Protein AF-0000000078950795 (afdb_homodimer)

Foldseek 3Di:
DPVVVVVVVVVVVVVVVLVQQVDADDPDDADDFDDLVVQPQCPLAPFDADDAFAVVSVVQQVFVLLSVLLVLLCVFFVLLVVLVVLLVVLVVQLVVLLCLQDKDKDKDKDKDWDFDDDDCVVCPPVVPVPPSRDTWIKIKIKMKIKHWHCPLCLSVLSSLLSVLLSVLSVLVSLLSSLVLSLVLLLLLLVLLLLVLLLVLLVVQLVVLVVQLVLQVVCVVVVLHDPVSNVVSVVSNVVSVVVNVVSVVVNLVSLQVSQVSSVHHSVNSVPDDRTDRTDFDDATHRHPLSPQLCFQASVLVSLVSNLVSLVSVLSNLVCLSAKIKMKMKMWIWMTRHPVCRPPDIDTDIDIDMDIGHDSDDPCPSNVSSVVSSVSSVVSSVVSNVVSSVLSVLLSVLNVCLVVLVVVLVVLVVQLVVLVVLLVVQVVCVSVSNDDSVSNVVSSVSNSVSSSVNSVSVSVNSSSSSSNCNSSNRNGGHD/DVVPPVVVVVVVVVVVVLVLQVDADDPDDADDFDDLVVDPQCPLAPFDADDAFAVVSVCQQVFVLLSVLLVLLCVFFVLLVVLVVLLVVLVVQLVVLLCLQDKDKDKDKDKDWDFDPDPCVVCVPVVPPPPPSDRWIKIKIKMKIKHWHCPLCLSVLSSLLSVLLSVLSVLVSLLSSLVLSLVLLLLLLVLLLLVLLLVLLVVLLVVLVVQLVLQVVCVVVVLHDDVLNVVSVVSNVVSVVVNVVSVVVNLVSLQVSQVSSVHHSVNSVPDDRTDRTDFDDATHRHPLSPQLCFQASVLVSLVSNLVSLVSVLSNLVCLSAKIKMKMKMWIWMTRHPVCRPPDIDTDIDIDMDIDHDSDDPCPSNVSSVVSSVSSVVSSVVSNVVSVVLSVLLSVLNVCLVVLVVVLVVLVVQLVVLVVLLVVQVVCVSVSNDDSVSNVVSSVSNSVSSSVNSVSVSVNSSSSSSNCNSSNRNGGHD

InterPro domains:
  IPR003423 Outer membrane efflux protein [PF02321] (70-263)
  IPR003423 Outer membrane efflux protein [PF02321] (292-472)
  IPR010131 Multidrug resistance outer membrane protein MdtP/Nodulation protein T-like [PTHR30203] (9-475)
  IPR010131 Multidrug resistance outer membrane protein MdtP/Nodulation protein T-like [TIGR01845] (13-473)

Organism: Zymomonas mobilis subsp. mobilis (strain ATCC 31821 / ZM4 / CP4) (NCBI:txid264203)

Solvent-accessible surface area (backbone atoms only — not comparable to full-atom values): 47281 Å² total; per-residue (Å²): 126,73,74,57,54,57,55,50,50,48,49,48,50,52,50,56,64,52,62,51,46,53,68,80,74,86,80,72,80,78,83,71,67,74,59,73,85,73,63,77,51,71,75,70,47,51,44,72,69,34,78,74,55,42,75,67,52,67,58,67,29,70,39,68,68,59,47,51,53,48,54,50,24,71,73,54,11,28,67,51,46,32,32,51,18,47,30,44,25,29,46,11,49,24,37,30,33,47,10,54,71,40,49,32,32,38,36,40,41,35,38,35,38,34,38,56,46,69,48,71,65,68,38,62,75,69,64,57,77,71,76,64,68,58,69,40,38,28,32,38,37,38,41,37,38,42,32,56,58,63,83,82,40,31,42,60,21,44,24,48,19,30,47,28,44,26,51,22,32,52,32,45,34,53,38,48,52,47,52,52,51,44,50,45,49,42,46,48,29,50,45,36,33,46,53,46,46,46,52,53,42,52,51,48,42,53,52,33,50,51,50,29,52,51,38,50,53,32,35,75,69,69,74,46,56,69,32,56,33,25,38,31,48,10,52,37,29,39,40,52,20,50,48,42,53,48,52,41,53,46,52,44,43,26,22,50,46,15,32,66,29,48,33,18,36,40,58,16,71,71,62,68,85,63,65,89,62,49,74,76,80,88,70,33,27,61,61,39,76,64,51,37,58,44,17,22,35,67,44,41,24,30,49,26,46,24,51,17,29,49,24,43,32,49,29,39,57,38,66,55,44,64,48,39,34,41,38,36,40,40,34,40,37,19,70,37,66,90,40,46,87,80,64,44,46,77,46,70,51,74,48,76,47,78,51,62,63,40,79,65,91,54,55,64,50,51,48,33,50,51,30,46,50,49,23,45,50,29,34,53,49,30,43,51,48,45,55,49,41,54,48,43,36,31,50,31,50,52,49,53,59,50,44,57,54,50,47,54,53,41,49,52,50,30,53,53,30,47,54,51,26,53,52,37,50,53,32,34,76,70,67,72,45,55,72,67,58,35,50,52,27,48,52,51,29,51,54,32,51,51,49,46,42,51,48,56,27,44,50,51,39,38,50,47,47,32,38,56,42,54,24,33,41,48,65,64,128,128,74,74,58,55,59,56,50,52,48,48,50,51,52,53,59,63,50,70,51,46,52,65,78,76,88,82,72,80,79,82,71,66,73,58,68,82,75,32,44,37,72,74,57,46,50,45,72,70,33,77,75,54,40,73,68,52,68,56,66,28,70,40,69,68,59,46,50,52,47,54,50,23,71,74,55,11,56,67,52,53,51,32,53,52,47,32,52,52,30,46,53,49,24,51,57,32,49,50,56,71,46,65,47,75,48,82,47,78,46,74,50,70,50,71,70,84,72,59,70,65,64,38,62,74,67,64,56,77,71,79,66,71,59,66,40,36,27,30,38,37,38,41,37,37,41,33,56,59,64,82,80,40,31,42,59,23,44,25,48,17,29,44,29,45,27,52,22,32,51,33,46,33,53,37,47,51,48,51,51,51,43,50,44,50,41,45,49,27,51,42,36,31,46,52,47,47,47,52,54,41,52,52,48,38,52,51,34,49,49,50,30,52,50,39,49,54,33,35,75,69,69,73,47,58,69,67,57,36,51,50,32,49,51,52,34,54,50,36,52,52,50,49,52,53,47,51,50,53,45,52,52,44,26,32,48,47,16,49,67,30,58,44,56,54,70,64,16,71,71,62,69,83,62,66,89,63,48,73,77,80,88,68,33,28,63,61,40,75,64,50,38,58,44,18,23,36,66,45,40,25,32,50,26,47,24,50,18,30,49,24,42,31,50,30,40,56,38,66,56,45,66,47,37,35,39,39,36,39,39,34,38,37,22,66,38,66,90,37,44,89,81,57,34,30,43,36,37,38,41,34,41,36,38,40,30,57,30,36,48,47,43,30,63,50,12,47,33,39,26,30,46,17,50,24,41,26,29,34,23,50,32,45,43,48,46,22,48,41,49,26,42,37,33,40,30,51,49,46,54,59,39,45,56,56,26,46,53,27,32,48,52,12,31,53,26,20,46,55,12,28,54,48,37,51,56,32,36,76,70,67,73,47,56,70,69,58,36,50,54,29,48,51,51,31,51,55,34,52,49,49,46,40,51,49,57,27,45,52,53,37,39,51,44,48,33,38,57,42,54,25,33,41,48,65,64,129

Sequence (954 aa):
MHLKRPLITSISVAALLLTGCASIPKLGKAPKVKDVHDYATAQSLAGNGSAWPGEGWWKSYGDPQLDQLMTEALAKAPDMAIAKARILSAAGSKQRAGAGLLPSVNGFVGTGAGHLMRDQEIRQVTGRNDEFKDWGDGGSSFLTIRYNIDIWGGYRAKLAAATSEAKAAIVDSHEAALTLTTSIAAAYANLSRLFEERQVLNRTLAVRSHVLELTQQRLGHGLDNDSTMQDASARLANAQADLTANQESIDLVRHQIAALMGAGPDRGMAITRPQSVKLRAVGLPDNAALDLLGRRPDIVAARLTAEAAGYRVKVAKTQFYPNVSLNGIVGYQTRALEHMATHGLALGAASAALNLPIFRGGSLSGQYREAWATYQEAVASYDKTLSQALQQVADAATSQKQLNLQLDQTVQALNHAELSYNVLANRYKSGLVTYIEVLQGEENVLTLRKAVADLRARAFQLDVSLIQALGGGFTAAMHLKRPLITSISVAALLLTGCASIPKLGKAPKVKDVHDYATAQSLAGNGSAWPGEGWWKSYGDPQLDQLMTEALAKAPDMAIAKARILSAAGSKQRAGAGLLPSVNGFVGTGAGHLMRDQEIRQVTGRNDEFKDWGDGGSSFLTIRYNIDIWGGYRAKLAAATSEAKAAIVDSHEAALTLTTSIAAAYANLSRLFEERQVLNRTLAVRSHVLELTQQRLGHGLDNDSTMQDASARLANAQADLTANQESIDLVRHQIAALMGAGPDRGMAITRPQSVKLRAVGLPDNAALDLLGRRPDIVAARLTAEAAGYRVKVAKTQFYPNVSLNGIVGYQTRALEHMATHGLALGAASAALNLPIFRGGSLSGQYREAWATYQEAVASYDKTLSQALQQVADAATSQKQLNLQLDQTVQALNHAELSYNVLANRYKSGLVTYIEVLQGEENVLTLRKAVADLRARAFQLDVSLIQALGGGFTAA

pLDDT: mean 89.79, std 14.03, range [30.41, 98.88]

Secondary structure (DSSP, 8-state):
-TTHHHHHHHHHHHHHHTT---PPP---SPP-PPPGGGS--TTTT---SPPPP-TTGGGGG--HHHHHHHHHHHHH-HHHHHHHHHHHHHHHHHHHHHHTTS-EEEEEEEEEEEEEE--SHHHHHS---------EEEEEEEEEEEEEE-SSSHHHHHHHHHHHHHHHHHHHHHHHHHHHHHHHHHHHHHHHHHHHHHHHHHHHHHHHHHHHHHHHHHHHTTSS-HHHHHHHHHHHHHHHHHHHHHHHHHHHHHHHHHHHTT--HHHHHT--PPP---PPPS---TTHHHHHHHH-HHHHHHHHHHHHHHHHHHHHHHTTSPEEEEEEEEEEEESSGGGTTTS-EEEEEEEEEEE-----TTHHHHHHHHHHHHHHHHHHHHHHHHHHHHHHHHHHHHHHHHHHHHHHHHHHHHHHHHHHHHHHHHHHHTTSS-HHHHHHHHHHHHHHHHHHHHHHHHHHHHHHHHHHHTTTT----/--SHHHHHHHHHHHHHHT----PPP---SPP-PPPGGGS--TTTT---SPPPP-TTGGGGG--HHHHHHHHHHHHH-HHHHHHHHHHHHHHHHHHHHHHTTS-EEEEEEEEEEE-----THHHHHH---------EEEEEEEEEEEEEE-SSSHHHHHHHHHHHHHHHHHHHHHHHHHHHHHHHHHHHHHHHHHHHHHHHHHHHHHHHHHHHHHHHHHHHTTSS-HHHHHHHHHHHHHHHHHHHHHHHHHHHHHHHHHHHTT--HHHHHT--PPPPP-PPPS---TTHHHHHHHH-HHHHHHHHHHHHHHHHHHHHHHTTSPEEEEEEEEEEEES-GGGTTTS-EEEEEEEEEEEEEEE-TTHHHHHHHHHHHHHHHHHHHHHHHHHHHHHHHHHHHHHHHHHHHHHHHHHHHHHHHHHHHHHHHHHHHTTSS-HHHHHHHHHHHHHHHHHHHHHHHHHHHHHHHHHHHTTTT----

Nearest PDB structures (foldseek):
  5iuy-assembly1_A  TM=8.860E-01  e=1.931E-24  Pseudomonas aeruginosa PAO1
  5azs-assembly1_C  TM=8.942E-01  e=1.624E-21  Pseudomonas aeruginosa PAO1
  5azs-assembly1_A  TM=8.949E-01  e=2.523E-21  Pseudomonas aeruginosa PAO1
  5azs-assembly1_B  TM=8.783E-01  e=1.178E-20  Pseudomonas aeruginosa PAO1
  4mt0-assembly1_A  TM=8.591E-01  e=2.152E-19  Neisseria gonorrhoeae

Radius of gyration: 41.15 Å; Cα contacts (8 Å, |Δi|>4): 1524; chains: 2; bounding box: 62×142×96 Å

Structure (mmCIF, N/CA/C/O backbone):
data_AF-0000000078950795-model_v1
#
loop_
_entity.id
_entity.type
_entity.pdbx_description
1 polymer 'RND efflux system, outer membrane lipoprotein, NodT family'
#
loop_
_atom_site.group_PDB
_atom_site.id
_atom_site.type_symbol
_atom_site.label_atom_id
_atom_site.label_alt_id
_atom_site.label_comp_id
_atom_site.label_asym_id
_atom_site.label_entity_id
_atom_site.label_seq_id
_atom_site.pdbx_PDB_ins_code
_atom_site.Cartn_x
_atom_site.Cartn_y
_atom_site.Cartn_z
_atom_site.occupancy
_atom_site.B_iso_or_equiv
_atom_site.auth_seq_id
_atom_site.auth_comp_id
_atom_site.auth_asym_id
_atom_site.auth_atom_id
_atom_site.pdbx_PDB_model_num
ATOM 1 N N . MET A 1 1 ? 12.398 50.062 60.312 1 31.5 1 MET A N 1
ATOM 2 C CA . MET A 1 1 ? 13.555 50 59.406 1 31.5 1 MET A CA 1
ATOM 3 C C . MET A 1 1 ? 13.891 48.562 59.062 1 31.5 1 MET A C 1
ATOM 5 O O . MET A 1 1 ? 14.57 48.281 58.062 1 31.5 1 MET A O 1
ATOM 9 N N . HIS A 1 2 ? 13.766 47.688 60.094 1 43.22 2 HIS A N 1
ATOM 10 C CA . HIS A 1 2 ? 14.43 46.406 60.125 1 43.22 2 HIS A CA 1
ATOM 11 C C . HIS A 1 2 ? 13.641 45.375 59.312 1 43.22 2 HIS A C 1
ATOM 13 O O . HIS A 1 2 ? 14.008 44.188 59.281 1 43.22 2 HIS A O 1
ATOM 19 N N . LEU A 1 3 ? 12.336 45.625 59.219 1 49.16 3 LEU A N 1
ATOM 20 C CA . LEU A 1 3 ? 11.539 44.594 58.531 1 49.16 3 LEU A CA 1
ATOM 21 C C . LEU A 1 3 ? 11.906 44.5 57.062 1 49.16 3 LEU A C 1
ATOM 23 O O . LEU A 1 3 ? 11.367 43.656 56.344 1 49.16 3 LEU A O 1
ATOM 27 N N . LYS A 1 4 ? 12.688 45.531 56.562 1 55.56 4 LYS A N 1
ATOM 28 C CA . LYS A 1 4 ? 12.977 45.625 55.125 1 55.56 4 LYS A CA 1
ATOM 29 C C . LYS A 1 4 ? 14.008 44.562 54.719 1 55.56 4 LYS A C 1
ATOM 31 O O . LYS A 1 4 ? 14.125 44.25 53.531 1 55.56 4 LYS A O 1
ATOM 36 N N . ARG A 1 5 ? 14.758 44.125 55.75 1 59.69 5 ARG A N 1
ATOM 37 C CA . ARG A 1 5 ? 15.914 43.312 55.438 1 59.69 5 ARG A CA 1
ATOM 38 C C . ARG A 1 5 ? 15.5 41.875 55.094 1 59.69 5 ARG A C 1
ATOM 40 O O . ARG A 1 5 ? 16 41.281 54.125 1 59.69 5 ARG A O 1
ATOM 47 N N . PRO A 1 6 ? 14.484 41.438 55.875 1 59.12 6 PRO A N 1
ATOM 48 C CA . PRO A 1 6 ? 14.242 40 55.594 1 59.12 6 PRO A CA 1
ATOM 49 C C . PRO A 1 6 ? 13.484 39.781 54.281 1 59.12 6 PRO A C 1
ATOM 51 O O . PRO A 1 6 ? 13.688 38.781 53.594 1 59.12 6 PRO A O 1
ATOM 54 N N . LEU A 1 7 ? 12.625 40.781 54 1 57.25 7 LEU A N 1
ATOM 55 C CA . LEU A 1 7 ? 11.867 40.594 52.781 1 57.25 7 LEU A CA 1
ATOM 56 C C . LEU A 1 7 ? 12.766 40.719 51.531 1 57.25 7 LEU A C 1
ATOM 58 O O . LEU A 1 7 ? 12.625 39.969 50.594 1 57.25 7 LEU A O 1
ATOM 62 N N . ILE A 1 8 ? 13.789 41.625 51.719 1 59.72 8 ILE A N 1
ATOM 63 C CA . ILE A 1 8 ? 14.734 41.75 50.625 1 59.72 8 ILE A CA 1
ATOM 64 C C . ILE A 1 8 ? 15.609 40.5 50.531 1 59.72 8 ILE A C 1
ATOM 66 O O . ILE A 1 8 ? 15.898 40.031 49.438 1 59.72 8 ILE A O 1
ATOM 70 N N . THR A 1 9 ? 15.93 39.969 51.719 1 62.78 9 THR A N 1
ATOM 71 C CA . THR A 1 9 ? 16.734 38.75 51.688 1 62.78 9 THR A CA 1
ATOM 72 C C . THR A 1 9 ? 15.906 37.562 51.188 1 62.78 9 THR A C 1
ATOM 74 O O . THR A 1 9 ? 16.438 36.688 50.469 1 62.78 9 THR A O 1
ATOM 77 N N . SER A 1 10 ? 14.594 37.594 51.438 1 60.41 10 SER A N 1
ATOM 78 C CA . SER A 1 10 ? 13.758 36.5 50.969 1 60.41 10 SER A CA 1
ATOM 79 C C . SER A 1 10 ? 13.516 36.625 49.469 1 60.41 10 SER A C 1
ATOM 81 O O . SER A 1 10 ? 13.5 35.594 48.75 1 60.41 10 SER A O 1
ATOM 83 N N . ILE A 1 11 ? 13.367 37.875 49.031 1 58.84 11 ILE A N 1
ATOM 84 C CA . ILE A 1 11 ? 13.219 38.062 47.594 1 58.84 11 ILE A CA 1
ATOM 85 C C . ILE A 1 11 ? 14.539 37.719 46.906 1 58.84 11 ILE A C 1
ATOM 87 O O . ILE A 1 11 ? 14.547 37.125 45.812 1 58.84 11 ILE A O 1
ATOM 91 N N . SER A 1 12 ? 15.633 38.062 47.562 1 57.62 12 SER A N 1
ATOM 92 C CA . SER A 1 12 ? 16.922 37.719 46.969 1 57.62 12 SER A CA 1
ATOM 93 C C . SER A 1 12 ? 17.125 36.219 46.938 1 57.62 12 SER A C 1
ATOM 95 O O . SER A 1 12 ? 17.672 35.688 45.969 1 57.62 12 SER A O 1
ATOM 97 N N . VAL A 1 13 ? 16.734 35.531 47.969 1 57.97 13 VAL A N 1
ATOM 98 C CA . VAL A 1 13 ? 16.859 34.062 48 1 57.97 13 VAL A CA 1
ATOM 99 C C . VAL A 1 13 ? 15.867 33.438 47 1 57.97 13 VAL A C 1
ATOM 101 O O . VAL A 1 13 ? 16.203 32.5 46.281 1 57.97 13 VAL A O 1
ATOM 104 N N . ALA A 1 14 ? 14.648 33.906 46.875 1 56.22 14 ALA A N 1
ATOM 105 C CA . ALA A 1 14 ? 13.695 33.406 45.906 1 56.22 14 ALA A CA 1
ATOM 106 C C . ALA A 1 14 ? 14.172 33.719 44.469 1 56.22 14 ALA A C 1
ATOM 108 O O . ALA A 1 14 ? 14.023 32.875 43.594 1 56.22 14 ALA A O 1
ATOM 109 N N . ALA A 1 15 ? 14.727 34.906 44.312 1 54.59 15 ALA A N 1
ATOM 110 C CA . ALA A 1 15 ? 15.328 35.188 43.031 1 54.59 15 ALA A CA 1
ATOM 111 C C . ALA A 1 15 ? 16.5 34.25 42.719 1 54.59 15 ALA A C 1
ATOM 113 O O . ALA A 1 15 ? 16.703 33.844 41.594 1 54.59 15 ALA A O 1
ATOM 114 N N . LEU A 1 16 ? 17.297 33.969 43.75 1 52.59 16 LEU A N 1
ATOM 115 C CA . LEU A 1 16 ? 18.391 33.031 43.562 1 52.59 16 LEU A CA 1
ATOM 116 C C . LEU A 1 16 ? 17.859 31.641 43.281 1 52.59 16 LEU A C 1
ATOM 118 O O . LEU A 1 16 ? 18.531 30.828 42.625 1 52.59 16 LEU A O 1
ATOM 122 N N . LEU A 1 17 ? 16.75 31.312 43.906 1 50.19 17 LEU A N 1
ATOM 123 C CA . LEU A 1 17 ? 16.188 30.016 43.594 1 50.19 17 LEU A CA 1
ATOM 124 C C . LEU A 1 17 ? 15.664 30.016 42.156 1 50.19 17 LEU A C 1
ATOM 126 O O . LEU A 1 17 ? 15.398 28.953 41.594 1 50.19 17 LEU A O 1
ATOM 130 N N . LEU A 1 18 ? 15.297 31.188 41.688 1 48.56 18 LEU A N 1
ATOM 131 C CA . LEU A 1 18 ? 14.953 31.297 40.25 1 48.56 18 LEU A CA 1
ATOM 132 C C . LEU A 1 18 ? 16.188 31.125 39.375 1 48.56 18 LEU A C 1
ATOM 134 O O . LEU A 1 18 ? 16.125 31.344 38.156 1 48.56 18 LEU A O 1
ATOM 138 N N . THR A 1 19 ? 17.344 31.297 39.938 1 45.72 19 THR A N 1
ATOM 139 C CA . THR A 1 19 ? 18.5 31.078 39.062 1 45.72 19 THR A CA 1
ATOM 140 C C . THR A 1 19 ? 18.328 29.797 38.25 1 45.72 19 THR A C 1
ATOM 142 O O . THR A 1 19 ? 19.25 29.391 37.531 1 45.72 19 THR A O 1
ATOM 145 N N . GLY A 1 20 ? 17.391 28.984 38.562 1 49.12 20 GLY A N 1
ATOM 146 C CA . GLY A 1 20 ? 17.391 27.812 37.688 1 49.12 20 GLY A CA 1
ATOM 147 C C . GLY A 1 20 ? 16.828 28.094 36.312 1 49.12 20 GLY A C 1
ATOM 148 O O . GLY A 1 20 ? 15.633 27.906 36.094 1 49.12 20 GLY A O 1
ATOM 149 N N . CYS A 1 21 ? 17.344 29.062 35.594 1 55.88 21 CYS A N 1
ATOM 150 C CA . CYS A 1 21 ? 17.047 29.078 34.156 1 55.88 21 CYS A CA 1
ATOM 151 C C . CYS A 1 21 ? 16.859 27.656 33.625 1 55.88 21 CYS A C 1
ATOM 153 O O . CYS A 1 21 ? 17.453 26.719 34.156 1 55.88 21 CYS A O 1
ATOM 155 N N . ALA A 1 22 ? 15.648 27.359 32.969 1 71.25 22 ALA A N 1
ATOM 156 C CA . ALA A 1 22 ? 15.492 26.047 32.344 1 71.25 22 ALA A CA 1
ATOM 157 C C . ALA A 1 22 ? 16.812 25.562 31.75 1 71.25 22 ALA A C 1
ATOM 159 O O . ALA A 1 22 ? 17.406 26.234 30.891 1 71.25 22 ALA A O 1
ATOM 160 N N . SER A 1 23 ? 17.531 24.734 32.438 1 82.69 23 SER A N 1
ATOM 161 C CA . SER A 1 23 ? 18.812 24.203 32 1 82.69 23 SER A CA 1
ATOM 162 C C . SER A 1 23 ? 18.641 23.203 30.859 1 82.69 23 SER A C 1
ATOM 164 O O . SER A 1 23 ? 17.688 22.406 30.875 1 82.69 23 SER A O 1
ATOM 166 N N . ILE A 1 24 ? 19.344 23.375 29.844 1 89.69 24 ILE A N 1
ATOM 167 C CA . ILE A 1 24 ? 19.391 22.438 28.719 1 89.69 24 ILE A CA 1
ATOM 168 C C . ILE A 1 24 ? 19.984 21.109 29.188 1 89.69 24 ILE A C 1
ATOM 170 O O . ILE A 1 24 ? 21.125 21.062 29.656 1 89.69 24 ILE A O 1
ATOM 174 N N . PRO A 1 25 ? 19.219 20.062 29.031 1 91.31 25 PRO A N 1
ATOM 175 C CA . PRO A 1 25 ? 19.766 18.766 29.438 1 91.31 25 PRO A CA 1
ATOM 176 C C . PRO A 1 25 ? 21 18.375 28.625 1 91.31 25 PRO A C 1
ATOM 178 O O . PRO A 1 25 ? 21.094 18.703 27.438 1 91.31 25 PRO A O 1
ATOM 181 N N . LYS A 1 26 ? 21.875 17.625 29.297 1 92 26 LYS A N 1
ATOM 182 C CA . LYS A 1 26 ? 23.031 17.047 28.609 1 92 26 LYS A CA 1
ATOM 183 C C . LYS A 1 26 ? 22.688 15.672 28.047 1 92 26 LYS A C 1
ATOM 185 O O . LYS A 1 26 ? 22.547 14.703 28.797 1 92 26 LYS A O 1
ATOM 190 N N . LEU A 1 27 ? 22.438 15.523 26.797 1 92 27 LEU A N 1
ATOM 191 C CA . LEU A 1 27 ? 21.953 14.289 26.188 1 92 27 LEU A CA 1
ATOM 192 C C . LEU A 1 27 ? 23.094 13.508 25.562 1 92 27 LEU A C 1
ATOM 194 O O . LEU A 1 27 ? 22.875 12.461 24.938 1 92 27 LEU A O 1
ATOM 198 N N . GLY A 1 28 ? 24.297 13.711 25.781 1 87.5 28 GLY A N 1
ATOM 199 C CA . GLY A 1 28 ? 25.438 12.977 25.25 1 87.5 28 GLY A CA 1
ATOM 200 C C . GLY A 1 28 ? 25.812 13.391 23.844 1 87.5 28 GLY A C 1
ATOM 201 O O . GLY A 1 28 ? 25.375 14.438 23.359 1 87.5 28 GLY A O 1
ATOM 202 N N . LYS A 1 29 ? 26.594 12.43 23.25 1 89.81 29 LYS A N 1
ATOM 203 C CA . LYS A 1 29 ? 27.078 12.734 21.906 1 89.81 29 LYS A CA 1
ATOM 204 C C . LYS A 1 29 ? 26.016 12.469 20.859 1 89.81 29 LYS A C 1
ATOM 206 O O . LYS A 1 29 ? 25.266 11.484 20.953 1 89.81 29 LYS A O 1
ATOM 211 N N . ALA A 1 30 ? 25.891 13.406 19.906 1 88.94 30 ALA A N 1
ATOM 212 C CA . ALA A 1 30 ? 24.938 13.227 18.797 1 88.94 30 ALA A CA 1
ATOM 213 C C . ALA A 1 30 ? 25.234 11.953 18.016 1 88.94 30 ALA A C 1
ATOM 215 O O . ALA A 1 30 ? 26.406 11.633 17.766 1 88.94 30 ALA A O 1
ATOM 216 N N . PRO A 1 31 ? 24.156 11.172 17.703 1 90.75 31 PRO A N 1
ATOM 217 C CA . PRO A 1 31 ? 24.391 9.984 16.875 1 90.75 31 PRO A CA 1
ATOM 218 C C . PRO A 1 31 ? 24.891 10.336 15.484 1 90.75 31 PRO A C 1
ATOM 220 O O . PRO A 1 31 ? 24.531 11.383 14.93 1 90.75 31 PRO A O 1
ATOM 223 N N . LYS A 1 32 ? 25.844 9.516 15.008 1 92.25 32 LYS A N 1
ATOM 224 C CA . LYS A 1 32 ? 26.344 9.648 13.641 1 92.25 32 LYS A CA 1
ATOM 225 C C . LYS A 1 32 ? 25.922 8.445 12.789 1 92.25 32 LYS A C 1
ATOM 227 O O . LYS A 1 32 ? 25.812 7.328 13.297 1 92.25 32 LYS A O 1
ATOM 232 N N . VAL A 1 33 ? 25.672 8.742 11.555 1 93.94 33 VAL A N 1
ATOM 233 C CA . VAL A 1 33 ? 25.359 7.648 10.641 1 93.94 33 VAL A CA 1
ATOM 234 C C . VAL A 1 33 ? 26.562 6.715 10.531 1 93.94 33 VAL A C 1
ATOM 236 O O . VAL A 1 33 ? 27.719 7.16 10.602 1 93.94 33 VAL A O 1
ATOM 239 N N . LYS A 1 34 ? 26.234 5.43 10.461 1 93.38 34 LYS A N 1
ATOM 240 C CA . LYS A 1 34 ? 27.297 4.441 10.305 1 93.38 34 LYS A CA 1
ATOM 241 C C . LYS A 1 34 ? 28.062 4.648 9 1 93.38 34 LYS A C 1
ATOM 243 O O . LYS A 1 34 ? 27.453 4.844 7.945 1 93.38 34 LYS A O 1
ATOM 248 N N . ASP A 1 35 ? 29.422 4.621 9.102 1 93.31 35 ASP A N 1
ATOM 249 C CA . ASP A 1 35 ? 30.25 4.758 7.91 1 93.31 35 ASP A CA 1
ATOM 250 C C . ASP A 1 35 ? 30.078 3.562 6.977 1 93.31 35 ASP A C 1
ATOM 252 O O . ASP A 1 35 ? 30 2.418 7.43 1 93.31 35 ASP A O 1
ATOM 256 N N . VAL A 1 36 ? 30.062 3.824 5.703 1 93.19 36 VAL A N 1
ATOM 257 C CA . VAL A 1 36 ? 29.812 2.777 4.719 1 93.19 36 VAL A CA 1
ATOM 258 C C . VAL A 1 36 ? 30.922 1.736 4.77 1 93.19 36 VAL A C 1
ATOM 260 O O . VAL A 1 36 ? 30.688 0.553 4.512 1 93.19 36 VAL A O 1
ATOM 263 N N . HIS A 1 37 ? 32.094 2.137 5.176 1 92.69 37 HIS A N 1
ATOM 264 C CA . HIS A 1 37 ? 33.25 1.24 5.246 1 92.69 37 HIS A CA 1
ATOM 265 C C . HIS A 1 37 ? 33.125 0.267 6.41 1 92.69 37 HIS A C 1
ATOM 267 O O . HIS A 1 37 ? 33.844 -0.737 6.469 1 92.69 37 HIS A O 1
ATOM 273 N N . ASP A 1 38 ? 32.156 0.514 7.223 1 94.69 38 ASP A N 1
ATOM 274 C CA . ASP A 1 38 ? 31.969 -0.354 8.375 1 94.69 38 ASP A CA 1
ATOM 275 C C . ASP A 1 38 ? 31.078 -1.55 8.023 1 94.69 38 ASP A C 1
ATOM 277 O O . ASP A 1 38 ? 30.922 -2.473 8.82 1 94.69 38 ASP A O 1
ATOM 281 N N . TYR A 1 39 ? 30.391 -1.818 6.82 1 94.62 39 TYR A N 1
ATOM 282 C CA . TYR A 1 39 ? 29.5 -2.889 6.414 1 94.62 39 TYR A CA 1
ATOM 283 C C . TYR A 1 39 ? 30.25 -4.008 5.715 1 94.62 39 TYR A C 1
ATOM 285 O O . TYR A 1 39 ? 29.672 -5.023 5.328 1 94.62 39 TYR A O 1
ATOM 293 N N . ALA A 1 40 ? 31.391 -4.27 5.848 1 95 40 ALA A N 1
ATOM 294 C CA . ALA A 1 40 ? 32.156 -5.297 5.148 1 95 40 ALA A CA 1
ATOM 295 C C . ALA A 1 40 ? 31.484 -5.699 3.844 1 95 40 ALA A C 1
ATOM 297 O O . ALA A 1 40 ? 30.609 -6.555 3.836 1 95 40 ALA A O 1
ATOM 298 N N . THR A 1 41 ? 31.828 -5.102 2.779 1 95.56 41 THR A N 1
ATOM 299 C CA . THR A 1 41 ? 31.156 -5.332 1.5 1 95.56 41 THR A CA 1
ATOM 300 C C . THR A 1 41 ? 32.188 -5.645 0.41 1 95.56 41 THR A C 1
ATOM 302 O O . THR A 1 41 ? 31.828 -5.789 -0.76 1 95.56 41 THR A O 1
ATOM 305 N N . ALA A 1 42 ? 33.375 -5.875 0.716 1 93.25 42 ALA A N 1
ATOM 306 C CA . ALA A 1 42 ? 34.438 -5.957 -0.261 1 93.25 42 ALA A CA 1
ATOM 307 C C . ALA A 1 42 ? 34.281 -7.18 -1.158 1 93.25 42 ALA A C 1
ATOM 309 O O . ALA A 1 42 ? 34.531 -7.109 -2.367 1 93.25 42 ALA A O 1
ATOM 310 N N . GLN A 1 43 ? 33.844 -8.297 -0.678 1 93.88 43 GLN A N 1
ATOM 311 C CA . GLN A 1 43 ? 33.719 -9.523 -1.451 1 93.88 43 GLN A CA 1
ATOM 312 C C . GLN A 1 43 ? 32.375 -9.578 -2.184 1 93.88 43 GLN A C 1
ATOM 314 O O . GLN A 1 43 ? 32.312 -9.797 -3.396 1 93.88 43 GLN A O 1
ATOM 319 N N . SER A 1 44 ? 31.297 -9.32 -1.491 1 94.56 44 SER A N 1
ATOM 320 C CA . SER A 1 44 ? 29.953 -9.477 -2.043 1 94.56 44 SER A CA 1
ATOM 321 C C . SER A 1 44 ? 29.656 -8.414 -3.094 1 94.56 44 SER A C 1
ATOM 323 O O . SER A 1 44 ? 28.875 -8.648 -4.02 1 94.56 44 SER A O 1
ATOM 325 N N . LEU A 1 45 ? 30.297 -7.242 -2.986 1 95.69 45 LEU A N 1
ATOM 326 C CA . LEU A 1 45 ? 30.016 -6.156 -3.92 1 95.69 45 LEU A CA 1
ATOM 327 C C . LEU A 1 45 ? 31.25 -5.805 -4.734 1 95.69 45 LEU A C 1
ATOM 329 O O . LEU A 1 45 ? 31.406 -4.664 -5.184 1 95.69 45 LEU A O 1
ATOM 333 N N . ALA A 1 46 ? 32.094 -6.727 -4.898 1 93.06 46 ALA A N 1
ATOM 334 C CA . ALA A 1 46 ? 33.281 -6.512 -5.727 1 93.06 46 ALA A CA 1
ATOM 335 C C . ALA A 1 46 ? 32.906 -6.113 -7.148 1 93.06 46 ALA A C 1
ATOM 337 O O . ALA A 1 46 ? 32.125 -6.812 -7.801 1 93.06 46 ALA A O 1
ATOM 338 N N . GLY A 1 47 ? 33.469 -4.973 -7.598 1 92.31 47 GLY A N 1
ATOM 339 C CA . GLY A 1 47 ? 33.156 -4.477 -8.93 1 92.31 47 GLY A CA 1
ATOM 340 C C . GLY A 1 47 ? 33.969 -5.129 -10.023 1 92.31 47 GLY A C 1
ATOM 341 O O . GLY A 1 47 ? 35.031 -5.695 -9.758 1 92.31 47 GLY A O 1
ATOM 342 N N . ASN A 1 48 ? 33.375 -5.094 -11.234 1 90.75 48 ASN A N 1
ATOM 343 C CA . ASN A 1 48 ? 34.094 -5.574 -12.414 1 90.75 48 ASN A CA 1
ATOM 344 C C . ASN A 1 48 ? 34.125 -4.523 -13.523 1 90.75 48 ASN A C 1
ATOM 346 O O . ASN A 1 48 ? 34.188 -4.863 -14.703 1 90.75 48 ASN A O 1
ATOM 350 N N . GLY A 1 49 ? 33.875 -3.316 -13.125 1 90.25 49 GLY A N 1
ATOM 351 C CA . GLY A 1 49 ? 33.969 -2.215 -14.07 1 90.25 49 GLY A CA 1
ATOM 352 C C . GLY A 1 49 ? 32.688 -1.965 -14.828 1 90.25 49 GLY A C 1
ATOM 353 O O . GLY A 1 49 ? 32.656 -1.153 -15.758 1 90.25 49 GLY A O 1
ATOM 354 N N . SER A 1 50 ? 31.641 -2.588 -14.43 1 92.06 50 SER A N 1
ATOM 355 C CA . SER A 1 50 ? 30.359 -2.365 -15.102 1 92.06 50 SER A CA 1
ATOM 356 C C . SER A 1 50 ? 29.859 -0.946 -14.867 1 92.06 50 SER A C 1
ATOM 358 O O . SER A 1 50 ? 30.156 -0.337 -13.836 1 92.06 50 SER A O 1
ATOM 360 N N . ALA A 1 51 ? 29.141 -0.426 -15.844 1 90.44 51 ALA A N 1
ATOM 361 C CA . ALA A 1 51 ? 28.641 0.943 -15.758 1 90.44 51 ALA A CA 1
ATOM 362 C C . ALA A 1 51 ? 27.422 1.023 -14.844 1 90.44 51 ALA A C 1
ATOM 364 O O . ALA A 1 51 ? 26.672 0.058 -14.719 1 90.44 51 ALA A O 1
ATOM 365 N N . TRP A 1 52 ? 27.25 2.184 -14.227 1 93.81 52 TRP A N 1
ATOM 366 C CA . TRP A 1 52 ? 26.016 2.471 -13.5 1 93.81 52 TRP A CA 1
ATOM 367 C C . TRP A 1 52 ? 24.844 2.615 -14.453 1 93.81 52 TRP A C 1
ATOM 369 O O . TRP A 1 52 ? 25 3.119 -15.57 1 93.81 52 TRP A O 1
ATOM 379 N N . PRO A 1 53 ? 23.656 2.127 -13.969 1 93.75 53 PRO A N 1
ATOM 380 C CA . PRO A 1 53 ? 22.484 2.428 -14.805 1 93.75 53 PRO A CA 1
ATOM 381 C C . PRO A 1 53 ? 22.25 3.928 -14.969 1 93.75 53 PRO A C 1
ATOM 383 O O . PRO A 1 53 ? 22.469 4.695 -14.031 1 93.75 53 PRO A O 1
ATOM 386 N N . GLY A 1 54 ? 21.828 4.371 -16.141 1 93.5 54 GLY A N 1
ATOM 387 C CA . GLY A 1 54 ? 21.531 5.766 -16.422 1 93.5 54 GLY A CA 1
ATOM 388 C C . GLY A 1 54 ? 20.047 6.059 -16.453 1 93.5 54 GLY A C 1
ATOM 389 O O . GLY A 1 54 ? 19.219 5.16 -16.25 1 93.5 54 GLY A O 1
ATOM 390 N N . GLU A 1 55 ? 19.734 7.359 -16.672 1 92.75 55 GLU A N 1
ATOM 391 C CA . GLU A 1 55 ? 18.344 7.711 -16.922 1 92.75 55 GLU A CA 1
ATOM 392 C C . GLU A 1 55 ? 17.797 6.988 -18.141 1 92.75 55 GLU A C 1
ATOM 394 O O . GLU A 1 55 ? 18.5 6.867 -19.156 1 92.75 55 GLU A O 1
ATOM 399 N N . GLY A 1 56 ? 16.656 6.531 -18.031 1 95.31 56 GLY A N 1
ATOM 400 C CA . GLY A 1 56 ? 16.125 5.754 -19.125 1 95.31 56 GLY A CA 1
ATOM 401 C C . GLY A 1 56 ? 16.781 4.402 -19.297 1 95.31 56 GLY A C 1
ATOM 402 O O . GLY A 1 56 ? 16.953 3.914 -20.406 1 95.31 56 GLY A O 1
ATOM 403 N N . TRP A 1 57 ? 17.25 3.777 -18.25 1 94.94 57 TRP A N 1
ATOM 404 C CA . TRP A 1 57 ? 17.984 2.518 -18.203 1 94.94 57 TRP A CA 1
ATOM 405 C C . TRP A 1 57 ? 17.281 1.448 -19.031 1 94.94 57 TRP A C 1
ATOM 407 O O . TRP A 1 57 ? 17.922 0.553 -19.578 1 94.94 57 TRP A O 1
ATOM 417 N N . TRP A 1 58 ? 15.969 1.485 -19.188 1 95.5 58 TRP A N 1
ATOM 418 C CA . TRP A 1 58 ? 15.203 0.441 -19.859 1 95.5 58 TRP A CA 1
ATOM 419 C C . TRP A 1 58 ? 15.461 0.469 -21.359 1 95.5 58 TRP A C 1
ATOM 421 O O . TRP A 1 58 ? 15.188 -0.509 -22.062 1 95.5 58 TRP A O 1
ATOM 431 N N . LYS A 1 59 ? 15.891 1.593 -21.875 1 94.44 59 LYS A N 1
ATOM 432 C CA . LYS A 1 59 ? 16.172 1.717 -23.297 1 94.44 59 LYS A CA 1
ATOM 433 C C . LYS A 1 59 ? 17.297 0.771 -23.719 1 94.44 59 LYS A C 1
ATOM 435 O O . LYS A 1 59 ? 17.391 0.383 -24.891 1 94.44 59 LYS A O 1
ATOM 440 N N . SER A 1 60 ? 18.156 0.347 -22.781 1 91.38 60 SER A N 1
ATOM 441 C CA . SER A 1 60 ? 19.266 -0.55 -23.078 1 91.38 60 SER A CA 1
ATOM 442 C C . SER A 1 60 ? 18.766 -1.936 -23.484 1 91.38 60 SER A C 1
ATOM 444 O O . SER A 1 60 ? 19.5 -2.713 -24.094 1 91.38 60 SER A O 1
ATOM 446 N N . TYR A 1 61 ? 17.516 -2.254 -23.125 1 93.69 61 TYR A N 1
ATOM 447 C CA . TYR A 1 61 ? 16.953 -3.547 -23.484 1 93.69 61 TYR A CA 1
ATOM 448 C C . TYR A 1 61 ? 16.609 -3.59 -24.969 1 93.69 61 TYR A C 1
ATOM 450 O O . TYR A 1 61 ? 16.406 -4.668 -25.547 1 93.69 61 TYR A O 1
ATOM 458 N N . GLY A 1 62 ? 16.469 -2.486 -25.641 1 93.81 62 GLY A N 1
ATOM 459 C CA . GLY A 1 62 ? 16.234 -2.418 -27.078 1 93.81 62 GLY A CA 1
ATOM 460 C C . GLY A 1 62 ? 14.82 -2.812 -27.469 1 93.81 62 GLY A C 1
ATOM 461 O O . GLY A 1 62 ? 14.594 -3.299 -28.578 1 93.81 62 GLY A O 1
ATOM 462 N N . ASP A 1 63 ? 13.875 -2.707 -26.625 1 96.06 63 ASP A N 1
ATOM 463 C CA . ASP A 1 63 ? 12.477 -3.043 -26.891 1 96.06 63 ASP A CA 1
ATOM 464 C C . ASP A 1 63 ? 11.617 -1.784 -26.969 1 96.06 63 ASP A C 1
ATOM 466 O O . ASP A 1 63 ? 11.297 -1.184 -25.938 1 96.06 63 ASP A O 1
ATOM 470 N N . PRO A 1 64 ? 11.172 -1.418 -28.219 1 96.56 64 PRO A N 1
ATOM 471 C CA . PRO A 1 64 ? 10.406 -0.182 -28.375 1 96.56 64 PRO A CA 1
ATOM 472 C C . PRO A 1 64 ? 9.086 -0.203 -27.609 1 96.56 64 PRO A C 1
ATOM 474 O O . PRO A 1 64 ? 8.609 0.842 -27.156 1 96.56 64 PRO A O 1
ATOM 477 N N . GLN A 1 65 ? 8.477 -1.366 -27.5 1 97.62 65 GLN A N 1
ATOM 478 C CA . GLN A 1 65 ? 7.23 -1.47 -26.75 1 97.62 65 GLN A CA 1
ATOM 479 C C . GLN A 1 65 ? 7.449 -1.118 -25.281 1 97.62 65 GLN A C 1
ATOM 481 O O . GLN A 1 65 ? 6.68 -0.355 -24.688 1 97.62 65 GLN A O 1
ATOM 486 N N . LEU A 1 66 ? 8.523 -1.631 -24.688 1 97.5 66 LEU A N 1
ATOM 487 C CA . LEU A 1 66 ? 8.836 -1.316 -23.297 1 97.5 66 LEU A CA 1
ATOM 488 C C . LEU A 1 66 ? 9.125 0.172 -23.125 1 97.5 66 LEU A C 1
ATOM 490 O O . LEU A 1 66 ? 8.68 0.79 -22.156 1 97.5 66 LEU A O 1
ATOM 494 N N . ASP A 1 67 ? 9.844 0.719 -24.078 1 97.5 67 ASP A N 1
ATOM 495 C CA . ASP A 1 67 ? 10.148 2.145 -24.047 1 97.5 67 ASP A CA 1
ATOM 496 C C . ASP A 1 67 ? 8.875 2.982 -24.047 1 97.5 67 ASP A C 1
ATOM 498 O O . ASP A 1 67 ? 8.75 3.938 -23.281 1 97.5 67 ASP A O 1
ATOM 502 N N . GLN A 1 68 ? 7.945 2.637 -24.859 1 97.88 68 GLN A N 1
ATOM 503 C CA . GLN A 1 68 ? 6.676 3.355 -24.953 1 97.88 68 GLN A CA 1
ATOM 504 C C . GLN A 1 68 ? 5.879 3.219 -23.656 1 97.88 68 GLN A C 1
ATOM 506 O O . GLN A 1 68 ? 5.297 4.191 -23.172 1 97.88 68 GLN A O 1
ATOM 511 N N . LEU A 1 69 ? 5.844 2.006 -23.078 1 98.44 69 LEU A N 1
ATOM 512 C CA . LEU A 1 69 ? 5.145 1.773 -21.828 1 98.44 69 LEU A CA 1
ATOM 513 C C . LEU A 1 69 ? 5.723 2.639 -20.719 1 98.44 69 LEU A C 1
ATOM 515 O O . LEU A 1 69 ? 4.98 3.248 -19.938 1 98.44 69 LEU A O 1
ATOM 519 N N . MET A 1 70 ? 7.074 2.727 -20.734 1 98.44 70 MET A N 1
ATOM 520 C CA . MET A 1 70 ? 7.762 3.502 -19.703 1 98.44 70 MET A CA 1
ATOM 521 C C . MET A 1 70 ? 7.465 4.988 -19.859 1 98.44 70 MET A C 1
ATOM 523 O O . MET A 1 70 ? 7.152 5.668 -18.875 1 98.44 70 MET A O 1
ATOM 527 N N . THR A 1 71 ? 7.496 5.477 -21.016 1 98.19 71 THR A N 1
ATOM 528 C CA . THR A 1 71 ? 7.242 6.883 -21.297 1 98.19 71 THR A CA 1
ATOM 529 C C . THR A 1 71 ? 5.812 7.262 -20.922 1 98.19 71 THR A C 1
ATOM 531 O O . THR A 1 71 ? 5.59 8.273 -20.25 1 98.19 71 THR A O 1
ATOM 534 N N . GLU A 1 72 ? 4.887 6.434 -21.297 1 98.06 72 GLU A N 1
ATOM 535 C CA . GLU A 1 72 ? 3.48 6.668 -20.984 1 98.06 72 GLU A CA 1
ATOM 536 C C . GLU A 1 72 ? 3.238 6.629 -19.469 1 98.06 72 GLU A C 1
ATOM 538 O O . GLU A 1 72 ? 2.547 7.492 -18.922 1 98.06 72 GLU A O 1
ATOM 543 N N . ALA A 1 73 ? 3.828 5.66 -18.781 1 98.5 73 ALA A N 1
ATOM 544 C CA . ALA A 1 73 ? 3.625 5.5 -17.344 1 98.5 73 ALA A CA 1
ATOM 545 C C . ALA A 1 73 ? 4.195 6.684 -16.562 1 98.5 73 ALA A C 1
ATOM 547 O O . ALA A 1 73 ? 3.547 7.215 -15.664 1 98.5 73 ALA A O 1
ATOM 548 N N . LEU A 1 74 ? 5.395 7.117 -16.938 1 98.44 74 LEU A N 1
ATOM 549 C CA . LEU A 1 74 ? 6.039 8.219 -16.234 1 98.44 74 LEU A CA 1
ATOM 550 C C . LEU A 1 74 ? 5.254 9.516 -16.422 1 98.44 74 LEU A C 1
ATOM 552 O O . LEU A 1 74 ? 5.277 10.391 -15.555 1 98.44 74 LEU A O 1
ATOM 556 N N . ALA A 1 75 ? 4.48 9.594 -17.469 1 97.56 75 ALA A N 1
ATOM 557 C CA . ALA A 1 75 ? 3.711 10.797 -17.766 1 97.56 75 ALA A CA 1
ATOM 558 C C . ALA A 1 75 ? 2.34 10.75 -17.094 1 97.56 75 ALA A C 1
ATOM 560 O O . ALA A 1 75 ? 1.795 11.789 -16.703 1 97.56 75 ALA A O 1
ATOM 561 N N . LYS A 1 76 ? 1.793 9.523 -16.922 1 96.81 76 LYS A N 1
ATOM 562 C CA . LYS A 1 76 ? 0.357 9.492 -16.656 1 96.81 76 LYS A CA 1
ATOM 563 C C . LYS A 1 76 ? 0.045 8.719 -15.383 1 96.81 76 LYS A C 1
ATOM 565 O O . LYS A 1 76 ? -1.073 8.789 -14.867 1 96.81 76 LYS A O 1
ATOM 570 N N . ALA A 1 77 ? 0.975 7.973 -14.812 1 98.31 77 ALA A N 1
ATOM 571 C CA . ALA A 1 77 ? 0.698 7.117 -13.656 1 98.31 77 ALA A CA 1
ATOM 572 C C . ALA A 1 77 ? 0.312 7.945 -12.438 1 98.31 77 ALA A C 1
ATOM 574 O O . ALA A 1 77 ? 0.954 8.953 -12.141 1 98.31 77 ALA A O 1
ATOM 575 N N . PRO A 1 78 ? -0.76 7.488 -11.742 1 98.12 78 PRO A N 1
ATOM 576 C CA . PRO A 1 78 ? -1.179 8.211 -10.539 1 98.12 78 PRO A CA 1
ATOM 577 C C . PRO A 1 78 ? -0.065 8.328 -9.5 1 98.12 78 PRO A C 1
ATOM 579 O O . PRO A 1 78 ? 0.008 9.32 -8.781 1 98.12 78 PRO A O 1
ATOM 582 N N . ASP A 1 79 ? 0.808 7.367 -9.438 1 98.25 79 ASP A N 1
ATOM 583 C CA . ASP A 1 79 ? 1.896 7.398 -8.461 1 98.25 79 ASP A CA 1
ATOM 584 C C . ASP A 1 79 ? 2.82 8.586 -8.711 1 98.25 79 ASP A C 1
ATOM 586 O O . ASP A 1 79 ? 3.365 9.164 -7.77 1 98.25 79 ASP A O 1
ATOM 590 N N . MET A 1 80 ? 3.035 8.969 -9.945 1 98.44 80 MET A N 1
ATOM 591 C CA . MET A 1 80 ? 3.852 10.133 -10.266 1 98.44 80 MET A CA 1
ATOM 592 C C . MET A 1 80 ? 3.135 11.422 -9.875 1 98.44 80 MET A C 1
ATOM 594 O O . MET A 1 80 ? 3.764 12.367 -9.391 1 98.44 80 MET A O 1
ATOM 598 N N . ALA A 1 81 ? 1.807 11.469 -10.07 1 98 81 ALA A N 1
ATOM 599 C CA . ALA A 1 81 ? 1.016 12.633 -9.672 1 98 81 ALA A CA 1
ATOM 600 C C . ALA A 1 81 ? 1.04 12.82 -8.156 1 98 81 ALA A C 1
ATOM 602 O O . ALA A 1 81 ? 1.149 13.945 -7.668 1 98 81 ALA A O 1
ATOM 603 N N . ILE A 1 82 ? 0.977 11.719 -7.453 1 98.62 82 ILE A N 1
ATOM 604 C CA . ILE A 1 82 ? 1.038 11.758 -5.996 1 98.62 82 ILE A CA 1
ATOM 605 C C . ILE A 1 82 ? 2.393 12.305 -5.551 1 98.62 82 ILE A C 1
ATOM 607 O O . ILE A 1 82 ? 2.461 13.18 -4.688 1 98.62 82 ILE A O 1
ATOM 611 N N . ALA A 1 83 ? 3.482 11.812 -6.211 1 98.44 83 ALA A N 1
ATOM 612 C CA . ALA A 1 83 ? 4.828 12.266 -5.871 1 98.44 83 ALA A CA 1
ATOM 613 C C . ALA A 1 83 ? 4.984 13.758 -6.152 1 98.44 83 ALA A C 1
ATOM 615 O O . ALA A 1 83 ? 5.574 14.492 -5.352 1 98.44 83 ALA A O 1
ATOM 616 N N . LYS A 1 84 ? 4.449 14.242 -7.234 1 98 84 LYS A N 1
ATOM 617 C CA . LYS A 1 84 ? 4.516 15.656 -7.586 1 98 84 LYS A CA 1
ATOM 618 C C . LYS A 1 84 ? 3.76 16.516 -6.574 1 98 84 LYS A C 1
ATOM 620 O O . LYS A 1 84 ? 4.234 17.578 -6.176 1 98 84 LYS A O 1
ATOM 625 N N . ALA A 1 85 ? 2.604 16.047 -6.152 1 98.31 85 ALA A N 1
ATOM 626 C CA . ALA A 1 85 ? 1.817 16.766 -5.152 1 98.31 85 ALA A CA 1
ATOM 627 C C . ALA A 1 85 ? 2.572 16.875 -3.832 1 98.31 85 ALA A C 1
ATOM 629 O O . ALA A 1 85 ? 2.543 17.922 -3.174 1 98.31 85 ALA A O 1
ATOM 630 N N . ARG A 1 86 ? 3.273 15.859 -3.477 1 98.56 86 ARG A N 1
ATOM 631 C CA . ARG A 1 86 ? 4.016 15.852 -2.221 1 98.56 86 ARG A CA 1
ATOM 632 C C . ARG A 1 86 ? 5.184 16.828 -2.27 1 98.56 86 ARG A C 1
ATOM 634 O O . ARG A 1 86 ? 5.52 17.453 -1.262 1 98.56 86 ARG A O 1
ATOM 641 N N . ILE A 1 87 ? 5.84 17.016 -3.455 1 98.56 87 ILE A N 1
ATOM 642 C CA . ILE A 1 87 ? 6.875 18.031 -3.639 1 98.56 87 ILE A CA 1
ATOM 643 C C . ILE A 1 87 ? 6.293 19.422 -3.4 1 98.56 87 ILE A C 1
ATOM 645 O O . ILE A 1 87 ? 6.887 20.234 -2.691 1 98.56 87 ILE A O 1
ATOM 649 N N . LEU A 1 88 ? 5.09 19.656 -3.938 1 97.88 88 LEU A N 1
ATOM 650 C CA . LEU A 1 88 ? 4.441 20.953 -3.793 1 97.88 88 LEU A CA 1
ATOM 651 C C . LEU A 1 88 ? 4.059 21.219 -2.34 1 97.88 88 LEU A C 1
ATOM 653 O O . LEU A 1 88 ? 4.207 22.344 -1.847 1 97.88 88 LEU A O 1
ATOM 657 N N . SER A 1 89 ? 3.609 20.203 -1.645 1 98.5 89 SER A N 1
ATOM 658 C CA . SER A 1 89 ? 3.273 20.328 -0.23 1 98.5 89 SER A CA 1
ATOM 659 C C . SER A 1 89 ? 4.5 20.703 0.596 1 98.5 89 SER A C 1
ATOM 661 O O . SER A 1 89 ? 4.445 21.625 1.422 1 98.5 89 SER A O 1
ATOM 663 N N . ALA A 1 90 ? 5.617 20.016 0.311 1 98.62 90 ALA A N 1
ATOM 664 C CA . ALA A 1 90 ? 6.852 20.281 1.037 1 98.62 90 ALA A CA 1
ATOM 665 C C . ALA A 1 90 ? 7.367 21.688 0.726 1 98.62 90 ALA A C 1
ATOM 667 O O . ALA A 1 90 ? 7.91 22.359 1.602 1 98.62 90 ALA A O 1
ATOM 668 N N . ALA A 1 91 ? 7.188 22.156 -0.461 1 98.31 91 ALA A N 1
ATOM 669 C CA . ALA A 1 91 ? 7.562 23.516 -0.84 1 98.31 91 ALA A CA 1
ATOM 670 C C . ALA A 1 91 ? 6.734 24.547 -0.075 1 98.31 91 ALA A C 1
ATOM 672 O O . ALA A 1 91 ? 7.258 25.578 0.361 1 98.31 91 ALA A O 1
ATOM 673 N N . GLY A 1 92 ? 5.441 24.25 0.024 1 98.31 92 GLY A N 1
ATOM 674 C CA . GLY A 1 92 ? 4.598 25.109 0.833 1 98.31 92 GLY A CA 1
ATOM 675 C C . GLY A 1 92 ? 5.02 25.172 2.287 1 98.31 92 GLY A C 1
ATOM 676 O O . GLY A 1 92 ? 5.047 26.25 2.889 1 98.31 92 GLY A O 1
ATOM 677 N N . SER A 1 93 ? 5.387 24.078 2.861 1 98.44 93 SER A N 1
ATOM 678 C CA . SER A 1 93 ? 5.863 24.016 4.238 1 98.44 93 SER A CA 1
ATOM 679 C C . SER A 1 93 ? 7.156 24.797 4.41 1 98.44 93 SER A C 1
ATOM 681 O O . SER A 1 93 ? 7.344 25.484 5.418 1 98.44 93 SER A O 1
ATOM 683 N N . LYS A 1 94 ? 8.07 24.672 3.438 1 98.69 94 LYS A N 1
ATOM 684 C CA . LYS A 1 94 ? 9.312 25.438 3.459 1 98.69 94 LYS A CA 1
ATOM 685 C C . LYS A 1 94 ? 9.039 26.938 3.422 1 98.69 94 LYS A C 1
ATOM 687 O O . LYS A 1 94 ? 9.648 27.703 4.164 1 98.69 94 LYS A O 1
ATOM 692 N N . GLN A 1 95 ? 8.062 27.359 2.59 1 97.88 95 GLN A N 1
ATOM 693 C CA . GLN A 1 95 ? 7.672 28.766 2.521 1 97.88 95 GLN A CA 1
ATOM 694 C C . GLN A 1 95 ? 7.113 29.25 3.859 1 97.88 95 GLN A C 1
ATOM 696 O O . GLN A 1 95 ? 7.457 30.344 4.324 1 97.88 95 GLN A O 1
ATOM 701 N N . ARG A 1 96 ? 6.316 28.422 4.523 1 97.75 96 ARG A N 1
ATOM 702 C CA . ARG A 1 96 ? 5.754 28.766 5.828 1 97.75 96 ARG A CA 1
ATOM 703 C C . ARG A 1 96 ? 6.852 28.891 6.879 1 97.75 96 ARG A C 1
ATOM 705 O O . ARG A 1 96 ? 6.828 29.812 7.695 1 97.75 96 ARG A O 1
ATOM 712 N N . ALA A 1 97 ? 7.785 27.984 6.801 1 97.69 97 ALA A N 1
ATOM 713 C CA . ALA A 1 97 ? 8.898 28.047 7.742 1 97.69 97 ALA A CA 1
ATOM 714 C C . ALA A 1 97 ? 9.727 29.312 7.539 1 97.69 97 ALA A C 1
ATOM 716 O O . ALA A 1 97 ? 10.164 29.938 8.508 1 97.69 97 ALA A O 1
ATOM 717 N N . GLY A 1 98 ? 9.914 29.734 6.324 1 97.62 98 GLY A N 1
ATOM 718 C CA . GLY A 1 98 ? 10.664 30.953 6.016 1 97.62 98 GLY A CA 1
ATOM 719 C C . GLY A 1 98 ? 9.961 32.219 6.465 1 97.62 98 GLY A C 1
ATOM 720 O O . GLY A 1 98 ? 10.609 33.219 6.738 1 97.62 98 GLY A O 1
ATOM 721 N N . ALA A 1 99 ? 8.695 32.125 6.613 1 96.69 99 ALA A N 1
ATOM 722 C CA . ALA A 1 99 ? 7.906 33.281 7.031 1 96.69 99 ALA A CA 1
ATOM 723 C C . ALA A 1 99 ? 8.266 33.719 8.453 1 96.69 99 ALA A C 1
ATOM 725 O O . ALA A 1 99 ? 8.148 34.875 8.812 1 96.69 99 ALA A O 1
ATOM 726 N N . GLY A 1 100 ? 8.758 32.781 9.234 1 95.06 100 GLY A N 1
ATOM 727 C CA . GLY A 1 100 ? 9.148 33.094 10.602 1 95.06 100 GLY A CA 1
ATOM 728 C C . GLY A 1 100 ? 10.336 34.031 10.703 1 95.06 100 GLY A C 1
ATOM 729 O O . GLY A 1 100 ? 10.586 34.594 11.758 1 95.06 100 GLY A O 1
ATOM 730 N N . LEU A 1 101 ? 11.07 34.25 9.617 1 96.94 101 LEU A N 1
ATOM 731 C CA . LEU A 1 101 ? 12.25 35.094 9.586 1 96.94 101 LEU A CA 1
ATOM 732 C C . LEU A 1 101 ? 11.875 36.531 9.164 1 96.94 101 LEU A C 1
ATOM 734 O O . LEU A 1 101 ? 12.727 37.406 9.148 1 96.94 101 LEU A O 1
ATOM 738 N N . LEU A 1 102 ? 10.586 36.781 8.891 1 96.38 102 LEU A N 1
ATOM 739 C CA . LEU A 1 102 ? 10.109 38.094 8.422 1 96.38 102 LEU A CA 1
ATOM 740 C C . LEU A 1 102 ? 9.094 38.656 9.398 1 96.38 102 LEU A C 1
ATOM 742 O O . LEU A 1 102 ? 8.484 37.938 10.188 1 96.38 102 LEU A O 1
ATOM 746 N N . PRO A 1 103 ? 8.914 40 9.438 1 95.94 103 PRO A N 1
ATOM 747 C CA . PRO A 1 103 ? 7.875 40.562 10.297 1 95.94 103 PRO A CA 1
ATOM 748 C C . PRO A 1 103 ? 6.461 40.219 9.844 1 95.94 103 PRO A C 1
ATOM 750 O O . PRO A 1 103 ? 6.273 39.75 8.719 1 95.94 103 PRO A O 1
ATOM 753 N N . SER A 1 104 ? 5.543 40.375 10.711 1 94.75 104 SER A N 1
ATOM 754 C CA . SER A 1 104 ? 4.129 40.281 10.375 1 94.75 104 SER A CA 1
ATOM 755 C C . SER A 1 104 ? 3.41 41.594 10.633 1 94.75 104 SER A C 1
ATOM 757 O O . SER A 1 104 ? 3.742 42.312 11.586 1 94.75 104 SER A O 1
ATOM 759 N N . VAL A 1 105 ? 2.559 41.969 9.742 1 93.94 105 VAL A N 1
ATOM 760 C CA . VAL A 1 105 ? 1.759 43.188 9.867 1 93.94 105 VAL A CA 1
ATOM 761 C C . VAL A 1 105 ? 0.274 42.844 9.883 1 93.94 105 VAL A C 1
ATOM 763 O O . VAL A 1 105 ? -0.195 42.062 9.039 1 93.94 105 VAL A O 1
ATOM 766 N N . ASN A 1 106 ? -0.394 43.312 10.852 1 92.81 106 ASN A N 1
ATOM 767 C CA . ASN A 1 106 ? -1.826 43.094 10.992 1 92.81 106 ASN A CA 1
ATOM 768 C C . ASN A 1 106 ? -2.6 44.406 11.094 1 92.81 106 ASN A C 1
ATOM 770 O O . ASN A 1 106 ? -2.143 45.344 11.734 1 92.81 106 ASN A O 1
ATOM 774 N N . GLY A 1 107 ? -3.748 44.438 10.445 1 89.62 107 GLY A N 1
ATOM 775 C CA . GLY A 1 107 ? -4.684 45.531 10.609 1 89.62 107 GLY A CA 1
ATOM 776 C C . GLY A 1 107 ? -5.863 45.188 11.5 1 89.62 107 GLY A C 1
ATOM 777 O O . GLY A 1 107 ? -6.391 44.094 11.438 1 89.62 107 GLY A O 1
ATOM 778 N N . PHE A 1 108 ? -6.234 46.125 12.359 1 87.81 108 PHE A N 1
ATOM 779 C CA . PHE A 1 108 ? -7.348 45.969 13.289 1 87.81 108 PHE A CA 1
ATOM 780 C C . PHE A 1 108 ? -8.305 47.125 13.203 1 87.81 108 PHE A C 1
ATOM 782 O O . PHE A 1 108 ? -7.875 48.281 13.141 1 87.81 108 PHE A O 1
ATOM 789 N N . VAL A 1 109 ? -9.547 46.938 13.062 1 84.5 109 VAL A N 1
ATOM 790 C CA . VAL A 1 109 ? -10.602 47.938 13.227 1 84.5 109 VAL A CA 1
ATOM 791 C C . VAL A 1 109 ? -11.641 47.406 14.227 1 84.5 109 VAL A C 1
ATOM 793 O O . VAL A 1 109 ? -12.094 46.281 14.133 1 84.5 109 VAL A O 1
ATOM 796 N N . GLY A 1 110 ? -11.859 48.219 15.234 1 88.38 110 GLY A N 1
ATOM 797 C CA . GLY A 1 110 ? -12.828 47.844 16.25 1 88.38 110 GLY A CA 1
ATOM 798 C C . GLY A 1 110 ? -13.742 49 16.656 1 88.38 110 GLY A C 1
ATOM 799 O O . GLY A 1 110 ? -13.352 50.156 16.594 1 88.38 110 GLY A O 1
ATOM 800 N N . THR A 1 111 ? -15.039 48.625 16.953 1 83.75 111 THR A N 1
ATOM 801 C CA . THR A 1 111 ? -16 49.531 17.547 1 83.75 111 THR A CA 1
ATOM 802 C C . THR A 1 111 ? -16.75 48.875 18.688 1 83.75 111 THR A C 1
ATOM 804 O O . THR A 1 111 ? -16.891 47.656 18.719 1 83.75 111 THR A O 1
ATOM 807 N N . GLY A 1 112 ? -16.953 49.656 19.672 1 84.31 112 GLY A N 1
ATOM 808 C CA . GLY A 1 112 ? -17.688 49.125 20.812 1 84.31 112 GLY A CA 1
ATOM 809 C C . GLY A 1 112 ? -18.344 50.188 21.656 1 84.31 112 GLY A C 1
ATOM 810 O O . GLY A 1 112 ? -18.156 51.375 21.422 1 84.31 112 GLY A O 1
ATOM 811 N N . ALA A 1 113 ? -19.297 49.688 22.516 1 77.19 113 ALA A N 1
ATOM 812 C CA . ALA A 1 113 ? -19.984 50.531 23.5 1 77.19 113 ALA A CA 1
ATOM 813 C C . ALA A 1 113 ? -20.047 49.844 24.859 1 77.19 113 ALA A C 1
ATOM 815 O O . ALA A 1 113 ? -20 48.594 24.922 1 77.19 113 ALA A O 1
ATOM 816 N N . GLY A 1 114 ? -19.781 50.625 25.828 1 76.81 114 GLY A N 1
ATOM 817 C CA . GLY A 1 114 ? -19.859 50.031 27.156 1 76.81 114 GLY A CA 1
ATOM 818 C C . GLY A 1 114 ? -20.297 51.031 28.219 1 76.81 114 GLY A C 1
ATOM 819 O O . GLY A 1 114 ? -20.438 52.219 27.938 1 76.81 114 GLY A O 1
ATOM 820 N N . HIS A 1 115 ? -20.828 50.406 29.359 1 73.38 115 HIS A N 1
ATOM 821 C CA . HIS A 1 115 ? -21.297 51.188 30.516 1 73.38 115 HIS A CA 1
ATOM 822 C C . HIS A 1 115 ? -20.578 50.719 31.781 1 73.38 115 HIS A C 1
ATOM 824 O O . HIS A 1 115 ? -20.359 49.531 32 1 73.38 115 HIS A O 1
ATOM 830 N N . LEU A 1 116 ? -19.844 51.688 32.438 1 62.47 116 LEU A N 1
ATOM 831 C CA . LEU A 1 116 ? -19.344 51.469 33.781 1 62.47 116 LEU A CA 1
ATOM 832 C C . LEU A 1 116 ? -20.266 52.062 34.812 1 62.47 116 LEU A C 1
ATOM 834 O O . LEU A 1 116 ? -20.578 53.25 34.75 1 62.47 116 LEU A O 1
ATOM 838 N N . MET A 1 117 ? -21.094 51.219 35.469 1 57.84 117 MET A N 1
ATOM 839 C CA . MET A 1 117 ? -21.953 51.75 36.531 1 57.84 117 MET A CA 1
ATOM 840 C C . MET A 1 117 ? -21.156 51.969 37.812 1 57.84 117 MET A C 1
ATOM 842 O O . MET A 1 117 ? -20.453 51.062 38.281 1 57.84 117 MET A O 1
ATOM 846 N N . ARG A 1 118 ? -20.625 53.25 38 1 56.22 118 ARG A N 1
ATOM 847 C CA . ARG A 1 118 ? -19.906 53.594 39.219 1 56.22 118 ARG A CA 1
ATOM 848 C C . ARG A 1 118 ? -20.844 53.625 40.438 1 56.22 118 ARG A C 1
ATOM 850 O O . ARG A 1 118 ? -22.031 53.938 40.281 1 56.22 118 ARG A O 1
ATOM 857 N N . ASP A 1 119 ? -20.484 52.938 41.469 1 48.22 119 ASP A N 1
ATOM 858 C CA . ASP A 1 119 ? -21.188 53.125 42.75 1 48.22 119 ASP A CA 1
ATOM 859 C C . ASP A 1 119 ? -21.312 54.594 43.094 1 48.22 119 ASP A C 1
ATOM 861 O O . ASP A 1 119 ? -20.531 55.438 42.625 1 48.22 119 ASP A O 1
ATOM 865 N N . GLN A 1 120 ? -22.391 54.938 43.844 1 44.12 120 GLN A N 1
ATOM 866 C CA . GLN A 1 120 ? -22.766 56.219 44.438 1 44.12 120 GLN A CA 1
ATOM 867 C C . GLN A 1 120 ? -21.578 56.875 45.156 1 44.12 120 GLN A C 1
ATOM 869 O O . GLN A 1 120 ? -21.453 58.094 45.188 1 44.12 120 GLN A O 1
ATOM 874 N N . GLU A 1 121 ? -20.828 56.094 45.875 1 43.97 121 GLU A N 1
ATOM 875 C CA . GLU A 1 121 ? -19.891 56.688 46.812 1 43.97 121 GLU A CA 1
ATOM 876 C C . GLU A 1 121 ? -18.719 57.312 46.094 1 43.97 121 GLU A C 1
ATOM 878 O O . GLU A 1 121 ? -18.156 58.312 46.562 1 43.97 121 GLU A O 1
ATOM 883 N N . ILE A 1 122 ? -18.219 56.812 45.125 1 45.09 122 ILE A N 1
ATOM 884 C CA . ILE A 1 122 ? -17.172 57.531 44.406 1 45.09 122 ILE A CA 1
ATOM 885 C C . ILE A 1 122 ? -17.75 58.844 43.844 1 45.09 122 ILE A C 1
ATOM 887 O O . ILE A 1 122 ? -17.016 59.656 43.281 1 45.09 122 ILE A O 1
ATOM 891 N N . ARG A 1 123 ? -19.031 58.969 43.844 1 47.91 123 ARG A N 1
ATOM 892 C CA . ARG A 1 123 ? -19.75 60.219 43.594 1 47.91 123 ARG A CA 1
ATOM 893 C C . ARG A 1 123 ? -19.297 61.344 44.531 1 47.91 123 ARG A C 1
ATOM 895 O O . ARG A 1 123 ? -19.188 62.5 44.094 1 47.91 123 ARG A O 1
ATOM 902 N N . GLN A 1 124 ? -19.344 60.906 45.719 1 44.72 124 GLN A N 1
ATOM 903 C CA . GLN A 1 124 ? -19.109 61.906 46.75 1 44.72 124 GLN A CA 1
ATOM 904 C C . GLN A 1 124 ? -17.688 62.469 46.688 1 44.72 124 GLN A C 1
ATOM 906 O O . GLN A 1 124 ? -17.453 63.625 46.938 1 44.72 124 GLN A O 1
ATOM 911 N N . VAL A 1 125 ? -16.703 61.562 46.562 1 42 125 VAL A N 1
ATOM 912 C CA . VAL A 1 125 ? -15.359 62.094 46.719 1 42 125 VAL A CA 1
ATOM 913 C C . VAL A 1 125 ? -14.977 62.938 45.5 1 42 125 VAL A C 1
ATOM 915 O O . VAL A 1 125 ? -14.211 63.906 45.625 1 42 125 VAL A O 1
ATOM 918 N N . THR A 1 126 ? -15.297 62.5 44.25 1 43.59 126 THR A N 1
ATOM 919 C CA . THR A 1 126 ? -14.758 63.344 43.188 1 43.59 126 THR A CA 1
ATOM 920 C C . THR A 1 126 ? -15.68 64.5 42.938 1 43.59 126 THR A C 1
ATOM 922 O O . THR A 1 126 ? -15.383 65.375 42.094 1 43.59 126 THR A O 1
ATOM 925 N N . GLY A 1 127 ? -16.656 64.938 43.875 1 45.84 127 GLY A N 1
ATOM 926 C CA . GLY A 1 127 ? -17.516 66.125 43.875 1 45.84 127 GLY A CA 1
ATOM 927 C C . GLY A 1 127 ? -18.328 66.25 42.625 1 45.84 127 GLY A C 1
ATOM 928 O O . GLY A 1 127 ? -19.047 67.25 42.438 1 45.84 127 GLY A O 1
ATOM 929 N N . ARG A 1 128 ? -17.781 65.75 41.5 1 47.56 128 ARG A N 1
ATOM 930 C CA . ARG A 1 128 ? -18.516 66.125 40.281 1 47.56 128 ARG A CA 1
ATOM 931 C C . ARG A 1 128 ? -19.797 65.312 40.188 1 47.56 128 ARG A C 1
ATOM 933 O O . ARG A 1 128 ? -19.781 64.062 40.375 1 47.56 128 ARG A O 1
ATOM 940 N N . ASN A 1 129 ? -21.047 65.75 40.562 1 41.47 129 ASN A N 1
ATOM 941 C CA . ASN A 1 129 ? -22.438 65.375 40.438 1 41.47 129 ASN A CA 1
ATOM 942 C C . ASN A 1 129 ? -22.688 64.75 39.062 1 41.47 129 ASN A C 1
ATOM 944 O O . ASN A 1 129 ? -23.844 64.562 38.625 1 41.47 129 ASN A O 1
ATOM 948 N N . ASP A 1 130 ? -21.938 65.062 38 1 40.41 130 ASP A N 1
ATOM 949 C CA . ASP A 1 130 ? -22.438 64.688 36.688 1 40.41 130 ASP A CA 1
ATOM 950 C C . ASP A 1 130 ? -22.656 63.188 36.562 1 40.41 130 ASP A C 1
ATOM 952 O O . ASP A 1 130 ? -21.875 62.406 37.094 1 40.41 130 ASP A O 1
ATOM 956 N N . GLU A 1 131 ? -23.953 62.688 36.594 1 43.56 131 GLU A N 1
ATOM 957 C CA . GLU A 1 131 ? -24.5 61.406 36.156 1 43.56 131 GLU A CA 1
ATOM 958 C C . GLU A 1 131 ? -23.562 60.688 35.188 1 43.56 131 GLU A C 1
ATOM 960 O O . GLU A 1 131 ? -23.625 60.938 33.969 1 43.56 131 GLU A O 1
ATOM 965 N N . PHE A 1 132 ? -22.5 60.562 35.344 1 43.44 132 PHE A N 1
ATOM 966 C CA . PHE A 1 132 ? -21.625 59.844 34.438 1 43.44 132 PHE A CA 1
ATOM 967 C C . PHE A 1 132 ? -22.125 58.406 34.188 1 43.44 132 PHE A C 1
ATOM 969 O O . PHE A 1 132 ? -21.703 57.469 34.844 1 43.44 132 PHE A O 1
ATOM 976 N N . LYS A 1 133 ? -23.359 58.156 34.281 1 51.06 133 LYS A N 1
ATOM 977 C CA . LYS A 1 133 ? -24 57.031 33.594 1 51.06 133 LYS A CA 1
ATOM 978 C C . LYS A 1 133 ? -23.438 56.875 32.188 1 51.06 133 LYS A C 1
ATOM 980 O O . LYS A 1 133 ? -24.109 56.344 31.297 1 51.06 133 LYS A O 1
ATOM 985 N N . ASP A 1 134 ? -22.578 57.562 31.562 1 51.81 134 ASP A N 1
ATOM 986 C CA . ASP A 1 134 ? -22.547 57.75 30.109 1 51.81 134 ASP A CA 1
ATOM 987 C C . ASP A 1 134 ? -22.031 56.469 29.422 1 51.81 134 ASP A C 1
ATOM 989 O O . ASP A 1 134 ? -21.016 55.906 29.812 1 51.81 134 ASP A O 1
ATOM 993 N N . TRP A 1 135 ? -23.078 55.781 28.828 1 59.28 135 TRP A N 1
ATOM 994 C CA . TRP A 1 135 ? -22.75 54.906 27.688 1 59.28 135 TRP A CA 1
ATOM 995 C C . TRP A 1 135 ? -21.719 55.562 26.797 1 59.28 135 TRP A C 1
ATOM 997 O O . TRP A 1 135 ? -21.844 56.75 26.453 1 59.28 135 TRP A O 1
ATOM 1007 N N . GLY A 1 136 ? -20.547 55.094 26.922 1 69.12 136 GLY A N 1
ATOM 1008 C CA . GLY A 1 136 ? -19.578 55.594 25.969 1 69.12 136 GLY A CA 1
ATOM 1009 C C . GLY A 1 136 ? -19.312 54.625 24.812 1 69.12 136 GLY A C 1
ATOM 1010 O O . GLY A 1 136 ? -19.484 53.438 24.953 1 69.12 136 GLY A O 1
ATOM 1011 N N . ASP A 1 137 ? -19.469 55.094 23.453 1 75.62 137 ASP A N 1
ATOM 1012 C CA . ASP A 1 137 ? -19.047 54.344 22.281 1 75.62 137 ASP A CA 1
ATOM 1013 C C . ASP A 1 137 ? -17.672 54.781 21.797 1 75.62 137 ASP A C 1
ATOM 1015 O O . ASP A 1 137 ? -17.156 55.812 22.25 1 75.62 137 ASP A O 1
ATOM 1019 N N . GLY A 1 138 ? -17 54 21.281 1 78.5 138 GLY A N 1
ATOM 1020 C CA . GLY A 1 138 ? -15.695 54.344 20.75 1 78.5 138 GLY A CA 1
ATOM 1021 C C . GLY A 1 138 ? -15.273 53.406 19.609 1 78.5 138 GLY A C 1
ATOM 1022 O O . GLY A 1 138 ? -16.031 52.531 19.203 1 78.5 138 GLY A O 1
ATOM 1023 N N . GLY A 1 139 ? -14.336 53.875 18.891 1 79.81 139 GLY A N 1
ATOM 1024 C CA . GLY A 1 139 ? -13.734 53.094 17.797 1 79.81 139 GLY A CA 1
ATOM 1025 C C . GLY A 1 139 ? -12.227 53.219 17.766 1 79.81 139 GLY A C 1
ATOM 1026 O O . GLY A 1 139 ? -11.641 54.094 18.391 1 79.81 139 GLY A O 1
ATOM 1027 N N . SER A 1 140 ? -11.68 52.219 17.25 1 85.12 140 SER A N 1
ATOM 1028 C CA . SER A 1 140 ? -10.227 52.25 17.125 1 85.12 140 SER A CA 1
ATOM 1029 C C . SER A 1 140 ? -9.781 51.562 15.836 1 85.12 140 SER A C 1
ATOM 1031 O O . SER A 1 140 ? -10.484 50.688 15.312 1 85.12 140 SER A O 1
ATOM 1033 N N . SER A 1 141 ? -8.758 52 15.172 1 87.12 141 SER A N 1
ATOM 1034 C CA . SER A 1 141 ? -8.047 51.406 14.047 1 87.12 141 SER A CA 1
ATOM 1035 C C . SER A 1 141 ? -6.539 51.406 14.289 1 87.12 141 SER A C 1
ATOM 1037 O O . SER A 1 141 ? -5.965 52.438 14.648 1 87.12 141 SER A O 1
ATOM 1039 N N . PHE A 1 142 ? -6.008 50.25 14.188 1 91.62 142 PHE A N 1
ATOM 1040 C CA . PHE A 1 142 ? -4.574 50.156 14.445 1 91.62 142 PHE A CA 1
ATOM 1041 C C . PHE A 1 142 ? -3.898 49.281 13.391 1 91.62 142 PHE A C 1
ATOM 1043 O O . PHE A 1 142 ? -4.52 48.375 12.836 1 91.62 142 PHE A O 1
ATOM 1050 N N . LEU A 1 143 ? -2.67 49.562 13.039 1 91.75 143 LEU A N 1
ATOM 1051 C CA . LEU A 1 143 ? -1.715 48.688 12.391 1 91.75 143 LEU A CA 1
ATOM 1052 C C . LEU A 1 143 ? -0.657 48.219 13.375 1 91.75 143 LEU A C 1
ATOM 1054 O O . LEU A 1 143 ? -0.114 49 14.148 1 91.75 143 LEU A O 1
ATOM 1058 N N . THR A 1 144 ? -0.527 46.906 13.414 1 93.69 144 THR A N 1
ATOM 1059 C CA . THR A 1 144 ? 0.506 46.375 14.281 1 93.69 144 THR A CA 1
ATOM 1060 C C . THR A 1 144 ? 1.557 45.625 13.469 1 93.69 144 THR A C 1
ATOM 1062 O O . THR A 1 144 ? 1.229 44.938 12.484 1 93.69 144 THR A O 1
ATOM 1065 N N . ILE A 1 145 ? 2.797 45.812 13.773 1 94.56 145 ILE A N 1
ATOM 1066 C CA . ILE A 1 145 ? 3.92 45.094 13.188 1 94.56 145 ILE A CA 1
ATOM 1067 C C . ILE A 1 145 ? 4.652 44.312 14.281 1 94.56 145 ILE A C 1
ATOM 1069 O O . ILE A 1 145 ? 4.824 44.812 15.398 1 94.56 145 ILE A O 1
ATOM 1073 N N . ARG A 1 146 ? 4.883 43.062 14.062 1 95.06 146 ARG A N 1
ATOM 1074 C CA . ARG A 1 146 ? 5.668 42.219 14.953 1 95.06 146 ARG A CA 1
ATOM 1075 C C . ARG A 1 146 ? 6.824 41.562 14.219 1 95.06 146 ARG A C 1
ATOM 1077 O O . ARG A 1 146 ? 6.641 41.031 13.117 1 95.06 146 ARG A O 1
ATOM 1084 N N . TYR A 1 147 ? 8.023 41.656 14.789 1 95.56 147 TYR A N 1
ATOM 1085 C CA . TYR A 1 147 ? 9.219 41.031 14.227 1 95.56 147 TYR A CA 1
ATOM 1086 C C . TYR A 1 147 ? 10 40.312 15.305 1 95.56 147 TYR A C 1
ATOM 1088 O O . TYR A 1 147 ? 10.414 40.906 16.297 1 95.56 147 TYR A O 1
ATOM 1096 N N . ASN A 1 148 ? 10.109 39 15.109 1 95.31 148 ASN A N 1
ATOM 1097 C CA . ASN A 1 148 ? 10.953 38.219 16 1 95.31 148 ASN A CA 1
ATOM 1098 C C . ASN A 1 148 ? 12.398 38.156 15.523 1 95.31 148 ASN A C 1
ATOM 1100 O O . ASN A 1 148 ? 12.68 37.688 14.422 1 95.31 148 ASN A O 1
ATOM 1104 N N . ILE A 1 149 ? 13.328 38.656 16.297 1 96.38 149 ILE A N 1
ATOM 1105 C CA . ILE A 1 149 ? 14.742 38.688 15.938 1 96.38 149 ILE A CA 1
ATOM 1106 C C . ILE A 1 149 ? 15.344 37.281 16.156 1 96.38 149 ILE A C 1
ATOM 1108 O O . ILE A 1 149 ? 15.234 36.719 17.25 1 96.38 149 ILE A O 1
ATOM 1112 N N . ASP A 1 150 ? 15.961 36.75 15.18 1 96.75 150 ASP A N 1
ATOM 1113 C CA . ASP A 1 150 ? 16.5 35.406 15.242 1 96.75 150 ASP A CA 1
ATOM 1114 C C . ASP A 1 150 ? 17.922 35.406 15.797 1 96.75 150 ASP A C 1
ATOM 1116 O O . ASP A 1 150 ? 18.859 34.969 15.125 1 96.75 150 ASP A O 1
ATOM 1120 N N . ILE A 1 151 ? 18.047 35.688 17 1 96.12 151 ILE A N 1
ATOM 1121 C CA . ILE A 1 151 ? 19.344 35.875 17.641 1 96.12 151 ILE A CA 1
ATOM 1122 C C . ILE A 1 151 ? 20.062 34.531 17.75 1 96.12 151 ILE A C 1
ATOM 1124 O O . ILE A 1 151 ? 21.281 34.438 17.5 1 96.12 151 ILE A O 1
ATOM 1128 N N . TRP A 1 152 ? 19.312 33.469 18.047 1 96.5 152 TRP A N 1
ATOM 1129 C CA . TRP A 1 152 ? 19.938 32.219 18.391 1 96.5 152 TRP A CA 1
ATOM 1130 C C . TRP A 1 152 ? 19.891 31.25 17.203 1 96.5 152 TRP A C 1
ATOM 1132 O O . TRP A 1 152 ? 20.406 30.125 17.281 1 96.5 152 TRP A O 1
ATOM 1142 N N . GLY A 1 153 ? 19.156 31.609 16.172 1 97.69 153 GLY A N 1
ATOM 1143 C CA . GLY A 1 153 ? 19.125 30.812 14.953 1 97.69 153 GLY A CA 1
ATOM 1144 C C . GLY A 1 153 ? 18 29.812 14.922 1 97.69 153 GLY A C 1
ATOM 1145 O O . GLY A 1 153 ? 18.031 28.844 14.148 1 97.69 153 GLY A O 1
ATOM 1146 N N . GLY A 1 154 ? 16.969 29.953 15.812 1 97.88 154 GLY A N 1
ATOM 1147 C CA . GLY A 1 154 ? 15.852 29.031 15.852 1 97.88 154 GLY A CA 1
ATOM 1148 C C . GLY A 1 154 ? 15.016 29.062 14.586 1 97.88 154 GLY A C 1
ATOM 1149 O O . GLY A 1 154 ? 14.648 28.016 14.055 1 97.88 154 GLY A O 1
ATOM 1150 N N . TYR A 1 155 ? 14.688 30.266 14.102 1 97.88 155 TYR A N 1
ATOM 1151 C CA . TYR A 1 155 ? 13.898 30.391 12.883 1 97.88 155 TYR A CA 1
ATOM 1152 C C . TYR A 1 155 ? 14.695 29.922 11.664 1 97.88 155 TYR A C 1
ATOM 1154 O O . TYR A 1 155 ? 14.148 29.281 10.766 1 97.88 155 TYR A O 1
ATOM 1162 N N . ARG A 1 156 ? 15.984 30.234 11.617 1 98.44 156 ARG A N 1
ATOM 1163 C CA . ARG A 1 156 ? 16.844 29.75 10.547 1 98.44 156 ARG A CA 1
ATOM 1164 C C . ARG A 1 156 ? 16.906 28.219 10.562 1 98.44 156 ARG A C 1
ATOM 1166 O O . ARG A 1 156 ? 16.906 27.578 9.508 1 98.44 156 ARG A O 1
ATOM 1173 N N . ALA A 1 157 ? 16.953 27.609 11.781 1 98.69 157 ALA A N 1
ATOM 1174 C CA . ALA A 1 157 ? 16.969 26.156 11.906 1 98.69 157 ALA A CA 1
ATOM 1175 C C . ALA A 1 157 ? 15.664 25.547 11.422 1 98.69 157 ALA A C 1
ATOM 1177 O O . ALA A 1 157 ? 15.664 24.484 10.789 1 98.69 157 ALA A O 1
ATOM 1178 N N . LYS A 1 158 ? 14.57 26.172 11.789 1 98.5 158 LYS A N 1
ATOM 1179 C CA . LYS A 1 158 ? 13.273 25.703 11.305 1 98.5 158 LYS A CA 1
ATOM 1180 C C . LYS A 1 158 ? 13.219 25.703 9.781 1 98.5 158 LYS A C 1
ATOM 1182 O O . LYS A 1 158 ? 12.734 24.75 9.172 1 98.5 158 LYS A O 1
ATOM 1187 N N . LEU A 1 159 ? 13.719 26.797 9.102 1 98.69 159 LEU A N 1
ATOM 1188 C CA . LEU A 1 159 ? 13.766 26.891 7.648 1 98.69 159 LEU A CA 1
ATOM 1189 C C . LEU A 1 159 ? 14.703 25.828 7.074 1 98.69 159 LEU A C 1
ATOM 1191 O O . LEU A 1 159 ? 14.383 25.203 6.062 1 98.69 159 LEU A O 1
ATOM 1195 N N . ALA A 1 160 ? 15.797 25.672 7.758 1 98.81 160 ALA A N 1
ATOM 1196 C CA . ALA A 1 160 ? 16.75 24.672 7.301 1 98.81 160 ALA A CA 1
ATOM 1197 C C . ALA A 1 160 ? 16.141 23.266 7.336 1 98.81 160 ALA A C 1
ATOM 1199 O O . ALA A 1 160 ? 16.312 22.484 6.402 1 98.81 160 ALA A O 1
ATOM 1200 N N . ALA A 1 161 ? 15.406 22.891 8.438 1 98.81 161 ALA A N 1
ATOM 1201 C CA . ALA A 1 161 ? 14.719 21.609 8.531 1 98.81 161 ALA A CA 1
ATOM 1202 C C . ALA A 1 161 ? 13.719 21.438 7.398 1 98.81 161 ALA A C 1
ATOM 1204 O O . ALA A 1 161 ? 13.719 20.406 6.719 1 98.81 161 ALA A O 1
ATOM 1205 N N . ALA A 1 162 ? 12.945 22.484 7.164 1 98.81 162 ALA A N 1
ATOM 1206 C CA . ALA A 1 162 ? 11.938 22.422 6.113 1 98.81 162 ALA A CA 1
ATOM 1207 C C . ALA A 1 162 ? 12.586 22.328 4.734 1 98.81 162 ALA A C 1
ATOM 1209 O O . ALA A 1 162 ? 12.047 21.672 3.832 1 98.81 162 ALA A O 1
ATOM 1210 N N . THR A 1 163 ? 13.727 23.031 4.543 1 98.81 163 THR A N 1
ATOM 1211 C CA . THR A 1 163 ? 14.469 22.969 3.289 1 98.81 163 THR A CA 1
ATOM 1212 C C . THR A 1 163 ? 14.953 21.547 3.02 1 98.81 163 THR A C 1
ATOM 1214 O O . THR A 1 163 ? 14.797 21.031 1.91 1 98.81 163 THR A O 1
ATOM 1217 N N . SER A 1 164 ? 15.469 20.891 4.066 1 98.81 164 SER A N 1
ATOM 1218 C CA . SER A 1 164 ? 15.898 19.5 3.932 1 98.81 164 SER A CA 1
ATOM 1219 C C . SER A 1 164 ? 14.727 18.578 3.621 1 98.81 164 SER A C 1
ATOM 1221 O O . SER A 1 164 ? 14.852 17.672 2.805 1 98.81 164 SER A O 1
ATOM 1223 N N . GLU A 1 165 ? 13.617 18.828 4.234 1 98.69 165 GLU A N 1
ATOM 1224 C CA . GLU A 1 165 ? 12.422 18.031 3.979 1 98.69 165 GLU A CA 1
ATOM 1225 C C . GLU A 1 165 ? 11.922 18.234 2.549 1 98.69 165 GLU A C 1
ATOM 1227 O O . GLU A 1 165 ? 11.445 17.297 1.915 1 98.69 165 GLU A O 1
ATOM 1232 N N . ALA A 1 166 ? 12.008 19.453 1.999 1 98.75 166 ALA A N 1
ATOM 1233 C CA . ALA A 1 166 ? 11.625 19.719 0.615 1 98.75 166 ALA A CA 1
ATOM 1234 C C . ALA A 1 166 ? 12.547 19 -0.359 1 98.75 166 ALA A C 1
ATOM 1236 O O . ALA A 1 166 ? 12.094 18.438 -1.359 1 98.75 166 ALA A O 1
ATOM 1237 N N . LYS A 1 167 ? 13.828 19.016 -0.037 1 98.75 167 LYS A N 1
ATOM 1238 C CA . LYS A 1 167 ? 14.781 18.281 -0.854 1 98.75 167 LYS A CA 1
ATOM 1239 C C . LYS A 1 167 ? 14.484 16.781 -0.813 1 98.75 167 LYS A C 1
ATOM 1241 O O . LYS A 1 167 ? 14.562 16.094 -1.838 1 98.75 167 LYS A O 1
ATOM 1246 N N . ALA A 1 168 ? 14.133 16.234 0.366 1 98.62 168 ALA A N 1
ATOM 1247 C CA . ALA A 1 168 ? 13.789 14.82 0.504 1 98.62 168 ALA A CA 1
ATOM 1248 C C . ALA A 1 168 ? 12.57 14.469 -0.355 1 98.62 168 ALA A C 1
ATOM 1250 O O . ALA A 1 168 ? 12.531 13.406 -0.976 1 98.62 168 ALA A O 1
ATOM 1251 N N . ALA A 1 169 ? 11.602 15.359 -0.413 1 98.56 169 ALA A N 1
ATOM 1252 C CA . ALA A 1 169 ? 10.406 15.125 -1.219 1 98.56 169 ALA A CA 1
ATOM 1253 C C . ALA A 1 169 ? 10.758 15.031 -2.701 1 98.56 169 ALA A C 1
ATOM 1255 O O . ALA A 1 169 ? 10.195 14.211 -3.426 1 98.56 169 ALA A O 1
ATOM 1256 N N . ILE A 1 170 ? 11.664 15.898 -3.164 1 98.5 170 ILE A N 1
ATOM 1257 C CA . ILE A 1 170 ? 12.125 15.844 -4.547 1 98.5 170 ILE A CA 1
ATOM 1258 C C . ILE A 1 170 ? 12.805 14.5 -4.809 1 98.5 170 ILE A C 1
ATOM 1260 O O . ILE A 1 170 ? 12.523 13.844 -5.812 1 98.5 170 ILE A O 1
ATOM 1264 N N . VAL A 1 171 ? 13.641 14.062 -3.881 1 98.56 171 VAL A N 1
ATOM 1265 C CA . VAL A 1 171 ? 14.352 12.789 -4.023 1 98.56 171 VAL A CA 1
ATOM 1266 C C . VAL A 1 171 ? 13.352 11.633 -3.994 1 98.56 171 VAL A C 1
ATOM 1268 O O . VAL A 1 171 ? 13.484 10.68 -4.762 1 98.56 171 VAL A O 1
ATOM 1271 N N . ASP A 1 172 ? 12.367 11.727 -3.146 1 98.25 172 ASP A N 1
ATOM 1272 C CA . ASP A 1 172 ? 11.328 10.703 -3.057 1 98.25 172 ASP A CA 1
ATOM 1273 C C . ASP A 1 172 ? 10.578 10.562 -4.383 1 98.25 172 ASP A C 1
ATOM 1275 O O . ASP A 1 172 ? 10.094 9.477 -4.711 1 98.25 172 ASP A O 1
ATOM 1279 N N . SER A 1 173 ? 10.453 11.625 -5.176 1 98.25 173 SER A N 1
ATOM 1280 C CA . SER A 1 173 ? 9.828 11.531 -6.488 1 98.25 173 SER A CA 1
ATOM 1281 C C . SER A 1 173 ? 10.664 10.68 -7.441 1 98.25 173 SER A C 1
ATOM 1283 O O . SER A 1 173 ? 10.117 9.961 -8.281 1 98.25 173 SER A O 1
ATOM 1285 N N . HIS A 1 174 ? 11.969 10.766 -7.277 1 98.19 174 HIS A N 1
ATOM 1286 C CA . HIS A 1 174 ? 12.844 9.891 -8.055 1 98.19 174 HIS A CA 1
ATOM 1287 C C . HIS A 1 174 ? 12.688 8.438 -7.629 1 98.19 174 HIS A C 1
ATOM 1289 O O . HIS A 1 174 ? 12.719 7.531 -8.469 1 98.19 174 HIS A O 1
ATOM 1295 N N . GLU A 1 175 ? 12.508 8.18 -6.316 1 98.19 175 GLU A N 1
ATOM 1296 C CA . GLU A 1 175 ? 12.242 6.836 -5.824 1 98.19 175 GLU A CA 1
ATOM 1297 C C . GLU A 1 175 ? 10.922 6.301 -6.379 1 98.19 175 GLU A C 1
ATOM 1299 O O . GLU A 1 175 ? 10.828 5.125 -6.746 1 98.19 175 GLU A O 1
ATOM 1304 N N . ALA A 1 176 ? 9.938 7.156 -6.465 1 98.44 176 ALA A N 1
ATOM 1305 C CA . ALA A 1 176 ? 8.648 6.762 -7.027 1 98.44 176 ALA A CA 1
ATOM 1306 C C . ALA A 1 176 ? 8.789 6.375 -8.5 1 98.44 176 ALA A C 1
ATOM 1308 O O . ALA A 1 176 ? 8.219 5.371 -8.938 1 98.44 176 ALA A O 1
ATOM 1309 N N . ALA A 1 177 ? 9.531 7.156 -9.219 1 98.44 177 ALA A N 1
ATOM 1310 C CA . ALA A 1 177 ? 9.773 6.852 -10.625 1 98.44 177 ALA A CA 1
ATOM 1311 C C . ALA A 1 177 ? 10.516 5.523 -10.781 1 98.44 177 ALA A C 1
ATOM 1313 O O . ALA A 1 177 ? 10.164 4.711 -11.641 1 98.44 177 ALA A O 1
ATOM 1314 N N . LEU A 1 178 ? 11.5 5.305 -9.945 1 98.31 178 LEU A N 1
ATOM 1315 C CA . LEU A 1 178 ? 12.266 4.062 -9.984 1 98.31 178 LEU A CA 1
ATOM 1316 C C . LEU A 1 178 ? 11.375 2.867 -9.664 1 98.31 178 LEU A C 1
ATOM 1318 O O . LEU A 1 178 ? 11.398 1.861 -10.375 1 98.31 178 LEU A O 1
ATOM 1322 N N . THR A 1 179 ? 10.609 3.004 -8.641 1 98.38 179 THR A N 1
ATOM 1323 C CA . THR A 1 179 ? 9.711 1.929 -8.242 1 98.38 179 THR A CA 1
ATOM 1324 C C . THR A 1 179 ? 8.703 1.628 -9.352 1 98.38 179 THR A C 1
ATOM 1326 O O . THR A 1 179 ? 8.461 0.465 -9.68 1 98.38 179 THR A O 1
ATOM 1329 N N . LEU A 1 180 ? 8.133 2.67 -9.961 1 98.56 180 LEU A N 1
ATOM 1330 C CA . LEU A 1 180 ? 7.152 2.502 -11.031 1 98.56 180 LEU A CA 1
ATOM 1331 C C . LEU A 1 180 ? 7.777 1.8 -12.234 1 98.56 180 LEU A C 1
ATOM 1333 O O . LEU A 1 180 ? 7.246 0.797 -12.719 1 98.56 180 LEU A O 1
ATOM 1337 N N . THR A 1 181 ? 8.938 2.279 -12.664 1 98.44 181 THR A N 1
ATOM 1338 C CA . THR A 1 181 ? 9.555 1.754 -13.883 1 98.44 181 THR A CA 1
ATOM 1339 C C . THR A 1 181 ? 10.062 0.333 -13.656 1 98.44 181 THR A C 1
ATOM 1341 O O . THR A 1 181 ? 9.93 -0.525 -14.531 1 98.44 181 THR A O 1
ATOM 1344 N N . THR A 1 182 ? 10.602 0.027 -12.484 1 98.12 182 THR A N 1
ATOM 1345 C CA . THR A 1 182 ? 11.07 -1.328 -12.219 1 98.12 182 THR A CA 1
ATOM 1346 C C . THR A 1 182 ? 9.898 -2.283 -12.031 1 98.12 182 THR A C 1
ATOM 1348 O O . THR A 1 182 ? 9.984 -3.459 -12.391 1 98.12 182 THR A O 1
ATOM 1351 N N . SER A 1 183 ? 8.789 -1.811 -11.477 1 98.56 183 SER A N 1
ATOM 1352 C CA . SER A 1 183 ? 7.598 -2.65 -11.359 1 98.56 183 SER A CA 1
ATOM 1353 C C . SER A 1 183 ? 7.043 -3.018 -12.734 1 98.56 183 SER A C 1
ATOM 1355 O O . SER A 1 183 ? 6.68 -4.168 -12.977 1 98.56 183 SER A O 1
ATOM 1357 N N . ILE A 1 184 ? 7.012 -2.039 -13.633 1 98.56 184 ILE A N 1
ATOM 1358 C CA . ILE A 1 184 ? 6.535 -2.303 -14.984 1 98.56 184 ILE A CA 1
ATOM 1359 C C . ILE A 1 184 ? 7.5 -3.252 -15.695 1 98.56 184 ILE A C 1
ATOM 1361 O O . ILE A 1 184 ? 7.07 -4.207 -16.344 1 98.56 184 ILE A O 1
ATOM 1365 N N . ALA A 1 185 ? 8.773 -3.043 -15.539 1 97.06 185 ALA A N 1
ATOM 1366 C CA . ALA A 1 185 ? 9.766 -3.91 -16.172 1 97.06 185 ALA A CA 1
ATOM 1367 C C . ALA A 1 185 ? 9.672 -5.336 -15.641 1 97.06 185 ALA A C 1
ATOM 1369 O O . ALA A 1 185 ? 9.805 -6.301 -16.391 1 97.06 185 ALA A O 1
ATOM 1370 N N . ALA A 1 186 ? 9.469 -5.453 -14.32 1 96.81 186 ALA A N 1
ATOM 1371 C CA . ALA A 1 186 ? 9.312 -6.777 -13.727 1 96.81 186 ALA A CA 1
ATOM 1372 C C . ALA A 1 186 ? 8.07 -7.484 -14.266 1 96.81 186 ALA A C 1
ATOM 1374 O O . ALA A 1 186 ? 8.117 -8.672 -14.578 1 96.81 186 ALA A O 1
ATOM 1375 N N . ALA A 1 187 ? 7.008 -6.781 -14.367 1 97.88 187 ALA A N 1
ATOM 1376 C CA . ALA A 1 187 ? 5.797 -7.352 -14.953 1 97.88 187 ALA A CA 1
ATOM 1377 C C . ALA A 1 187 ? 6.012 -7.707 -16.422 1 97.88 187 ALA A C 1
ATOM 1379 O O . ALA A 1 187 ? 5.543 -8.75 -16.891 1 97.88 187 ALA A O 1
ATOM 1380 N N . TYR A 1 188 ? 6.707 -6.887 -17.094 1 97 188 TYR A N 1
ATOM 1381 C CA . TYR A 1 188 ? 7.035 -7.121 -18.5 1 97 188 TYR A CA 1
ATOM 1382 C C . TYR A 1 188 ? 7.914 -8.352 -18.656 1 97 188 TYR A C 1
ATOM 1384 O O . TYR A 1 188 ? 7.715 -9.156 -19.578 1 97 188 TYR A O 1
ATOM 1392 N N . ALA A 1 189 ? 8.875 -8.531 -17.766 1 95 189 ALA A N 1
ATOM 1393 C CA . ALA A 1 189 ? 9.695 -9.742 -17.734 1 95 189 ALA A CA 1
ATOM 1394 C C . ALA A 1 189 ? 8.844 -10.977 -17.484 1 95 189 ALA A C 1
ATOM 1396 O O . ALA A 1 189 ? 9.055 -12.023 -18.109 1 95 189 ALA A O 1
ATOM 1397 N N . ASN A 1 190 ? 7.938 -10.844 -16.609 1 96.25 190 ASN A N 1
ATOM 1398 C CA . ASN A 1 190 ? 7.02 -11.953 -16.375 1 96.25 190 ASN A CA 1
ATOM 1399 C C . ASN A 1 190 ? 6.184 -12.273 -17.609 1 96.25 190 ASN A C 1
ATOM 1401 O O . ASN A 1 190 ? 5.93 -13.445 -17.906 1 96.25 190 ASN A O 1
ATOM 1405 N N . LEU A 1 191 ? 5.746 -11.234 -18.328 1 97.12 191 LEU A N 1
ATOM 1406 C CA . LEU A 1 191 ? 5.016 -11.43 -19.562 1 97.12 191 LEU A CA 1
ATOM 1407 C C . LEU A 1 191 ? 5.859 -12.203 -20.578 1 97.12 191 LEU A C 1
ATOM 1409 O O . LEU A 1 191 ? 5.371 -13.133 -21.219 1 97.12 191 LEU A O 1
ATOM 1413 N N . SER A 1 192 ? 7.113 -11.859 -20.672 1 94.88 192 SER A N 1
ATOM 1414 C CA . SER A 1 192 ? 8.039 -12.578 -21.547 1 94.88 192 SER A CA 1
ATOM 1415 C C . SER A 1 192 ? 8.133 -14.047 -21.156 1 94.88 192 SER A C 1
ATOM 1417 O O . SER A 1 192 ? 8.086 -14.938 -22 1 94.88 192 SER A O 1
ATOM 1419 N N . ARG A 1 193 ? 8.25 -14.273 -19.844 1 94.12 193 ARG A N 1
ATOM 1420 C CA . ARG A 1 193 ? 8.305 -15.641 -19.328 1 94.12 193 ARG A CA 1
ATOM 1421 C C . ARG A 1 193 ? 7.059 -16.422 -19.734 1 94.12 193 ARG A C 1
ATOM 1423 O O . ARG A 1 193 ? 7.156 -17.578 -20.156 1 94.12 193 ARG A O 1
ATOM 1430 N N . LEU A 1 194 ? 5.941 -15.836 -19.656 1 97.06 194 LEU A N 1
ATOM 1431 C CA . LEU A 1 194 ? 4.68 -16.516 -19.938 1 97.06 194 LEU A CA 1
ATOM 1432 C C . LEU A 1 194 ? 4.566 -16.828 -21.438 1 97.06 194 LEU A C 1
ATOM 1434 O O . LEU A 1 194 ? 4.047 -17.875 -21.812 1 97.06 194 LEU A O 1
ATOM 1438 N N . PHE A 1 195 ? 5.047 -15.984 -22.25 1 95.75 195 PHE A N 1
ATOM 1439 C CA . PHE A 1 195 ? 5.031 -16.266 -23.688 1 95.75 195 PHE A CA 1
ATOM 1440 C C . PHE A 1 195 ? 6.02 -17.375 -24.031 1 95.75 195 PHE A C 1
ATOM 1442 O O . PHE A 1 195 ? 5.754 -18.188 -24.906 1 95.75 195 PHE A O 1
ATOM 1449 N N . GLU A 1 196 ? 7.184 -17.391 -23.375 1 93.06 196 GLU A N 1
ATOM 1450 C CA . GLU A 1 196 ? 8.102 -18.516 -23.547 1 93.06 196 GLU A CA 1
ATOM 1451 C C . GLU A 1 196 ? 7.465 -19.828 -23.094 1 93.06 196 GLU A C 1
ATOM 1453 O O . GLU A 1 196 ? 7.609 -20.859 -23.766 1 93.06 196 GLU A O 1
ATOM 1458 N N . GLU A 1 197 ? 6.832 -19.75 -22 1 94.88 197 GLU A N 1
ATOM 1459 C CA . GLU A 1 197 ? 6.105 -20.922 -21.516 1 94.88 197 GLU A CA 1
ATOM 1460 C C . GLU A 1 197 ? 5.047 -21.359 -22.516 1 94.88 197 GLU A C 1
ATOM 1462 O O . GLU A 1 197 ? 4.855 -22.562 -22.734 1 94.88 197 GLU A O 1
ATOM 1467 N N . ARG A 1 198 ? 4.355 -20.422 -23.109 1 96.38 198 ARG A N 1
ATOM 1468 C CA . ARG A 1 198 ? 3.348 -20.75 -24.109 1 96.38 198 ARG A CA 1
ATOM 1469 C C . ARG A 1 198 ? 3.973 -21.484 -25.297 1 96.38 198 ARG A C 1
ATOM 1471 O O . ARG A 1 198 ? 3.387 -22.438 -25.828 1 96.38 198 ARG A O 1
ATOM 1478 N N . GLN A 1 199 ? 5.133 -21.125 -25.703 1 94.5 199 GLN A N 1
ATOM 1479 C CA . GLN A 1 199 ? 5.836 -21.812 -26.797 1 94.5 199 GLN A CA 1
ATOM 1480 C C . GLN A 1 199 ? 6.148 -23.25 -26.406 1 94.5 199 GLN A C 1
ATOM 1482 O O . GLN A 1 199 ? 5.969 -24.172 -27.219 1 94.5 199 GLN A O 1
ATOM 1487 N N . VAL A 1 200 ? 6.633 -23.391 -25.172 1 94.19 200 VAL A N 1
ATOM 1488 C CA . VAL A 1 200 ? 6.922 -24.734 -24.672 1 94.19 200 VAL A CA 1
ATOM 1489 C C . VAL A 1 200 ? 5.641 -25.562 -24.656 1 94.19 200 VAL A C 1
ATOM 1491 O O . VAL A 1 200 ? 5.637 -26.719 -25.078 1 94.19 200 VAL A O 1
ATOM 1494 N N . LEU A 1 201 ? 4.535 -24.984 -24.234 1 96.38 201 LEU A N 1
ATOM 1495 C CA . LEU A 1 201 ? 3.256 -25.688 -24.141 1 96.38 201 LEU A CA 1
ATOM 1496 C C . LEU A 1 201 ? 2.713 -26.031 -25.531 1 96.38 201 LEU A C 1
ATOM 1498 O O . LEU A 1 201 ? 2.127 -27.094 -25.719 1 96.38 201 LEU A O 1
ATOM 1502 N N . ASN A 1 202 ? 2.922 -25.172 -26.5 1 96.5 202 ASN A N 1
ATOM 1503 C CA . ASN A 1 202 ? 2.521 -25.469 -27.875 1 96.5 202 ASN A CA 1
ATOM 1504 C C . ASN A 1 202 ? 3.307 -26.641 -28.453 1 96.5 202 ASN A C 1
ATOM 1506 O O . ASN A 1 202 ? 2.736 -27.5 -29.125 1 96.5 202 ASN A O 1
ATOM 1510 N N . ARG A 1 203 ? 4.555 -26.656 -28.188 1 93.5 203 ARG A N 1
ATOM 1511 C CA . ARG A 1 203 ? 5.367 -27.797 -28.609 1 93.5 203 ARG A CA 1
ATOM 1512 C C . ARG A 1 203 ? 4.918 -29.078 -27.922 1 93.5 203 ARG A C 1
ATOM 1514 O O . ARG A 1 203 ? 4.879 -30.141 -28.547 1 93.5 203 ARG A O 1
ATOM 1521 N N . THR A 1 204 ? 4.637 -28.938 -26.656 1 93.44 204 THR A N 1
ATOM 1522 C CA . THR A 1 204 ? 4.129 -30.078 -25.906 1 93.44 204 THR A CA 1
ATOM 1523 C C . THR A 1 204 ? 2.836 -30.594 -26.516 1 93.44 204 THR A C 1
ATOM 1525 O O . THR A 1 204 ? 2.662 -31.812 -26.672 1 93.44 204 THR A O 1
ATOM 1528 N N . LEU A 1 205 ? 1.952 -29.734 -26.906 1 95.81 205 LEU A N 1
ATOM 1529 C CA . LEU A 1 205 ? 0.69 -30.109 -27.531 1 95.81 205 LEU A CA 1
ATOM 1530 C C . LEU A 1 205 ? 0.934 -30.859 -28.828 1 95.81 205 LEU A C 1
ATOM 1532 O O . LEU A 1 205 ? 0.284 -31.859 -29.109 1 95.81 205 LEU A O 1
ATOM 1536 N N . ALA A 1 206 ? 1.862 -30.469 -29.594 1 94.44 206 ALA A N 1
ATOM 1537 C CA . ALA A 1 206 ? 2.201 -31.109 -30.859 1 94.44 206 ALA A CA 1
ATOM 1538 C C . ALA A 1 206 ? 2.756 -32.531 -30.625 1 94.44 206 ALA A C 1
ATOM 1540 O O . ALA A 1 206 ? 2.367 -33.469 -31.312 1 94.44 206 ALA A O 1
ATOM 1541 N N . VAL A 1 207 ? 3.633 -32.594 -29.656 1 90.94 207 VAL A N 1
ATOM 1542 C CA . VAL A 1 207 ? 4.242 -33.906 -29.344 1 90.94 207 VAL A CA 1
ATOM 1543 C C . VAL A 1 207 ? 3.172 -34.875 -28.844 1 90.94 207 VAL A C 1
ATOM 1545 O O . VAL A 1 207 ? 3.125 -36.031 -29.281 1 90.94 207 VAL A O 1
ATOM 1548 N N . ARG A 1 208 ? 2.309 -34.406 -28 1 94.25 208 ARG A N 1
ATOM 1549 C CA . ARG A 1 208 ? 1.257 -35.281 -27.453 1 94.25 208 ARG A CA 1
ATOM 1550 C C . ARG A 1 208 ? 0.268 -35.688 -28.531 1 94.25 208 ARG A C 1
ATOM 1552 O O . ARG A 1 208 ? -0.234 -36.812 -28.516 1 94.25 208 ARG A O 1
ATOM 1559 N N . SER A 1 209 ? 0.005 -34.812 -29.453 1 95.31 209 SER A N 1
ATOM 1560 C CA . SER A 1 209 ? -0.851 -35.125 -30.594 1 95.31 209 SER A CA 1
ATOM 1561 C C . SER A 1 209 ? -0.229 -36.25 -31.438 1 95.31 209 SER A C 1
ATOM 1563 O O . SER A 1 209 ? -0.918 -37.156 -31.859 1 95.31 209 SER A O 1
ATOM 1565 N N . HIS A 1 210 ? 1.021 -36.156 -31.672 1 91.25 210 HIS A N 1
ATOM 1566 C CA . HIS A 1 210 ? 1.729 -37.188 -32.438 1 91.25 210 HIS A CA 1
ATOM 1567 C C . HIS A 1 210 ? 1.739 -38.531 -31.734 1 91.25 210 HIS A C 1
ATOM 1569 O O . HIS A 1 210 ? 1.528 -39.562 -32.375 1 91.25 210 HIS A O 1
ATOM 1575 N N . VAL A 1 211 ? 2.006 -38.469 -30.438 1 90.81 211 VAL A N 1
ATOM 1576 C CA . VAL A 1 211 ? 2.031 -39.719 -29.672 1 90.81 211 VAL A CA 1
ATOM 1577 C C . VAL A 1 211 ? 0.657 -40.375 -29.719 1 90.81 211 VAL A C 1
ATOM 1579 O O . VAL A 1 211 ? 0.555 -41.594 -29.844 1 90.81 211 VAL A O 1
ATOM 1582 N N . LEU A 1 212 ? -0.412 -39.594 -29.625 1 93.81 212 LEU A N 1
ATOM 1583 C CA . LEU A 1 212 ? -1.758 -40.156 -29.719 1 93.81 212 LEU A CA 1
ATOM 1584 C C . LEU A 1 212 ? -1.981 -40.812 -31.078 1 93.81 212 LEU A C 1
ATOM 1586 O O . LEU A 1 212 ? -2.516 -41.906 -31.172 1 93.81 212 LEU A O 1
ATOM 1590 N N . GLU A 1 213 ? -1.525 -40.188 -32.156 1 93.69 213 GLU A N 1
ATOM 1591 C CA . GLU A 1 213 ? -1.648 -40.75 -33.5 1 93.69 213 GLU A CA 1
ATOM 1592 C C . GLU A 1 213 ? -0.914 -42.094 -33.594 1 93.69 213 GLU A C 1
ATOM 1594 O O . GLU A 1 213 ? -1.44 -43.062 -34.156 1 93.69 213 GLU A O 1
ATOM 1599 N N . LEU A 1 214 ? 0.271 -42.094 -33.031 1 89.12 214 LEU A N 1
ATOM 1600 C CA . LEU A 1 214 ? 1.072 -43.312 -33.062 1 89.12 214 LEU A CA 1
ATOM 1601 C C . LEU A 1 214 ? 0.392 -44.469 -32.312 1 89.12 214 LEU A C 1
ATOM 1603 O O . LEU A 1 214 ? 0.365 -45.594 -32.75 1 89.12 214 LEU A O 1
ATOM 1607 N N . THR A 1 215 ? -0.091 -44.125 -31.156 1 91.88 215 THR A N 1
ATOM 1608 C CA . THR A 1 215 ? -0.747 -45.156 -30.344 1 91.88 215 THR A CA 1
ATOM 1609 C C . THR A 1 215 ? -2.008 -45.656 -31.031 1 91.88 215 THR A C 1
ATOM 1611 O O . THR A 1 215 ? -2.326 -46.844 -30.953 1 91.88 215 THR A O 1
ATOM 1614 N N . GLN A 1 216 ? -2.73 -44.812 -31.781 1 93 216 GLN A N 1
ATOM 1615 C CA . GLN A 1 216 ? -3.914 -45.219 -32.531 1 93 216 GLN A CA 1
ATOM 1616 C C . GLN A 1 216 ? -3.547 -46.125 -33.688 1 93 216 GLN A C 1
ATOM 1618 O O . GLN A 1 216 ? -4.23 -47.125 -33.938 1 93 216 GLN A O 1
ATOM 1623 N N . GLN A 1 217 ? -2.469 -45.844 -34.344 1 90.88 217 GLN A N 1
ATOM 1624 C CA . GLN A 1 217 ? -1.996 -46.688 -35.438 1 90.88 217 GLN A CA 1
ATOM 1625 C C . GLN A 1 217 ? -1.585 -48.062 -34.938 1 90.88 217 GLN A C 1
ATOM 1627 O O . GLN A 1 217 ? -1.958 -49.094 -35.531 1 90.88 217 GLN A O 1
ATOM 1632 N N . ARG A 1 218 ? -0.864 -48.094 -33.875 1 89.62 218 ARG A N 1
ATOM 1633 C CA . ARG A 1 218 ? -0.385 -49.375 -33.344 1 89.62 218 ARG A CA 1
ATOM 1634 C C . ARG A 1 218 ? -1.54 -50.219 -32.781 1 89.62 218 ARG A C 1
ATOM 1636 O O . ARG A 1 218 ? -1.547 -51.438 -32.938 1 89.62 218 ARG A O 1
ATOM 1643 N N . LEU A 1 219 ? -2.48 -49.5 -32.188 1 90.06 219 LEU A N 1
ATOM 1644 C CA . LEU A 1 219 ? -3.676 -50.219 -31.734 1 90.06 219 LEU A CA 1
ATOM 1645 C C . LEU A 1 219 ? -4.418 -50.844 -32.906 1 90.06 219 LEU A C 1
ATOM 1647 O O . LEU A 1 219 ? -4.848 -52 -32.812 1 90.06 219 LEU A O 1
ATOM 1651 N N . GLY A 1 220 ? -4.516 -50.156 -34 1 91.06 220 GLY A N 1
ATOM 1652 C CA . GLY A 1 220 ? -5.176 -50.656 -35.188 1 91.06 220 GLY A CA 1
ATOM 1653 C C . GLY A 1 220 ? -4.484 -51.844 -35.781 1 91.06 220 GLY A C 1
ATOM 1654 O O . GLY A 1 220 ? -5.133 -52.688 -36.406 1 91.06 220 GLY A O 1
ATOM 1655 N N . HIS A 1 221 ? -3.17 -52 -35.5 1 91 221 HIS A N 1
ATOM 1656 C CA . HIS A 1 221 ? -2.385 -53.125 -36.031 1 91 221 HIS A CA 1
ATOM 1657 C C . HIS A 1 221 ? -2.211 -54.219 -34.969 1 91 221 HIS A C 1
ATOM 1659 O O . HIS A 1 221 ? -1.453 -55.156 -35.188 1 91 221 HIS A O 1
ATOM 1665 N N . GLY A 1 222 ? -2.812 -54.062 -33.812 1 88.19 222 GLY A N 1
ATOM 1666 C CA . GLY A 1 222 ? -2.764 -55.062 -32.75 1 88.19 222 GLY A CA 1
ATOM 1667 C C . GLY A 1 222 ? -1.451 -55.062 -32 1 88.19 222 GLY A C 1
ATOM 1668 O O . GLY A 1 222 ? -1.136 -56.031 -31.281 1 88.19 222 GLY A O 1
ATOM 1669 N N . LEU A 1 223 ? -0.714 -53.969 -32.094 1 85.5 223 LEU A N 1
ATOM 1670 C CA . LEU A 1 223 ? 0.621 -53.906 -31.516 1 85.5 223 LEU A CA 1
ATOM 1671 C C . LEU A 1 223 ? 0.585 -53.188 -30.156 1 85.5 223 LEU A C 1
ATOM 1673 O O . LEU A 1 223 ? 1.598 -53.125 -29.453 1 85.5 223 LEU A O 1
ATOM 1677 N N . ASP A 1 224 ? -0.515 -52.562 -29.828 1 87.94 224 ASP A N 1
ATOM 1678 C CA . ASP A 1 224 ? -0.7 -51.875 -28.562 1 87.94 224 ASP A CA 1
ATOM 1679 C C . ASP A 1 224 ? -2.105 -52.125 -28 1 87.94 224 ASP A C 1
ATOM 1681 O O . ASP A 1 224 ? -2.9 -52.844 -28.609 1 87.94 224 ASP A O 1
ATOM 1685 N N . ASN A 1 225 ? -2.389 -51.656 -26.844 1 87.75 225 ASN A N 1
ATOM 1686 C CA . ASN A 1 225 ? -3.701 -51.875 -26.25 1 87.75 225 ASN A CA 1
ATOM 1687 C C . ASN A 1 225 ? -4.406 -50.531 -25.984 1 87.75 225 ASN A C 1
ATOM 1689 O O . ASN A 1 225 ? -3.818 -49.469 -26.172 1 87.75 225 ASN A O 1
ATOM 1693 N N . ASP A 1 226 ? -5.66 -50.656 -25.531 1 92.38 226 ASP A N 1
ATOM 1694 C CA . ASP A 1 226 ? -6.539 -49.5 -25.375 1 92.38 226 ASP A CA 1
ATOM 1695 C C . ASP A 1 226 ? -6.047 -48.562 -24.25 1 92.38 226 ASP A C 1
ATOM 1697 O O . ASP A 1 226 ? -6.266 -47.375 -24.297 1 92.38 226 ASP A O 1
ATOM 1701 N N . SER A 1 227 ? -5.352 -49.031 -23.297 1 94.06 227 SER A N 1
ATOM 1702 C CA . SER A 1 227 ? -4.875 -48.25 -22.172 1 94.06 227 SER A CA 1
ATOM 1703 C C . SER A 1 227 ? -3.889 -47.188 -22.641 1 94.06 227 SER A C 1
ATOM 1705 O O . SER A 1 227 ? -3.918 -46.031 -22.156 1 94.06 227 SER A O 1
ATOM 1707 N N . THR A 1 228 ? -3.096 -47.531 -23.609 1 93.19 228 THR A N 1
ATOM 1708 C CA . THR A 1 228 ? -2.084 -46.625 -24.109 1 93.19 228 THR A CA 1
ATOM 1709 C C . THR A 1 228 ? -2.736 -45.469 -24.875 1 93.19 228 THR A C 1
ATOM 1711 O O . THR A 1 228 ? -2.359 -44.312 -24.688 1 93.19 228 THR A O 1
ATOM 1714 N N . MET A 1 229 ? -3.721 -45.781 -25.672 1 93.94 229 MET A N 1
ATOM 1715 C CA . MET A 1 229 ? -4.434 -44.75 -26.422 1 93.94 229 MET A CA 1
ATOM 1716 C C . MET A 1 229 ? -5.191 -43.812 -25.484 1 93.94 229 MET A C 1
ATOM 1718 O O . MET A 1 229 ? -5.164 -42.594 -25.672 1 93.94 229 MET A O 1
ATOM 1722 N N . GLN A 1 230 ? -5.801 -44.406 -24.453 1 96.25 230 GLN A N 1
ATOM 1723 C CA . GLN A 1 230 ? -6.539 -43.594 -23.484 1 96.25 230 GLN A CA 1
ATOM 1724 C C . GLN A 1 230 ? -5.602 -42.688 -22.672 1 96.25 230 GLN A C 1
ATOM 1726 O O . GLN A 1 230 ? -5.93 -41.531 -22.391 1 96.25 230 GLN A O 1
ATOM 1731 N N . ASP A 1 231 ? -4.461 -43.156 -22.344 1 95.56 231 ASP A N 1
ATOM 1732 C CA . ASP A 1 231 ? -3.469 -42.344 -21.625 1 95.56 231 ASP A CA 1
ATOM 1733 C C . ASP A 1 231 ? -2.98 -41.188 -22.484 1 95.56 231 ASP A C 1
ATOM 1735 O O . ASP A 1 231 ? -2.875 -40.062 -22.016 1 95.56 231 ASP A O 1
ATOM 1739 N N . ALA A 1 232 ? -2.699 -41.531 -23.719 1 95 232 ALA A N 1
ATOM 1740 C CA . ALA A 1 232 ? -2.268 -40.469 -24.656 1 95 232 ALA A CA 1
ATOM 1741 C C . ALA A 1 232 ? -3.348 -39.406 -24.812 1 95 232 ALA A C 1
ATOM 1743 O O . ALA A 1 232 ? -3.045 -38.219 -24.875 1 95 232 ALA A O 1
ATOM 1744 N N . SER A 1 233 ? -4.621 -39.844 -24.875 1 96.44 233 SER A N 1
ATOM 1745 C CA . SER A 1 233 ? -5.746 -38.906 -24.984 1 96.44 233 SER A CA 1
ATOM 1746 C C . SER A 1 233 ? -5.836 -38 -23.75 1 96.44 233 SER A C 1
ATOM 1748 O O . SER A 1 233 ? -6.086 -36.812 -23.859 1 96.44 233 SER A O 1
ATOM 1750 N N . ALA A 1 234 ? -5.617 -38.562 -22.578 1 97.12 234 ALA A N 1
ATOM 1751 C CA . ALA A 1 234 ? -5.633 -37.812 -21.328 1 97.12 234 ALA A CA 1
ATOM 1752 C C . ALA A 1 234 ? -4.547 -36.719 -21.328 1 97.12 234 ALA A C 1
ATOM 1754 O O . ALA A 1 234 ? -4.789 -35.594 -20.922 1 97.12 234 ALA A O 1
ATOM 1755 N N . ARG A 1 235 ? -3.416 -37.125 -21.734 1 95.94 235 ARG A N 1
ATOM 1756 C CA . ARG A 1 235 ? -2.273 -36.219 -21.719 1 95.94 235 ARG A CA 1
ATOM 1757 C C . ARG A 1 235 ? -2.459 -35.062 -22.719 1 95.94 235 ARG A C 1
ATOM 1759 O O . ARG A 1 235 ? -2.041 -33.938 -22.453 1 95.94 235 ARG A O 1
ATOM 1766 N N . LEU A 1 236 ? -3.09 -35.375 -23.891 1 95.75 236 LEU A N 1
ATOM 1767 C CA . LEU A 1 236 ? -3.402 -34.344 -24.859 1 95.75 236 LEU A CA 1
ATOM 1768 C C . LEU A 1 236 ? -4.395 -33.312 -24.266 1 95.75 236 LEU A C 1
ATOM 1770 O O . LEU A 1 236 ? -4.184 -32.125 -24.359 1 95.75 236 LEU A O 1
ATOM 1774 N N . ALA A 1 237 ? -5.441 -33.812 -23.641 1 96.94 237 ALA A N 1
ATOM 1775 C CA . ALA A 1 237 ? -6.441 -32.938 -23.031 1 96.94 237 ALA A CA 1
ATOM 1776 C C . ALA A 1 237 ? -5.824 -32.094 -21.922 1 96.94 237 ALA A C 1
ATOM 1778 O O . ALA A 1 237 ? -6.148 -30.922 -21.781 1 96.94 237 ALA A O 1
ATOM 1779 N N . ASN A 1 238 ? -4.914 -32.625 -21.156 1 95.88 238 ASN A N 1
ATOM 1780 C CA . ASN A 1 238 ? -4.23 -31.891 -20.094 1 95.88 238 ASN A CA 1
ATOM 1781 C C . ASN A 1 238 ? -3.336 -30.797 -20.656 1 95.88 238 ASN A C 1
ATOM 1783 O O . ASN A 1 238 ? -3.223 -29.719 -20.062 1 95.88 238 ASN A O 1
ATOM 1787 N N . ALA A 1 239 ? -2.695 -31.109 -21.719 1 96.06 239 ALA A N 1
ATOM 1788 C CA . ALA A 1 239 ? -1.87 -30.094 -22.375 1 96.06 239 ALA A CA 1
ATOM 1789 C C . ALA A 1 239 ? -2.713 -28.906 -22.844 1 96.06 239 ALA A C 1
ATOM 1791 O O . ALA A 1 239 ? -2.27 -27.766 -22.781 1 96.06 239 ALA A O 1
ATOM 1792 N N . GLN A 1 240 ? -3.938 -29.203 -23.344 1 97.25 240 GLN A N 1
ATOM 1793 C CA . GLN A 1 240 ? -4.859 -28.141 -23.734 1 97.25 240 GLN A CA 1
ATOM 1794 C C . GLN A 1 240 ? -5.246 -27.281 -22.531 1 97.25 240 GLN A C 1
ATOM 1796 O O . GLN A 1 240 ? -5.301 -26.062 -22.641 1 97.25 240 GLN A O 1
ATOM 1801 N N . ALA A 1 241 ? -5.453 -27.875 -21.375 1 97.44 241 ALA A N 1
ATOM 1802 C CA . ALA A 1 241 ? -5.781 -27.156 -20.141 1 97.44 241 ALA A CA 1
ATOM 1803 C C . ALA A 1 241 ? -4.629 -26.266 -19.703 1 97.44 241 ALA A C 1
ATOM 1805 O O . ALA A 1 241 ? -4.848 -25.141 -19.25 1 97.44 241 ALA A O 1
ATOM 1806 N N . ASP A 1 242 ? -3.42 -26.734 -19.906 1 96.5 242 ASP A N 1
ATOM 1807 C CA . ASP A 1 242 ? -2.236 -25.969 -19.531 1 96.5 242 ASP A CA 1
ATOM 1808 C C . ASP A 1 242 ? -2.121 -24.703 -20.391 1 96.5 242 ASP A C 1
ATOM 1810 O O . ASP A 1 242 ? -1.726 -23.656 -19.906 1 96.5 242 ASP A O 1
ATOM 1814 N N . LEU A 1 243 ? -2.455 -24.875 -21.656 1 97.56 243 LEU A N 1
ATOM 1815 C CA . LEU A 1 243 ? -2.424 -23.719 -22.562 1 97.56 243 LEU A CA 1
ATOM 1816 C C . LEU A 1 243 ? -3.467 -22.688 -22.156 1 97.56 243 LEU A C 1
ATOM 1818 O O . LEU A 1 243 ? -3.201 -21.484 -22.203 1 97.56 243 LEU A O 1
ATOM 1822 N N . THR A 1 244 ? -4.633 -23.156 -21.797 1 97.88 244 THR A N 1
ATOM 1823 C CA . THR A 1 244 ? -5.695 -22.266 -21.344 1 97.88 244 THR A CA 1
ATOM 1824 C C . THR A 1 244 ? -5.273 -21.531 -20.062 1 97.88 244 THR A C 1
ATOM 1826 O O . THR A 1 244 ? -5.477 -20.328 -19.953 1 97.88 244 THR A O 1
ATOM 1829 N N . ALA A 1 245 ? -4.629 -22.188 -19.141 1 97.69 245 ALA A N 1
ATOM 1830 C CA . ALA A 1 245 ? -4.129 -21.578 -17.906 1 97.69 245 ALA A CA 1
ATOM 1831 C C . ALA A 1 245 ? -3.066 -20.531 -18.219 1 97.69 245 ALA A C 1
ATOM 1833 O O . ALA A 1 245 ? -3.037 -19.469 -17.578 1 97.69 245 ALA A O 1
ATOM 1834 N N . ASN A 1 246 ? -2.223 -20.828 -19.141 1 97.69 246 ASN A N 1
ATOM 1835 C CA . ASN A 1 246 ? -1.184 -19.891 -19.562 1 97.69 246 ASN A CA 1
ATOM 1836 C C . ASN A 1 246 ? -1.779 -18.609 -20.125 1 97.69 246 ASN A C 1
ATOM 1838 O O . ASN A 1 246 ? -1.32 -17.516 -19.812 1 97.69 246 ASN A O 1
ATOM 1842 N N . GLN A 1 247 ? -2.814 -18.781 -20.938 1 98 247 GLN A N 1
ATOM 1843 C CA . GLN A 1 247 ? -3.471 -17.625 -21.516 1 98 247 GLN A CA 1
ATOM 1844 C C . GLN A 1 247 ? -4.07 -16.734 -20.438 1 98 247 GLN A C 1
ATOM 1846 O O . GLN A 1 247 ? -3.984 -15.5 -20.5 1 98 247 GLN A O 1
ATOM 1851 N N . GLU A 1 248 ? -4.656 -17.281 -19.438 1 97.75 248 GLU A N 1
ATOM 1852 C CA . GLU A 1 248 ? -5.164 -16.531 -18.281 1 97.75 248 GLU A CA 1
ATOM 1853 C C . GLU A 1 248 ? -4.059 -15.695 -17.641 1 97.75 248 GLU A C 1
ATOM 1855 O O . GLU A 1 248 ? -4.23 -14.5 -17.406 1 97.75 248 GLU A O 1
ATOM 1860 N N . SER A 1 249 ? -2.945 -16.328 -17.422 1 98.31 249 SER A N 1
ATOM 1861 C CA . SER A 1 249 ? -1.827 -15.664 -16.766 1 98.31 249 SER A CA 1
ATOM 1862 C C . SER A 1 249 ? -1.317 -14.492 -17.594 1 98.31 249 SER A C 1
ATOM 1864 O O . SER A 1 249 ? -0.978 -13.438 -17.047 1 98.31 249 SER A O 1
ATOM 1866 N N . ILE A 1 250 ? -1.28 -14.688 -18.875 1 98.38 250 ILE A N 1
ATOM 1867 C CA . ILE A 1 250 ? -0.848 -13.625 -19.766 1 98.38 250 ILE A CA 1
ATOM 1868 C C . ILE A 1 250 ? -1.785 -12.43 -19.656 1 98.38 250 ILE A C 1
ATOM 1870 O O . ILE A 1 250 ? -1.333 -11.297 -19.484 1 98.38 250 ILE A O 1
ATOM 1874 N N . ASP A 1 251 ? -3.066 -12.672 -19.688 1 98.44 251 ASP A N 1
ATOM 1875 C CA . ASP A 1 251 ? -4.051 -11.602 -19.625 1 98.44 251 ASP A CA 1
ATOM 1876 C C . ASP A 1 251 ? -3.99 -10.867 -18.297 1 98.44 251 ASP A C 1
ATOM 1878 O O . ASP A 1 251 ? -4.102 -9.641 -18.25 1 98.44 251 ASP A O 1
ATOM 1882 N N . LEU A 1 252 ? -3.775 -11.578 -17.203 1 98.62 252 LEU A N 1
ATOM 1883 C CA . LEU A 1 252 ? -3.699 -10.969 -15.883 1 98.62 252 LEU A CA 1
ATOM 1884 C C . LEU A 1 252 ? -2.488 -10.047 -15.773 1 98.62 252 LEU A C 1
ATOM 1886 O O . LEU A 1 252 ? -2.578 -8.961 -15.195 1 98.62 252 LEU A O 1
ATOM 1890 N N . VAL A 1 253 ? -1.352 -10.43 -16.375 1 98.56 253 VAL A N 1
ATOM 1891 C CA . VAL A 1 253 ? -0.151 -9.602 -16.328 1 98.56 253 VAL A CA 1
ATOM 1892 C C . VAL A 1 253 ? -0.348 -8.359 -17.188 1 98.56 253 VAL A C 1
ATOM 1894 O O . VAL A 1 253 ? 0.121 -7.273 -16.844 1 98.56 253 VAL A O 1
ATOM 1897 N N . ARG A 1 254 ? -1.061 -8.57 -18.266 1 98.69 254 ARG A N 1
ATOM 1898 C CA . ARG A 1 254 ? -1.396 -7.43 -19.109 1 98.69 254 ARG A CA 1
ATOM 1899 C C . ARG A 1 254 ? -2.234 -6.406 -18.344 1 98.69 254 ARG A C 1
ATOM 1901 O O . ARG A 1 254 ? -1.974 -5.203 -18.422 1 98.69 254 ARG A O 1
ATOM 1908 N N . HIS A 1 255 ? -3.26 -6.871 -17.594 1 98.69 255 HIS A N 1
ATOM 1909 C CA . HIS A 1 255 ? -4.055 -5.996 -16.75 1 98.69 255 HIS A CA 1
ATOM 1910 C C . HIS A 1 255 ? -3.176 -5.27 -15.734 1 98.69 255 HIS A C 1
ATOM 1912 O O . HIS A 1 255 ? -3.354 -4.07 -15.492 1 98.69 255 HIS A O 1
ATOM 1918 N N . GLN A 1 256 ? -2.236 -6.012 -15.188 1 98.56 256 GLN A N 1
ATOM 1919 C CA . GLN A 1 256 ? -1.355 -5.469 -14.156 1 98.56 256 GLN A CA 1
ATOM 1920 C C . GLN A 1 256 ? -0.521 -4.316 -14.703 1 98.56 256 GLN A C 1
ATOM 1922 O O . GLN A 1 256 ? -0.396 -3.273 -14.055 1 98.56 256 GLN A O 1
ATOM 1927 N N . ILE A 1 257 ? 0.051 -4.508 -15.875 1 98.75 257 ILE A N 1
ATOM 1928 C CA . ILE A 1 257 ? 0.87 -3.465 -16.484 1 98.75 257 ILE A CA 1
ATOM 1929 C C . ILE A 1 257 ? 0.014 -2.23 -16.75 1 98.75 257 ILE A C 1
ATOM 1931 O O . ILE A 1 257 ? 0.421 -1.105 -16.453 1 98.75 257 ILE A O 1
ATOM 1935 N N . ALA A 1 258 ? -1.191 -2.432 -17.266 1 98.75 258 ALA A N 1
ATOM 1936 C CA . ALA A 1 258 ? -2.09 -1.316 -17.547 1 98.75 258 ALA A CA 1
ATOM 1937 C C . ALA A 1 258 ? -2.42 -0.541 -16.266 1 98.75 258 ALA A C 1
ATOM 1939 O O . ALA A 1 258 ? -2.412 0.693 -16.266 1 98.75 258 ALA A O 1
ATOM 1940 N N . ALA A 1 259 ? -2.676 -1.232 -15.203 1 98.5 259 ALA A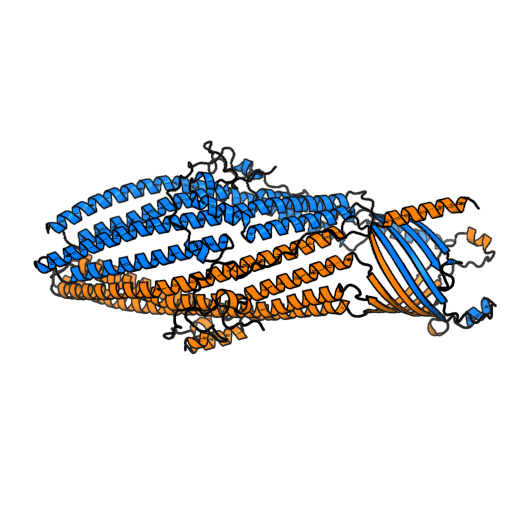 N 1
ATOM 1941 C CA . ALA A 1 259 ? -3.014 -0.59 -13.938 1 98.5 259 ALA A CA 1
ATOM 1942 C C . ALA A 1 259 ? -1.841 0.229 -13.406 1 98.5 259 ALA A C 1
ATOM 1944 O O . ALA A 1 259 ? -2.027 1.337 -12.898 1 98.5 259 ALA A O 1
ATOM 1945 N N . LEU A 1 260 ? -0.601 -0.316 -13.555 1 98.44 260 LEU A N 1
ATOM 1946 C CA . LEU A 1 260 ? 0.59 0.412 -13.133 1 98.44 260 LEU A CA 1
ATOM 1947 C C . LEU A 1 260 ? 0.728 1.723 -13.898 1 98.44 260 LEU A C 1
ATOM 1949 O O . LEU A 1 260 ? 1.227 2.713 -13.359 1 98.44 260 LEU A O 1
ATOM 1953 N N . MET A 1 261 ? 0.252 1.751 -15.086 1 98.06 261 MET A N 1
ATOM 1954 C CA . MET A 1 261 ? 0.329 2.928 -15.945 1 98.06 261 MET A CA 1
ATOM 1955 C C . MET A 1 261 ? -0.813 3.895 -15.648 1 98.06 261 MET A C 1
ATOM 1957 O O . MET A 1 261 ? -0.857 4.996 -16.203 1 98.06 261 MET A O 1
ATOM 1961 N N . GLY A 1 262 ? -1.733 3.467 -14.828 1 97.5 262 GLY A N 1
ATOM 1962 C CA . GLY A 1 262 ? -2.914 4.281 -14.578 1 97.5 262 GLY A CA 1
ATOM 1963 C C . GLY A 1 262 ? -3.941 4.195 -15.688 1 97.5 262 GLY A C 1
ATOM 1964 O O . GLY A 1 262 ? -4.742 5.117 -15.867 1 97.5 262 GLY A O 1
ATOM 1965 N N . ALA A 1 263 ? -3.943 3.158 -16.484 1 97.81 263 ALA A N 1
ATOM 1966 C CA . ALA A 1 263 ? -4.848 2.971 -17.625 1 97.81 263 ALA A CA 1
ATOM 1967 C C . ALA A 1 263 ? -5.867 1.873 -17.328 1 97.81 263 ALA A C 1
ATOM 1969 O O . ALA A 1 263 ? -5.766 1.173 -16.328 1 97.81 263 ALA A O 1
ATOM 1970 N N . GLY A 1 264 ? -6.863 1.79 -18.234 1 97.94 264 GLY A N 1
ATOM 1971 C CA . GLY A 1 264 ? -7.824 0.703 -18.125 1 97.94 264 GLY A CA 1
ATOM 1972 C C . GLY A 1 264 ? -7.281 -0.621 -18.641 1 97.94 264 GLY A C 1
ATOM 1973 O O . GLY A 1 264 ? -6.289 -0.653 -19.359 1 97.94 264 GLY A O 1
ATOM 1974 N N . PRO A 1 265 ? -7.918 -1.662 -18.188 1 98.06 265 PRO A N 1
ATOM 1975 C CA . PRO A 1 265 ? -7.406 -2.992 -18.531 1 98.06 265 PRO A CA 1
ATOM 1976 C C . PRO A 1 265 ? -7.316 -3.223 -20.031 1 98.06 265 PRO A C 1
ATOM 1978 O O . PRO A 1 265 ? -6.473 -3.994 -20.5 1 98.06 265 PRO A O 1
ATOM 1981 N N . ASP A 1 266 ? -8.117 -2.535 -20.828 1 97.88 266 ASP A N 1
ATOM 1982 C CA . ASP A 1 266 ? -8.078 -2.738 -22.266 1 97.88 266 ASP A CA 1
ATOM 1983 C C . ASP A 1 266 ? -6.77 -2.223 -22.859 1 97.88 266 ASP A C 1
ATOM 1985 O O . ASP A 1 266 ? -6.324 -2.701 -23.906 1 97.88 266 ASP A O 1
ATOM 1989 N N . ARG A 1 267 ? -6.195 -1.254 -22.266 1 97.69 267 ARG A N 1
ATOM 1990 C CA . ARG A 1 267 ? -4.879 -0.799 -22.703 1 97.69 267 ARG A CA 1
ATOM 1991 C C . ARG A 1 267 ? -3.865 -1.937 -22.656 1 97.69 267 ARG A C 1
ATOM 1993 O O . ARG A 1 267 ? -2.963 -2.006 -23.5 1 97.69 267 ARG A O 1
ATOM 2000 N N . GLY A 1 268 ? -3.994 -2.832 -21.703 1 97.62 268 GLY A N 1
ATOM 2001 C CA . GLY A 1 268 ? -3.123 -3.99 -21.594 1 97.62 268 GLY A CA 1
ATOM 2002 C C . GLY A 1 268 ? -3.26 -4.961 -22.75 1 97.62 268 GLY A C 1
ATOM 2003 O O . GLY A 1 268 ? -2.301 -5.648 -23.094 1 97.62 268 GLY A O 1
ATOM 2004 N N . MET A 1 269 ? -4.402 -5.016 -23.359 1 95.88 269 MET A N 1
ATOM 2005 C CA . MET A 1 269 ? -4.672 -5.957 -24.438 1 95.88 269 MET A CA 1
ATOM 2006 C C . MET A 1 269 ? -3.82 -5.637 -25.656 1 95.88 269 MET A C 1
ATOM 2008 O O . MET A 1 269 ? -3.584 -6.504 -26.5 1 95.88 269 MET A O 1
ATOM 2012 N N . ALA A 1 270 ? -3.346 -4.402 -25.719 1 96 270 ALA A N 1
ATOM 2013 C CA . ALA A 1 270 ? -2.541 -3.973 -26.859 1 96 270 ALA A CA 1
ATOM 2014 C C . ALA A 1 270 ? -1.085 -4.402 -26.688 1 96 270 ALA A C 1
ATOM 2016 O O . ALA A 1 270 ? -0.297 -4.316 -27.641 1 96 270 ALA A O 1
ATOM 2017 N N . ILE A 1 271 ? -0.726 -4.863 -25.516 1 98 271 ILE A N 1
ATOM 2018 C CA . ILE A 1 271 ? 0.651 -5.277 -25.281 1 98 271 ILE A CA 1
ATOM 2019 C C . ILE A 1 271 ? 0.898 -6.648 -25.906 1 98 271 ILE A C 1
ATOM 2021 O O . ILE A 1 271 ? 0.196 -7.613 -25.594 1 98 271 ILE A O 1
ATOM 2025 N N . THR A 1 272 ? 1.893 -6.652 -26.766 1 97.19 272 THR A N 1
ATOM 2026 C CA . THR A 1 272 ? 2.211 -7.883 -27.484 1 97.19 272 THR A CA 1
ATOM 2027 C C . THR A 1 272 ? 3.398 -8.594 -26.828 1 97.19 272 THR A C 1
ATOM 2029 O O . THR A 1 272 ? 3.918 -8.141 -25.812 1 97.19 272 THR A O 1
ATOM 2032 N N . ARG A 1 273 ? 3.744 -9.742 -27.297 1 95.88 273 ARG A N 1
ATOM 2033 C CA . ARG A 1 273 ? 4.887 -10.5 -26.797 1 95.88 273 ARG A CA 1
ATOM 2034 C C . ARG A 1 273 ? 6.148 -9.648 -26.781 1 95.88 273 ARG A C 1
ATOM 2036 O O . ARG A 1 273 ? 6.508 -9.039 -27.797 1 95.88 273 ARG A O 1
ATOM 2043 N N . PRO A 1 274 ? 6.789 -9.602 -25.641 1 94.38 274 PRO A N 1
ATOM 2044 C CA . PRO A 1 274 ? 8.055 -8.867 -25.562 1 94.38 274 PRO A CA 1
ATOM 2045 C C . PRO A 1 274 ? 9.102 -9.406 -26.531 1 94.38 274 PRO A C 1
ATOM 2047 O O . PRO A 1 274 ? 9.203 -10.625 -26.719 1 94.38 274 PRO A O 1
ATOM 2050 N N . GLN A 1 275 ? 9.836 -8.516 -27.094 1 87.38 275 GLN A N 1
ATOM 2051 C CA . GLN A 1 275 ? 10.953 -8.906 -27.953 1 87.38 275 GLN A CA 1
ATOM 2052 C C . GLN A 1 275 ? 12.133 -9.414 -27.125 1 87.38 275 GLN A C 1
ATOM 2054 O O . GLN A 1 275 ? 12.18 -9.195 -25.906 1 87.38 275 GLN A O 1
ATOM 2059 N N . SER A 1 276 ? 12.93 -10.289 -27.828 1 77.75 276 SER A N 1
ATOM 2060 C CA . SER A 1 276 ? 14.141 -10.727 -27.141 1 77.75 276 SER A CA 1
ATOM 2061 C C . SER A 1 276 ? 14.969 -9.531 -26.672 1 77.75 276 SER A C 1
ATOM 2063 O O . SER A 1 276 ? 15.414 -8.719 -27.469 1 77.75 276 SER A O 1
ATOM 2065 N N . VAL A 1 277 ? 14.992 -9.508 -25.297 1 71.5 277 VAL A N 1
ATOM 2066 C CA . VAL A 1 277 ? 15.648 -8.336 -24.734 1 71.5 277 VAL A CA 1
ATOM 2067 C C . VAL A 1 277 ? 17.156 -8.57 -24.656 1 71.5 277 VAL A C 1
ATOM 2069 O O . VAL A 1 277 ? 17.609 -9.695 -24.438 1 71.5 277 VAL A O 1
ATOM 2072 N N . LYS A 1 278 ? 17.859 -7.531 -25.047 1 76.75 278 LYS A N 1
ATOM 2073 C CA . LYS A 1 278 ? 19.297 -7.508 -24.797 1 76.75 278 LYS A CA 1
ATOM 2074 C C . LYS A 1 278 ? 19.609 -7.203 -23.328 1 76.75 278 LYS A C 1
ATOM 2076 O O . LYS A 1 278 ? 19.375 -6.086 -22.859 1 76.75 278 LYS A O 1
ATOM 2081 N N . LEU A 1 279 ? 19.938 -8.32 -22.656 1 77.12 279 LEU A N 1
ATOM 2082 C CA . LEU A 1 279 ? 20.25 -8.109 -21.25 1 77.12 279 LEU A CA 1
ATOM 2083 C C . LEU A 1 279 ? 21.672 -7.562 -21.094 1 77.12 279 LEU A C 1
ATOM 2085 O O . LEU A 1 279 ? 22.531 -7.816 -21.922 1 77.12 279 LEU A O 1
ATOM 2089 N N . ARG A 1 280 ? 21.828 -6.648 -20.094 1 69.19 280 ARG A N 1
ATOM 2090 C CA . ARG A 1 280 ? 23.141 -6.113 -19.781 1 69.19 280 ARG A CA 1
ATOM 2091 C C . ARG A 1 280 ? 24.078 -7.223 -19.312 1 69.19 280 ARG A C 1
ATOM 2093 O O . ARG A 1 280 ? 23.625 -8.281 -18.859 1 69.19 280 ARG A O 1
ATOM 2100 N N . ALA A 1 281 ? 25.375 -6.773 -19.453 1 65.31 281 ALA A N 1
ATOM 2101 C CA . ALA A 1 281 ? 26.375 -7.676 -18.906 1 65.31 281 ALA A CA 1
ATOM 2102 C C . ALA A 1 281 ? 26.25 -7.781 -17.391 1 65.31 281 ALA A C 1
ATOM 2104 O O . ALA A 1 281 ? 25.938 -6.793 -16.719 1 65.31 281 ALA A O 1
ATOM 2105 N N . VAL A 1 282 ? 26.5 -8.938 -16.922 1 70.31 282 VAL A N 1
ATOM 2106 C CA . VAL A 1 282 ? 26.469 -9.219 -15.484 1 70.31 282 VAL A CA 1
ATOM 2107 C C . VAL A 1 282 ? 27.625 -8.508 -14.789 1 70.31 282 VAL A C 1
ATOM 2109 O O . VAL A 1 282 ? 28.75 -8.539 -15.258 1 70.31 282 VAL A O 1
ATOM 2112 N N . GLY A 1 283 ? 27.328 -7.762 -13.812 1 83 283 GLY A N 1
ATOM 2113 C CA . GLY A 1 283 ? 28.391 -7.199 -12.992 1 83 283 GLY A CA 1
ATOM 2114 C C . GLY A 1 283 ? 27.969 -5.945 -12.25 1 83 283 GLY A C 1
ATOM 2115 O O . GLY A 1 283 ? 26.812 -5.508 -12.359 1 83 283 GLY A O 1
ATOM 2116 N N . LEU A 1 284 ? 28.938 -5.578 -11.375 1 94.5 284 LEU A N 1
ATOM 2117 C CA . LEU A 1 284 ? 28.719 -4.426 -10.508 1 94.5 284 LEU A CA 1
ATOM 2118 C C . LEU A 1 284 ? 29.688 -3.299 -10.844 1 94.5 284 LEU A C 1
ATOM 2120 O O . LEU A 1 284 ? 30.828 -3.553 -11.242 1 94.5 284 LEU A O 1
ATOM 2124 N N . PRO A 1 285 ? 29.234 -2.037 -10.758 1 94.69 285 PRO A N 1
ATOM 2125 C CA . PRO A 1 285 ? 30.188 -0.937 -10.828 1 94.69 285 PRO A CA 1
ATOM 2126 C C . PRO A 1 285 ? 31.234 -0.998 -9.711 1 94.69 285 PRO A C 1
ATOM 2128 O O . PRO A 1 285 ? 30.984 -1.602 -8.664 1 94.69 285 PRO A O 1
ATOM 2131 N N . ASP A 1 286 ? 32.375 -0.27 -10.008 1 94.5 286 ASP A N 1
ATOM 2132 C CA . ASP A 1 286 ? 33.406 -0.162 -8.961 1 94.5 286 ASP A CA 1
ATOM 2133 C C . ASP A 1 286 ? 32.906 0.708 -7.805 1 94.5 286 ASP A C 1
ATOM 2135 O O . ASP A 1 286 ? 32.125 1.632 -8.008 1 94.5 286 ASP A O 1
ATOM 2139 N N . ASN A 1 287 ? 33.312 0.4 -6.625 1 93.88 287 ASN A N 1
ATOM 2140 C CA . ASN A 1 287 ? 32.969 1.137 -5.406 1 93.88 287 ASN A CA 1
ATOM 2141 C C . ASN A 1 287 ? 31.469 1.259 -5.215 1 93.88 287 ASN A C 1
ATOM 2143 O O . ASN A 1 287 ? 30.969 2.314 -4.816 1 93.88 287 ASN A O 1
ATOM 2147 N N . ALA A 1 288 ? 30.766 0.181 -5.52 1 95.12 288 ALA A N 1
ATOM 2148 C CA . ALA A 1 288 ? 29.312 0.21 -5.488 1 95.12 288 ALA A CA 1
ATOM 2149 C C . ALA A 1 288 ? 28.797 0.605 -4.105 1 95.12 288 ALA A C 1
ATOM 2151 O O . ALA A 1 288 ? 27.906 1.445 -3.984 1 95.12 288 ALA A O 1
ATOM 2152 N N . ALA A 1 289 ? 29.391 0.049 -3.051 1 94.56 289 ALA A N 1
ATOM 2153 C CA . ALA A 1 289 ? 28.906 0.325 -1.696 1 94.56 289 ALA A CA 1
ATOM 2154 C C . ALA A 1 289 ? 28.984 1.817 -1.383 1 94.56 289 ALA A C 1
ATOM 2156 O O . ALA A 1 289 ? 28.016 2.4 -0.881 1 94.56 289 ALA A O 1
ATOM 2157 N N . LEU A 1 290 ? 30.062 2.439 -1.684 1 93.88 290 LEU A N 1
ATOM 2158 C CA . LEU A 1 290 ? 30.266 3.859 -1.406 1 93.88 290 LEU A CA 1
ATOM 2159 C C . LEU A 1 290 ? 29.359 4.715 -2.291 1 93.88 290 LEU A C 1
ATOM 2161 O O . LEU A 1 290 ? 28.688 5.625 -1.803 1 93.88 290 LEU A O 1
ATOM 2165 N N . ASP A 1 291 ? 29.344 4.434 -3.514 1 95.25 291 ASP A N 1
ATOM 2166 C CA . ASP A 1 291 ? 28.641 5.289 -4.473 1 95.25 291 ASP A CA 1
ATOM 2167 C C . ASP A 1 291 ? 27.125 5.172 -4.309 1 95.25 291 ASP A C 1
ATOM 2169 O O . ASP A 1 291 ? 26.391 6.074 -4.707 1 95.25 291 ASP A O 1
ATOM 2173 N N . LEU A 1 292 ? 26.594 4.082 -3.709 1 96.12 292 LEU A N 1
ATOM 2174 C CA . LEU A 1 292 ? 25.172 3.924 -3.436 1 96.12 292 LEU A CA 1
ATOM 2175 C C . LEU A 1 292 ? 24.656 5.082 -2.594 1 96.12 292 LEU A C 1
ATOM 2177 O O . LEU A 1 292 ? 23.484 5.445 -2.693 1 96.12 292 LEU A O 1
ATOM 2181 N N . LEU A 1 293 ? 25.516 5.672 -1.797 1 96.38 293 LEU A N 1
ATOM 2182 C CA . LEU A 1 293 ? 25.141 6.762 -0.902 1 96.38 293 LEU A CA 1
ATOM 2183 C C . LEU A 1 293 ? 24.578 7.941 -1.688 1 96.38 293 LEU A C 1
ATOM 2185 O O . LEU A 1 293 ? 23.734 8.688 -1.175 1 96.38 293 LEU A O 1
ATOM 2189 N N . GLY A 1 294 ? 25.047 8.086 -2.926 1 96.69 294 GLY A N 1
ATOM 2190 C CA . GLY A 1 294 ? 24.578 9.18 -3.76 1 96.69 294 GLY A CA 1
ATOM 2191 C C . GLY A 1 294 ? 23.734 8.719 -4.941 1 96.69 294 GLY A C 1
ATOM 2192 O O . GLY A 1 294 ? 23.172 9.539 -5.668 1 96.69 294 GLY A O 1
ATOM 2193 N N . ARG A 1 295 ? 23.609 7.387 -5.105 1 96.38 295 ARG A N 1
ATOM 2194 C CA . ARG A 1 295 ? 22.969 6.852 -6.301 1 96.38 295 ARG A CA 1
ATOM 2195 C C . ARG A 1 295 ? 21.594 6.297 -5.973 1 96.38 295 ARG A C 1
ATOM 2197 O O . ARG A 1 295 ? 20.766 6.121 -6.867 1 96.38 295 ARG A O 1
ATOM 2204 N N . ARG A 1 296 ? 21.312 5.953 -4.68 1 97.31 296 ARG A N 1
ATOM 2205 C CA . ARG A 1 296 ? 20.016 5.41 -4.285 1 97.31 296 ARG A CA 1
ATOM 2206 C C . ARG A 1 296 ? 19.125 6.492 -3.68 1 97.31 296 ARG A C 1
ATOM 2208 O O . ARG A 1 296 ? 19.438 7.043 -2.621 1 97.31 296 ARG A O 1
ATOM 2215 N N . PRO A 1 297 ? 17.969 6.68 -4.316 1 98.31 297 PRO A N 1
ATOM 2216 C CA . PRO A 1 297 ? 17.109 7.754 -3.816 1 98.31 297 PRO A CA 1
ATOM 2217 C C . PRO A 1 297 ? 16.656 7.523 -2.377 1 98.31 297 PRO A C 1
ATOM 2219 O O . PRO A 1 297 ? 16.578 8.469 -1.591 1 98.31 297 PRO A O 1
ATOM 2222 N N . ASP A 1 298 ? 16.375 6.281 -1.995 1 98.38 298 ASP A N 1
ATOM 2223 C CA . ASP A 1 298 ? 15.883 6.027 -0.646 1 98.38 298 ASP A CA 1
ATOM 2224 C C . ASP A 1 298 ? 16.953 6.309 0.398 1 98.38 298 ASP A C 1
ATOM 2226 O O . ASP A 1 298 ? 16.656 6.797 1.49 1 98.38 298 ASP A O 1
ATOM 2230 N N . ILE A 1 299 ? 18.234 6.098 0.096 1 98.5 299 ILE A N 1
ATOM 2231 C CA . ILE A 1 299 ? 19.328 6.406 1.006 1 98.5 299 ILE A CA 1
ATOM 2232 C C . ILE A 1 299 ? 19.484 7.918 1.134 1 98.5 299 ILE A C 1
ATOM 2234 O O . ILE A 1 299 ? 19.625 8.445 2.24 1 98.5 299 ILE A O 1
ATOM 2238 N N . VAL A 1 300 ? 19.453 8.609 0.019 1 98.62 300 VAL A N 1
ATOM 2239 C CA . VAL A 1 300 ? 19.609 10.062 0.009 1 98.62 300 VAL A CA 1
ATOM 2240 C C . VAL A 1 300 ? 18.453 10.711 0.776 1 98.62 300 VAL A C 1
ATOM 2242 O O . VAL A 1 300 ? 18.672 11.625 1.578 1 98.62 300 VAL A O 1
ATOM 2245 N N . ALA A 1 301 ? 17.234 10.18 0.532 1 98.62 301 ALA A N 1
ATOM 2246 C CA . ALA A 1 301 ? 16.062 10.719 1.243 1 98.62 301 ALA A CA 1
ATOM 2247 C C . ALA A 1 301 ? 16.203 10.492 2.746 1 98.62 301 ALA A C 1
ATOM 2249 O O . ALA A 1 301 ? 15.883 11.383 3.541 1 98.62 301 ALA A O 1
ATOM 2250 N N . ALA A 1 302 ? 16.625 9.336 3.148 1 98.44 302 ALA A N 1
ATOM 2251 C CA . ALA A 1 302 ? 16.828 9.039 4.566 1 98.44 302 ALA A CA 1
ATOM 2252 C C . ALA A 1 302 ? 17.859 9.969 5.184 1 98.44 302 ALA A C 1
ATOM 2254 O O . ALA A 1 302 ? 17.688 10.43 6.316 1 98.44 302 ALA A O 1
ATOM 2255 N N . ARG A 1 303 ? 18.953 10.258 4.473 1 98.19 303 ARG A N 1
ATOM 2256 C CA . ARG A 1 303 ? 19.984 11.188 4.941 1 98.19 303 ARG A CA 1
ATOM 2257 C C . ARG A 1 303 ? 19.406 12.586 5.137 1 98.19 303 ARG A C 1
ATOM 2259 O O . ARG A 1 303 ? 19.672 13.234 6.152 1 98.19 303 ARG A O 1
ATOM 2266 N N . LEU A 1 304 ? 18.609 13.016 4.18 1 98.62 304 LEU A N 1
ATOM 2267 C CA . LEU A 1 304 ? 18 14.336 4.246 1 98.62 304 LEU A CA 1
ATOM 2268 C C . LEU A 1 304 ? 17 14.422 5.398 1 98.62 304 LEU A C 1
ATOM 2270 O O . LEU A 1 304 ? 16.891 15.461 6.055 1 98.62 304 LEU A O 1
ATOM 2274 N N . THR A 1 305 ? 16.328 13.344 5.676 1 98.56 305 THR A N 1
ATOM 2275 C CA . THR A 1 305 ? 15.406 13.289 6.801 1 98.56 305 THR A CA 1
ATOM 2276 C C . THR A 1 305 ? 16.156 13.391 8.125 1 98.56 305 THR A C 1
ATOM 2278 O O . THR A 1 305 ? 15.719 14.094 9.039 1 98.56 305 THR A O 1
ATOM 2281 N N . ALA A 1 306 ? 17.281 12.719 8.203 1 98.5 306 ALA A N 1
ATOM 2282 C CA . ALA A 1 306 ? 18.125 12.82 9.398 1 98.5 306 ALA A CA 1
ATOM 2283 C C . ALA A 1 306 ? 18.672 14.234 9.562 1 98.5 306 ALA A C 1
ATOM 2285 O O . ALA A 1 306 ? 18.719 14.766 10.672 1 98.5 306 ALA A O 1
ATOM 2286 N N . GLU A 1 307 ? 19.062 14.836 8.469 1 98.38 307 GLU A N 1
ATOM 2287 C CA . GLU A 1 307 ? 19.516 16.219 8.492 1 98.38 307 GLU A CA 1
ATOM 2288 C C . GLU A 1 307 ? 18.438 17.156 9.023 1 98.38 307 GLU A C 1
ATOM 2290 O O . GLU A 1 307 ? 18.719 18 9.875 1 98.38 307 GLU A O 1
ATOM 2295 N N . ALA A 1 308 ? 17.188 16.969 8.531 1 98.81 308 ALA A N 1
ATOM 2296 C CA . ALA A 1 308 ? 16.062 17.781 8.992 1 98.81 308 ALA A CA 1
ATOM 2297 C C . ALA A 1 308 ? 15.852 17.609 10.492 1 98.81 308 ALA A C 1
ATOM 2299 O O . ALA A 1 308 ? 15.641 18.594 11.219 1 98.81 308 ALA A O 1
ATOM 2300 N N . ALA A 1 309 ? 15.922 16.391 10.945 1 98.62 309 ALA A N 1
ATOM 2301 C CA . ALA A 1 309 ? 15.75 16.109 12.367 1 98.62 309 ALA A CA 1
ATOM 2302 C C . ALA A 1 309 ? 16.844 16.781 13.195 1 98.62 309 ALA A C 1
ATOM 2304 O O . ALA A 1 309 ? 16.578 17.25 14.305 1 98.62 309 ALA A O 1
ATOM 2305 N N . GLY A 1 310 ? 18.078 16.844 12.656 1 98.19 310 GLY A N 1
ATOM 2306 C CA . GLY A 1 310 ? 19.172 17.562 13.312 1 98.19 310 GLY A CA 1
ATOM 2307 C C . GLY A 1 310 ? 18.875 19.047 13.5 1 98.19 310 GLY A C 1
ATOM 2308 O O . GLY A 1 310 ? 19.125 19.609 14.57 1 98.19 310 GLY A O 1
ATOM 2309 N N . TYR A 1 311 ? 18.297 19.641 12.492 1 98.56 311 TYR A N 1
ATOM 2310 C CA . TYR A 1 311 ? 17.938 21.047 12.594 1 98.56 311 TYR A CA 1
ATOM 2311 C C . TYR A 1 311 ? 16.812 21.234 13.602 1 98.56 311 TYR A C 1
ATOM 2313 O O . TYR A 1 311 ? 16.75 22.266 14.289 1 98.56 311 TYR A O 1
ATOM 2321 N N . ARG A 1 312 ? 15.93 20.266 13.789 1 98.44 312 ARG A N 1
ATOM 2322 C CA . ARG A 1 312 ? 14.836 20.391 14.742 1 98.44 312 ARG A CA 1
ATOM 2323 C C . ARG A 1 312 ? 15.352 20.297 16.172 1 98.44 312 ARG A C 1
ATOM 2325 O O . ARG A 1 312 ? 14.781 20.922 17.078 1 98.44 312 ARG A O 1
ATOM 2332 N N . VAL A 1 313 ? 16.453 19.562 16.391 1 98.06 313 VAL A N 1
ATOM 2333 C CA . VAL A 1 313 ? 17.109 19.578 17.688 1 98.06 313 VAL A CA 1
ATOM 2334 C C . VAL A 1 313 ? 17.609 20.984 18 1 98.06 313 VAL A C 1
ATOM 2336 O O . VAL A 1 313 ? 17.438 21.469 19.125 1 98.06 313 VAL A O 1
ATOM 2339 N N . LYS A 1 314 ? 18.156 21.641 17 1 97.75 314 LYS A N 1
ATOM 2340 C CA . LYS A 1 314 ? 18.609 23.016 17.188 1 97.75 314 LYS A CA 1
ATOM 2341 C C . LYS A 1 314 ? 17.438 23.938 17.516 1 97.75 314 LYS A C 1
ATOM 2343 O O . LYS A 1 314 ? 17.531 24.812 18.375 1 97.75 314 LYS A O 1
ATOM 2348 N N . VAL A 1 315 ? 16.281 23.719 16.828 1 98.25 315 VAL A N 1
ATOM 2349 C CA . VAL A 1 315 ? 15.086 24.5 17.109 1 98.25 315 VAL A CA 1
ATOM 2350 C C . VAL A 1 315 ? 14.688 24.328 18.578 1 98.25 315 VAL A C 1
ATOM 2352 O O . VAL A 1 315 ? 14.453 25.312 19.281 1 98.25 315 VAL A O 1
ATOM 2355 N N . ALA A 1 316 ? 14.656 23.125 19.062 1 97.94 316 ALA A N 1
ATOM 2356 C CA . ALA A 1 316 ? 14.258 22.844 20.438 1 97.94 316 ALA A CA 1
ATOM 2357 C C . ALA A 1 316 ? 15.242 23.469 21.422 1 97.94 316 ALA A C 1
ATOM 2359 O O . ALA A 1 316 ? 14.836 23.984 22.469 1 97.94 316 ALA A O 1
ATOM 2360 N N . LYS A 1 317 ? 16.531 23.453 21.125 1 96.75 317 LYS A N 1
ATOM 2361 C CA . LYS A 1 317 ? 17.562 24.031 21.984 1 96.75 317 LYS A CA 1
ATOM 2362 C C . LYS A 1 317 ? 17.375 25.547 22.141 1 96.75 317 LYS A C 1
ATOM 2364 O O . LYS A 1 317 ? 17.516 26.094 23.234 1 96.75 317 LYS A O 1
ATOM 2369 N N . THR A 1 318 ? 16.953 26.188 21.062 1 96.69 318 THR A N 1
ATOM 2370 C CA . THR A 1 318 ? 16.844 27.641 21.094 1 96.69 318 THR A CA 1
ATOM 2371 C C . THR A 1 318 ? 15.648 28.062 21.938 1 96.69 318 THR A C 1
ATOM 2373 O O . THR A 1 318 ? 15.555 29.234 22.328 1 96.69 318 THR A O 1
ATOM 2376 N N . GLN A 1 319 ? 14.727 27.156 22.281 1 96.25 319 GLN A N 1
ATOM 2377 C CA . GLN A 1 319 ? 13.555 27.5 23.078 1 96.25 319 GLN A CA 1
ATOM 2378 C C . GLN A 1 319 ? 13.938 27.734 24.531 1 96.25 319 GLN A C 1
ATOM 2380 O O . GLN A 1 319 ? 13.141 28.266 25.312 1 96.25 319 GLN A O 1
ATOM 2385 N N . PHE A 1 320 ? 15.219 27.406 24.953 1 95.31 320 PHE A N 1
ATOM 2386 C CA . PHE A 1 320 ? 15.703 27.656 26.297 1 95.31 320 PHE A CA 1
ATOM 2387 C C . PHE A 1 320 ? 16.219 29.078 26.453 1 95.31 320 PHE A C 1
ATOM 2389 O O . PHE A 1 320 ? 16.422 29.562 27.562 1 95.31 320 PHE A O 1
ATOM 2396 N N . TYR A 1 321 ? 16.391 29.734 25.297 1 95.12 321 TYR A N 1
ATOM 2397 C CA . TYR A 1 321 ? 16.969 31.078 25.312 1 95.12 321 TYR A CA 1
ATOM 2398 C C . TYR A 1 321 ? 15.883 32.125 25.188 1 95.12 321 TYR A C 1
ATOM 2400 O O . TYR A 1 321 ? 14.75 31.828 24.812 1 95.12 321 TYR A O 1
ATOM 2408 N N . PRO A 1 322 ? 16.141 33.375 25.594 1 94.19 322 PRO A N 1
ATOM 2409 C CA . PRO A 1 322 ? 15.117 34.438 25.484 1 94.19 322 PRO A CA 1
ATOM 2410 C C . PRO A 1 322 ? 14.672 34.688 24.047 1 94.19 322 PRO A C 1
ATOM 2412 O O . PRO A 1 322 ? 15.484 34.656 23.125 1 94.19 322 PRO A O 1
ATOM 2415 N N . ASN A 1 323 ? 13.43 34.844 23.859 1 93.88 323 ASN A N 1
ATOM 2416 C CA . ASN A 1 323 ? 12.883 35.312 22.594 1 93.88 323 ASN A CA 1
ATOM 2417 C C . ASN A 1 323 ? 12.781 36.844 22.578 1 93.88 323 ASN A C 1
ATOM 2419 O O . ASN A 1 323 ? 12.25 37.438 23.5 1 93.88 323 ASN A O 1
ATOM 2423 N N . VAL A 1 324 ? 13.406 37.469 21.562 1 94.88 324 VAL A N 1
ATOM 2424 C CA . VAL A 1 324 ? 13.391 38.906 21.422 1 94.88 324 VAL A CA 1
ATOM 2425 C C . VAL A 1 324 ? 12.453 39.312 20.281 1 94.88 324 VAL A C 1
ATOM 2427 O O . VAL A 1 324 ? 12.586 38.812 19.156 1 94.88 324 VAL A O 1
ATOM 2430 N N . SER A 1 325 ? 11.531 40.156 20.609 1 95.75 325 SER A N 1
ATOM 2431 C CA . SER A 1 325 ? 10.602 40.625 19.594 1 95.75 325 SER A CA 1
ATOM 2432 C C . SER A 1 325 ? 10.539 42.156 19.547 1 95.75 325 SER A C 1
ATOM 2434 O O . SER A 1 325 ? 10.766 42.812 20.562 1 95.75 325 SER A O 1
ATOM 2436 N N . LEU A 1 326 ? 10.406 42.688 18.328 1 96.38 326 LEU A N 1
ATOM 2437 C CA . LEU A 1 326 ? 10.109 44.094 18.094 1 96.38 326 LEU A CA 1
ATOM 2438 C C . LEU A 1 326 ? 8.641 44.281 17.703 1 96.38 326 LEU A C 1
ATOM 2440 O O . LEU A 1 326 ? 8.125 43.562 16.844 1 96.38 326 LEU A O 1
ATOM 2444 N N . ASN A 1 327 ? 8.008 45.188 18.438 1 95.12 327 ASN A N 1
ATOM 2445 C CA . ASN A 1 327 ? 6.598 45.438 18.203 1 95.12 327 ASN A CA 1
ATOM 2446 C C . ASN A 1 327 ? 6.348 46.906 17.875 1 95.12 327 ASN A C 1
ATOM 2448 O O . ASN A 1 327 ? 7.004 47.812 18.422 1 95.12 327 ASN A O 1
ATOM 2452 N N . GLY A 1 328 ? 5.543 47.156 16.906 1 93.31 328 GLY A N 1
ATOM 2453 C CA . GLY A 1 328 ? 5.082 48.5 16.562 1 93.31 328 GLY A CA 1
ATOM 2454 C C . GLY A 1 328 ? 3.578 48.562 16.391 1 93.31 328 GLY A C 1
ATOM 2455 O O . GLY A 1 328 ? 2.949 47.625 15.922 1 93.31 328 GLY A O 1
ATOM 2456 N N . ILE A 1 329 ? 2.975 49.656 16.812 1 92.12 329 ILE A N 1
ATOM 2457 C CA . ILE A 1 329 ? 1.547 49.906 16.625 1 92.12 329 ILE A CA 1
ATOM 2458 C C . ILE A 1 329 ? 1.316 51.375 16.219 1 92.12 329 ILE A C 1
ATOM 2460 O O . ILE A 1 329 ? 1.986 52.281 16.719 1 92.12 329 ILE A O 1
ATOM 2464 N N . VAL A 1 330 ? 0.595 51.656 15.195 1 90.81 330 VAL A N 1
ATOM 2465 C CA . VAL A 1 330 ? 0.132 52.969 14.812 1 90.81 330 VAL A CA 1
ATOM 2466 C C . VAL A 1 330 ? -1.371 52.938 14.547 1 90.81 330 VAL A C 1
ATOM 2468 O O . VAL A 1 330 ? -1.892 51.969 14.016 1 90.81 330 VAL A O 1
ATOM 2471 N N . GLY A 1 331 ? -1.997 53.938 15.086 1 89.12 331 GLY A N 1
ATOM 2472 C CA . GLY A 1 331 ? -3.43 53.938 14.836 1 89.12 331 GLY A CA 1
ATOM 2473 C C . GLY A 1 331 ? -4.152 55.125 15.398 1 89.12 331 GLY A C 1
ATOM 2474 O O . GLY A 1 331 ? -3.535 56.156 15.664 1 89.12 331 GLY A O 1
ATOM 2475 N N . TYR A 1 332 ? -5.41 54.969 15.344 1 85.31 332 TYR A N 1
ATOM 2476 C CA . TYR A 1 332 ? -6.316 56.031 15.781 1 85.31 332 TYR A CA 1
ATOM 2477 C C . TYR A 1 332 ? -7.414 55.469 16.688 1 85.31 332 TYR A C 1
ATOM 2479 O O . TYR A 1 332 ? -7.891 54.344 16.469 1 85.31 332 TYR A O 1
ATOM 2487 N N . GLN A 1 333 ? -7.68 56.219 17.781 1 83.56 333 GLN A N 1
ATOM 2488 C CA . GLN A 1 333 ? -8.773 55.844 18.672 1 83.56 333 GLN A CA 1
ATOM 2489 C C . GLN A 1 333 ? -9.711 57.031 18.906 1 83.56 333 GLN A C 1
ATOM 2491 O O . GLN A 1 333 ? -9.258 58.188 18.969 1 83.56 333 GLN A O 1
ATOM 2496 N N . THR A 1 334 ? -11.008 56.75 18.891 1 80.5 334 THR A N 1
ATOM 2497 C CA . THR A 1 334 ? -11.984 57.812 19.172 1 80.5 334 THR A CA 1
ATOM 2498 C C . THR A 1 334 ? -12.953 57.344 20.266 1 80.5 334 THR A C 1
ATOM 2500 O O . THR A 1 334 ? -13.25 56.156 20.391 1 80.5 334 THR A O 1
ATOM 2503 N N . ARG A 1 335 ? -13.367 58.25 21.203 1 73.38 335 ARG A N 1
ATOM 2504 C CA . ARG A 1 335 ? -14.312 57.969 22.281 1 73.38 335 ARG A CA 1
ATOM 2505 C C . ARG A 1 335 ? -15.75 58.188 21.812 1 73.38 335 ARG A C 1
ATOM 2507 O O . ARG A 1 335 ? -16.688 57.906 22.547 1 73.38 335 ARG A O 1
ATOM 2514 N N . ALA A 1 336 ? -15.938 58.75 20.703 1 69.38 336 ALA A N 1
ATOM 2515 C CA . ALA A 1 336 ? -17.25 58.906 20.094 1 69.38 336 ALA A CA 1
ATOM 2516 C C . ALA A 1 336 ? -17.188 58.688 18.594 1 69.38 336 ALA A C 1
ATOM 2518 O O . ALA A 1 336 ? -16.406 59.312 17.875 1 69.38 336 ALA A O 1
ATOM 2519 N N . LEU A 1 337 ? -17.953 57.688 18.109 1 69.5 337 LEU A N 1
ATOM 2520 C CA . LEU A 1 337 ? -17.906 57.281 16.703 1 69.5 337 LEU A CA 1
ATOM 2521 C C . LEU A 1 337 ? -18.234 58.5 15.805 1 69.5 337 LEU A C 1
ATOM 2523 O O . LEU A 1 337 ? -17.703 58.594 14.688 1 69.5 337 LEU A O 1
ATOM 2527 N N . GLU A 1 338 ? -19.094 59.438 16.391 1 66.94 338 GLU A N 1
ATOM 2528 C CA . GLU A 1 338 ? -19.547 60.594 15.625 1 66.94 338 GLU A CA 1
ATOM 2529 C C . GLU A 1 338 ? -18.375 61.531 15.344 1 66.94 338 GLU A C 1
ATOM 2531 O O . GLU A 1 338 ? -18.422 62.312 14.398 1 66.94 338 GLU A O 1
ATOM 2536 N N . HIS A 1 339 ? -17.359 61.5 16.281 1 63.28 339 HIS A N 1
ATOM 2537 C CA . HIS A 1 339 ? -16.266 62.469 16.125 1 63.28 339 HIS A CA 1
ATOM 2538 C C . HIS A 1 339 ? -15 61.781 15.625 1 63.28 339 HIS A C 1
ATOM 2540 O O . HIS A 1 339 ? -13.891 62.281 15.883 1 63.28 339 HIS A O 1
ATOM 2546 N N . MET A 1 340 ? -15.07 60.625 15.008 1 59.53 340 MET A N 1
ATOM 2547 C CA . MET A 1 340 ? -13.914 59.844 14.578 1 59.53 340 MET A CA 1
ATOM 2548 C C . MET A 1 340 ? -12.961 60.688 13.742 1 59.53 340 MET A C 1
ATOM 2550 O O . MET A 1 340 ? -11.742 60.562 13.883 1 59.53 340 MET A O 1
ATOM 2554 N N . ALA A 1 341 ? -13.43 61.594 12.922 1 60.56 341 ALA A N 1
ATOM 2555 C CA . ALA A 1 341 ? -12.625 62.375 11.969 1 60.56 341 ALA A CA 1
ATOM 2556 C C . ALA A 1 341 ? -12.07 63.625 12.617 1 60.56 341 ALA A C 1
ATOM 2558 O O . ALA A 1 341 ? -11.086 64.188 12.141 1 60.56 341 ALA A O 1
ATOM 2559 N N . THR A 1 342 ? -12.734 64.125 13.578 1 63.22 342 THR A N 1
ATOM 2560 C CA . THR A 1 342 ? -12.375 65.5 13.992 1 63.22 342 THR A CA 1
ATOM 2561 C C . THR A 1 342 ? -11.664 65.5 15.344 1 63.22 342 THR A C 1
ATOM 2563 O O . THR A 1 342 ? -10.875 66.375 15.648 1 63.22 342 THR A O 1
ATOM 2566 N N . HIS A 1 343 ? -11.883 64.375 16.234 1 65.31 343 HIS A N 1
ATOM 2567 C CA . HIS A 1 343 ? -11.336 64.438 17.578 1 65.31 343 HIS A CA 1
ATOM 2568 C C . HIS A 1 343 ? -10.688 63.125 17.969 1 65.31 343 HIS A C 1
ATOM 2570 O O . HIS A 1 343 ? -10.641 62.75 19.141 1 65.31 343 HIS A O 1
ATOM 2576 N N . GLY A 1 344 ? -10.18 62.406 16.953 1 67.06 344 GLY A N 1
ATOM 2577 C CA . GLY A 1 344 ? -9.531 61.156 17.312 1 67.06 344 GLY A CA 1
ATOM 2578 C C . GLY A 1 344 ? -8.109 61.344 17.812 1 67.06 344 GLY A C 1
ATOM 2579 O O . GLY A 1 344 ? -7.523 62.406 17.656 1 67.06 344 GLY A O 1
ATOM 2580 N N . LEU A 1 345 ? -7.664 60.375 18.797 1 78.38 345 LEU A N 1
ATOM 2581 C CA . LEU A 1 345 ? -6.305 60.344 19.312 1 78.38 345 LEU A CA 1
ATOM 2582 C C . LEU A 1 345 ? -5.422 59.438 18.484 1 78.38 345 LEU A C 1
ATOM 2584 O O . LEU A 1 345 ? -5.727 58.25 18.328 1 78.38 345 LEU A O 1
ATOM 2588 N N . ALA A 1 346 ? -4.441 60.125 17.734 1 81.75 346 ALA A N 1
ATOM 2589 C CA . ALA A 1 346 ? -3.424 59.312 17.062 1 81.75 346 ALA A CA 1
ATOM 2590 C C . ALA A 1 346 ? -2.471 58.688 18.062 1 81.75 346 ALA A C 1
ATOM 2592 O O . ALA A 1 346 ? -2.104 59.281 19.062 1 81.75 346 ALA A O 1
ATOM 2593 N N . LEU A 1 347 ? -2.293 57.469 17.891 1 83.44 347 LEU A N 1
ATOM 2594 C CA . LEU A 1 347 ? -1.359 56.781 18.781 1 83.44 347 LEU A CA 1
ATOM 2595 C C . LEU A 1 347 ? -0.268 56.062 17.969 1 83.44 347 LEU A C 1
ATOM 2597 O O . LEU A 1 347 ? -0.502 55.656 16.844 1 83.44 347 LEU A O 1
ATOM 2601 N N . GLY A 1 348 ? 0.983 56.062 18.453 1 88.5 348 GLY A N 1
ATOM 2602 C CA . GLY A 1 348 ? 2.127 55.312 17.938 1 88.5 348 GLY A CA 1
ATOM 2603 C C . GLY A 1 348 ? 3.08 54.844 19.031 1 88.5 348 GLY A C 1
ATOM 2604 O O . GLY A 1 348 ? 3.309 55.594 20 1 88.5 348 GLY A O 1
ATOM 2605 N N . ALA A 1 349 ? 3.342 53.656 18.969 1 90.75 349 ALA A N 1
ATOM 2606 C CA . ALA A 1 349 ? 4.309 53.156 19.938 1 90.75 349 ALA A CA 1
ATOM 2607 C C . ALA A 1 349 ? 5.203 52.094 19.312 1 90.75 349 ALA A C 1
ATOM 2609 O O . ALA A 1 349 ? 4.805 51.438 18.359 1 90.75 349 ALA A O 1
ATOM 2610 N N . ALA A 1 350 ? 6.414 52.031 19.656 1 93.38 350 ALA A N 1
ATOM 2611 C CA . ALA A 1 350 ? 7.367 50.969 19.344 1 93.38 350 ALA A CA 1
ATOM 2612 C C . ALA A 1 350 ? 7.996 50.406 20.609 1 93.38 350 ALA A C 1
ATOM 2614 O O . ALA A 1 350 ? 8.258 51.125 21.562 1 93.38 350 ALA A O 1
ATOM 2615 N N . SER A 1 351 ? 8.078 49.125 20.641 1 93.38 351 SER A N 1
ATOM 2616 C CA . SER A 1 351 ? 8.648 48.5 21.828 1 93.38 351 SER A CA 1
ATOM 2617 C C . SER A 1 351 ? 9.484 47.281 21.453 1 93.38 351 SER A C 1
ATOM 2619 O O . SER A 1 351 ? 9.281 46.688 20.391 1 93.38 351 SER A O 1
ATOM 2621 N N . ALA A 1 352 ? 10.438 46.969 22.25 1 94.38 352 ALA A N 1
ATOM 2622 C CA . ALA A 1 352 ? 11.195 45.75 22.25 1 94.38 352 ALA A CA 1
ATOM 2623 C C . ALA A 1 352 ? 10.891 44.906 23.484 1 94.38 352 ALA A C 1
ATOM 2625 O O . ALA A 1 352 ? 10.719 45.438 24.578 1 94.38 352 ALA A O 1
ATOM 2626 N N . ALA A 1 353 ? 10.664 43.656 23.219 1 93.88 353 ALA A N 1
ATOM 2627 C CA . ALA A 1 353 ? 10.352 42.781 24.344 1 93.88 353 ALA A CA 1
ATOM 2628 C C . ALA A 1 353 ? 11.273 41.562 24.359 1 93.88 353 ALA A C 1
ATOM 2630 O O . ALA A 1 353 ? 11.641 41.031 23.297 1 93.88 353 ALA A O 1
ATOM 2631 N N . LEU A 1 354 ? 11.75 41.188 25.562 1 93.44 354 LEU A N 1
ATOM 2632 C CA . LEU A 1 354 ? 12.508 39.969 25.797 1 93.44 354 LEU A CA 1
ATOM 2633 C C . LEU A 1 354 ? 11.727 39.031 26.703 1 93.44 354 LEU A C 1
ATOM 2635 O O . LEU A 1 354 ? 11.344 39.406 27.812 1 93.44 354 LEU A O 1
ATOM 2639 N N . ASN A 1 355 ? 11.383 37.875 26.219 1 93.25 355 ASN A N 1
ATOM 2640 C CA . ASN A 1 355 ? 10.695 36.844 27 1 93.25 355 ASN A CA 1
ATOM 2641 C C . ASN A 1 355 ? 11.594 35.656 27.266 1 93.25 355 ASN A C 1
ATOM 2643 O O . ASN A 1 355 ? 12.016 34.969 26.312 1 93.25 355 ASN A O 1
ATOM 2647 N N . LEU A 1 356 ? 11.969 35.375 28.484 1 92.56 356 LEU A N 1
ATOM 2648 C CA . LEU A 1 356 ? 12.844 34.281 28.875 1 92.56 356 LEU A CA 1
ATOM 2649 C C . LEU A 1 356 ? 12.102 33.25 29.734 1 92.56 356 LEU A C 1
ATOM 2651 O O . LEU A 1 356 ? 11.688 33.562 30.859 1 92.56 356 LEU A O 1
ATOM 2655 N N . PRO A 1 357 ? 11.883 32.062 29.234 1 91.38 357 PRO A N 1
ATOM 2656 C CA . PRO A 1 357 ? 11.328 31.047 30.141 1 91.38 357 PRO A CA 1
ATOM 2657 C C . PRO A 1 357 ? 12.289 30.688 31.281 1 91.38 357 PRO A C 1
ATOM 2659 O O . PRO A 1 357 ? 13.406 30.234 31.016 1 91.38 357 PRO A O 1
ATOM 2662 N N . ILE A 1 358 ? 11.789 30.906 32.469 1 91.62 358 ILE A N 1
ATOM 2663 C CA . ILE A 1 358 ? 12.625 30.641 33.625 1 91.62 358 ILE A CA 1
ATOM 2664 C C . ILE A 1 358 ? 12.344 29.234 34.156 1 91.62 358 ILE A C 1
ATOM 2666 O O . ILE A 1 358 ? 13.273 28.484 34.438 1 91.62 358 ILE A O 1
ATOM 2670 N N . PHE A 1 359 ? 11.055 28.891 34.344 1 91.69 359 PHE A N 1
ATOM 2671 C CA . PHE A 1 359 ? 10.602 27.594 34.844 1 91.69 359 PHE A CA 1
ATOM 2672 C C . PHE A 1 359 ? 9.344 27.141 34.125 1 91.69 359 PHE A C 1
ATOM 2674 O O . PHE A 1 359 ? 8.32 27.844 34.125 1 91.69 359 PHE A O 1
ATOM 2681 N N . ARG A 1 360 ? 9.484 26.094 33.438 1 93.19 360 ARG A N 1
ATOM 2682 C CA . ARG A 1 360 ? 8.352 25.562 32.656 1 93.19 360 ARG A CA 1
ATOM 2683 C C . ARG A 1 360 ? 8.016 24.141 33.094 1 93.19 360 ARG A C 1
ATOM 2685 O O . ARG A 1 360 ? 7.504 23.344 32.312 1 93.19 360 ARG A O 1
ATOM 2692 N N . GLY A 1 361 ? 8.398 23.688 34.312 1 94.5 361 GLY A N 1
ATOM 2693 C CA . GLY A 1 361 ? 8.031 22.391 34.875 1 94.5 361 GLY A CA 1
ATOM 2694 C C . GLY A 1 361 ? 8.555 21.219 34.094 1 94.5 361 GLY A C 1
ATOM 2695 O O . GLY A 1 361 ? 7.969 20.141 34.125 1 94.5 361 GLY A O 1
ATOM 2696 N N . GLY A 1 362 ? 9.555 21.375 33.25 1 95.5 362 GLY A N 1
ATOM 2697 C CA . GLY A 1 362 ? 10.133 20.281 32.469 1 95.5 362 GLY A CA 1
ATOM 2698 C C . GLY A 1 362 ? 9.625 20.219 31.047 1 95.5 362 GLY A C 1
ATOM 2699 O O . GLY A 1 362 ? 10.039 19.359 30.281 1 95.5 362 GLY A O 1
ATOM 2700 N N . SER A 1 363 ? 8.68 21.078 30.609 1 96.62 363 SER A N 1
ATOM 2701 C CA . SER A 1 363 ? 8.094 21.047 29.281 1 96.62 363 SER A CA 1
ATOM 2702 C C . SER A 1 363 ? 9.156 21.25 28.203 1 96.62 363 SER A C 1
ATOM 2704 O O . SER A 1 363 ? 9.203 20.484 27.219 1 96.62 363 SER A O 1
ATOM 2706 N N . LEU A 1 364 ? 10.156 22.281 28.391 1 96.56 364 LEU A N 1
ATOM 2707 C CA . LEU A 1 364 ? 11.188 22.531 27.391 1 96.56 364 LEU A CA 1
ATOM 2708 C C . LEU A 1 364 ? 12.203 21.391 27.359 1 96.56 364 LEU A C 1
ATOM 2710 O O . LEU A 1 364 ? 12.648 20.984 26.281 1 96.56 364 LEU A O 1
ATOM 2714 N N . SER A 1 365 ? 12.461 20.891 28.531 1 96.19 365 SER A N 1
ATOM 2715 C CA . SER A 1 365 ? 13.352 19.734 28.594 1 96.19 365 SER A CA 1
ATOM 2716 C C . SER A 1 365 ? 12.758 18.531 27.875 1 96.19 365 SER A C 1
ATOM 2718 O O . SER A 1 365 ? 13.461 17.812 27.172 1 96.19 365 SER A O 1
ATOM 2720 N N . GLY A 1 366 ? 11.461 18.219 28.156 1 97.56 366 GLY A N 1
ATOM 2721 C CA . GLY A 1 366 ? 10.773 17.141 27.469 1 97.56 366 GLY A CA 1
ATOM 2722 C C . GLY A 1 366 ? 10.773 17.297 25.969 1 97.56 366 GLY A C 1
ATOM 2723 O O . GLY A 1 366 ? 11.047 16.344 25.234 1 97.56 366 GLY A O 1
ATOM 2724 N N . GLN A 1 367 ? 10.539 18.484 25.469 1 97.88 367 GLN A N 1
ATOM 2725 C CA . GLN A 1 367 ? 10.539 18.766 24.047 1 97.88 367 GLN A CA 1
ATOM 2726 C C . GLN A 1 367 ? 11.922 18.547 23.438 1 97.88 367 GLN A C 1
ATOM 2728 O O . GLN A 1 367 ? 12.047 18 22.328 1 97.88 367 GLN A O 1
ATOM 2733 N N . TYR A 1 368 ? 12.977 19.016 24.047 1 97.31 368 TYR A N 1
ATOM 2734 C CA . TYR A 1 368 ? 14.344 18.844 23.594 1 97.31 368 TYR A CA 1
ATOM 2735 C C . TYR A 1 368 ? 14.711 17.359 23.516 1 97.31 368 TYR A C 1
ATOM 2737 O O . TYR A 1 368 ? 15.289 16.906 22.516 1 97.31 368 TYR A O 1
ATOM 2745 N N . ARG A 1 369 ? 14.25 16.609 24.547 1 97.5 369 ARG A N 1
ATOM 2746 C CA . ARG A 1 369 ? 14.5 15.18 24.562 1 97.5 369 ARG A CA 1
ATOM 2747 C C . ARG A 1 369 ? 13.758 14.484 23.422 1 97.5 369 ARG A C 1
ATOM 2749 O O . ARG A 1 369 ? 14.281 13.555 22.812 1 97.5 369 ARG A O 1
ATOM 2756 N N . GLU A 1 370 ? 12.531 14.883 23.188 1 98.31 370 GLU A N 1
ATOM 2757 C CA . GLU A 1 370 ? 11.758 14.336 22.078 1 98.31 370 GLU A CA 1
ATOM 2758 C C . GLU A 1 370 ? 12.445 14.594 20.734 1 98.31 370 GLU A C 1
ATOM 2760 O O . GLU A 1 370 ? 12.531 13.695 19.891 1 98.31 370 GLU A O 1
ATOM 2765 N N . ALA A 1 371 ? 12.938 15.836 20.531 1 98.06 371 ALA A N 1
ATOM 2766 C CA . ALA A 1 371 ? 13.625 16.172 19.281 1 98.06 371 ALA A CA 1
ATOM 2767 C C . ALA A 1 371 ? 14.898 15.352 19.125 1 98.06 371 ALA A C 1
ATOM 2769 O O . ALA A 1 371 ? 15.203 14.867 18.031 1 98.06 371 ALA A O 1
ATOM 2770 N N . TRP A 1 372 ? 15.602 15.234 20.203 1 97.69 372 TRP A N 1
ATOM 2771 C CA . TRP A 1 372 ? 16.828 14.438 20.203 1 97.69 372 TRP A CA 1
ATOM 2772 C C . TRP A 1 372 ? 16.547 12.984 19.844 1 97.69 372 TRP A C 1
ATOM 2774 O O . TRP A 1 372 ? 17.234 12.391 19.016 1 97.69 372 TRP A O 1
ATOM 2784 N N . ALA A 1 373 ? 15.477 12.398 20.438 1 98.19 373 ALA A N 1
ATOM 2785 C CA . ALA A 1 373 ? 15.086 11.016 20.172 1 98.19 373 ALA A CA 1
ATOM 2786 C C . ALA A 1 373 ? 14.664 10.836 18.719 1 98.19 373 ALA A C 1
ATOM 2788 O O . ALA A 1 373 ? 14.977 9.82 18.094 1 98.19 373 ALA A O 1
ATOM 2789 N N . THR A 1 374 ? 13.992 11.805 18.188 1 98.44 374 THR A N 1
ATOM 2790 C CA . THR A 1 374 ? 13.586 11.766 16.797 1 98.44 374 THR A CA 1
ATOM 2791 C C . THR A 1 374 ? 14.805 11.781 15.875 1 98.44 374 THR A C 1
ATOM 2793 O O . THR A 1 374 ? 14.828 11.086 14.852 1 98.44 374 THR A O 1
ATOM 2796 N N . TYR A 1 375 ? 15.836 12.594 16.156 1 98.06 375 TYR A N 1
ATOM 2797 C CA . TYR A 1 375 ? 17.078 12.609 15.406 1 98.06 375 TYR A CA 1
ATOM 2798 C C . TYR A 1 375 ? 17.781 11.25 15.469 1 98.06 375 TYR A C 1
ATOM 2800 O O . TYR A 1 375 ? 18.203 10.719 14.445 1 98.06 375 TYR A O 1
ATOM 2808 N N . GLN A 1 376 ? 17.781 10.641 16.688 1 98.19 376 GLN A N 1
ATOM 2809 C CA . GLN A 1 376 ? 18.359 9.312 16.844 1 98.19 376 GLN A CA 1
ATOM 2810 C C . GLN A 1 376 ? 17.625 8.281 16 1 98.19 376 GLN A C 1
ATOM 2812 O O . GLN A 1 376 ? 18.25 7.43 15.367 1 98.19 376 GLN A O 1
ATOM 2817 N N . GLU A 1 377 ? 16.312 8.367 16.016 1 98.5 377 GLU A N 1
ATOM 2818 C CA . GLU A 1 377 ? 15.492 7.473 15.211 1 98.5 377 GLU A CA 1
ATOM 2819 C C . GLU A 1 377 ? 15.797 7.633 13.727 1 98.5 377 GLU A C 1
ATOM 2821 O O . GLU A 1 377 ? 15.914 6.641 13 1 98.5 377 GLU A O 1
ATOM 2826 N N . ALA A 1 378 ? 15.953 8.875 13.258 1 98.5 378 ALA A N 1
ATOM 2827 C CA . ALA A 1 378 ? 16.219 9.148 11.852 1 98.5 378 ALA A CA 1
ATOM 2828 C C . ALA A 1 378 ? 17.578 8.602 11.43 1 98.5 378 ALA A C 1
ATOM 2830 O O . ALA A 1 378 ? 17.719 8.055 10.336 1 98.5 378 ALA A O 1
ATOM 2831 N N . VAL A 1 379 ? 18.562 8.773 12.297 1 98.38 379 VAL A N 1
ATOM 2832 C CA . VAL A 1 379 ? 19.891 8.25 12.023 1 98.38 379 VAL A CA 1
ATOM 2833 C C . VAL A 1 379 ? 19.844 6.723 11.93 1 98.38 379 VAL A C 1
ATOM 2835 O O . VAL A 1 379 ? 20.406 6.133 11 1 98.38 379 VAL A O 1
ATOM 2838 N N . ALA A 1 380 ? 19.141 6.055 12.883 1 98.5 380 ALA A N 1
ATOM 2839 C CA . ALA A 1 380 ? 19.016 4.602 12.875 1 98.5 380 ALA A CA 1
ATOM 2840 C C . ALA A 1 380 ? 18.25 4.133 11.633 1 98.5 380 ALA A C 1
ATOM 2842 O O . ALA A 1 380 ? 18.578 3.096 11.055 1 98.5 380 ALA A O 1
ATOM 2843 N N . SER A 1 381 ? 17.297 4.895 11.242 1 98.56 381 SER A N 1
ATOM 2844 C CA . SER A 1 381 ? 16.531 4.566 10.047 1 98.56 381 SER A CA 1
ATOM 2845 C C . SER A 1 381 ? 17.391 4.664 8.797 1 98.56 381 SER A C 1
ATOM 2847 O O . SER A 1 381 ? 17.25 3.863 7.871 1 98.56 381 SER A O 1
ATOM 2849 N N . TYR A 1 382 ? 18.297 5.688 8.734 1 98.12 382 TYR A N 1
ATOM 2850 C CA . TYR A 1 382 ? 19.25 5.781 7.645 1 98.12 382 TYR A CA 1
ATOM 2851 C C . TYR A 1 382 ? 20.141 4.539 7.586 1 98.12 382 TYR A C 1
ATOM 2853 O O . TYR A 1 382 ? 20.312 3.949 6.516 1 98.12 382 TYR A O 1
ATOM 2861 N N . ASP A 1 383 ? 20.609 4.129 8.695 1 98.5 383 ASP A N 1
ATOM 2862 C CA . ASP A 1 383 ? 21.469 2.953 8.758 1 98.5 383 ASP A CA 1
ATOM 2863 C C . ASP A 1 383 ? 20.734 1.698 8.312 1 98.5 383 ASP A C 1
ATOM 2865 O O . ASP A 1 383 ? 21.281 0.863 7.598 1 98.5 383 ASP A O 1
ATOM 2869 N N . LYS A 1 384 ? 19.5 1.566 8.742 1 98.44 384 LYS A N 1
ATOM 2870 C CA . LYS A 1 384 ? 18.672 0.447 8.312 1 98.44 384 LYS A CA 1
ATOM 2871 C C . LYS A 1 384 ? 18.484 0.446 6.797 1 98.44 384 LYS A C 1
ATOM 2873 O O . LYS A 1 384 ? 18.609 -0.597 6.152 1 98.44 384 LYS A O 1
ATOM 2878 N N . THR A 1 385 ? 18.234 1.606 6.25 1 98.38 385 THR A N 1
ATOM 2879 C CA . THR A 1 385 ? 18.047 1.745 4.809 1 98.38 385 THR A CA 1
ATOM 2880 C C . THR A 1 385 ? 19.312 1.35 4.055 1 98.38 385 THR A C 1
ATOM 2882 O O . THR A 1 385 ? 19.25 0.639 3.049 1 98.38 385 THR A O 1
ATOM 2885 N N . LEU A 1 386 ? 20.422 1.796 4.539 1 98 386 LEU A N 1
ATOM 2886 C CA . LEU A 1 386 ? 21.703 1.479 3.898 1 98 386 LEU A CA 1
ATOM 2887 C C . LEU A 1 386 ? 21.984 -0.019 3.959 1 98 386 LEU A C 1
ATOM 2889 O O . LEU A 1 386 ? 22.359 -0.626 2.953 1 98 386 LEU A O 1
ATOM 2893 N N . SER A 1 387 ? 21.781 -0.69 5.141 1 98.12 387 SER A N 1
ATOM 2894 C CA . SER A 1 387 ? 21.984 -2.127 5.281 1 98.12 387 SER A CA 1
ATOM 2895 C C . SER A 1 387 ? 21.094 -2.908 4.312 1 98.12 387 SER A C 1
ATOM 2897 O O . SER A 1 387 ? 21.562 -3.865 3.684 1 98.12 387 SER A O 1
ATOM 2899 N N . GLN A 1 388 ? 19.922 -2.482 4.191 1 98.19 388 GLN A N 1
ATOM 2900 C CA . GLN A 1 388 ? 18.984 -3.148 3.283 1 98.19 388 GLN A CA 1
ATOM 2901 C C . GLN A 1 388 ? 19.422 -2.965 1.829 1 98.19 388 GLN A C 1
ATOM 2903 O O . GLN A 1 388 ? 19.312 -3.896 1.027 1 98.19 388 GLN A O 1
ATOM 2908 N N . ALA A 1 389 ? 19.828 -1.786 1.507 1 98.19 389 ALA A N 1
ATOM 2909 C CA . ALA A 1 389 ? 20.281 -1.517 0.145 1 98.19 389 ALA A CA 1
ATOM 2910 C C . ALA A 1 389 ? 21.469 -2.398 -0.222 1 98.19 389 ALA A C 1
ATOM 2912 O O . ALA A 1 389 ? 21.516 -2.961 -1.318 1 98.19 389 ALA A O 1
ATOM 2913 N N . LEU A 1 390 ? 22.438 -2.516 0.677 1 98.12 390 LEU A N 1
ATOM 2914 C CA . LEU A 1 390 ? 23.609 -3.352 0.45 1 98.12 390 LEU A CA 1
ATOM 2915 C C . LEU A 1 390 ? 23.203 -4.809 0.251 1 98.12 390 LEU A C 1
ATOM 2917 O O . LEU A 1 390 ? 23.734 -5.488 -0.63 1 98.12 390 LEU A O 1
ATOM 2921 N N . GLN A 1 391 ? 22.25 -5.281 1.048 1 98.19 391 GLN A N 1
ATOM 2922 C CA . GLN A 1 391 ? 21.75 -6.637 0.887 1 98.19 391 GLN A CA 1
ATOM 2923 C C . GLN A 1 391 ? 21.125 -6.836 -0.494 1 98.19 391 GLN A C 1
ATOM 2925 O O . GLN A 1 391 ? 21.375 -7.848 -1.153 1 98.19 391 GLN A O 1
ATOM 2930 N N . GLN A 1 392 ? 20.359 -5.898 -0.905 1 98.06 392 GLN A N 1
ATOM 2931 C CA . GLN A 1 392 ? 19.672 -6.012 -2.184 1 98.06 392 GLN A CA 1
ATOM 2932 C C . GLN A 1 392 ? 20.656 -6.105 -3.34 1 98.06 392 GLN A C 1
ATOM 2934 O O . GLN A 1 392 ? 20.469 -6.895 -4.27 1 98.06 392 GLN A O 1
ATOM 2939 N N . VAL A 1 393 ? 21.688 -5.32 -3.287 1 97.5 393 VAL A N 1
ATOM 2940 C CA . VAL A 1 393 ? 22.719 -5.379 -4.324 1 97.5 393 VAL A CA 1
ATOM 2941 C C . VAL A 1 393 ? 23.422 -6.734 -4.273 1 97.5 393 VAL A C 1
ATOM 2943 O O . VAL A 1 393 ? 23.578 -7.395 -5.305 1 97.5 393 VAL A O 1
ATOM 2946 N N . ALA A 1 394 ? 23.766 -7.164 -3.062 1 97.5 394 ALA A N 1
ATOM 2947 C CA . ALA A 1 394 ? 24.453 -8.445 -2.898 1 97.5 394 ALA A CA 1
ATOM 2948 C C . ALA A 1 394 ? 23.594 -9.594 -3.406 1 97.5 394 ALA A C 1
ATOM 2950 O O . ALA A 1 394 ? 24.078 -10.5 -4.09 1 97.5 394 ALA A O 1
ATOM 2951 N N . ASP A 1 395 ? 22.359 -9.547 -3.066 1 97.44 395 ASP A N 1
ATOM 2952 C CA . ASP A 1 395 ? 21.438 -10.594 -3.492 1 97.44 395 ASP A CA 1
ATOM 2953 C C . ASP A 1 395 ? 21.344 -10.664 -5.016 1 97.44 395 ASP A C 1
ATOM 2955 O O . ASP A 1 395 ? 21.453 -11.742 -5.598 1 97.44 395 ASP A O 1
ATOM 2959 N N . ALA A 1 396 ? 21.141 -9.531 -5.645 1 95.56 396 ALA A N 1
ATOM 2960 C CA . ALA A 1 396 ? 21 -9.492 -7.102 1 95.56 396 ALA A CA 1
ATOM 2961 C C . ALA A 1 396 ? 22.281 -9.977 -7.781 1 95.56 396 ALA A C 1
ATOM 2963 O O . ALA A 1 396 ? 22.219 -10.766 -8.727 1 95.56 396 ALA A O 1
ATOM 2964 N N . ALA A 1 397 ? 23.391 -9.562 -7.289 1 94.19 397 ALA A N 1
ATOM 2965 C CA . ALA A 1 397 ? 24.688 -9.953 -7.863 1 94.19 397 ALA A CA 1
ATOM 2966 C C . ALA A 1 397 ? 24.922 -11.453 -7.695 1 94.19 397 ALA A C 1
ATOM 2968 O O . ALA A 1 397 ? 25.344 -12.133 -8.633 1 94.19 397 ALA A O 1
ATOM 2969 N N . THR A 1 398 ? 24.641 -11.953 -6.48 1 95.56 398 THR A N 1
ATOM 2970 C CA . THR A 1 398 ? 24.812 -13.375 -6.207 1 95.56 398 THR A CA 1
ATOM 2971 C C . THR A 1 398 ? 23.922 -14.211 -7.113 1 95.56 398 THR A C 1
ATOM 2973 O O . THR A 1 398 ? 24.375 -15.188 -7.719 1 95.56 398 THR A O 1
ATOM 2976 N N . SER A 1 399 ? 22.719 -13.805 -7.219 1 96.56 399 SER A N 1
ATOM 2977 C CA . SER A 1 399 ? 21.75 -14.547 -8.023 1 96.56 399 SER A CA 1
ATOM 2978 C C . SER A 1 399 ? 22.141 -14.516 -9.5 1 96.56 399 SER A C 1
ATOM 2980 O O . SER A 1 399 ? 22 -15.523 -10.203 1 96.56 399 SER A O 1
ATOM 2982 N N . GLN A 1 400 ? 22.578 -13.406 -10.023 1 92.69 400 GLN A N 1
ATOM 2983 C CA . GLN A 1 400 ? 22.984 -13.312 -11.422 1 92.69 400 GLN A CA 1
ATOM 2984 C C . GLN A 1 400 ? 24.156 -14.242 -11.711 1 92.69 400 GLN A C 1
ATOM 2986 O O . GLN A 1 400 ? 24.172 -14.93 -12.734 1 92.69 400 GLN A O 1
ATOM 2991 N N . LYS A 1 401 ? 25.078 -14.273 -10.828 1 91.12 401 LYS A N 1
ATOM 2992 C CA . LYS A 1 401 ? 26.25 -15.141 -11 1 91.12 401 LYS A CA 1
ATOM 2993 C C . LYS A 1 401 ? 25.844 -16.609 -11.039 1 91.12 401 LYS A C 1
ATOM 2995 O O . LYS A 1 401 ? 26.297 -17.359 -11.906 1 91.12 401 LYS A O 1
ATOM 3000 N N . GLN A 1 402 ? 24.969 -16.938 -10.125 1 95.12 402 GLN A N 1
ATOM 3001 C CA . GLN A 1 402 ? 24.562 -18.344 -10.023 1 95.12 402 GLN A CA 1
ATOM 3002 C C . GLN A 1 402 ? 23.656 -18.734 -11.172 1 95.12 402 GLN A C 1
ATOM 3004 O O . GLN A 1 402 ? 23.656 -19.891 -11.602 1 95.12 402 GLN A O 1
ATOM 3009 N N . LEU A 1 403 ? 22.922 -17.812 -11.711 1 95.06 403 LEU A N 1
ATOM 3010 C CA . LEU A 1 403 ? 21.969 -18.078 -12.781 1 95.06 403 LEU A CA 1
ATOM 3011 C C . LEU A 1 403 ? 22.688 -18.547 -14.039 1 95.06 403 LEU A C 1
ATOM 3013 O O . LEU A 1 403 ? 22.203 -19.469 -14.719 1 95.06 403 LEU A O 1
ATOM 3017 N N . ASN A 1 404 ? 23.781 -17.922 -14.367 1 88.5 404 ASN A N 1
ATOM 3018 C CA . ASN A 1 404 ? 24.516 -18.297 -15.57 1 88.5 404 ASN A CA 1
ATOM 3019 C C . ASN A 1 404 ? 24.984 -19.75 -15.508 1 88.5 404 ASN A C 1
ATOM 3021 O O . ASN A 1 404 ? 24.844 -20.5 -16.469 1 88.5 404 ASN A O 1
ATOM 3025 N N . LEU A 1 405 ? 25.438 -20.141 -14.398 1 93.94 405 LEU A N 1
ATOM 3026 C CA . LEU A 1 405 ? 25.891 -21.516 -14.211 1 93.94 405 LEU A CA 1
ATOM 3027 C C . LEU A 1 405 ? 24.703 -22.484 -14.273 1 93.94 405 LEU A C 1
ATOM 3029 O O . LEU A 1 405 ? 24.781 -23.516 -14.938 1 93.94 405 LEU A O 1
ATOM 3033 N N . GLN A 1 406 ? 23.688 -22.094 -13.648 1 96.69 406 GLN A N 1
ATOM 3034 C CA . GLN A 1 406 ? 22.484 -22.938 -13.641 1 96.69 406 GLN A CA 1
ATOM 3035 C C . GLN A 1 406 ? 21.922 -23.109 -15.047 1 96.69 406 GLN A C 1
ATOM 3037 O O . GLN A 1 406 ? 21.531 -24.203 -15.43 1 96.69 406 GLN A O 1
ATOM 3042 N N . LEU A 1 407 ? 21.844 -22.016 -15.781 1 94.44 407 LEU A N 1
ATOM 3043 C CA . LEU A 1 407 ? 21.297 -22.062 -17.141 1 94.44 407 LEU A CA 1
ATOM 3044 C C . LEU A 1 407 ? 22.141 -22.969 -18.031 1 94.44 407 LEU A C 1
ATOM 3046 O O . LEU A 1 407 ? 21.594 -23.797 -18.75 1 94.44 407 LEU A O 1
ATOM 3050 N N . ASP A 1 408 ? 23.438 -22.906 -17.906 1 95 408 ASP A N 1
ATOM 3051 C CA . ASP A 1 408 ? 24.328 -23.75 -18.688 1 95 408 ASP A CA 1
ATOM 3052 C C . ASP A 1 408 ? 24.109 -25.219 -18.375 1 95 408 ASP A C 1
ATOM 3054 O O . ASP A 1 408 ? 23.984 -26.047 -19.281 1 95 408 ASP A O 1
ATOM 3058 N N . GLN A 1 409 ? 24 -25.484 -17.109 1 97.94 409 GLN A N 1
ATOM 3059 C CA . GLN A 1 409 ? 23.797 -26.859 -16.672 1 97.94 409 GLN A CA 1
ATOM 3060 C C . GLN A 1 409 ? 22.438 -27.391 -17.109 1 97.94 409 GLN A C 1
ATOM 3062 O O . GLN A 1 409 ? 22.328 -28.547 -17.547 1 97.94 409 GLN A O 1
ATOM 3067 N N . THR A 1 410 ? 21.484 -26.578 -17.094 1 97.81 410 THR A N 1
ATOM 3068 C CA . THR A 1 410 ? 20.141 -27 -17.453 1 97.81 410 THR A CA 1
ATOM 3069 C C . THR A 1 410 ? 20 -27.156 -18.969 1 97.81 410 THR A C 1
ATOM 3071 O O . THR A 1 410 ? 19.297 -28.047 -19.438 1 97.81 410 THR A O 1
ATOM 3074 N N . VAL A 1 411 ? 20.641 -26.312 -19.719 1 96.56 411 VAL A N 1
ATOM 3075 C CA . VAL A 1 411 ? 20.641 -26.438 -21.172 1 96.56 411 VAL A CA 1
ATOM 3076 C C . VAL A 1 411 ? 21.344 -27.734 -21.578 1 96.56 411 VAL A C 1
ATOM 3078 O O . VAL A 1 411 ? 20.875 -28.438 -22.469 1 96.56 411 VAL A O 1
ATOM 3081 N N . GLN A 1 412 ? 22.422 -28.062 -20.859 1 97.81 412 GLN A N 1
ATOM 3082 C CA . GLN A 1 412 ? 23.109 -29.328 -21.125 1 97.81 412 GLN A CA 1
ATOM 3083 C C . GLN A 1 412 ? 22.188 -30.516 -20.812 1 97.81 412 GLN A C 1
ATOM 3085 O O . GLN A 1 412 ? 22.125 -31.484 -21.594 1 97.81 412 GLN A O 1
ATOM 3090 N N . ALA A 1 413 ? 21.531 -30.406 -19.703 1 98.38 413 ALA A N 1
ATOM 3091 C CA . ALA A 1 413 ? 20.578 -31.453 -19.344 1 98.38 413 ALA A CA 1
ATOM 3092 C C . ALA A 1 413 ? 19.5 -31.594 -20.406 1 98.38 413 ALA A C 1
ATOM 3094 O O . ALA A 1 413 ? 19.141 -32.719 -20.797 1 98.38 413 ALA A O 1
ATOM 3095 N N . LEU A 1 414 ? 18.953 -30.484 -20.922 1 97.38 414 LEU A N 1
ATOM 3096 C CA . LEU A 1 414 ? 17.922 -30.484 -21.938 1 97.38 414 LEU A CA 1
ATOM 3097 C C . LEU A 1 414 ? 18.438 -31.125 -23.219 1 97.38 414 LEU A C 1
ATOM 3099 O O . LEU A 1 414 ? 17.734 -31.938 -23.844 1 97.38 414 LEU A O 1
ATOM 3103 N N . ASN A 1 415 ? 19.672 -30.875 -23.594 1 97.5 415 ASN A N 1
ATOM 3104 C CA . ASN A 1 415 ? 20.266 -31.453 -24.797 1 97.5 415 ASN A CA 1
ATOM 3105 C C . ASN A 1 415 ? 20.328 -32.969 -24.703 1 97.5 415 ASN A C 1
ATOM 3107 O O . ASN A 1 415 ? 19.938 -33.688 -25.641 1 97.5 415 ASN A O 1
ATOM 3111 N N . HIS A 1 416 ? 20.797 -33.5 -23.516 1 98.06 416 HIS A N 1
ATOM 3112 C CA . HIS A 1 416 ? 20.875 -34.938 -23.328 1 98.06 416 HIS A CA 1
ATOM 3113 C C . HIS A 1 416 ? 19.484 -35.562 -23.312 1 98.06 416 HIS A C 1
ATOM 3115 O O . HIS A 1 416 ? 19.281 -36.625 -23.859 1 98.06 416 HIS A O 1
ATOM 3121 N N . ALA A 1 417 ? 18.578 -34.812 -22.719 1 97.62 417 ALA A N 1
ATOM 3122 C CA . ALA A 1 417 ? 17.219 -35.344 -22.641 1 97.62 417 ALA A CA 1
ATOM 3123 C C . ALA A 1 417 ? 16.578 -35.406 -24.031 1 97.62 417 ALA A C 1
ATOM 3125 O O . ALA A 1 417 ? 15.844 -36.344 -24.328 1 97.62 417 ALA A O 1
ATOM 3126 N N . GLU A 1 418 ? 16.781 -34.438 -24.875 1 95.75 418 GLU A N 1
ATOM 3127 C CA . GLU A 1 418 ? 16.234 -34.406 -26.219 1 95.75 418 GLU A CA 1
ATOM 3128 C C . GLU A 1 418 ? 16.812 -35.531 -27.078 1 95.75 418 GLU A C 1
ATOM 3130 O O . GLU A 1 418 ? 16.094 -36.188 -27.828 1 95.75 418 GLU A O 1
ATOM 3135 N N . LEU A 1 419 ? 18.141 -35.844 -26.922 1 96.69 419 LEU A N 1
ATOM 3136 C CA . LEU A 1 419 ? 18.781 -36.969 -27.641 1 96.69 419 LEU A CA 1
ATOM 3137 C C . LEU A 1 419 ? 18.172 -38.281 -27.203 1 96.69 419 LEU A C 1
ATOM 3139 O O . LEU A 1 419 ? 17.875 -39.156 -28.031 1 96.69 419 LEU A O 1
ATOM 3143 N N . SER A 1 420 ? 18.047 -38.375 -25.922 1 97.25 420 SER A N 1
ATOM 3144 C CA . SER A 1 420 ? 17.453 -39.562 -25.375 1 97.25 420 SER A CA 1
ATOM 3145 C C . SER A 1 420 ? 16.031 -39.781 -25.906 1 97.25 420 SER A C 1
ATOM 3147 O O . SER A 1 420 ? 15.688 -40.875 -26.359 1 97.25 420 SER A O 1
ATOM 3149 N N . TYR A 1 421 ? 15.234 -38.75 -25.938 1 94.81 421 TYR A N 1
ATOM 3150 C CA . TYR A 1 421 ? 13.852 -38.812 -26.391 1 94.81 421 TYR A CA 1
ATOM 3151 C C . TYR A 1 421 ? 13.773 -39.156 -27.875 1 94.81 421 TYR A C 1
ATOM 3153 O O . TYR A 1 421 ? 12.93 -39.969 -28.281 1 94.81 421 TYR A O 1
ATOM 3161 N N . ASN A 1 422 ? 14.633 -38.625 -28.656 1 94 422 ASN A N 1
ATOM 3162 C CA . ASN A 1 422 ? 14.656 -38.906 -30.094 1 94 422 ASN A CA 1
ATOM 3163 C C . ASN A 1 422 ? 14.93 -40.406 -30.375 1 94 422 ASN A C 1
ATOM 3165 O O . ASN A 1 422 ? 14.281 -41 -31.234 1 94 422 ASN A O 1
ATOM 3169 N N . VAL A 1 423 ? 15.836 -40.969 -29.578 1 95.94 423 VAL A N 1
ATOM 3170 C CA . VAL A 1 423 ? 16.156 -42.406 -29.734 1 95.94 423 VAL A CA 1
ATOM 3171 C C . VAL A 1 423 ? 14.945 -43.25 -29.312 1 95.94 423 VAL A C 1
ATOM 3173 O O . VAL A 1 423 ? 14.555 -44.156 -30.031 1 95.94 423 VAL A O 1
ATOM 3176 N N . LEU A 1 424 ? 14.391 -42.812 -28.219 1 93.38 424 LEU A N 1
ATOM 3177 C CA . LEU A 1 424 ? 13.242 -43.562 -27.703 1 93.38 424 LEU A CA 1
ATOM 3178 C C . LEU A 1 424 ? 12.07 -43.469 -28.688 1 93.38 424 LEU A C 1
ATOM 3180 O O . LEU A 1 424 ? 11.406 -44.5 -28.938 1 93.38 424 LEU A O 1
ATOM 3184 N N . ALA A 1 425 ? 11.781 -42.344 -29.266 1 89.94 425 ALA A N 1
ATOM 3185 C CA . ALA A 1 425 ? 10.672 -42.156 -30.188 1 89.94 425 ALA A CA 1
ATOM 3186 C C . ALA A 1 425 ? 10.867 -43 -31.453 1 89.94 425 ALA A C 1
ATOM 3188 O O . ALA A 1 425 ? 9.922 -43.625 -31.938 1 89.94 425 ALA A O 1
ATOM 3189 N N . ASN A 1 426 ? 12.094 -43.125 -31.922 1 90.88 426 ASN A N 1
ATOM 3190 C CA . ASN A 1 426 ? 12.406 -43.938 -33.094 1 90.88 426 ASN A CA 1
ATOM 3191 C C . ASN A 1 426 ? 12.266 -45.438 -32.812 1 90.88 426 ASN A C 1
ATOM 3193 O O . ASN A 1 426 ? 11.734 -46.188 -33.625 1 90.88 426 ASN A O 1
ATOM 3197 N N . ARG A 1 427 ? 12.742 -45.812 -31.703 1 92.06 427 ARG A N 1
ATOM 3198 C CA . ARG A 1 427 ? 12.656 -47.219 -31.328 1 92.06 427 ARG A CA 1
ATOM 3199 C C . ARG A 1 427 ? 11.211 -47.625 -31.078 1 92.06 427 ARG A C 1
ATOM 3201 O O . ARG A 1 427 ? 10.82 -48.75 -31.359 1 92.06 427 ARG A O 1
ATOM 3208 N N . TYR A 1 428 ? 10.492 -46.75 -30.578 1 89.25 428 TYR A N 1
ATOM 3209 C CA . TYR A 1 428 ? 9.078 -47.031 -30.359 1 89.25 428 TYR A CA 1
ATOM 3210 C C . TYR A 1 428 ? 8.336 -47.219 -31.672 1 89.25 428 TYR A C 1
ATOM 3212 O O . TYR A 1 428 ? 7.512 -48.125 -31.797 1 89.25 428 TYR A O 1
ATOM 3220 N N . LYS A 1 429 ? 8.625 -46.344 -32.625 1 84.88 429 LYS A N 1
ATOM 3221 C CA . LYS A 1 429 ? 8.047 -46.438 -33.969 1 84.88 429 LYS A CA 1
ATOM 3222 C C . LYS A 1 429 ? 8.336 -47.812 -34.562 1 84.88 429 LYS A C 1
ATOM 3224 O O . LYS A 1 429 ? 7.504 -48.375 -35.281 1 84.88 429 LYS A O 1
ATOM 3229 N N . SER A 1 430 ? 9.5 -48.406 -34.188 1 87.31 430 SER A N 1
ATOM 3230 C CA . SER A 1 430 ? 9.938 -49.688 -34.719 1 87.31 430 SER A CA 1
ATOM 3231 C C . SER A 1 430 ? 9.547 -50.844 -33.812 1 87.31 430 SER A C 1
ATOM 3233 O O . SER A 1 430 ? 9.906 -51.969 -34.062 1 87.31 430 SER A O 1
ATOM 3235 N N . GLY A 1 431 ? 8.859 -50.531 -32.75 1 85.88 431 GLY A N 1
ATOM 3236 C CA . GLY A 1 431 ? 8.375 -51.562 -31.844 1 85.88 431 GLY A CA 1
ATOM 3237 C C . GLY A 1 431 ? 9.445 -52.094 -30.922 1 85.88 431 GLY A C 1
ATOM 3238 O O . GLY A 1 431 ? 9.289 -53.188 -30.344 1 85.88 431 GLY A O 1
ATOM 3239 N N . LEU A 1 432 ? 10.508 -51.375 -30.734 1 90.12 432 LEU A N 1
ATOM 3240 C CA . LEU A 1 432 ? 11.664 -51.844 -29.984 1 90.12 432 LEU A CA 1
ATOM 3241 C C . LEU A 1 432 ? 11.625 -51.406 -28.531 1 90.12 432 LEU A C 1
ATOM 3243 O O . LEU A 1 432 ? 12.367 -51.906 -27.688 1 90.12 432 LEU A O 1
ATOM 3247 N N . VAL A 1 433 ? 10.805 -50.344 -28.203 1 89.06 433 VAL A N 1
ATOM 3248 C CA . VAL A 1 433 ? 10.633 -49.875 -26.828 1 89.06 433 VAL A CA 1
ATOM 3249 C C . VAL A 1 433 ? 9.148 -49.688 -26.531 1 89.06 433 VAL A C 1
ATOM 3251 O O . VAL A 1 433 ? 8.32 -49.688 -27.438 1 89.06 433 VAL A O 1
ATOM 3254 N N . THR A 1 434 ? 8.812 -49.594 -25.266 1 87.75 434 THR A N 1
ATOM 3255 C CA . THR A 1 434 ? 7.426 -49.5 -24.828 1 87.75 434 THR A CA 1
ATOM 3256 C C . THR A 1 434 ? 6.996 -48.031 -24.766 1 87.75 434 THR A C 1
ATOM 3258 O O . THR A 1 434 ? 7.836 -47.125 -24.797 1 87.75 434 THR A O 1
ATOM 3261 N N . TYR A 1 435 ? 5.699 -47.844 -24.703 1 88.06 435 TYR A N 1
ATOM 3262 C CA . TYR A 1 435 ? 5.098 -46.5 -24.578 1 88.06 435 TYR A CA 1
ATOM 3263 C C . TYR A 1 435 ? 5.613 -45.812 -23.328 1 88.06 435 TYR A C 1
ATOM 3265 O O . TYR A 1 435 ? 5.867 -44.594 -23.359 1 88.06 435 TYR A O 1
ATOM 3273 N N . ILE A 1 436 ? 5.82 -46.469 -22.266 1 87.62 436 ILE A N 1
ATOM 3274 C CA . ILE A 1 436 ? 6.211 -45.875 -20.984 1 87.62 436 ILE A CA 1
ATOM 3275 C C . ILE A 1 436 ? 7.609 -45.281 -21.109 1 87.62 436 ILE A C 1
ATOM 3277 O O . ILE A 1 436 ? 7.895 -44.25 -20.5 1 87.62 436 ILE A O 1
ATOM 3281 N N . GLU A 1 437 ? 8.406 -45.938 -21.891 1 90.31 437 GLU A N 1
ATOM 3282 C CA . GLU A 1 437 ? 9.75 -45.406 -22.078 1 90.31 437 GLU A CA 1
ATOM 3283 C C . GLU A 1 437 ? 9.734 -44.094 -22.844 1 90.31 437 GLU A C 1
ATOM 3285 O O . GLU A 1 437 ? 10.453 -43.156 -22.5 1 90.31 437 GLU A O 1
ATOM 3290 N N . VAL A 1 438 ? 8.906 -44.062 -23.859 1 89 438 VAL A N 1
ATOM 3291 C CA . VAL A 1 438 ? 8.773 -42.812 -24.641 1 89 438 VAL A CA 1
ATOM 3292 C C . VAL A 1 438 ? 8.195 -41.719 -23.75 1 89 438 VAL A C 1
ATOM 3294 O O . VAL A 1 438 ? 8.664 -40.594 -23.797 1 89 438 VAL A O 1
ATOM 3297 N N . LEU A 1 439 ? 7.203 -42.062 -22.984 1 89.5 439 LEU A N 1
ATOM 3298 C CA . LEU A 1 439 ? 6.559 -41.125 -22.078 1 89.5 439 LEU A CA 1
ATOM 3299 C C . LEU A 1 439 ? 7.566 -40.531 -21.094 1 89.5 439 LEU A C 1
ATOM 3301 O O . LEU A 1 439 ? 7.562 -39.344 -20.828 1 89.5 439 LEU A O 1
ATOM 3305 N N . GLN A 1 440 ? 8.375 -41.25 -20.547 1 91.19 440 GLN A N 1
ATOM 3306 C CA . GLN A 1 440 ? 9.375 -40.781 -19.578 1 91.19 440 GLN A CA 1
ATOM 3307 C C . GLN A 1 440 ? 10.367 -39.844 -20.234 1 91.19 440 GLN A C 1
ATOM 3309 O O . GLN A 1 440 ? 10.766 -38.844 -19.641 1 91.19 440 GLN A O 1
ATOM 3314 N N . GLY A 1 441 ? 10.766 -40.25 -21.453 1 92.81 441 GLY A N 1
ATOM 3315 C CA . GLY A 1 441 ? 11.641 -39.344 -22.188 1 92.81 441 GLY A CA 1
ATOM 3316 C C . GLY A 1 441 ? 10.992 -38 -22.5 1 92.81 441 GLY A C 1
ATOM 3317 O O . GLY A 1 441 ? 11.625 -36.938 -22.344 1 92.81 441 GLY A O 1
ATOM 3318 N N . GLU A 1 442 ? 9.789 -38.062 -22.906 1 90.81 442 GLU A N 1
ATOM 3319 C CA . GLU A 1 442 ? 9.031 -36.875 -23.234 1 90.81 442 GLU A CA 1
ATOM 3320 C C . GLU A 1 442 ? 8.875 -35.969 -22 1 90.81 442 GLU A C 1
ATOM 3322 O O . GLU A 1 442 ? 9.078 -34.75 -22.094 1 90.81 442 GLU A O 1
ATOM 3327 N N . GLU A 1 443 ? 8.5 -36.5 -20.922 1 91.5 443 GLU A N 1
ATOM 3328 C CA . GLU A 1 443 ? 8.297 -35.75 -19.688 1 91.5 443 GLU A CA 1
ATOM 3329 C C . GLU A 1 443 ? 9.586 -35.062 -19.234 1 91.5 443 GLU A C 1
ATOM 3331 O O . GLU A 1 443 ? 9.562 -33.938 -18.734 1 91.5 443 GLU A O 1
ATOM 3336 N N . ASN A 1 444 ? 10.609 -35.812 -19.359 1 93.5 444 ASN A N 1
ATOM 3337 C CA . ASN A 1 444 ? 11.906 -35.25 -19 1 93.5 444 ASN A CA 1
ATOM 3338 C C . ASN A 1 444 ? 12.258 -34.031 -19.859 1 93.5 444 ASN A C 1
ATOM 3340 O O . ASN A 1 444 ? 12.695 -33 -19.344 1 93.5 444 ASN A O 1
ATOM 3344 N N . VAL A 1 445 ? 12.039 -34.125 -21.188 1 94.19 445 VAL A N 1
ATOM 3345 C CA . VAL A 1 445 ? 12.297 -33 -22.109 1 94.19 445 VAL A CA 1
ATOM 3346 C C . VAL A 1 445 ? 11.414 -31.828 -21.75 1 94.19 445 VAL A C 1
ATOM 3348 O O . VAL A 1 445 ? 11.898 -30.688 -21.656 1 94.19 445 VAL A O 1
ATOM 3351 N N . LEU A 1 446 ? 10.172 -32.094 -21.484 1 92.31 446 LEU A N 1
ATOM 3352 C CA . LEU A 1 446 ? 9.234 -31.016 -21.172 1 92.31 446 LEU A CA 1
ATOM 3353 C C . LEU A 1 446 ? 9.617 -30.312 -19.891 1 92.31 446 LEU A C 1
ATOM 3355 O O . LEU A 1 446 ? 9.594 -29.078 -19.812 1 92.31 446 LEU A O 1
ATOM 3359 N N . THR A 1 447 ? 9.945 -31.016 -18.891 1 94.5 447 THR A N 1
ATOM 3360 C CA . THR A 1 447 ? 10.367 -30.469 -17.609 1 94.5 447 THR A CA 1
ATOM 3361 C C . THR A 1 447 ? 11.586 -29.562 -17.781 1 94.5 447 THR A C 1
ATOM 3363 O O . THR A 1 447 ? 11.633 -28.453 -17.25 1 94.5 447 THR A O 1
ATOM 3366 N N . LEU A 1 448 ? 12.469 -30.062 -18.578 1 96 448 LEU A N 1
ATOM 3367 C CA . LEU A 1 448 ? 13.719 -29.328 -18.75 1 96 448 LEU A CA 1
ATOM 3368 C C . LEU A 1 448 ? 13.516 -28.109 -19.656 1 96 448 LEU A C 1
ATOM 3370 O O . LEU A 1 448 ? 14.148 -27.078 -19.469 1 96 448 LEU A O 1
ATOM 3374 N N . ARG A 1 449 ? 12.695 -28.25 -20.656 1 93.81 449 ARG A N 1
ATOM 3375 C CA . ARG A 1 449 ? 12.375 -27.094 -21.5 1 93.81 449 ARG A CA 1
ATOM 3376 C C . ARG A 1 449 ? 11.734 -25.984 -20.672 1 93.81 449 ARG A C 1
ATOM 3378 O O . ARG A 1 449 ? 12.07 -24.812 -20.844 1 93.81 449 ARG A O 1
ATOM 3385 N N . LYS A 1 450 ? 10.844 -26.312 -19.812 1 93.81 450 LYS A N 1
ATOM 3386 C CA . LYS A 1 450 ? 10.219 -25.344 -18.922 1 93.81 450 LYS A CA 1
ATOM 3387 C C . LYS A 1 450 ? 11.25 -24.703 -17.984 1 93.81 450 LYS A C 1
ATOM 3389 O O . LYS A 1 450 ? 11.211 -23.5 -17.75 1 93.81 450 LYS A O 1
ATOM 3394 N N . ALA A 1 451 ? 12.102 -25.5 -17.484 1 95.69 451 ALA A N 1
ATOM 3395 C CA . ALA A 1 451 ? 13.133 -25 -16.594 1 95.69 451 ALA A CA 1
ATOM 3396 C C . ALA A 1 451 ? 14.039 -24 -17.297 1 95.69 451 ALA A C 1
ATOM 3398 O O . ALA A 1 451 ? 14.383 -22.953 -16.719 1 95.69 451 ALA A O 1
ATOM 3399 N N . VAL A 1 452 ? 14.43 -24.328 -18.516 1 93.38 452 VAL A N 1
ATOM 3400 C CA . VAL A 1 452 ? 15.273 -23.422 -19.297 1 93.38 452 VAL A CA 1
ATOM 3401 C C . VAL A 1 452 ? 14.531 -22.109 -19.547 1 93.38 452 VAL A C 1
ATOM 3403 O O . VAL A 1 452 ? 15.094 -21.031 -19.375 1 93.38 452 VAL A O 1
ATOM 3406 N N . ALA A 1 453 ? 13.281 -22.219 -19.891 1 89.5 453 ALA A N 1
ATOM 3407 C CA . ALA A 1 453 ? 12.477 -21.016 -20.125 1 89.5 453 ALA A CA 1
ATOM 3408 C C . ALA A 1 453 ? 12.375 -20.172 -18.859 1 89.5 453 ALA A C 1
ATOM 3410 O O . ALA A 1 453 ? 12.508 -18.953 -18.922 1 89.5 453 ALA A O 1
ATOM 3411 N N . ASP A 1 454 ? 12.203 -20.781 -17.75 1 93.12 454 ASP A N 1
ATOM 3412 C CA . ASP A 1 454 ? 12.094 -20.094 -16.453 1 93.12 454 ASP A CA 1
ATOM 3413 C C . ASP A 1 454 ? 13.406 -19.391 -16.094 1 93.12 454 ASP A C 1
ATOM 3415 O O . ASP A 1 454 ? 13.398 -18.25 -15.617 1 93.12 454 ASP A O 1
ATOM 3419 N N . LEU A 1 455 ? 14.445 -20.094 -16.312 1 93.19 455 LEU A N 1
ATOM 3420 C CA . LEU A 1 455 ? 15.75 -19.547 -15.984 1 93.19 455 LEU A CA 1
ATOM 3421 C C . LEU A 1 455 ? 16.078 -18.359 -16.891 1 93.19 455 LEU A C 1
ATOM 3423 O O . LEU A 1 455 ? 16.641 -17.359 -16.438 1 93.19 455 LEU A O 1
ATOM 3427 N N . ARG A 1 456 ? 15.781 -18.5 -18.125 1 88.56 456 ARG A N 1
ATOM 3428 C CA . ARG A 1 456 ? 16 -17.375 -19.047 1 88.56 456 ARG A CA 1
ATOM 3429 C C . ARG A 1 456 ? 15.172 -16.172 -18.656 1 88.56 456 ARG A C 1
ATOM 3431 O O . ARG A 1 456 ? 15.656 -15.039 -18.688 1 88.56 456 ARG A O 1
ATOM 3438 N N . ALA A 1 457 ? 13.992 -16.344 -18.297 1 89.19 457 ALA A N 1
ATOM 3439 C CA . ALA A 1 457 ? 13.133 -15.258 -17.844 1 89.19 457 ALA A CA 1
ATOM 3440 C C . ALA A 1 457 ? 13.648 -14.648 -16.531 1 89.19 457 ALA A C 1
ATOM 3442 O O . ALA A 1 457 ? 13.523 -13.445 -16.312 1 89.19 457 ALA A O 1
ATOM 3443 N N . ARG A 1 458 ? 14.164 -15.469 -15.695 1 93.62 458 ARG A N 1
ATOM 3444 C CA . ARG A 1 458 ? 14.719 -15.016 -14.422 1 93.62 458 ARG A CA 1
ATOM 3445 C C . ARG A 1 458 ? 15.898 -14.078 -14.648 1 93.62 458 ARG A C 1
ATOM 3447 O O . ARG A 1 458 ? 16.141 -13.18 -13.836 1 93.62 458 ARG A O 1
ATOM 3454 N N . ALA A 1 459 ? 16.625 -14.328 -15.758 1 93.12 459 ALA A N 1
ATOM 3455 C CA . ALA A 1 459 ? 17.719 -13.43 -16.078 1 93.12 459 ALA A CA 1
ATOM 3456 C C . ALA A 1 459 ? 17.234 -11.992 -16.25 1 93.12 459 ALA A C 1
ATOM 3458 O O . ALA A 1 459 ? 17.844 -11.055 -15.711 1 93.12 459 ALA A O 1
ATOM 3459 N N . PHE A 1 460 ? 16.172 -11.797 -16.953 1 92.88 460 PHE A N 1
ATOM 3460 C CA . PHE A 1 460 ? 15.562 -10.484 -17.141 1 92.88 460 PHE A CA 1
ATOM 3461 C C . PHE A 1 460 ? 15.094 -9.906 -15.812 1 92.88 460 PHE A C 1
ATOM 3463 O O . PHE A 1 460 ? 15.383 -8.75 -15.5 1 92.88 460 PHE A O 1
ATOM 3470 N N . GLN A 1 461 ? 14.469 -10.688 -14.992 1 94.62 461 GLN A N 1
ATOM 3471 C CA . GLN A 1 461 ? 13.977 -10.258 -13.688 1 94.62 461 GLN A CA 1
ATOM 3472 C C . GLN A 1 461 ? 15.133 -9.828 -12.781 1 94.62 461 GLN A C 1
ATOM 3474 O O . GLN A 1 461 ? 15.023 -8.836 -12.062 1 94.62 461 GLN A O 1
ATOM 3479 N N . LEU A 1 462 ? 16.156 -10.586 -12.852 1 95.31 462 LEU A N 1
ATOM 3480 C CA . LEU A 1 462 ? 17.312 -10.289 -12 1 95.31 462 LEU A CA 1
ATOM 3481 C C . LEU A 1 462 ? 18.016 -9.016 -12.469 1 95.31 462 LEU A C 1
ATOM 3483 O O . LEU A 1 462 ? 18.547 -8.266 -11.648 1 95.31 462 LEU A O 1
ATOM 3487 N N . ASP A 1 463 ? 18.078 -8.836 -13.734 1 94.5 463 ASP A N 1
ATOM 3488 C CA . ASP A 1 463 ? 18.625 -7.59 -14.25 1 94.5 463 ASP A CA 1
ATOM 3489 C C . ASP A 1 463 ? 17.844 -6.387 -13.75 1 94.5 463 ASP A C 1
ATOM 3491 O O . ASP A 1 463 ? 18.422 -5.395 -13.305 1 94.5 463 ASP A O 1
ATOM 3495 N N . VAL A 1 464 ? 16.531 -6.453 -13.82 1 95.88 464 VAL A N 1
ATOM 3496 C CA . VAL A 1 464 ? 15.656 -5.395 -13.32 1 95.88 464 VAL A CA 1
ATOM 3497 C C . VAL A 1 464 ? 15.898 -5.199 -11.82 1 95.88 464 VAL A C 1
ATOM 3499 O O . VAL A 1 464 ? 15.992 -4.062 -11.352 1 95.88 464 VAL A O 1
ATOM 3502 N N . SER A 1 465 ? 16.031 -6.301 -11.102 1 96.62 465 SER A N 1
ATOM 3503 C CA . SER A 1 465 ? 16.266 -6.238 -9.664 1 96.62 465 SER A CA 1
ATOM 3504 C C . SER A 1 465 ? 17.594 -5.531 -9.359 1 96.62 465 SER A C 1
ATOM 3506 O O . SER A 1 465 ? 17.672 -4.75 -8.406 1 96.62 465 SER A O 1
ATOM 3508 N N . LEU A 1 466 ? 18.562 -5.812 -10.117 1 95.81 466 LEU A N 1
ATOM 3509 C CA . LEU A 1 466 ? 19.859 -5.168 -9.922 1 95.81 466 LEU A CA 1
ATOM 3510 C C . LEU A 1 466 ? 19.781 -3.674 -10.219 1 95.81 466 LEU A C 1
ATOM 3512 O O . LEU A 1 466 ? 20.344 -2.857 -9.492 1 95.81 466 LEU A O 1
ATOM 3516 N N . ILE A 1 467 ? 19.094 -3.33 -11.258 1 96.25 467 ILE A N 1
ATOM 3517 C CA . ILE A 1 467 ? 18.906 -1.927 -11.609 1 96.25 467 ILE A CA 1
ATOM 3518 C C . ILE A 1 467 ? 18.234 -1.188 -10.461 1 96.25 467 ILE A C 1
ATOM 3520 O O . ILE A 1 467 ? 18.656 -0.095 -10.078 1 96.25 467 ILE A O 1
ATOM 3524 N N . GLN A 1 468 ? 17.203 -1.829 -9.906 1 97.19 468 GLN A N 1
ATOM 3525 C CA . GLN A 1 468 ? 16.516 -1.233 -8.773 1 97.19 468 GLN A CA 1
ATOM 3526 C C . GLN A 1 468 ? 17.453 -1.098 -7.57 1 97.19 468 GLN A C 1
ATOM 3528 O O . GLN A 1 468 ? 17.469 -0.057 -6.91 1 97.19 468 GLN A O 1
ATOM 3533 N N . ALA A 1 469 ? 18.203 -2.121 -7.359 1 97.5 469 ALA A N 1
ATOM 3534 C CA . ALA A 1 469 ? 19.109 -2.15 -6.215 1 97.5 469 ALA A CA 1
ATOM 3535 C C . ALA A 1 469 ? 20.188 -1.079 -6.348 1 97.5 469 ALA A C 1
ATOM 3537 O O . ALA A 1 469 ? 20.656 -0.539 -5.344 1 97.5 469 ALA A O 1
ATOM 3538 N N . LEU A 1 470 ? 20.547 -0.76 -7.559 1 96.94 470 LEU A N 1
ATOM 3539 C CA . LEU A 1 470 ? 21.609 0.207 -7.812 1 96.94 470 LEU A CA 1
ATOM 3540 C C . LEU A 1 470 ? 21.047 1.62 -7.914 1 96.94 470 LEU A C 1
ATOM 3542 O O . LEU A 1 470 ? 21.797 2.576 -8.141 1 96.94 470 LEU A O 1
ATOM 3546 N N . GLY A 1 471 ? 19.734 1.766 -7.824 1 96.94 471 GLY A N 1
ATOM 3547 C CA . GLY A 1 471 ? 19.125 3.086 -7.734 1 96.94 471 GLY A CA 1
ATOM 3548 C C . GLY A 1 471 ? 18.75 3.662 -9.086 1 96.94 471 GLY A C 1
ATOM 3549 O O . GLY A 1 471 ? 18.469 4.855 -9.203 1 96.94 471 GLY A O 1
ATOM 3550 N N . GLY A 1 472 ? 18.797 2.793 -10.109 1 95.38 472 GLY A N 1
ATOM 3551 C CA . GLY A 1 472 ? 18.469 3.289 -11.438 1 95.38 472 GLY A CA 1
ATOM 3552 C C . GLY A 1 472 ? 19.391 4.402 -11.898 1 95.38 472 GLY A C 1
ATOM 3553 O O . GLY A 1 472 ? 20.609 4.328 -11.703 1 95.38 472 GLY A O 1
ATOM 3554 N N . GLY A 1 473 ? 18.797 5.48 -12.57 1 94.12 473 GLY A N 1
ATOM 3555 C CA . GLY A 1 473 ? 19.594 6.559 -13.141 1 94.12 473 GLY A CA 1
ATOM 3556 C C . GLY A 1 473 ? 19.75 7.738 -12.203 1 94.12 473 GLY A C 1
ATOM 3557 O O . GLY A 1 473 ? 20.344 8.758 -12.578 1 94.12 473 GLY A O 1
ATOM 3558 N N . PHE A 1 474 ? 19.328 7.605 -11.031 1 94.38 474 PHE A N 1
ATOM 3559 C CA . PHE A 1 474 ? 19.359 8.711 -10.078 1 94.38 474 PHE A CA 1
ATOM 3560 C C . PHE A 1 474 ? 20.797 8.984 -9.625 1 94.38 474 PHE A C 1
ATOM 3562 O O . PHE A 1 474 ? 21.562 8.055 -9.391 1 94.38 474 PHE A O 1
ATOM 3569 N N . THR A 1 475 ? 21.141 10.32 -9.57 1 92.06 475 THR A N 1
ATOM 3570 C CA . THR A 1 475 ? 22.375 10.805 -8.953 1 92.06 475 THR A CA 1
ATOM 3571 C C . THR A 1 475 ? 22.094 12.055 -8.125 1 92.06 475 THR A C 1
ATOM 3573 O O . THR A 1 475 ? 21.531 13.031 -8.617 1 92.06 475 THR A O 1
ATOM 3576 N N . ALA A 1 476 ? 22.5 11.82 -6.941 1 90.06 476 ALA A N 1
ATOM 3577 C CA . ALA A 1 476 ? 22.312 12.984 -6.082 1 90.06 476 ALA A CA 1
ATOM 3578 C C . ALA A 1 476 ? 23.219 14.133 -6.508 1 90.06 476 ALA A C 1
ATOM 3580 O O . ALA A 1 476 ? 24.375 13.922 -6.883 1 90.06 476 ALA A O 1
ATOM 3581 N N . ALA A 1 477 ? 22.688 15.344 -6.621 1 70.19 477 ALA A N 1
ATOM 3582 C CA . ALA A 1 477 ? 23.469 16.516 -6.977 1 70.19 477 ALA A CA 1
ATOM 3583 C C . ALA A 1 477 ? 24.344 16.969 -5.812 1 70.19 477 ALA A C 1
ATOM 3585 O O . ALA A 1 477 ? 24.016 16.734 -4.648 1 70.19 477 ALA A O 1
ATOM 3586 N N . MET B 1 1 ? 2.822 75 11.094 1 30.41 1 MET B N 1
ATOM 3587 C CA . MET B 1 1 ? 1.643 74.562 10.344 1 30.41 1 MET B CA 1
ATOM 3588 C C . MET B 1 1 ? 2.016 73.562 9.258 1 30.41 1 MET B C 1
ATOM 3590 O O . MET B 1 1 ? 1.139 73 8.641 1 30.41 1 MET B O 1
ATOM 3594 N N . HIS B 1 2 ? 3.209 73.812 8.68 1 41.12 2 HIS B N 1
ATOM 3595 C CA . HIS B 1 2 ? 3.703 73.188 7.438 1 41.12 2 HIS B CA 1
ATOM 3596 C C . HIS B 1 2 ? 4.18 71.75 7.656 1 41.12 2 HIS B C 1
ATOM 3598 O O . HIS B 1 2 ? 4.762 71.188 6.754 1 41.12 2 HIS B O 1
ATOM 3604 N N . LEU B 1 3 ? 4.484 71.5 8.938 1 45.78 3 LEU B N 1
ATOM 3605 C CA . LEU B 1 3 ? 5.012 70.125 9.18 1 45.78 3 LEU B CA 1
ATOM 3606 C C . LEU B 1 3 ? 3.939 69.062 8.938 1 45.78 3 LEU B C 1
ATOM 3608 O O . LEU B 1 3 ? 4.191 67.875 9.109 1 45.78 3 LEU B O 1
ATOM 3612 N N . LYS B 1 4 ? 2.678 69.5 8.789 1 53.34 4 LYS B N 1
ATOM 3613 C CA . LYS B 1 4 ? 1.54 68.625 8.758 1 53.34 4 LYS B CA 1
ATOM 3614 C C . LYS B 1 4 ? 1.481 67.875 7.441 1 53.34 4 LYS B C 1
ATOM 3616 O O . LYS B 1 4 ? 0.843 66.812 7.359 1 53.34 4 LYS B O 1
ATOM 3621 N N . ARG B 1 5 ? 2.027 68.375 6.398 1 56.53 5 ARG B N 1
ATOM 3622 C CA . ARG B 1 5 ? 1.798 67.875 5.051 1 56.53 5 ARG B CA 1
ATOM 3623 C C . ARG B 1 5 ? 2.658 66.688 4.777 1 56.53 5 ARG B C 1
ATOM 3625 O O . ARG B 1 5 ? 2.184 65.688 4.195 1 56.53 5 ARG B O 1
ATOM 3632 N N . PRO B 1 6 ? 3.896 66.75 5.297 1 54.12 6 PRO B N 1
ATOM 3633 C CA . PRO B 1 6 ? 4.703 65.562 4.875 1 54.12 6 PRO B CA 1
ATOM 3634 C C . PRO B 1 6 ? 4.336 64.312 5.605 1 54.12 6 PRO B C 1
ATOM 3636 O O . PRO B 1 6 ? 4.461 63.219 5.047 1 54.12 6 PRO B O 1
ATOM 3639 N N . LEU B 1 7 ? 3.838 64.5 6.832 1 51.38 7 LEU B N 1
ATOM 3640 C CA . LEU B 1 7 ? 3.51 63.281 7.574 1 51.38 7 LEU B CA 1
ATOM 3641 C C . LEU B 1 7 ? 2.268 62.625 6.996 1 51.38 7 LEU B C 1
ATOM 3643 O O . LEU B 1 7 ? 2.209 61.375 6.902 1 51.38 7 LEU B O 1
ATOM 3647 N N . ILE B 1 8 ? 1.354 63.469 6.484 1 53.81 8 ILE B N 1
ATOM 3648 C CA . ILE B 1 8 ? 0.159 62.875 5.879 1 53.81 8 ILE B CA 1
ATOM 3649 C C . ILE B 1 8 ? 0.521 62.219 4.551 1 53.81 8 ILE B C 1
ATOM 3651 O O . ILE B 1 8 ? 0.012 61.156 4.223 1 53.81 8 ILE B O 1
ATOM 3655 N N . THR B 1 9 ? 1.394 62.812 3.797 1 57.03 9 THR B N 1
ATOM 3656 C CA . THR B 1 9 ? 1.801 62.25 2.527 1 57.03 9 THR B CA 1
ATOM 3657 C C . THR B 1 9 ? 2.615 60.969 2.756 1 57.03 9 THR B C 1
ATOM 3659 O O . THR B 1 9 ? 2.508 60 1.987 1 57.03 9 THR B O 1
ATOM 3662 N N . SER B 1 10 ? 3.387 60.969 3.832 1 53.56 10 SER B N 1
ATOM 3663 C CA . SER B 1 10 ? 4.152 59.781 4.117 1 53.56 10 SER B CA 1
ATOM 3664 C C . SER B 1 10 ? 3.25 58.656 4.617 1 53.56 10 SER B C 1
ATOM 3666 O O . SER B 1 10 ? 3.473 57.469 4.301 1 53.56 10 SER B O 1
ATOM 3668 N N . ILE B 1 11 ? 2.227 59.062 5.316 1 52.03 11 ILE B N 1
ATOM 3669 C CA . ILE B 1 11 ? 1.27 58.062 5.75 1 52.03 11 ILE B CA 1
ATOM 3670 C C . ILE B 1 11 ? 0.46 57.562 4.551 1 52.03 11 ILE B C 1
ATOM 3672 O O . ILE B 1 11 ? 0.154 56.375 4.445 1 52.03 11 ILE B O 1
ATOM 3676 N N . SER B 1 12 ? 0.151 58.406 3.65 1 51.06 12 SER B N 1
ATOM 3677 C CA . SER B 1 12 ? -0.576 57.969 2.461 1 51.06 12 SER B CA 1
ATOM 3678 C C . SER B 1 12 ? 0.277 57.062 1.594 1 51.06 12 SER B C 1
ATOM 3680 O O . SER B 1 12 ? -0.229 56.094 1.021 1 51.06 12 SER B O 1
ATOM 3682 N N . VAL B 1 13 ? 1.522 57.312 1.37 1 52 13 VAL B N 1
ATOM 3683 C CA . VAL B 1 13 ? 2.414 56.469 0.599 1 52 13 VAL B CA 1
ATOM 3684 C C . VAL B 1 13 ? 2.639 55.156 1.346 1 52 13 VAL B C 1
ATOM 3686 O O . VAL B 1 13 ? 2.684 54.062 0.734 1 52 13 VAL B O 1
ATOM 3689 N N . ALA B 1 14 ? 2.758 55.156 2.656 1 49.12 14 ALA B N 1
ATOM 3690 C CA . ALA B 1 14 ? 2.848 53.938 3.438 1 49.12 14 ALA B CA 1
ATOM 3691 C C . ALA B 1 14 ? 1.559 53.125 3.332 1 49.12 14 ALA B C 1
ATOM 3693 O O . ALA B 1 14 ? 1.597 51.875 3.25 1 49.12 14 ALA B O 1
ATOM 3694 N N . ALA B 1 15 ? 0.45 53.812 3.348 1 48.41 15 ALA B N 1
ATOM 3695 C CA . ALA B 1 15 ? -0.817 53.125 3.131 1 48.41 15 ALA B CA 1
ATOM 3696 C C . ALA B 1 15 ? -0.87 52.5 1.739 1 48.41 15 ALA B C 1
ATOM 3698 O O . ALA B 1 15 ? -1.428 51.406 1.559 1 48.41 15 ALA B O 1
ATOM 3699 N N . LEU B 1 16 ? -0.424 53.188 0.696 1 47.91 16 LEU B N 1
ATOM 3700 C CA . LEU B 1 16 ? -0.396 52.625 -0.65 1 47.91 16 LEU B CA 1
ATOM 3701 C C . LEU B 1 16 ? 0.582 51.469 -0.733 1 47.91 16 LEU B C 1
ATOM 3703 O O . LEU B 1 16 ? 0.448 50.594 -1.6 1 47.91 16 LEU B O 1
ATOM 3707 N N . LEU B 1 17 ? 1.628 51.562 -0.003 1 45.41 17 LEU B N 1
ATOM 3708 C CA . LEU B 1 17 ? 2.504 50.406 0.028 1 45.41 17 LEU B CA 1
ATOM 3709 C C . LEU B 1 17 ? 1.812 49.219 0.702 1 45.41 17 LEU B C 1
ATOM 3711 O O . LEU B 1 17 ? 2.293 48.094 0.625 1 45.41 17 LEU B O 1
ATOM 3715 N N . LEU B 1 18 ? 0.853 49.531 1.513 1 44.84 18 LEU B N 1
ATOM 3716 C CA . LEU B 1 18 ? 0.055 48.5 2.158 1 44.84 18 LEU B CA 1
ATOM 3717 C C . LEU B 1 18 ? -0.866 47.812 1.153 1 44.84 18 LEU B C 1
ATOM 3719 O O . LEU B 1 18 ? -1.71 47 1.532 1 44.84 18 LEU B O 1
ATOM 3723 N N . THR B 1 19 ? -1.174 48.406 0.085 1 43.56 19 THR B N 1
ATOM 3724 C CA . THR B 1 19 ? -1.962 47.594 -0.845 1 43.56 19 THR B CA 1
ATOM 3725 C C . THR B 1 19 ? -1.388 46.188 -0.967 1 43.56 19 THR B C 1
ATOM 3727 O O . THR B 1 19 ? -1.766 45.438 -1.866 1 43.56 19 THR B O 1
ATOM 3730 N N . GLY B 1 20 ? -0.298 45.906 -0.337 1 48.88 20 GLY B N 1
ATOM 3731 C CA . GLY B 1 20 ? 0.184 44.531 -0.469 1 48.88 20 GLY B CA 1
ATOM 3732 C C . GLY B 1 20 ? -0.571 43.562 0.402 1 48.88 20 GLY B C 1
ATOM 3733 O O . GLY B 1 20 ? -0.05 43.094 1.42 1 48.88 20 GLY B O 1
ATOM 3734 N N . CYS B 1 21 ? -1.907 43.688 0.562 1 56.12 21 CYS B N 1
ATOM 3735 C CA . CYS B 1 21 ? -2.643 42.562 1.141 1 56.12 21 CYS B CA 1
ATOM 3736 C C . CYS B 1 21 ? -2.033 41.219 0.714 1 56.12 21 CYS B C 1
ATOM 3738 O O . CYS B 1 21 ? -1.453 41.125 -0.368 1 56.12 21 CYS B O 1
ATOM 3740 N N . ALA B 1 22 ? -1.749 40.375 1.76 1 72.5 22 ALA B N 1
ATOM 3741 C CA . ALA B 1 22 ? -1.295 39.031 1.385 1 72.5 22 ALA B CA 1
ATOM 3742 C C . ALA B 1 22 ? -2.035 38.531 0.148 1 72.5 22 ALA B C 1
ATOM 3744 O O . ALA B 1 22 ? -3.266 38.438 0.144 1 72.5 22 ALA B O 1
ATOM 3745 N N . SER B 1 23 ? -1.443 38.562 -0.965 1 83.94 23 SER B N 1
ATOM 3746 C CA . SER B 1 23 ? -2.043 38.156 -2.232 1 83.94 23 SER B CA 1
ATOM 3747 C C . SER B 1 23 ? -2.174 36.656 -2.324 1 83.94 23 SER B C 1
ATOM 3749 O O . SER B 1 23 ? -1.279 35.938 -1.896 1 83.94 23 SER B O 1
ATOM 3751 N N . ILE B 1 24 ? -3.307 36.281 -2.619 1 90.5 24 ILE B N 1
ATOM 3752 C CA . ILE B 1 24 ? -3.576 34.875 -2.854 1 90.5 24 ILE B CA 1
ATOM 3753 C C . ILE B 1 24 ? -2.826 34.375 -4.094 1 90.5 24 ILE B C 1
ATOM 3755 O O . ILE B 1 24 ? -3.035 34.906 -5.191 1 90.5 24 ILE B O 1
ATOM 3759 N N . PRO B 1 25 ? -1.973 33.406 -3.918 1 92.5 25 PRO B N 1
ATOM 3760 C CA . PRO B 1 25 ? -1.252 32.906 -5.09 1 92.5 25 PRO B CA 1
ATOM 3761 C C . PRO B 1 25 ? -2.184 32.312 -6.152 1 92.5 25 PRO B C 1
ATOM 3763 O O . PRO B 1 25 ? -3.227 31.75 -5.82 1 92.5 25 PRO B O 1
ATOM 3766 N N . LYS B 1 26 ? -1.76 32.438 -7.441 1 92.31 26 LYS B N 1
ATOM 3767 C CA . LYS B 1 26 ? -2.475 31.797 -8.547 1 92.31 26 LYS B CA 1
ATOM 3768 C C . LYS B 1 26 ? -1.948 30.391 -8.805 1 92.31 26 LYS B C 1
ATOM 3770 O O . LYS B 1 26 ? -0.844 30.219 -9.328 1 92.31 26 LYS B O 1
ATOM 3775 N N . LEU B 1 27 ? -2.602 29.391 -8.383 1 91.38 27 LEU B N 1
ATOM 3776 C CA . LEU B 1 27 ? -2.104 28.016 -8.43 1 91.38 27 LEU B CA 1
ATOM 3777 C C . LEU B 1 27 ? -2.662 27.281 -9.648 1 91.38 27 LEU B C 1
ATOM 3779 O O . LEU B 1 27 ? -2.396 26.094 -9.836 1 91.38 27 LEU B O 1
ATOM 3783 N N . GLY B 1 28 ? -3.176 27.75 -10.578 1 86.06 28 GLY B N 1
ATOM 3784 C CA . GLY B 1 28 ? -3.682 27.125 -11.789 1 86.06 28 GLY B CA 1
ATOM 3785 C C . GLY B 1 28 ? -5.047 26.5 -11.609 1 86.06 28 GLY B C 1
ATOM 3786 O O . GLY B 1 28 ? -5.75 26.781 -10.641 1 86.06 28 GLY B O 1
ATOM 3787 N N . LYS B 1 29 ? -5.293 25.578 -12.648 1 89.06 29 LYS B N 1
ATOM 3788 C CA . LYS B 1 29 ? -6.613 24.953 -12.633 1 89.06 29 LYS B CA 1
ATOM 3789 C C . LYS B 1 29 ? -6.676 23.828 -11.609 1 89.06 29 LYS B C 1
ATOM 3791 O O . LYS B 1 29 ? -5.711 23.078 -11.445 1 89.06 29 LYS B O 1
ATOM 3796 N N . ALA B 1 30 ? -7.789 23.797 -10.875 1 87 30 ALA B N 1
ATOM 3797 C CA . ALA B 1 30 ? -8.016 22.734 -9.906 1 87 30 ALA B CA 1
ATOM 3798 C C . ALA B 1 30 ? -7.93 21.359 -10.586 1 87 30 ALA B C 1
ATOM 3800 O O . ALA B 1 30 ? -8.422 21.188 -11.703 1 87 30 ALA B O 1
ATOM 3801 N N . PRO B 1 31 ? -7.219 20.406 -9.906 1 88.88 31 PRO B N 1
ATOM 3802 C CA . PRO B 1 31 ? -7.195 19.062 -10.469 1 88.88 31 PRO B CA 1
ATOM 3803 C C . PRO B 1 31 ? -8.578 18.406 -10.508 1 88.88 31 PRO B C 1
ATOM 3805 O O . PRO B 1 31 ? -9.414 18.688 -9.641 1 88.88 31 PRO B O 1
ATOM 3808 N N . LYS B 1 32 ? -8.812 17.656 -11.594 1 91.25 32 LYS B N 1
ATOM 3809 C CA . LYS B 1 32 ? -10.047 16.891 -11.703 1 91.25 32 LYS B CA 1
ATOM 3810 C C . LYS B 1 32 ? -9.766 15.391 -11.75 1 91.25 32 LYS B C 1
ATOM 3812 O O . LYS B 1 32 ? -8.742 14.961 -12.297 1 91.25 32 LYS B O 1
ATOM 3817 N N . VAL B 1 33 ? -10.68 14.719 -11.086 1 93.06 33 VAL B N 1
ATOM 3818 C CA . VAL B 1 33 ? -10.555 13.266 -11.156 1 93.06 33 VAL B CA 1
ATOM 3819 C C . VAL B 1 33 ? -10.688 12.812 -12.609 1 93.06 33 VAL B C 1
ATOM 3821 O O . VAL B 1 33 ? -11.414 13.422 -13.398 1 93.06 33 VAL B O 1
ATOM 3824 N N . LYS B 1 34 ? -9.922 11.836 -12.938 1 92.06 34 LYS B N 1
ATOM 3825 C CA . LYS B 1 34 ? -10.008 11.266 -14.273 1 92.06 34 LYS B CA 1
ATOM 3826 C C . LYS B 1 34 ? -11.398 10.68 -14.531 1 92.06 34 LYS B C 1
ATOM 3828 O O . LYS B 1 34 ? -11.938 9.961 -13.695 1 92.06 34 LYS B O 1
ATOM 3833 N N . ASP B 1 35 ? -11.914 10.969 -15.734 1 93.75 35 ASP B N 1
ATOM 3834 C CA . ASP B 1 35 ? -13.219 10.43 -16.109 1 93.75 35 ASP B CA 1
ATOM 3835 C C . ASP B 1 35 ? -13.148 8.922 -16.344 1 93.75 35 ASP B C 1
ATOM 3837 O O . ASP B 1 35 ? -12.195 8.422 -16.938 1 93.75 35 ASP B O 1
ATOM 3841 N N . VAL B 1 36 ? -14.18 8.242 -15.914 1 93.25 36 VAL B N 1
ATOM 3842 C CA . VAL B 1 36 ? -14.195 6.781 -16 1 93.25 36 VAL B CA 1
ATOM 3843 C C . VAL B 1 36 ? -14.141 6.359 -17.469 1 93.25 36 VAL B C 1
ATOM 3845 O O . VAL B 1 36 ? -13.586 5.309 -17.797 1 93.25 36 VAL B O 1
ATOM 3848 N N . HIS B 1 37 ? -14.602 7.184 -18.391 1 92.88 37 HIS B N 1
ATOM 3849 C CA . HIS B 1 37 ? -14.625 6.883 -19.812 1 92.88 37 HIS B CA 1
ATOM 3850 C C . HIS B 1 37 ? -13.227 6.992 -20.422 1 92.88 37 HIS B C 1
ATOM 3852 O O . HIS B 1 37 ? -13 6.523 -21.531 1 92.88 37 HIS B O 1
ATOM 3858 N N . ASP B 1 38 ? -12.383 7.582 -19.641 1 93.69 38 ASP B N 1
ATOM 3859 C CA . ASP B 1 38 ? -11.008 7.711 -20.125 1 93.69 38 ASP B CA 1
ATOM 3860 C C . ASP B 1 38 ? -10.219 6.43 -19.859 1 93.69 38 ASP B C 1
ATOM 3862 O O . ASP B 1 38 ? -9.078 6.297 -20.312 1 93.69 38 ASP B O 1
ATOM 3866 N N . TYR B 1 39 ? -10.852 5.539 -19.125 1 95.31 39 TYR B N 1
ATOM 3867 C CA . TYR B 1 39 ? -10.266 4.215 -18.938 1 95.31 39 TYR B CA 1
ATOM 3868 C C . TYR B 1 39 ? -10.773 3.24 -20 1 95.31 39 TYR B C 1
ATOM 3870 O O . TYR B 1 39 ? -11.977 3.082 -20.172 1 95.31 39 TYR B O 1
ATOM 3878 N N . ALA B 1 40 ? -9.938 2.771 -20.922 1 95 40 ALA B N 1
ATOM 3879 C CA . ALA B 1 40 ? -10.367 1.767 -21.891 1 95 40 ALA B CA 1
ATOM 3880 C C . ALA B 1 40 ? -10.789 0.476 -21.188 1 95 40 ALA B C 1
ATOM 3882 O O . ALA B 1 40 ? -9.953 -0.245 -20.641 1 95 40 ALA B O 1
ATOM 3883 N N . THR B 1 41 ? -12.133 0.223 -21.141 1 96.19 41 THR B N 1
ATOM 3884 C CA . THR B 1 41 ? -12.648 -0.928 -20.406 1 96.19 41 THR B CA 1
ATOM 3885 C C . THR B 1 41 ? -13.734 -1.643 -21.203 1 96.19 41 THR B C 1
ATOM 3887 O O . THR B 1 41 ? -14.328 -2.609 -20.719 1 96.19 41 THR B O 1
ATOM 3890 N N . ALA B 1 42 ? -13.992 -1.285 -22.391 1 94.06 42 ALA B N 1
ATOM 3891 C CA . ALA B 1 42 ? -15.148 -1.755 -23.156 1 94.06 42 ALA B CA 1
ATOM 3892 C C . ALA B 1 42 ? -15.07 -3.26 -23.391 1 94.06 42 ALA B C 1
ATOM 3894 O O . ALA B 1 42 ? -16.078 -3.959 -23.312 1 94.06 42 ALA B O 1
ATOM 3895 N N . GLN B 1 43 ? -13.953 -3.789 -23.641 1 94.19 43 GLN B N 1
ATOM 3896 C CA . GLN B 1 43 ? -13.789 -5.207 -23.938 1 94.19 43 GLN B CA 1
ATOM 3897 C C . GLN B 1 43 ? -13.648 -6.027 -22.656 1 94.19 43 GLN B C 1
ATOM 3899 O O . GLN B 1 43 ? -14.375 -7 -22.453 1 94.19 43 GLN B O 1
ATOM 3904 N N . SER B 1 44 ? -12.805 -5.594 -21.781 1 94.56 44 SER B N 1
ATOM 3905 C CA . SER B 1 44 ? -12.461 -6.363 -20.594 1 94.56 44 SER B CA 1
ATOM 3906 C C . SER B 1 44 ? -13.625 -6.402 -19.609 1 94.56 44 SER B C 1
ATOM 3908 O O . SER B 1 44 ? -13.773 -7.363 -18.844 1 94.56 44 SER B O 1
ATOM 3910 N N . LEU B 1 45 ? -14.438 -5.367 -19.578 1 95.88 45 LEU B N 1
ATOM 3911 C CA . LEU B 1 45 ? -15.539 -5.301 -18.625 1 95.88 45 LEU B CA 1
ATOM 3912 C C . LEU B 1 45 ? -16.875 -5.34 -19.344 1 95.88 45 LEU B C 1
ATOM 3914 O O . LEU B 1 45 ? -17.875 -4.828 -18.844 1 95.88 45 LEU B O 1
ATOM 3918 N N . ALA B 1 46 ? -16.891 -5.926 -20.469 1 93.44 46 ALA B N 1
ATOM 3919 C CA . ALA B 1 46 ? -18.141 -6.082 -21.203 1 93.44 46 ALA B CA 1
ATOM 3920 C C . ALA B 1 46 ? -19.172 -6.859 -20.391 1 93.44 46 ALA B C 1
ATOM 3922 O O . ALA B 1 46 ? -18.891 -7.973 -19.922 1 93.44 46 ALA B O 1
ATOM 3923 N N . GLY B 1 47 ? -20.375 -6.254 -20.234 1 93.06 47 GLY B N 1
ATOM 3924 C CA . GLY B 1 47 ? -21.422 -6.879 -19.438 1 93.06 47 GLY B CA 1
ATOM 3925 C C . GLY B 1 47 ? -22.234 -7.902 -20.219 1 93.06 47 GLY B C 1
ATOM 3926 O O . GLY B 1 47 ? -22.234 -7.883 -21.453 1 93.06 47 GLY B O 1
ATOM 3927 N N . ASN B 1 48 ? -22.812 -8.812 -19.453 1 91.44 48 ASN B N 1
ATOM 3928 C CA . ASN B 1 48 ? -23.719 -9.789 -20.047 1 91.44 48 ASN B CA 1
ATOM 3929 C C . ASN B 1 48 ? -25.062 -9.812 -19.344 1 91.44 48 ASN B C 1
ATOM 3931 O O . ASN B 1 48 ? -25.75 -10.844 -19.312 1 91.44 48 ASN B O 1
ATOM 3935 N N . GLY B 1 49 ? -25.328 -8.758 -18.641 1 90.31 49 GLY B N 1
ATOM 3936 C CA . GLY B 1 49 ? -26.609 -8.625 -17.984 1 90.31 49 GLY B CA 1
ATOM 3937 C C . GLY B 1 49 ? -26.656 -9.258 -16.609 1 90.31 49 GLY B C 1
ATOM 3938 O O . GLY B 1 49 ? -27.719 -9.336 -15.992 1 90.31 49 GLY B O 1
ATOM 3939 N N . SER B 1 50 ? -25.531 -9.664 -16.094 1 92.19 50 SER B N 1
ATOM 3940 C CA . SER B 1 50 ? -25.5 -10.242 -14.758 1 92.19 50 SER B CA 1
ATOM 3941 C C . SER B 1 50 ? -25.859 -9.211 -13.695 1 92.19 50 SER B C 1
ATOM 3943 O O . SER B 1 50 ? -25.594 -8.016 -13.867 1 92.19 50 SER B O 1
ATOM 3945 N N . ALA B 1 51 ? -26.484 -9.695 -12.609 1 90.44 51 ALA B N 1
ATOM 3946 C CA . ALA B 1 51 ? -26.922 -8.797 -11.547 1 90.44 51 ALA B CA 1
ATOM 3947 C C . ALA B 1 51 ? -25.75 -8.375 -10.664 1 90.44 51 ALA B C 1
ATOM 3949 O O . ALA B 1 51 ? -24.781 -9.125 -10.5 1 90.44 51 ALA B O 1
ATOM 3950 N N . TRP B 1 52 ? -25.906 -7.172 -10.109 1 93.88 52 TRP B N 1
ATOM 3951 C CA . TRP B 1 52 ? -24.969 -6.738 -9.078 1 93.88 52 TRP B CA 1
ATOM 3952 C C . TRP B 1 52 ? -25.156 -7.547 -7.797 1 93.88 52 TRP B C 1
ATOM 3954 O O . TRP B 1 52 ? -26.281 -7.934 -7.457 1 93.88 52 TRP B O 1
ATOM 3964 N N . PRO B 1 53 ? -23.984 -7.812 -7.105 1 93.75 53 PRO B N 1
ATOM 3965 C CA . PRO B 1 53 ? -24.172 -8.438 -5.793 1 93.75 53 PRO B CA 1
ATOM 3966 C C . PRO B 1 53 ? -24.984 -7.562 -4.84 1 93.75 53 PRO B C 1
ATOM 3968 O O . PRO B 1 53 ? -24.844 -6.336 -4.852 1 93.75 53 PRO B O 1
ATOM 3971 N N . GLY B 1 54 ? -25.828 -8.18 -4.008 1 93.12 54 GLY B N 1
ATOM 3972 C CA . GLY B 1 54 ? -26.625 -7.469 -3.023 1 93.12 54 GLY B CA 1
ATOM 3973 C C . GLY B 1 54 ? -26.109 -7.621 -1.606 1 93.12 54 GLY B C 1
ATOM 3974 O O . GLY B 1 54 ? -25.094 -8.281 -1.38 1 93.12 54 GLY B O 1
ATOM 3975 N N . GLU B 1 55 ? -26.812 -6.914 -0.688 1 92.12 55 GLU B N 1
ATOM 3976 C CA . GLU B 1 55 ? -26.516 -7.145 0.722 1 92.12 55 GLU B CA 1
ATOM 3977 C C . GLU B 1 55 ? -26.719 -8.609 1.096 1 92.12 55 GLU B C 1
ATOM 3979 O O . GLU B 1 55 ? -27.688 -9.234 0.656 1 92.12 55 GLU B O 1
ATOM 3984 N N . GLY B 1 56 ? -25.828 -9.094 1.841 1 95.19 56 GLY B N 1
ATOM 3985 C CA . GLY B 1 56 ? -25.938 -10.508 2.162 1 95.19 56 GLY B CA 1
ATOM 3986 C C . GLY B 1 56 ? -25.641 -11.406 0.977 1 95.19 56 GLY B C 1
ATOM 3987 O O . GLY B 1 56 ? -26.234 -12.477 0.842 1 95.19 56 GLY B O 1
ATOM 3988 N N . TRP B 1 57 ? -24.828 -10.992 0.02 1 94.94 57 TRP B N 1
ATOM 3989 C CA . TRP B 1 57 ? -24.484 -11.688 -1.219 1 94.94 57 TRP B CA 1
ATOM 3990 C C . TRP B 1 57 ? -24.141 -13.148 -0.954 1 94.94 57 TRP B C 1
ATOM 3992 O O . TRP B 1 57 ? -24.375 -14.008 -1.808 1 94.94 57 TRP B O 1
ATOM 4002 N N . TRP B 1 58 ? -23.641 -13.516 0.246 1 95.5 58 TRP B N 1
ATOM 4003 C CA . TRP B 1 58 ? -23.188 -14.867 0.544 1 95.5 58 TRP B CA 1
ATOM 4004 C C . TRP B 1 58 ? -24.375 -15.82 0.666 1 95.5 58 TRP B C 1
ATOM 4006 O O . TRP B 1 58 ? -24.219 -17.047 0.583 1 95.5 58 TRP B O 1
ATOM 4016 N N . LYS B 1 59 ? -25.531 -15.336 0.938 1 94.5 59 LYS B N 1
ATOM 4017 C CA . LYS B 1 59 ? -26.734 -16.156 1.062 1 94.5 59 LYS B CA 1
ATOM 4018 C C . LYS B 1 59 ? -27.062 -16.859 -0.256 1 94.5 59 LYS B C 1
ATOM 4020 O O . LYS B 1 59 ? -27.719 -17.906 -0.267 1 94.5 59 LYS B O 1
ATOM 4025 N N . SER B 1 60 ? -26.594 -16.312 -1.345 1 91.12 60 SER B N 1
ATOM 4026 C CA . SER B 1 60 ? -26.859 -16.891 -2.656 1 91.12 60 SER B CA 1
ATOM 4027 C C . SER B 1 60 ? -26.172 -18.234 -2.816 1 91.12 60 SER B C 1
ATOM 4029 O O . SER B 1 60 ? -26.531 -19.031 -3.691 1 91.12 60 SER B O 1
ATOM 4031 N N . TYR B 1 61 ? -25.172 -18.484 -1.992 1 93.88 61 TYR B N 1
ATOM 4032 C CA . TYR B 1 61 ? -24.469 -19.75 -2.053 1 93.88 61 TYR B CA 1
ATOM 4033 C C . TYR B 1 61 ? -25.312 -20.875 -1.462 1 93.88 61 TYR B C 1
ATOM 4035 O O . TYR B 1 61 ? -25.031 -22.062 -1.687 1 93.88 61 TYR B O 1
ATOM 4043 N N . GLY B 1 62 ? -26.297 -20.578 -0.65 1 93.81 62 GLY B N 1
ATOM 4044 C CA . GLY B 1 62 ? -27.219 -21.547 -0.106 1 93.81 62 GLY B CA 1
ATOM 4045 C C . GLY B 1 62 ? -26.609 -22.406 0.986 1 93.81 62 GLY B C 1
ATOM 4046 O O . GLY B 1 62 ? -27.016 -23.562 1.185 1 93.81 62 GLY B O 1
ATOM 4047 N N . ASP B 1 63 ? -25.625 -21.953 1.674 1 96.19 63 ASP B N 1
ATOM 4048 C CA . ASP B 1 63 ? -24.969 -22.688 2.754 1 96.19 63 ASP B CA 1
ATOM 4049 C C . ASP B 1 63 ? -25.281 -22.047 4.109 1 96.19 63 ASP B C 1
ATOM 4051 O O . ASP B 1 63 ? -24.734 -21 4.457 1 96.19 63 ASP B O 1
ATOM 4055 N N . PRO B 1 64 ? -26.125 -22.781 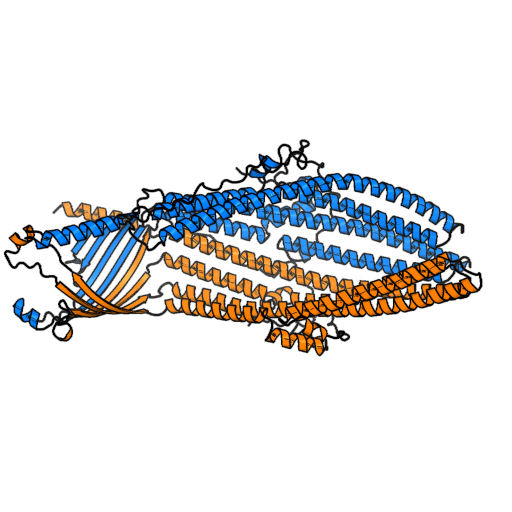4.891 1 96.44 64 PRO B N 1
ATOM 4056 C CA . PRO B 1 64 ? -26.531 -22.203 6.176 1 96.44 64 PRO B CA 1
ATOM 4057 C C . PRO B 1 64 ? -25.344 -21.984 7.121 1 96.44 64 PRO B C 1
ATOM 4059 O O . PRO B 1 64 ? -25.359 -21.062 7.926 1 96.44 64 PRO B O 1
ATOM 4062 N N . GLN B 1 65 ? -24.375 -22.828 7.047 1 97.56 65 GLN B N 1
ATOM 4063 C CA . GLN B 1 65 ? -23.188 -22.656 7.891 1 97.56 65 GLN B CA 1
ATOM 4064 C C . GLN B 1 65 ? -22.453 -21.359 7.555 1 97.56 65 GLN B C 1
ATOM 4066 O O . GLN B 1 65 ? -22.078 -20.594 8.453 1 97.56 65 GLN B O 1
ATOM 4071 N N . LEU B 1 66 ? -22.281 -21.078 6.273 1 97.56 66 LEU B N 1
ATOM 4072 C CA . LEU B 1 66 ? -21.625 -19.844 5.859 1 97.56 66 LEU B CA 1
ATOM 4073 C C . LEU B 1 66 ? -22.453 -18.625 6.297 1 97.56 66 LEU B C 1
ATOM 4075 O O . LEU B 1 66 ? -21.891 -17.625 6.762 1 97.56 66 LEU B O 1
ATOM 4079 N N . ASP B 1 67 ? -23.734 -18.766 6.168 1 97.5 67 ASP B N 1
ATOM 4080 C CA . ASP B 1 67 ? -24.625 -17.688 6.59 1 97.5 67 ASP B CA 1
ATOM 4081 C C . ASP B 1 67 ? -24.453 -17.375 8.078 1 97.5 67 ASP B C 1
ATOM 4083 O O . ASP B 1 67 ? -24.375 -16.219 8.477 1 97.5 67 ASP B O 1
ATOM 4087 N N . GLN B 1 68 ? -24.391 -18.406 8.828 1 97.62 68 GLN B N 1
ATOM 4088 C CA . GLN B 1 68 ? -24.234 -18.234 10.266 1 97.62 68 GLN B CA 1
ATOM 4089 C C . GLN B 1 68 ? -22.875 -17.625 10.602 1 97.62 68 GLN B C 1
ATOM 4091 O O . GLN B 1 68 ? -22.781 -16.75 11.461 1 97.62 68 GLN B O 1
ATOM 4096 N N . LEU B 1 69 ? -21.812 -18.047 9.93 1 98.44 69 LEU B N 1
ATOM 4097 C CA . LEU B 1 69 ? -20.484 -17.5 10.141 1 98.44 69 LEU B CA 1
ATOM 4098 C C . LEU B 1 69 ? -20.453 -16.016 9.82 1 98.44 69 LEU B C 1
ATOM 4100 O O . LEU B 1 69 ? -19.875 -15.227 10.578 1 98.44 69 LEU B O 1
ATOM 4104 N N . MET B 1 70 ? -21.125 -15.68 8.734 1 98.44 70 MET B N 1
ATOM 4105 C CA . MET B 1 70 ? -21.141 -14.289 8.305 1 98.44 70 MET B CA 1
ATOM 4106 C C . MET B 1 70 ? -21.906 -13.422 9.305 1 98.44 70 MET B C 1
ATOM 4108 O O . MET B 1 70 ? -21.438 -12.344 9.68 1 98.44 70 MET B O 1
ATOM 4112 N N . THR B 1 71 ? -23.016 -13.898 9.742 1 98.06 71 THR B N 1
ATOM 4113 C CA . THR B 1 71 ? -23.844 -13.172 10.703 1 98.06 71 THR B CA 1
ATOM 4114 C C . THR B 1 71 ? -23.094 -12.961 12.008 1 98.06 71 THR B C 1
ATOM 4116 O O . THR B 1 71 ? -23.062 -11.852 12.547 1 98.06 71 THR B O 1
ATOM 4119 N N . GLU B 1 72 ? -22.469 -14.008 12.461 1 98.25 72 GLU B N 1
ATOM 4120 C CA . GLU B 1 72 ? -21.703 -13.938 13.703 1 98.25 72 GLU B CA 1
ATOM 4121 C C . GLU B 1 72 ? -20.516 -12.992 13.57 1 98.25 72 GLU B C 1
ATOM 4123 O O . GLU B 1 72 ? -20.266 -12.172 14.453 1 98.25 72 GLU B O 1
ATOM 4128 N N . ALA B 1 73 ? -19.781 -13.055 12.477 1 98.62 73 ALA B N 1
ATOM 4129 C CA . ALA B 1 73 ? -18.594 -12.227 12.266 1 98.62 73 ALA B CA 1
ATOM 4130 C C . ALA B 1 73 ? -18.969 -10.75 12.188 1 98.62 73 ALA B C 1
ATOM 4132 O O . ALA B 1 73 ? -18.328 -9.898 12.805 1 98.62 73 ALA B O 1
ATOM 4133 N N . LEU B 1 74 ? -20.016 -10.453 11.453 1 98.44 74 LEU B N 1
ATOM 4134 C CA . LEU B 1 74 ? -20.422 -9.062 11.281 1 98.44 74 LEU B CA 1
ATOM 4135 C C . LEU B 1 74 ? -20.859 -8.461 12.609 1 98.44 74 LEU B C 1
ATOM 4137 O O . LEU B 1 74 ? -20.734 -7.25 12.82 1 98.44 74 LEU B O 1
ATOM 4141 N N . ALA B 1 75 ? -21.297 -9.305 13.516 1 97.94 75 ALA B N 1
ATOM 4142 C CA . ALA B 1 75 ? -21.781 -8.836 14.812 1 97.94 75 ALA B CA 1
ATOM 4143 C C . ALA B 1 75 ? -20.641 -8.711 15.812 1 97.94 75 ALA B C 1
ATOM 4145 O O . ALA B 1 75 ? -20.656 -7.836 16.688 1 97.94 75 ALA B O 1
ATOM 4146 N N . LYS B 1 76 ? -19.609 -9.594 15.648 1 98 76 LYS B N 1
ATOM 4147 C CA . LYS B 1 76 ? -18.719 -9.742 16.797 1 98 76 LYS B CA 1
ATOM 4148 C C . LYS B 1 76 ? -17.266 -9.453 16.406 1 98 76 LYS B C 1
ATOM 4150 O O . LYS B 1 76 ? -16.406 -9.281 17.281 1 98 76 LYS B O 1
ATOM 4155 N N . ALA B 1 77 ? -16.875 -9.406 15.133 1 98.62 77 ALA B N 1
ATOM 4156 C CA . ALA B 1 77 ? -15.492 -9.258 14.711 1 98.62 77 ALA B CA 1
ATOM 4157 C C . ALA B 1 77 ? -14.914 -7.922 15.172 1 98.62 77 ALA B C 1
ATOM 4159 O O . ALA B 1 77 ? -15.555 -6.875 15.023 1 98.62 77 ALA B O 1
ATOM 4160 N N . PRO B 1 78 ? -13.672 -8 15.727 1 98.69 78 PRO B N 1
ATOM 4161 C CA . PRO B 1 78 ? -13.031 -6.762 16.172 1 98.69 78 PRO B CA 1
ATOM 4162 C C . PRO B 1 78 ? -12.898 -5.73 15.055 1 98.69 78 PRO B C 1
ATOM 4164 O O . PRO B 1 78 ? -12.953 -4.527 15.312 1 98.69 78 PRO B O 1
ATOM 4167 N N . ASP B 1 79 ? -12.719 -6.148 13.883 1 98.5 79 ASP B N 1
ATOM 4168 C CA . ASP B 1 79 ? -12.578 -5.227 12.758 1 98.5 79 ASP B CA 1
ATOM 4169 C C . ASP B 1 79 ? -13.828 -4.359 12.609 1 98.5 79 ASP B C 1
ATOM 4171 O O . ASP B 1 79 ? -13.734 -3.188 12.234 1 98.5 79 ASP B O 1
ATOM 4175 N N . MET B 1 80 ? -14.984 -4.914 12.812 1 98.62 80 MET B N 1
ATOM 4176 C CA . MET B 1 80 ? -16.219 -4.141 12.742 1 98.62 80 MET B CA 1
ATOM 4177 C C . MET B 1 80 ? -16.297 -3.137 13.883 1 98.62 80 MET B C 1
ATOM 4179 O O . MET B 1 80 ? -16.766 -2.012 13.703 1 98.62 80 MET B O 1
ATOM 4183 N N . ALA B 1 81 ? -15.836 -3.521 15.07 1 98.62 81 ALA B N 1
ATOM 4184 C CA . ALA B 1 81 ? -15.805 -2.617 16.219 1 98.62 81 ALA B CA 1
ATOM 4185 C C . ALA B 1 81 ? -14.867 -1.438 15.961 1 98.62 81 ALA B C 1
ATOM 4187 O O . ALA B 1 81 ? -15.188 -0.299 16.312 1 98.62 81 ALA B O 1
ATOM 4188 N N . ILE B 1 82 ? -13.766 -1.777 15.367 1 98.81 82 ILE B N 1
ATOM 4189 C CA . ILE B 1 82 ? -12.805 -0.736 15.023 1 98.81 82 ILE B CA 1
ATOM 4190 C C . ILE B 1 82 ? -13.445 0.257 14.055 1 98.81 82 ILE B C 1
ATOM 4192 O O . ILE B 1 82 ? -13.336 1.471 14.234 1 98.81 82 ILE B O 1
ATOM 4196 N N . ALA B 1 83 ? -14.172 -0.24 13.039 1 98.56 83 ALA B N 1
ATOM 4197 C CA . ALA B 1 83 ? -14.828 0.621 12.055 1 98.56 83 ALA B CA 1
ATOM 4198 C C . ALA B 1 83 ? -15.891 1.497 12.711 1 98.56 83 ALA B C 1
ATOM 4200 O O . ALA B 1 83 ? -16 2.684 12.398 1 98.56 83 ALA B O 1
ATOM 4201 N N . LYS B 1 84 ? -16.609 0.934 13.625 1 98.56 84 LYS B N 1
ATOM 4202 C CA . LYS B 1 84 ? -17.625 1.688 14.352 1 98.56 84 LYS B CA 1
ATOM 4203 C C . LYS B 1 84 ? -17 2.801 15.188 1 98.56 84 LYS B C 1
ATOM 4205 O O . LYS B 1 84 ? -17.516 3.92 15.227 1 98.56 84 LYS B O 1
ATOM 4210 N N . ALA B 1 85 ? -15.891 2.502 15.844 1 98.81 85 ALA B N 1
ATOM 4211 C CA . ALA B 1 85 ? -15.195 3.498 16.656 1 98.81 85 ALA B CA 1
ATOM 4212 C C . ALA B 1 85 ? -14.688 4.648 15.781 1 98.81 85 ALA B C 1
ATOM 4214 O O . ALA B 1 85 ? -14.734 5.809 16.188 1 98.81 85 ALA B O 1
ATOM 4215 N N . ARG B 1 86 ? -14.266 4.312 14.641 1 98.75 86 ARG B N 1
ATOM 4216 C CA . ARG B 1 86 ? -13.773 5.336 13.727 1 98.75 86 ARG B CA 1
ATOM 4217 C C . ARG B 1 86 ? -14.898 6.254 13.273 1 98.75 86 ARG B C 1
ATOM 4219 O O . ARG B 1 86 ? -14.695 7.457 13.102 1 98.75 86 ARG B O 1
ATOM 4226 N N . ILE B 1 87 ? -16.094 5.73 13.055 1 98.69 87 ILE B N 1
ATOM 4227 C CA . ILE B 1 87 ? -17.266 6.535 12.703 1 98.69 87 ILE B CA 1
ATOM 4228 C C . ILE B 1 87 ? -17.562 7.527 13.828 1 98.69 87 ILE B C 1
ATOM 4230 O O . ILE B 1 87 ? -17.781 8.711 13.57 1 98.69 87 ILE B O 1
ATOM 4234 N N . LEU B 1 88 ? -17.453 7.082 15.062 1 98.75 88 LEU B N 1
ATOM 4235 C CA . LEU B 1 88 ? -17.734 7.934 16.219 1 98.75 88 LEU B CA 1
ATOM 4236 C C . LEU B 1 88 ? -16.672 9.031 16.344 1 98.75 88 LEU B C 1
ATOM 4238 O O . LEU B 1 88 ? -17 10.18 16.641 1 98.75 88 LEU B O 1
ATOM 4242 N N . SER B 1 89 ? -15.492 8.641 16.125 1 98.81 89 SER B N 1
ATOM 4243 C CA . SER B 1 89 ? -14.414 9.625 16.156 1 98.81 89 SER B CA 1
ATOM 4244 C C . SER B 1 89 ? -14.633 10.719 15.125 1 98.81 89 SER B C 1
ATOM 4246 O O . SER B 1 89 ? -14.492 11.906 15.43 1 98.81 89 SER B O 1
ATOM 4248 N N . ALA B 1 90 ? -15.016 10.344 13.891 1 98.75 90 ALA B N 1
ATOM 4249 C CA . ALA B 1 90 ? -15.258 11.305 12.82 1 98.75 90 ALA B CA 1
ATOM 4250 C C . ALA B 1 90 ? -16.469 12.188 13.133 1 98.75 90 ALA B C 1
ATOM 4252 O O . ALA B 1 90 ? -16.469 13.375 12.805 1 98.75 90 ALA B O 1
ATOM 4253 N N . ALA B 1 91 ? -17.422 11.633 13.766 1 98.69 91 ALA B N 1
ATOM 4254 C CA . ALA B 1 91 ? -18.594 12.398 14.195 1 98.69 91 ALA B CA 1
ATOM 4255 C C . ALA B 1 91 ? -18.203 13.461 15.211 1 98.69 91 ALA B C 1
ATOM 4257 O O . ALA B 1 91 ? -18.703 14.594 15.164 1 98.69 91 ALA B O 1
ATOM 4258 N N . GLY B 1 92 ? -17.359 13.031 16.156 1 98.81 92 GLY B N 1
ATOM 4259 C CA . GLY B 1 92 ? -16.844 14.008 17.109 1 98.81 92 GLY B CA 1
ATOM 4260 C C . GLY B 1 92 ? -16.078 15.133 16.453 1 98.81 92 GLY B C 1
ATOM 4261 O O . GLY B 1 92 ? -16.234 16.297 16.828 1 98.81 92 GLY B O 1
ATOM 4262 N N . SER B 1 93 ? -15.32 14.867 15.484 1 98.75 93 SER B N 1
ATOM 4263 C CA . SER B 1 93 ? -14.57 15.875 14.742 1 98.75 93 SER B CA 1
ATOM 4264 C C . SER B 1 93 ? -15.5 16.812 13.984 1 98.75 93 SER B C 1
ATOM 4266 O O . SER B 1 93 ? -15.266 18.016 13.93 1 98.75 93 SER B O 1
ATOM 4268 N N . LYS B 1 94 ? -16.531 16.25 13.352 1 98.75 94 LYS B N 1
ATOM 4269 C CA . LYS B 1 94 ? -17.531 17.062 12.672 1 98.75 94 LYS B CA 1
ATOM 4270 C C . LYS B 1 94 ? -18.219 18.016 13.641 1 98.75 94 LYS B C 1
ATOM 4272 O O . LYS B 1 94 ? -18.406 19.188 13.328 1 98.75 94 LYS B O 1
ATOM 4277 N N . GLN B 1 95 ? -18.5 17.484 14.867 1 98.62 95 GLN B N 1
ATOM 4278 C CA . GLN B 1 95 ? -19.109 18.328 15.898 1 98.62 95 GLN B CA 1
ATOM 4279 C C . GLN B 1 95 ? -18.172 19.469 16.297 1 98.62 95 GLN B C 1
ATOM 4281 O O . GLN B 1 95 ? -18.609 20.609 16.422 1 98.62 95 GLN B O 1
ATOM 4286 N N . ARG B 1 96 ? -16.938 19.172 16.438 1 98.44 96 ARG B N 1
ATOM 4287 C CA . ARG B 1 96 ? -15.945 20.188 16.781 1 98.44 96 ARG B CA 1
ATOM 4288 C C . ARG B 1 96 ? -15.836 21.25 15.688 1 98.44 96 ARG B C 1
ATOM 4290 O O . ARG B 1 96 ? -15.734 22.438 15.969 1 98.44 96 ARG B O 1
ATOM 4297 N N . ALA B 1 97 ? -15.914 20.797 14.469 1 98 97 ALA B N 1
ATOM 4298 C CA . ALA B 1 97 ? -15.844 21.734 13.344 1 98 97 ALA B CA 1
ATOM 4299 C C . ALA B 1 97 ? -17.062 22.656 13.312 1 98 97 ALA B C 1
ATOM 4301 O O . ALA B 1 97 ? -16.953 23.844 13.008 1 98 97 ALA B O 1
ATOM 4302 N N . GLY B 1 98 ? -18.203 22.125 13.68 1 97.94 98 GLY B N 1
ATOM 4303 C CA . GLY B 1 98 ? -19.438 22.906 13.703 1 97.94 98 GLY B CA 1
ATOM 4304 C C . GLY B 1 98 ? -19.453 23.953 14.812 1 97.94 98 GLY B C 1
ATOM 4305 O O . GLY B 1 98 ? -20.141 24.969 14.695 1 97.94 98 GLY B O 1
ATOM 4306 N N . ALA B 1 99 ? -18.641 23.703 15.859 1 97.62 99 ALA B N 1
ATOM 4307 C CA . ALA B 1 99 ? -18.594 24.625 17 1 97.62 99 ALA B CA 1
ATOM 4308 C C . ALA B 1 99 ? -18.031 25.984 16.578 1 97.62 99 ALA B C 1
ATOM 4310 O O . ALA B 1 99 ? -18.359 27 17.188 1 97.62 99 ALA B O 1
ATOM 4311 N N . GLY B 1 100 ? -17.281 25.984 15.523 1 95.62 100 GLY B N 1
ATOM 4312 C CA . GLY B 1 100 ? -16.703 27.234 15.031 1 95.62 100 GLY B CA 1
ATOM 4313 C C . GLY B 1 100 ? -17.734 28.188 14.469 1 95.62 100 GLY B C 1
ATOM 4314 O O . GLY B 1 100 ? -17.453 29.375 14.297 1 95.62 100 GLY B O 1
ATOM 4315 N N . LEU B 1 101 ? -18.953 27.734 14.18 1 97.25 101 LEU B N 1
ATOM 4316 C CA . LEU B 1 101 ? -20.016 28.547 13.609 1 97.25 101 LEU B CA 1
ATOM 4317 C C . LEU B 1 101 ? -20.891 29.156 14.703 1 97.25 101 LEU B C 1
ATOM 4319 O O . LEU B 1 101 ? -21.781 29.953 14.422 1 97.25 101 LEU B O 1
ATOM 4323 N N . LEU B 1 102 ? -20.547 28.812 16.016 1 97.5 102 LEU B N 1
ATOM 4324 C CA . LEU B 1 102 ? -21.359 29.266 17.156 1 97.5 102 LEU B CA 1
ATOM 4325 C C . LEU B 1 102 ? -20.531 30.141 18.094 1 97.5 102 LEU B C 1
ATOM 4327 O O . LEU B 1 102 ? -19.297 30.062 18.094 1 97.5 102 LEU B O 1
ATOM 4331 N N . PRO B 1 103 ? -21.141 31.047 18.906 1 96.94 103 PRO B N 1
ATOM 4332 C CA . PRO B 1 103 ? -20.391 31.828 19.891 1 96.94 103 PRO B CA 1
ATOM 4333 C C . PRO B 1 103 ? -19.844 30.984 21.031 1 96.94 103 PRO B C 1
ATOM 4335 O O . PRO B 1 103 ? -20.312 29.859 21.266 1 96.94 103 PRO B O 1
ATOM 4338 N N . SER B 1 104 ? -18.859 31.438 21.641 1 96.88 104 SER B N 1
ATOM 4339 C CA . SER B 1 104 ? -18.344 30.859 22.875 1 96.88 104 SER B CA 1
ATOM 4340 C C . SER B 1 104 ? -18.562 31.797 24.062 1 96.88 104 SER B C 1
ATOM 4342 O O . SER B 1 104 ? -18.484 33.031 23.906 1 96.88 104 SER B O 1
ATOM 4344 N N . VAL B 1 105 ? -18.984 31.25 25.188 1 96.12 105 VAL B N 1
ATOM 4345 C CA . VAL B 1 105 ? -19.172 32 26.422 1 96.12 105 VAL B CA 1
ATOM 4346 C C . VAL B 1 105 ? -18.219 31.484 27.484 1 96.12 105 VAL B C 1
ATOM 4348 O O . VAL B 1 105 ? -18.109 30.266 27.703 1 96.12 105 VAL B O 1
ATOM 4351 N N . ASN B 1 106 ? -17.484 32.406 28.094 1 95.06 106 ASN B N 1
ATOM 4352 C CA . ASN B 1 106 ? -16.547 32.031 29.172 1 95.06 106 ASN B CA 1
ATOM 4353 C C . ASN B 1 106 ? -16.828 32.812 30.438 1 95.06 106 ASN B C 1
ATOM 4355 O O . ASN B 1 106 ? -17.234 34 30.375 1 95.06 106 ASN B O 1
ATOM 4359 N N . GLY B 1 107 ? -16.656 32.156 31.594 1 92.44 107 GLY B N 1
ATOM 4360 C CA . GLY B 1 107 ? -16.656 32.812 32.875 1 92.44 107 GLY B CA 1
ATOM 4361 C C . GLY B 1 107 ? -15.273 32.969 33.5 1 92.44 107 GLY B C 1
ATOM 4362 O O . GLY B 1 107 ? -14.438 32.094 33.375 1 92.44 107 GLY B O 1
ATOM 4363 N N . PHE B 1 108 ? -15.078 34.25 34 1 90.44 108 PHE B N 1
ATOM 4364 C CA . PHE B 1 108 ? -13.812 34.562 34.656 1 90.44 108 PHE B CA 1
ATOM 4365 C C . PHE B 1 108 ? -14.039 35.062 36.062 1 90.44 108 PHE B C 1
ATOM 4367 O O . PHE B 1 108 ? -14.914 35.938 36.281 1 90.44 108 PHE B O 1
ATOM 4374 N N . VAL B 1 109 ? -13.414 34.531 37.062 1 85.62 109 VAL B N 1
ATOM 4375 C CA . VAL B 1 109 ? -13.328 35.062 38.438 1 85.62 109 VAL B CA 1
ATOM 4376 C C . VAL B 1 109 ? -11.859 35.188 38.844 1 85.62 109 VAL B C 1
ATOM 4378 O O . VAL B 1 109 ? -11.086 34.25 38.688 1 85.62 109 VAL B O 1
ATOM 4381 N N . GLY B 1 110 ? -11.602 36.438 39.125 1 86.62 110 GLY B N 1
ATOM 4382 C CA . GLY B 1 110 ? -10.227 36.688 39.531 1 86.62 110 GLY B CA 1
ATOM 4383 C C . GLY B 1 110 ? -10.117 37.594 40.75 1 86.62 110 GLY B C 1
ATOM 4384 O O . GLY B 1 110 ? -10.984 38.438 40.969 1 86.62 110 GLY B O 1
ATOM 4385 N N . THR B 1 111 ? -9.148 37.281 41.656 1 79.94 111 THR B N 1
ATOM 4386 C CA . THR B 1 111 ? -8.766 38.156 42.75 1 79.94 111 THR B CA 1
ATOM 4387 C C . THR B 1 111 ? -7.254 38.375 42.75 1 79.94 111 THR B C 1
ATOM 4389 O O . THR B 1 111 ? -6.496 37.562 42.219 1 79.94 111 THR B O 1
ATOM 4392 N N . GLY B 1 112 ? -7 39.656 43 1 77.81 112 GLY B N 1
ATOM 4393 C CA . GLY B 1 112 ? -5.578 39.938 43.031 1 77.81 112 GLY B CA 1
ATOM 4394 C C . GLY B 1 112 ? -5.242 41.094 43.969 1 77.81 112 GLY B C 1
ATOM 4395 O O . GLY B 1 112 ? -6.137 41.781 44.469 1 77.81 112 GLY B O 1
ATOM 4396 N N . ALA B 1 113 ? -3.93 41.156 44.5 1 72.31 113 ALA B N 1
ATOM 4397 C CA . ALA B 1 113 ? -3.35 42.25 45.281 1 72.31 113 ALA B CA 1
ATOM 4398 C C . ALA B 1 113 ? -2.014 42.688 44.688 1 72.31 113 ALA B C 1
ATOM 4400 O O . ALA B 1 113 ? -1.321 41.906 44.031 1 72.31 113 ALA B O 1
ATOM 4401 N N . GLY B 1 114 ? -2.021 43.906 44.469 1 66.5 114 GLY B N 1
ATOM 4402 C CA . GLY B 1 114 ? -0.747 44.406 43.969 1 66.5 114 GLY B CA 1
ATOM 4403 C C . GLY B 1 114 ? -0.289 45.688 44.688 1 66.5 114 GLY B C 1
ATOM 4404 O O . GLY B 1 114 ? -1.065 46.312 45.406 1 66.5 114 GLY B O 1
ATOM 4405 N N . HIS B 1 115 ? 1.16 45.875 44.688 1 64.62 115 HIS B N 1
ATOM 4406 C CA . HIS B 1 115 ? 1.807 47.094 45.219 1 64.62 115 HIS B CA 1
ATOM 4407 C C . HIS B 1 115 ? 2.588 47.812 44.125 1 64.62 115 HIS B C 1
ATOM 4409 O O . HIS B 1 115 ? 3.342 47.188 43.375 1 64.62 115 HIS B O 1
ATOM 4415 N N . LEU B 1 116 ? 1.923 48.969 43.656 1 57.56 116 LEU B N 1
ATOM 4416 C CA . LEU B 1 116 ? 2.742 49.781 42.75 1 57.56 116 LEU B CA 1
ATOM 4417 C C . LEU B 1 116 ? 3.633 50.719 43.562 1 57.56 116 LEU B C 1
ATOM 4419 O O . LEU B 1 116 ? 3.152 51.438 44.438 1 57.56 116 LEU B O 1
ATOM 4423 N N . MET B 1 117 ? 4.996 50.375 43.562 1 55.41 117 MET B N 1
ATOM 4424 C CA . MET B 1 117 ? 5.938 51.281 44.219 1 55.41 117 MET B CA 1
ATOM 4425 C C . MET B 1 117 ? 6.082 52.594 43.438 1 55.41 117 MET B C 1
ATOM 4427 O O . MET B 1 117 ? 6.348 52.562 42.219 1 55.41 117 MET B O 1
ATOM 4431 N N . ARG B 1 118 ? 5.184 53.562 43.531 1 53.91 118 ARG B N 1
ATOM 4432 C CA . ARG B 1 118 ? 5.355 54.844 42.875 1 53.91 118 ARG B CA 1
ATOM 4433 C C . ARG B 1 118 ? 6.641 55.531 43.344 1 53.91 118 ARG B C 1
ATOM 4435 O O . ARG B 1 118 ? 7.035 55.406 44.5 1 53.91 118 ARG B O 1
ATOM 4442 N N . ASP B 1 119 ? 7.48 55.719 42.375 1 49.84 119 ASP B N 1
ATOM 4443 C CA . ASP B 1 119 ? 8.633 56.562 42.656 1 49.84 119 ASP B CA 1
ATOM 4444 C C . ASP B 1 119 ? 8.219 57.812 43.406 1 49.84 119 ASP B C 1
ATOM 4446 O O . ASP B 1 119 ? 7.074 58.25 43.312 1 49.84 119 ASP B O 1
ATOM 4450 N N . GLN B 1 120 ? 9.172 58.281 44.312 1 49.31 120 GLN B N 1
ATOM 4451 C CA . GLN B 1 120 ? 9.156 59.5 45.094 1 49.31 120 GLN B CA 1
ATOM 4452 C C . GLN B 1 120 ? 8.703 60.688 44.219 1 49.31 120 GLN B C 1
ATOM 4454 O O . GLN B 1 120 ? 8.094 61.625 44.75 1 49.31 120 GLN B O 1
ATOM 4459 N N . GLU B 1 121 ? 9.148 60.625 42.969 1 47.62 121 GLU B N 1
ATOM 4460 C CA . GLU B 1 121 ? 8.961 61.844 42.156 1 47.62 121 GLU B CA 1
ATOM 4461 C C . GLU B 1 121 ? 7.484 62.062 41.844 1 47.62 121 GLU B C 1
ATOM 4463 O O . GLU B 1 121 ? 7.02 63.188 41.812 1 47.62 121 GLU B O 1
ATOM 4468 N N . ILE B 1 122 ? 6.762 61.062 41.594 1 48.59 122 ILE B N 1
ATOM 4469 C CA . ILE B 1 122 ? 5.34 61.312 41.375 1 48.59 122 ILE B CA 1
ATOM 4470 C C . ILE B 1 122 ? 4.691 61.75 42.688 1 48.59 122 ILE B C 1
ATOM 4472 O O . ILE B 1 122 ? 3.535 62.188 42.688 1 48.59 122 ILE B O 1
ATOM 4476 N N . ARG B 1 123 ? 5.41 61.5 43.781 1 50.56 123 ARG B N 1
ATOM 4477 C CA . ARG B 1 123 ? 5.023 62.031 45.094 1 50.56 123 ARG B CA 1
ATOM 4478 C C . ARG B 1 123 ? 4.91 63.531 45.062 1 50.56 123 ARG B C 1
ATOM 4480 O O . ARG B 1 123 ? 4.012 64.125 45.688 1 50.56 123 ARG B O 1
ATOM 4487 N N . GLN B 1 124 ? 6.059 64 44.5 1 49.94 124 GLN B N 1
ATOM 4488 C CA . GLN B 1 124 ? 6.16 65.438 44.594 1 49.94 124 GLN B CA 1
ATOM 4489 C C . GLN B 1 124 ? 5.035 66.125 43.781 1 49.94 124 GLN B C 1
ATOM 4491 O O . GLN B 1 124 ? 4.531 67.188 44.219 1 49.94 124 GLN B O 1
ATOM 4496 N N . VAL B 1 125 ? 4.824 65.562 42.594 1 47.19 125 VAL B N 1
ATOM 4497 C CA . VAL B 1 125 ? 3.912 66.375 41.75 1 47.19 125 VAL B CA 1
ATOM 4498 C C . VAL B 1 125 ? 2.492 66.25 42.312 1 47.19 125 VAL B C 1
ATOM 4500 O O . VAL B 1 125 ? 1.689 67.188 42.156 1 47.19 125 VAL B O 1
ATOM 4503 N N . THR B 1 126 ? 2.033 65 42.719 1 48.59 126 THR B N 1
ATOM 4504 C CA . THR B 1 126 ? 0.615 65 43.062 1 48.59 126 THR B CA 1
ATOM 4505 C C . THR B 1 126 ? 0.411 65.5 44.5 1 48.59 126 THR B C 1
ATOM 4507 O O . THR B 1 126 ? -0.723 65.625 44.969 1 48.59 126 THR B O 1
ATOM 4510 N N . GLY B 1 127 ? 1.429 66.188 45.188 1 50.84 127 GLY B N 1
ATOM 4511 C CA . GLY B 1 127 ? 1.377 66.875 46.469 1 50.84 127 GLY B CA 1
ATOM 4512 C C . GLY B 1 127 ? 0.838 66 47.594 1 50.84 127 GLY B C 1
ATOM 4513 O O . GLY B 1 127 ? 0.675 66.5 48.719 1 50.84 127 GLY B O 1
ATOM 4514 N N . ARG B 1 128 ? 0.056 65 47.188 1 51.53 128 ARG B N 1
ATOM 4515 C CA . ARG B 1 128 ? -0.562 64.312 48.312 1 51.53 128 ARG B CA 1
ATOM 4516 C C . ARG B 1 128 ? 0.421 63.344 48.969 1 51.53 128 ARG B C 1
ATOM 4518 O O . ARG B 1 128 ? 1.078 62.562 48.25 1 51.53 128 ARG B O 1
ATOM 4525 N N . ASN B 1 129 ? 1.129 63.688 50.094 1 45.12 129 ASN B N 1
ATOM 4526 C CA . ASN B 1 129 ? 1.985 62.938 51.031 1 45.12 129 ASN B CA 1
ATOM 4527 C C . ASN B 1 129 ? 1.373 61.594 51.406 1 45.12 129 ASN B C 1
ATOM 4529 O O . ASN B 1 129 ? 1.794 60.969 52.375 1 45.12 129 ASN B O 1
ATOM 4533 N N . ASP B 1 130 ? 0.069 61.312 51.219 1 43.94 130 ASP B N 1
ATOM 4534 C CA . ASP B 1 130 ? -0.441 60.094 51.812 1 43.94 130 ASP B CA 1
ATOM 4535 C C . ASP B 1 130 ? 0.345 58.875 51.312 1 43.94 130 ASP B C 1
ATOM 4537 O O . ASP B 1 130 ? 0.738 58.812 50.125 1 43.94 130 ASP B O 1
ATOM 4541 N N . GLU B 1 131 ? 1.255 58.25 52.219 1 45.34 131 GLU B N 1
ATOM 4542 C CA . GLU B 1 131 ? 1.854 56.938 52.156 1 45.34 131 GLU B CA 1
ATOM 4543 C C . GLU B 1 131 ? 1 55.969 51.312 1 45.34 131 GLU B C 1
ATOM 4545 O O . GLU B 1 131 ? 0.088 55.344 51.812 1 45.34 131 GLU B O 1
ATOM 4550 N N . PHE B 1 132 ? 0.534 56.281 50.344 1 46.03 132 PHE B N 1
ATOM 4551 C CA . PHE B 1 132 ? -0.211 55.344 49.531 1 46.03 132 PHE B CA 1
ATOM 4552 C C . PHE B 1 132 ? 0.642 54.125 49.156 1 46.03 132 PHE B C 1
ATOM 4554 O O . PHE B 1 132 ? 1.305 54.125 48.125 1 46.03 132 PHE B O 1
ATOM 4561 N N . LYS B 1 133 ? 1.471 53.719 50.031 1 51.28 133 LYS B N 1
ATOM 4562 C CA . LYS B 1 133 ? 1.913 52.312 50 1 51.28 133 LYS B CA 1
ATOM 4563 C C . LYS B 1 133 ? 0.747 51.375 49.719 1 51.28 133 LYS B C 1
ATOM 4565 O O . LYS B 1 133 ? 0.773 50.219 50.094 1 51.28 133 LYS B O 1
ATOM 4570 N N . ASP B 1 134 ? -0.534 51.688 49.562 1 52.16 134 ASP B N 1
ATOM 4571 C CA . ASP B 1 134 ? -1.638 50.781 49.844 1 52.16 134 ASP B CA 1
ATOM 4572 C C . ASP B 1 134 ? -1.647 49.625 48.812 1 52.16 134 ASP B C 1
ATOM 4574 O O . ASP B 1 134 ? -1.583 49.875 47.625 1 52.16 134 ASP B O 1
ATOM 4578 N N . TRP B 1 135 ? -1.126 48.5 49.438 1 59.09 135 TRP B N 1
ATOM 4579 C CA . TRP B 1 135 ? -1.574 47.25 48.844 1 59.09 135 TRP B CA 1
ATOM 4580 C C . TRP B 1 135 ? -3.043 47.312 48.438 1 59.09 135 TRP B C 1
ATOM 4582 O O . TRP B 1 135 ? -3.885 47.781 49.219 1 59.09 135 TRP B O 1
ATOM 4592 N N . GLY B 1 136 ? -3.268 47.594 47.281 1 67.5 136 GLY B N 1
ATOM 4593 C CA . GLY B 1 136 ? -4.648 47.469 46.844 1 67.5 136 GLY B CA 1
ATOM 4594 C C . GLY B 1 136 ? -5.016 46.094 46.344 1 67.5 136 GLY B C 1
ATOM 4595 O O . GLY B 1 136 ? -4.164 45.375 45.844 1 67.5 136 GLY B O 1
ATOM 4596 N N . ASP B 1 137 ? -6.098 45.344 47.094 1 72.69 137 ASP B N 1
ATOM 4597 C CA . ASP B 1 137 ? -6.668 44.125 46.594 1 72.69 137 ASP B CA 1
ATOM 4598 C C . ASP B 1 137 ? -7.906 44.406 45.719 1 72.69 137 ASP B C 1
ATOM 4600 O O . ASP B 1 137 ? -8.453 45.5 45.75 1 72.69 137 ASP B O 1
ATOM 4604 N N . GLY B 1 138 ? -8.062 43.656 44.812 1 76.69 138 GLY B N 1
ATOM 4605 C CA . GLY B 1 138 ? -9.242 43.781 44 1 76.69 138 GLY B CA 1
ATOM 4606 C C . GLY B 1 138 ? -9.695 42.438 43.406 1 76.69 138 GLY B C 1
ATOM 4607 O O . GLY B 1 138 ? -9.086 41.406 43.688 1 76.69 138 GLY B O 1
ATOM 4608 N N . GLY B 1 139 ? -10.961 42.406 43.125 1 79.75 139 GLY B N 1
ATOM 4609 C CA . GLY B 1 139 ? -11.547 41.25 42.5 1 79.75 139 GLY B CA 1
ATOM 4610 C C . GLY B 1 139 ? -12.391 41.625 41.281 1 79.75 139 GLY B C 1
ATOM 4611 O O . GLY B 1 139 ? -12.789 42.781 41.125 1 79.75 139 GLY B O 1
ATOM 4612 N N . SER B 1 140 ? -12.398 40.688 40.438 1 84.62 140 SER B N 1
ATOM 4613 C CA . SER B 1 140 ? -13.242 40.906 39.281 1 84.62 140 SER B CA 1
ATOM 4614 C C . SER B 1 140 ? -13.938 39.625 38.844 1 84.62 140 SER B C 1
ATOM 4616 O O . SER B 1 140 ? -13.422 38.531 39.094 1 84.62 140 SER B O 1
ATOM 4618 N N . SER B 1 141 ? -15.211 39.656 38.469 1 86.62 141 SER B N 1
ATOM 4619 C CA . SER B 1 141 ? -15.977 38.562 37.812 1 86.62 141 SER B CA 1
ATOM 4620 C C . SER B 1 141 ? -16.609 39.062 36.531 1 86.62 141 SER B C 1
ATOM 4622 O O . SER B 1 141 ? -17.25 40.094 36.469 1 86.62 141 SER B O 1
ATOM 4624 N N . PHE B 1 142 ? -16.297 38.312 35.531 1 91.69 142 PHE B N 1
ATOM 4625 C CA . PHE B 1 142 ? -16.844 38.719 34.219 1 91.69 142 PHE B CA 1
ATOM 4626 C C . PHE B 1 142 ? -17.375 37.5 33.469 1 91.69 142 PHE B C 1
ATOM 4628 O O . PHE B 1 142 ? -16.891 36.375 33.656 1 91.69 142 PHE B O 1
ATOM 4635 N N . LEU B 1 143 ? -18.453 37.656 32.656 1 93.19 143 LEU B N 1
ATOM 4636 C CA . LEU B 1 143 ? -18.859 36.812 31.547 1 93.19 143 LEU B CA 1
ATOM 4637 C C . LEU B 1 143 ? -18.469 37.406 30.203 1 93.19 143 LEU B C 1
ATOM 4639 O O . LEU B 1 143 ? -18.672 38.625 29.984 1 93.19 143 LEU B O 1
ATOM 4643 N N . THR B 1 144 ? -17.781 36.625 29.422 1 94.38 144 THR B N 1
ATOM 4644 C CA . THR B 1 144 ? -17.438 37.094 28.094 1 94.38 144 THR B CA 1
ATOM 4645 C C . THR B 1 144 ? -18.078 36.219 27.016 1 94.38 144 THR B C 1
ATOM 4647 O O . THR B 1 144 ? -18.203 35 27.203 1 94.38 144 THR B O 1
ATOM 4650 N N . ILE B 1 145 ? -18.594 36.781 25.938 1 94.69 145 ILE B N 1
ATOM 4651 C CA . ILE B 1 145 ? -19.109 36.094 24.766 1 94.69 145 ILE B CA 1
ATOM 4652 C C . ILE B 1 145 ? -18.312 36.5 23.531 1 94.69 145 ILE B C 1
ATOM 4654 O O . ILE B 1 145 ? -17.953 37.688 23.391 1 94.69 145 ILE B O 1
ATOM 4658 N N . ARG B 1 146 ? -17.891 35.562 22.781 1 95.81 146 ARG B N 1
ATOM 4659 C CA . ARG B 1 146 ? -17.203 35.812 21.516 1 95.81 146 ARG B CA 1
ATOM 4660 C C . ARG B 1 146 ? -17.891 35.062 20.375 1 95.81 146 ARG B C 1
ATOM 4662 O O . ARG B 1 146 ? -18.234 33.906 20.5 1 95.81 146 ARG B O 1
ATOM 4669 N N . TYR B 1 147 ? -18.125 35.719 19.25 1 95.69 147 TYR B N 1
ATOM 4670 C CA . TYR B 1 147 ? -18.719 35.156 18.047 1 95.69 147 TYR B CA 1
ATOM 4671 C C . TYR B 1 147 ? -17.969 35.594 16.797 1 95.69 147 TYR B C 1
ATOM 4673 O O . TYR B 1 147 ? -17.828 36.781 16.516 1 95.69 147 TYR B O 1
ATOM 4681 N N . ASN B 1 148 ? -17.422 34.594 16.141 1 95.88 148 ASN B N 1
ATOM 4682 C CA . ASN B 1 148 ? -16.797 34.844 14.852 1 95.88 148 ASN B CA 1
ATOM 4683 C C . ASN B 1 148 ? -17.797 34.781 13.703 1 95.88 148 ASN B C 1
ATOM 4685 O O . ASN B 1 148 ? -18.406 33.75 13.461 1 95.88 148 ASN B O 1
ATOM 4689 N N . ILE B 1 149 ? -17.969 35.875 12.938 1 96.31 149 ILE B N 1
ATOM 4690 C CA . ILE B 1 149 ? -18.906 35.906 11.82 1 96.31 149 ILE B CA 1
ATOM 4691 C C . ILE B 1 149 ? -18.281 35.25 10.594 1 96.31 149 ILE B C 1
ATOM 4693 O O . ILE B 1 149 ? -17.188 35.625 10.164 1 96.31 149 ILE B O 1
ATOM 4697 N N . ASP B 1 150 ? -18.953 34.344 10.023 1 96.88 150 ASP B N 1
ATOM 4698 C CA . ASP B 1 150 ? -18.438 33.594 8.883 1 96.88 150 ASP B CA 1
ATOM 4699 C C . ASP B 1 150 ? -18.781 34.281 7.566 1 96.88 150 ASP B C 1
ATOM 4701 O O . ASP B 1 150 ? -19.453 33.719 6.711 1 96.88 150 ASP B O 1
ATOM 4705 N N . ILE B 1 151 ? -18.188 35.344 7.312 1 96 151 ILE B N 1
ATOM 4706 C CA . ILE B 1 151 ? -18.5 36.188 6.168 1 96 151 ILE B CA 1
ATOM 4707 C C . ILE B 1 151 ? -18.031 35.5 4.883 1 96 151 ILE B C 1
ATOM 4709 O O . ILE B 1 151 ? -18.734 35.531 3.871 1 96 151 ILE B O 1
ATOM 4713 N N . TRP B 1 152 ? -16.938 34.844 4.914 1 96.38 152 TRP B N 1
ATOM 4714 C CA . TRP B 1 152 ? -16.312 34.344 3.693 1 96.38 152 TRP B CA 1
ATOM 4715 C C . TRP B 1 152 ? -16.547 32.875 3.516 1 96.38 152 TRP B C 1
ATOM 4717 O O . TRP B 1 152 ? -16.125 32.281 2.516 1 96.38 152 TRP B O 1
ATOM 4727 N N . GLY B 1 153 ? -17.094 32.219 4.547 1 97.88 153 GLY B N 1
ATOM 4728 C CA . GLY B 1 153 ? -17.453 30.812 4.434 1 97.88 153 GLY B CA 1
ATOM 4729 C C . GLY B 1 153 ? -16.375 29.859 4.918 1 97.88 153 GLY B C 1
ATOM 4730 O O . GLY B 1 153 ? -16.375 28.672 4.578 1 97.88 153 GLY B O 1
ATOM 4731 N N . GLY B 1 154 ? -15.359 30.391 5.672 1 98 154 GLY B N 1
ATOM 4732 C CA . GLY B 1 154 ? -14.281 29.547 6.164 1 98 154 GLY B CA 1
ATOM 4733 C C . GLY B 1 154 ? -14.742 28.5 7.164 1 98 154 GLY B C 1
ATOM 4734 O O . GLY B 1 154 ? -14.352 27.344 7.082 1 98 154 GLY B O 1
ATOM 4735 N N . TYR B 1 155 ? -15.539 28.906 8.117 1 98 155 TYR B N 1
ATOM 4736 C CA . TYR B 1 155 ? -16.047 27.984 9.117 1 98 155 TYR B CA 1
ATOM 4737 C C . TYR B 1 155 ? -17.016 26.984 8.492 1 98 155 TYR B C 1
ATOM 4739 O O . TYR B 1 155 ? -17 25.797 8.844 1 98 155 TYR B O 1
ATOM 4747 N N . ARG B 1 156 ? -17.844 27.469 7.551 1 98.56 156 ARG B N 1
ATOM 4748 C CA . ARG B 1 156 ? -18.734 26.547 6.828 1 98.56 156 ARG B CA 1
ATOM 4749 C C . ARG B 1 156 ? -17.922 25.531 6.023 1 98.56 156 ARG B C 1
ATOM 4751 O O . ARG B 1 156 ? -18.297 24.359 5.945 1 98.56 156 ARG B O 1
ATOM 4758 N N . ALA B 1 157 ? -16.812 26 5.414 1 98.69 157 ALA B N 1
ATOM 4759 C CA . ALA B 1 157 ? -15.953 25.094 4.66 1 98.69 157 ALA B CA 1
ATOM 4760 C C . ALA B 1 157 ? -15.312 24.062 5.578 1 98.69 157 ALA B C 1
ATOM 4762 O O . ALA B 1 157 ? -15.18 22.891 5.207 1 98.69 157 ALA B O 1
ATOM 4763 N N . LYS B 1 158 ? -14.867 24.484 6.77 1 98.69 158 LYS B N 1
ATOM 4764 C CA . LYS B 1 158 ? -14.312 23.562 7.746 1 98.69 158 LYS B CA 1
ATOM 4765 C C . LYS B 1 158 ? -15.328 22.484 8.117 1 98.69 158 LYS B C 1
ATOM 4767 O O . LYS B 1 158 ? -14.992 21.297 8.195 1 98.69 158 LYS B O 1
ATOM 4772 N N . LEU B 1 159 ? -16.578 22.891 8.336 1 98.75 159 LEU B N 1
ATOM 4773 C CA . LEU B 1 159 ? -17.641 21.938 8.656 1 98.75 159 LEU B CA 1
ATOM 4774 C C . LEU B 1 159 ? -17.906 21.016 7.469 1 98.75 159 LEU B C 1
ATOM 4776 O O . LEU B 1 159 ? -18.109 19.812 7.648 1 98.75 159 LEU B O 1
ATOM 4780 N N . ALA B 1 160 ? -17.922 21.609 6.289 1 98.88 160 ALA B N 1
ATOM 4781 C CA . ALA B 1 160 ? -18.156 20.812 5.09 1 98.88 160 ALA B CA 1
ATOM 4782 C C . ALA B 1 160 ? -17.078 19.75 4.918 1 98.88 160 ALA B C 1
ATOM 4784 O O . ALA B 1 160 ? -17.375 18.594 4.59 1 98.88 160 ALA B O 1
ATOM 4785 N N . ALA B 1 161 ? -15.766 20.109 5.156 1 98.81 161 ALA B N 1
ATOM 4786 C CA . ALA B 1 161 ? -14.672 19.141 5.086 1 98.81 161 ALA B CA 1
ATOM 4787 C C . ALA B 1 161 ? -14.867 18.016 6.098 1 98.81 161 ALA B C 1
ATOM 4789 O O . ALA B 1 161 ? -14.781 16.844 5.746 1 98.81 161 ALA B O 1
ATOM 4790 N N . ALA B 1 162 ? -15.195 18.391 7.293 1 98.81 162 ALA B N 1
ATOM 4791 C CA . ALA B 1 162 ? -15.391 17.406 8.352 1 98.81 162 ALA B CA 1
ATOM 4792 C C . ALA B 1 162 ? -16.609 16.531 8.062 1 98.81 162 ALA B C 1
ATOM 4794 O O . ALA B 1 162 ? -16.609 15.336 8.398 1 98.81 162 ALA B O 1
ATOM 4795 N N . THR B 1 163 ? -17.641 17.125 7.48 1 98.88 163 THR B N 1
ATOM 4796 C CA . THR B 1 163 ? -18.828 16.359 7.098 1 98.88 163 THR B CA 1
ATOM 4797 C C . THR B 1 163 ? -18.484 15.305 6.051 1 98.88 163 THR B C 1
ATOM 4799 O O . THR B 1 163 ? -18.891 14.148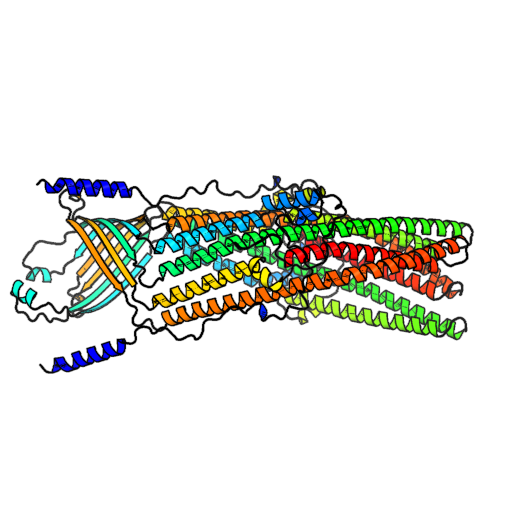 6.168 1 98.88 163 THR B O 1
ATOM 4802 N N . SER B 1 164 ? -17.688 15.727 5.062 1 98.81 164 SER B N 1
ATOM 4803 C CA . SER B 1 164 ? -17.25 14.773 4.051 1 98.81 164 SER B CA 1
ATOM 4804 C C . SER B 1 164 ? -16.391 13.672 4.668 1 98.81 164 SER B C 1
ATOM 4806 O O . SER B 1 164 ? -16.531 12.5 4.297 1 98.81 164 SER B O 1
ATOM 4808 N N . GLU B 1 165 ? -15.562 13.992 5.637 1 98.81 165 GLU B N 1
ATOM 4809 C CA . GLU B 1 165 ? -14.727 13.008 6.32 1 98.81 165 GLU B CA 1
ATOM 4810 C C . GLU B 1 165 ? -15.57 12.047 7.152 1 98.81 165 GLU B C 1
ATOM 4812 O O . GLU B 1 165 ? -15.266 10.859 7.234 1 98.81 165 GLU B O 1
ATOM 4817 N N . ALA B 1 166 ? -16.609 12.531 7.746 1 98.81 166 ALA B N 1
ATOM 4818 C CA . ALA B 1 166 ? -17.516 11.68 8.508 1 98.81 166 ALA B CA 1
ATOM 4819 C C . ALA B 1 166 ? -18.266 10.711 7.586 1 98.81 166 ALA B C 1
ATOM 4821 O O . ALA B 1 166 ? -18.422 9.531 7.918 1 98.81 166 ALA B O 1
ATOM 4822 N N . LYS B 1 167 ? -18.703 11.227 6.453 1 98.81 167 LYS B N 1
ATOM 4823 C CA . LYS B 1 167 ? -19.328 10.359 5.465 1 98.81 167 LYS B CA 1
ATOM 4824 C C . LYS B 1 167 ? -18.359 9.281 4.977 1 98.81 167 LYS B C 1
ATOM 4826 O O . LYS B 1 167 ? -18.734 8.125 4.801 1 98.81 167 LYS B O 1
ATOM 4831 N N . ALA B 1 168 ? -17.078 9.664 4.758 1 98.75 168 ALA B N 1
ATOM 4832 C CA . ALA B 1 168 ? -16.062 8.703 4.34 1 98.75 168 ALA B CA 1
ATOM 4833 C C . ALA B 1 168 ? -15.875 7.602 5.379 1 98.75 168 ALA B C 1
ATOM 4835 O O . ALA B 1 168 ? -15.719 6.43 5.031 1 98.75 168 ALA B O 1
ATOM 4836 N N . ALA B 1 169 ? -15.922 7.953 6.645 1 98.69 169 ALA B N 1
ATOM 4837 C CA . ALA B 1 169 ? -15.773 6.973 7.715 1 98.69 169 ALA B CA 1
ATOM 4838 C C . ALA B 1 169 ? -16.922 5.965 7.703 1 98.69 169 ALA B C 1
ATOM 4840 O O . ALA B 1 169 ? -16.703 4.773 7.941 1 98.69 169 ALA B O 1
ATOM 4841 N N . ILE B 1 170 ? -18.109 6.445 7.438 1 98.62 170 ILE B N 1
ATOM 4842 C CA . ILE B 1 170 ? -19.266 5.555 7.316 1 98.62 170 ILE B CA 1
ATOM 4843 C C . ILE B 1 170 ? -19.047 4.598 6.141 1 98.62 170 ILE B C 1
ATOM 4845 O O . ILE B 1 170 ? -19.25 3.391 6.273 1 98.62 170 ILE B O 1
ATOM 4849 N N . VAL B 1 171 ? -18.625 5.148 5.008 1 98.62 171 VAL B N 1
ATOM 4850 C CA . VAL B 1 171 ? -18.391 4.336 3.818 1 98.62 171 VAL B CA 1
ATOM 4851 C C . VAL B 1 171 ? -17.266 3.334 4.094 1 98.62 171 VAL B C 1
ATOM 4853 O O . VAL B 1 171 ? -17.359 2.176 3.68 1 98.62 171 VAL B O 1
ATOM 4856 N N . ASP B 1 172 ? -16.234 3.732 4.871 1 98.44 172 ASP B N 1
ATOM 4857 C CA . ASP B 1 172 ? -15.133 2.857 5.242 1 98.44 172 ASP B CA 1
ATOM 4858 C C . ASP B 1 172 ? -15.617 1.677 6.078 1 98.44 172 ASP B C 1
ATOM 4860 O O . ASP B 1 172 ? -15.031 0.593 6.035 1 98.44 172 ASP B O 1
ATOM 4864 N N . SER B 1 173 ? -16.641 1.852 6.812 1 98.38 173 SER B N 1
ATOM 4865 C CA . SER B 1 173 ? -17.203 0.741 7.578 1 98.38 173 SER B CA 1
ATOM 4866 C C . SER B 1 173 ? -17.812 -0.315 6.66 1 98.38 173 SER B C 1
ATOM 4868 O O . SER B 1 173 ? -17.75 -1.511 6.949 1 98.38 173 SER B O 1
ATOM 4870 N N . HIS B 1 174 ? -18.422 0.141 5.555 1 98.31 174 HIS B N 1
ATOM 4871 C CA . HIS B 1 174 ? -18.906 -0.801 4.559 1 98.31 174 HIS B CA 1
ATOM 4872 C C . HIS B 1 174 ? -17.766 -1.549 3.891 1 98.31 174 HIS B C 1
ATOM 4874 O O . HIS B 1 174 ? -17.875 -2.738 3.588 1 98.31 174 HIS B O 1
ATOM 4880 N N . GLU B 1 175 ? -16.625 -0.838 3.645 1 98.31 175 GLU B N 1
ATOM 4881 C CA . GLU B 1 175 ? -15.43 -1.495 3.111 1 98.31 175 GLU B CA 1
ATOM 4882 C C . GLU B 1 175 ? -14.898 -2.543 4.086 1 98.31 175 GLU B C 1
ATOM 4884 O O . GLU B 1 175 ? -14.477 -3.625 3.67 1 98.31 175 GLU B O 1
ATOM 4889 N N . ALA B 1 176 ? -14.93 -2.229 5.352 1 98.5 176 ALA B N 1
ATOM 4890 C CA . ALA B 1 176 ? -14.484 -3.176 6.371 1 98.5 176 ALA B CA 1
ATOM 4891 C C . ALA B 1 176 ? -15.359 -4.426 6.379 1 98.5 176 ALA B C 1
ATOM 4893 O O . ALA B 1 176 ? -14.859 -5.547 6.469 1 98.5 176 ALA B O 1
ATOM 4894 N N . ALA B 1 177 ? -16.641 -4.234 6.293 1 98.5 177 ALA B N 1
ATOM 4895 C CA . ALA B 1 177 ? -17.578 -5.355 6.238 1 98.5 177 ALA B CA 1
ATOM 4896 C C . ALA B 1 177 ? -17.328 -6.215 5 1 98.5 177 ALA B C 1
ATOM 4898 O O . ALA B 1 177 ? -17.312 -7.445 5.086 1 98.5 177 ALA B O 1
ATOM 4899 N N . LEU B 1 178 ? -17.156 -5.555 3.865 1 98.38 178 LEU B N 1
ATOM 4900 C CA . LEU B 1 178 ? -16.875 -6.27 2.623 1 98.38 178 LEU B CA 1
ATOM 4901 C C . LEU B 1 178 ? -15.594 -7.082 2.734 1 98.38 178 LEU B C 1
ATOM 4903 O O . LEU B 1 178 ? -15.562 -8.266 2.375 1 98.38 178 LEU B O 1
ATOM 4907 N N . THR B 1 179 ? -14.555 -6.477 3.291 1 98.5 179 THR B N 1
ATOM 4908 C CA . THR B 1 179 ? -13.273 -7.145 3.453 1 98.5 179 THR B CA 1
ATOM 4909 C C . THR B 1 179 ? -13.398 -8.336 4.398 1 98.5 179 THR B C 1
ATOM 4911 O O . THR B 1 179 ? -12.891 -9.422 4.109 1 98.5 179 THR B O 1
ATOM 4914 N N . LEU B 1 180 ? -14.07 -8.148 5.434 1 98.62 180 LEU B N 1
ATOM 4915 C CA . LEU B 1 180 ? -14.258 -9.211 6.414 1 98.62 180 LEU B CA 1
ATOM 4916 C C . LEU B 1 180 ? -15.016 -10.383 5.809 1 98.62 180 LEU B C 1
ATOM 4918 O O . LEU B 1 180 ? -14.562 -11.523 5.875 1 98.62 180 LEU B O 1
ATOM 4922 N N . THR B 1 181 ? -16.156 -10.102 5.184 1 98.56 181 THR B N 1
ATOM 4923 C CA . THR B 1 181 ? -17.016 -11.156 4.668 1 98.56 181 THR B CA 1
ATOM 4924 C C . THR B 1 181 ? -16.359 -11.883 3.502 1 98.56 181 THR B C 1
ATOM 4926 O O . THR B 1 181 ? -16.438 -13.102 3.391 1 98.56 181 THR B O 1
ATOM 4929 N N . THR B 1 182 ? -15.656 -11.148 2.652 1 98.12 182 THR B N 1
ATOM 4930 C CA . THR B 1 182 ? -14.977 -11.805 1.543 1 98.12 182 THR B CA 1
ATOM 4931 C C . THR B 1 182 ? -13.781 -12.609 2.045 1 98.12 182 THR B C 1
ATOM 4933 O O . THR B 1 182 ? -13.445 -13.648 1.479 1 98.12 182 THR B O 1
ATOM 4936 N N . SER B 1 183 ? -13.102 -12.148 3.121 1 98.62 183 SER B N 1
ATOM 4937 C CA . SER B 1 183 ? -12.008 -12.922 3.701 1 98.62 183 SER B CA 1
ATOM 4938 C C . SER B 1 183 ? -12.5 -14.234 4.285 1 98.62 183 SER B C 1
ATOM 4940 O O . SER B 1 183 ? -11.883 -15.281 4.09 1 98.62 183 SER B O 1
ATOM 4942 N N . ILE B 1 184 ? -13.586 -14.188 4.922 1 98.62 184 ILE B N 1
ATOM 4943 C CA . ILE B 1 184 ? -14.164 -15.406 5.484 1 98.62 184 ILE B CA 1
ATOM 4944 C C . ILE B 1 184 ? -14.617 -16.328 4.359 1 98.62 184 ILE B C 1
ATOM 4946 O O . ILE B 1 184 ? -14.352 -17.531 4.395 1 98.62 184 ILE B O 1
ATOM 4950 N N . ALA B 1 185 ? -15.281 -15.797 3.395 1 97.19 185 ALA B N 1
ATOM 4951 C CA . ALA B 1 185 ? -15.742 -16.609 2.273 1 97.19 185 ALA B CA 1
ATOM 4952 C C . ALA B 1 185 ? -14.57 -17.25 1.545 1 97.19 185 ALA B C 1
ATOM 4954 O O . ALA B 1 185 ? -14.648 -18.406 1.128 1 97.19 185 ALA B O 1
ATOM 4955 N N . ALA B 1 186 ? -13.477 -16.469 1.372 1 97 186 ALA B N 1
ATOM 4956 C CA . ALA B 1 186 ? -12.289 -17.016 0.73 1 97 186 ALA B CA 1
ATOM 4957 C C . ALA B 1 186 ? -11.695 -18.156 1.557 1 97 186 ALA B C 1
ATOM 4959 O O . ALA B 1 186 ? -11.305 -19.188 1.01 1 97 186 ALA B O 1
ATOM 4960 N N . ALA B 1 187 ? -11.617 -17.969 2.805 1 97.94 187 ALA B N 1
ATOM 4961 C CA . ALA B 1 187 ? -11.133 -19.047 3.68 1 97.94 187 ALA B CA 1
ATOM 4962 C C . ALA B 1 187 ? -12.07 -20.25 3.648 1 97.94 187 ALA B C 1
ATOM 4964 O O . ALA B 1 187 ? -11.617 -21.391 3.645 1 97.94 187 ALA B O 1
ATOM 4965 N N . TYR B 1 188 ? -13.336 -20 3.607 1 97.12 188 TYR B N 1
ATOM 4966 C CA . TYR B 1 188 ? -14.344 -21.047 3.525 1 97.12 188 TYR B CA 1
ATOM 4967 C C . TYR B 1 188 ? -14.227 -21.812 2.215 1 97.12 188 TYR B C 1
ATOM 4969 O O . TYR B 1 188 ? -14.344 -23.047 2.195 1 97.12 188 TYR B O 1
ATOM 4977 N N . ALA B 1 189 ? -13.992 -21.094 1.163 1 95.19 189 ALA B N 1
ATOM 4978 C CA . ALA B 1 189 ? -13.734 -21.734 -0.125 1 95.19 189 ALA B CA 1
ATOM 4979 C C . ALA B 1 189 ? -12.492 -22.609 -0.057 1 95.19 189 ALA B C 1
ATOM 4981 O O . ALA B 1 189 ? -12.477 -23.719 -0.608 1 95.19 189 ALA B O 1
ATOM 4982 N N . ASN B 1 190 ? -11.453 -22.125 0.613 1 96.38 190 ASN B N 1
ATOM 4983 C CA . ASN B 1 190 ? -10.258 -22.938 0.797 1 96.38 190 ASN B CA 1
ATOM 4984 C C . ASN B 1 190 ? -10.547 -24.188 1.622 1 96.38 190 ASN B C 1
ATOM 4986 O O . ASN B 1 190 ? -10.016 -25.25 1.338 1 96.38 190 ASN B O 1
ATOM 4990 N N . LEU B 1 191 ? -11.391 -24.062 2.588 1 97.06 191 LEU B N 1
ATOM 4991 C CA . LEU B 1 191 ? -11.805 -25.203 3.385 1 97.06 191 LEU B CA 1
ATOM 4992 C C . LEU B 1 191 ? -12.508 -26.25 2.516 1 97.06 191 LEU B C 1
ATOM 4994 O O . LEU B 1 191 ? -12.227 -27.438 2.617 1 97.06 191 LEU B O 1
ATOM 4998 N N . SER B 1 192 ? -13.422 -25.797 1.687 1 95 192 SER B N 1
ATOM 4999 C CA . SER B 1 192 ? -14.094 -26.688 0.746 1 95 192 SER B CA 1
ATOM 5000 C C . SER B 1 192 ? -13.086 -27.422 -0.136 1 95 192 SER B C 1
ATOM 5002 O O . SER B 1 192 ? -13.195 -28.625 -0.336 1 95 192 SER B O 1
ATOM 5004 N N . ARG B 1 193 ? -12.086 -26.656 -0.617 1 94.31 193 ARG B N 1
ATOM 5005 C CA . ARG B 1 193 ? -11.031 -27.25 -1.437 1 94.31 193 ARG B CA 1
ATOM 5006 C C . ARG B 1 193 ? -10.305 -28.359 -0.677 1 94.31 193 ARG B C 1
ATOM 5008 O O . ARG B 1 193 ? -10.047 -29.438 -1.226 1 94.31 193 ARG B O 1
ATOM 5015 N N . LEU B 1 194 ? -9.984 -28.109 0.527 1 96.81 194 LEU B N 1
ATOM 5016 C CA . LEU B 1 194 ? -9.227 -29.062 1.333 1 96.81 194 LEU B CA 1
ATOM 5017 C C . LEU B 1 194 ? -10.039 -30.312 1.61 1 96.81 194 LEU B C 1
ATOM 5019 O O . LEU B 1 194 ? -9.5 -31.422 1.623 1 96.81 194 LEU B O 1
ATOM 5023 N N . PHE B 1 195 ? -11.32 -30.219 1.801 1 95.81 195 PHE B N 1
ATOM 5024 C CA . PHE B 1 195 ? -12.164 -31.391 1.991 1 95.81 195 PHE B CA 1
ATOM 5025 C C . PHE B 1 195 ? -12.297 -32.188 0.693 1 95.81 195 PHE B C 1
ATOM 5027 O O . PHE B 1 195 ? -12.359 -33.406 0.711 1 95.81 195 PHE B O 1
ATOM 5034 N N . GLU B 1 196 ? -12.414 -31.453 -0.411 1 93.12 196 GLU B N 1
ATOM 5035 C CA . GLU B 1 196 ? -12.391 -32.156 -1.689 1 93.12 196 GLU B CA 1
ATOM 5036 C C . GLU B 1 196 ? -11.078 -32.906 -1.884 1 93.12 196 GLU B C 1
ATOM 5038 O O . GLU B 1 196 ? -11.07 -34.031 -2.367 1 93.12 196 GLU B O 1
ATOM 5043 N N . GLU B 1 197 ? -10 -32.25 -1.536 1 94.94 197 GLU B N 1
ATOM 5044 C CA . GLU B 1 197 ? -8.695 -32.906 -1.593 1 94.94 197 GLU B CA 1
ATOM 5045 C C . GLU B 1 197 ? -8.656 -34.156 -0.69 1 94.94 197 GLU B C 1
ATOM 5047 O O . GLU B 1 197 ? -8.086 -35.188 -1.058 1 94.94 197 GLU B O 1
ATOM 5052 N N . ARG B 1 198 ? -9.242 -34.062 0.446 1 96.44 198 ARG B N 1
ATOM 5053 C CA . ARG B 1 198 ? -9.281 -35.188 1.355 1 96.44 198 ARG B CA 1
ATOM 5054 C C . ARG B 1 198 ? -10.023 -36.375 0.723 1 96.44 198 ARG B C 1
ATOM 5056 O O . ARG B 1 198 ? -9.617 -37.531 0.881 1 96.44 198 ARG B O 1
ATOM 5063 N N . GLN B 1 199 ? -11.086 -36.094 0.051 1 94.75 199 GLN B N 1
ATOM 5064 C CA . GLN B 1 199 ? -11.82 -37.156 -0.635 1 94.75 199 GLN B CA 1
ATOM 5065 C C . GLN B 1 199 ? -10.945 -37.844 -1.684 1 94.75 199 GLN B C 1
ATOM 5067 O O . GLN B 1 199 ? -10.953 -39.062 -1.798 1 94.75 199 GLN B O 1
ATOM 5072 N N . VAL B 1 200 ? -10.242 -36.969 -2.422 1 94.56 200 VAL B N 1
ATOM 5073 C CA . VAL B 1 200 ? -9.328 -37.531 -3.422 1 94.56 200 VAL B CA 1
ATOM 5074 C C . VAL B 1 200 ? -8.266 -38.375 -2.738 1 94.56 200 VAL B C 1
ATOM 5076 O O . VAL B 1 200 ? -7.945 -39.469 -3.205 1 94.56 200 VAL B O 1
ATOM 5079 N N . LEU B 1 201 ? -7.715 -37.938 -1.607 1 96.31 201 LEU B N 1
ATOM 5080 C CA . LEU B 1 201 ? -6.664 -38.656 -0.88 1 96.31 201 LEU B CA 1
ATOM 5081 C C . LEU B 1 201 ? -7.195 -39.938 -0.281 1 96.31 201 LEU B C 1
ATOM 5083 O O . LEU B 1 201 ? -6.488 -40.969 -0.252 1 96.31 201 LEU B O 1
ATO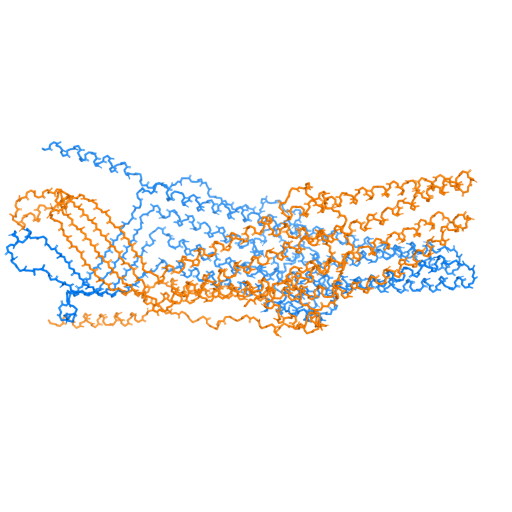M 5087 N N . ASN B 1 202 ? -8.422 -40 0.177 1 96.69 202 ASN B N 1
ATOM 5088 C CA . ASN B 1 202 ? -9.039 -41.219 0.673 1 96.69 202 ASN B CA 1
ATOM 5089 C C . ASN B 1 202 ? -9.195 -42.25 -0.436 1 96.69 202 ASN B C 1
ATOM 5091 O O . ASN B 1 202 ? -8.938 -43.438 -0.223 1 96.69 202 ASN B O 1
ATOM 5095 N N . ARG B 1 203 ? -9.625 -41.781 -1.54 1 93.88 203 ARG B N 1
ATOM 5096 C CA . ARG B 1 203 ? -9.711 -42.688 -2.684 1 93.88 203 ARG B CA 1
ATOM 5097 C C . ARG B 1 203 ? -8.336 -43.219 -3.062 1 93.88 203 ARG B C 1
ATOM 5099 O O . ARG B 1 203 ? -8.203 -44.375 -3.41 1 93.88 203 ARG B O 1
ATOM 5106 N N . THR B 1 204 ? -7.375 -42.312 -3.012 1 94.06 204 THR B N 1
ATOM 5107 C CA . THR B 1 204 ? -6.004 -42.719 -3.287 1 94.06 204 THR B CA 1
ATOM 5108 C C . THR B 1 204 ? -5.543 -43.781 -2.303 1 94.06 204 THR B C 1
ATOM 5110 O O . THR B 1 204 ? -4.93 -44.781 -2.699 1 94.06 204 THR B O 1
ATOM 5113 N N . LEU B 1 205 ? -5.848 -43.625 -1.065 1 95.81 205 LEU B N 1
ATOM 5114 C CA . LEU B 1 205 ? -5.492 -44.594 -0.033 1 95.81 205 LEU B CA 1
ATOM 5115 C C . LEU B 1 205 ? -6.125 -45.938 -0.32 1 95.81 205 LEU B C 1
ATOM 5117 O O . LEU B 1 205 ? -5.469 -47 -0.187 1 95.81 205 LEU B O 1
ATOM 5121 N N . ALA B 1 206 ? -7.312 -46 -0.735 1 95.06 206 ALA B N 1
ATOM 5122 C CA . ALA B 1 206 ? -8.016 -47.25 -1.057 1 95.06 206 ALA B CA 1
ATOM 5123 C C . ALA B 1 206 ? -7.375 -47.938 -2.25 1 95.06 206 ALA B C 1
ATOM 5125 O O . ALA B 1 206 ? -7.172 -49.156 -2.227 1 95.06 206 ALA B O 1
ATOM 5126 N N . VAL B 1 207 ? -7.082 -47.125 -3.229 1 91.81 207 VAL B N 1
ATOM 5127 C CA . VAL B 1 207 ? -6.469 -47.688 -4.43 1 91.81 207 VAL B CA 1
ATOM 5128 C C . VAL B 1 207 ? -5.098 -48.25 -4.09 1 91.81 207 VAL B C 1
ATOM 5130 O O . VAL B 1 207 ? -4.77 -49.375 -4.512 1 91.81 207 VAL B O 1
ATOM 5133 N N . ARG B 1 208 ? -4.316 -47.562 -3.32 1 94.38 208 ARG B N 1
ATOM 5134 C CA . ARG B 1 208 ? -2.98 -48.031 -2.949 1 94.38 208 ARG B CA 1
ATOM 5135 C C . ARG B 1 208 ? -3.045 -49.281 -2.072 1 94.38 208 ARG B C 1
ATOM 5137 O O . ARG B 1 208 ? -2.195 -50.156 -2.182 1 94.38 208 ARG B O 1
ATOM 5144 N N . SER B 1 209 ? -4.016 -49.344 -1.24 1 95.44 209 SER B N 1
ATOM 5145 C CA . SER B 1 209 ? -4.234 -50.562 -0.435 1 95.44 209 SER B CA 1
ATOM 5146 C C . SER B 1 209 ? -4.547 -51.75 -1.312 1 95.44 209 SER B C 1
ATOM 5148 O O . SER B 1 209 ? -4.023 -52.844 -1.084 1 95.44 209 SER B O 1
ATOM 5150 N N . HIS B 1 210 ? -5.367 -51.562 -2.273 1 91.94 210 HIS B N 1
ATOM 5151 C CA . HIS B 1 210 ? -5.727 -52.625 -3.191 1 91.94 210 HIS B CA 1
ATOM 5152 C C . HIS B 1 210 ? -4.516 -53.094 -3.992 1 91.94 210 HIS B C 1
ATOM 5154 O O . HIS B 1 210 ? -4.324 -54.281 -4.188 1 91.94 210 HIS B O 1
ATOM 5160 N N . VAL B 1 211 ? -3.723 -52.125 -4.449 1 91.62 211 VAL B N 1
ATOM 5161 C CA . VAL B 1 211 ? -2.533 -52.469 -5.223 1 91.62 211 VAL B CA 1
ATOM 5162 C C . VAL B 1 211 ? -1.564 -53.281 -4.355 1 91.62 211 VAL B C 1
ATOM 5164 O O . VAL B 1 211 ? -0.958 -54.219 -4.824 1 91.62 211 VAL B O 1
ATOM 5167 N N . LEU B 1 212 ? -1.388 -52.906 -3.088 1 93.31 212 LEU B N 1
ATOM 5168 C CA . LEU B 1 212 ? -0.536 -53.656 -2.18 1 93.31 212 LEU B CA 1
ATOM 5169 C C . LEU B 1 212 ? -1.053 -55.094 -2.012 1 93.31 212 LEU B C 1
ATOM 5171 O O . LEU B 1 212 ? -0.277 -56.062 -2.064 1 93.31 212 LEU B O 1
ATOM 5175 N N . GLU B 1 213 ? -2.324 -55.25 -1.903 1 93.94 213 GLU B N 1
ATOM 5176 C CA . GLU B 1 213 ? -2.926 -56.594 -1.777 1 93.94 213 GLU B CA 1
ATOM 5177 C C . GLU B 1 213 ? -2.648 -57.438 -3.014 1 93.94 213 GLU B C 1
ATOM 5179 O O . GLU B 1 213 ? -2.301 -58.625 -2.898 1 93.94 213 GLU B O 1
ATOM 5184 N N . LEU B 1 214 ? -2.82 -56.75 -4.113 1 89.56 214 LEU B N 1
ATOM 5185 C CA . LEU B 1 214 ? -2.582 -57.469 -5.367 1 89.56 214 LEU B CA 1
ATOM 5186 C C . LEU B 1 214 ? -1.124 -57.906 -5.48 1 89.56 214 LEU B C 1
ATOM 5188 O O . LEU B 1 214 ? -0.835 -59.031 -5.91 1 89.56 214 LEU B O 1
ATOM 5192 N N . THR B 1 215 ? -0.216 -57.031 -5.129 1 91.69 215 THR B N 1
ATOM 5193 C CA . THR B 1 215 ? 1.204 -57.375 -5.219 1 91.69 215 THR B CA 1
ATOM 5194 C C . THR B 1 215 ? 1.57 -58.469 -4.242 1 91.69 215 THR B C 1
ATOM 5196 O O . THR B 1 215 ? 2.404 -59.344 -4.547 1 91.69 215 THR B O 1
ATOM 5199 N N . GLN B 1 216 ? 0.929 -58.562 -3.105 1 92.69 216 GLN B N 1
ATOM 5200 C CA . GLN B 1 216 ? 1.144 -59.594 -2.119 1 92.69 216 GLN B CA 1
ATOM 5201 C C . GLN B 1 216 ? 0.646 -60.938 -2.637 1 92.69 216 GLN B C 1
ATOM 5203 O O . GLN B 1 216 ? 1.316 -61.969 -2.473 1 92.69 216 GLN B O 1
ATOM 5208 N N . GLN B 1 217 ? -0.482 -60.875 -3.271 1 91.25 217 GLN B N 1
ATOM 5209 C CA . GLN B 1 217 ? -1.043 -62.094 -3.842 1 91.25 217 GLN B CA 1
ATOM 5210 C C . GLN B 1 217 ? -0.148 -62.656 -4.945 1 91.25 217 GLN B C 1
ATOM 5212 O O . GLN B 1 217 ? 0.127 -63.875 -4.984 1 91.25 217 GLN B O 1
ATOM 5217 N N . ARG B 1 218 ? 0.259 -61.812 -5.75 1 90.38 218 ARG B N 1
ATOM 5218 C CA . ARG B 1 218 ? 1.101 -62.25 -6.863 1 90.38 218 ARG B CA 1
ATOM 5219 C C . ARG B 1 218 ? 2.457 -62.719 -6.371 1 90.38 218 ARG B C 1
ATOM 5221 O O . ARG B 1 218 ? 3.016 -63.688 -6.91 1 90.38 218 ARG B O 1
ATOM 5228 N N . LEU B 1 219 ? 3.016 -62.062 -5.348 1 90.06 219 LEU B N 1
ATOM 5229 C CA . LEU B 1 219 ? 4.258 -62.5 -4.734 1 90.06 219 LEU B CA 1
ATOM 5230 C C . LEU B 1 219 ? 4.09 -63.906 -4.152 1 90.06 219 LEU B C 1
ATOM 5232 O O . LEU B 1 219 ? 4.953 -64.75 -4.34 1 90.06 219 LEU B O 1
ATOM 5236 N N . GLY B 1 220 ? 3.014 -64.125 -3.57 1 91.19 220 GLY B N 1
ATOM 5237 C CA . GLY B 1 220 ? 2.721 -65.438 -2.984 1 91.19 220 GLY B CA 1
ATOM 5238 C C . GLY B 1 220 ? 2.602 -66.562 -4.016 1 91.19 220 GLY B C 1
ATOM 5239 O O . GLY B 1 220 ? 2.895 -67.75 -3.725 1 91.19 220 GLY B O 1
ATOM 5240 N N . HIS B 1 221 ? 2.277 -66.125 -5.273 1 91.75 221 HIS B N 1
ATOM 5241 C CA . HIS B 1 221 ? 2.131 -67.125 -6.359 1 91.75 221 HIS B CA 1
ATOM 5242 C C . HIS B 1 221 ? 3.379 -67.125 -7.238 1 91.75 221 HIS B C 1
ATOM 5244 O O . HIS B 1 221 ? 3.385 -67.75 -8.289 1 91.75 221 HIS B O 1
ATOM 5250 N N . GLY B 1 222 ? 4.453 -66.375 -6.828 1 89.38 222 GLY B N 1
ATOM 5251 C CA . GLY B 1 222 ? 5.715 -66.375 -7.555 1 89.38 222 GLY B CA 1
ATOM 5252 C C . GLY B 1 222 ? 5.652 -65.562 -8.844 1 89.38 222 GLY B C 1
ATOM 5253 O O . GLY B 1 222 ? 6.504 -65.75 -9.719 1 89.38 222 GLY B O 1
ATOM 5254 N N . LEU B 1 223 ? 4.68 -64.688 -8.93 1 87.56 223 LEU B N 1
ATOM 5255 C CA . LEU B 1 223 ? 4.445 -64 -10.18 1 87.56 223 LEU B CA 1
ATOM 5256 C C . LEU B 1 223 ? 5.004 -62.562 -10.094 1 87.56 223 LEU B C 1
ATOM 5258 O O . LEU B 1 223 ? 4.965 -61.812 -11.078 1 87.56 223 LEU B O 1
ATOM 5262 N N . ASP B 1 224 ? 5.422 -62.125 -8.898 1 88.5 224 ASP B N 1
ATOM 5263 C CA . ASP B 1 224 ? 6.027 -60.812 -8.68 1 88.5 224 ASP B CA 1
ATOM 5264 C C . ASP B 1 224 ? 7.164 -60.875 -7.66 1 88.5 224 ASP B C 1
ATOM 5266 O O . ASP B 1 224 ? 7.496 -61.969 -7.184 1 88.5 224 ASP B O 1
ATOM 5270 N N . ASN B 1 225 ? 7.934 -59.844 -7.457 1 89.44 225 ASN B N 1
ATOM 5271 C CA . ASN B 1 225 ? 9.078 -59.875 -6.551 1 89.44 225 ASN B CA 1
ATOM 5272 C C . ASN B 1 225 ? 8.891 -58.938 -5.367 1 89.44 225 ASN B C 1
ATOM 5274 O O . ASN B 1 225 ? 7.914 -58.188 -5.316 1 89.44 225 ASN B O 1
ATOM 5278 N N . ASP B 1 226 ? 9.859 -58.969 -4.535 1 92.94 226 ASP B N 1
ATOM 5279 C CA . ASP B 1 226 ? 9.781 -58.25 -3.275 1 92.94 226 ASP B CA 1
ATOM 5280 C C . ASP B 1 226 ? 9.883 -56.719 -3.512 1 92.94 226 ASP B C 1
ATOM 5282 O O . ASP B 1 226 ? 9.328 -55.938 -2.746 1 92.94 226 ASP B O 1
ATOM 5286 N N . SER B 1 227 ? 10.547 -56.281 -4.488 1 93.88 227 SER B N 1
ATOM 5287 C CA . SER B 1 227 ? 10.695 -54.875 -4.793 1 93.88 227 SER B CA 1
ATOM 5288 C C . SER B 1 227 ? 9.352 -54.219 -5.07 1 93.88 227 SER B C 1
ATOM 5290 O O . SER B 1 227 ? 9.086 -53.094 -4.605 1 93.88 227 SER B O 1
ATOM 5292 N N . THR B 1 228 ? 8.5 -54.938 -5.707 1 92.81 228 THR B N 1
ATOM 5293 C CA . THR B 1 228 ? 7.184 -54.406 -6.051 1 92.81 228 THR B CA 1
ATOM 5294 C C . THR B 1 228 ? 6.316 -54.281 -4.801 1 92.81 228 THR B C 1
ATOM 5296 O O . THR B 1 228 ? 5.629 -53.25 -4.633 1 92.81 228 THR B O 1
ATOM 5299 N N . MET B 1 229 ? 6.355 -55.281 -3.988 1 92.88 229 MET B N 1
ATOM 5300 C CA . MET B 1 229 ? 5.582 -55.219 -2.75 1 92.88 229 MET B CA 1
ATOM 5301 C C . MET B 1 229 ? 6.07 -54.094 -1.849 1 92.88 229 MET B C 1
ATOM 5303 O O . MET B 1 229 ? 5.262 -53.375 -1.268 1 92.88 229 MET B O 1
ATOM 5307 N N . GLN B 1 230 ? 7.371 -53.875 -1.807 1 96.38 230 GLN B N 1
ATOM 5308 C CA . GLN B 1 230 ? 7.938 -52.812 -0.973 1 96.38 230 GLN B CA 1
ATOM 5309 C C . GLN B 1 230 ? 7.586 -51.438 -1.518 1 96.38 230 GLN B C 1
ATOM 5311 O O . GLN B 1 230 ? 7.305 -50.531 -0.75 1 96.38 230 GLN B O 1
ATOM 5316 N N . ASP B 1 231 ? 7.59 -51.281 -2.797 1 95.88 231 ASP B N 1
ATOM 5317 C CA . ASP B 1 231 ? 7.184 -50.031 -3.416 1 95.88 231 ASP B CA 1
ATOM 5318 C C . ASP B 1 231 ? 5.723 -49.719 -3.115 1 95.88 231 ASP B C 1
ATOM 5320 O O . ASP B 1 231 ? 5.383 -48.594 -2.756 1 95.88 231 ASP B O 1
ATOM 5324 N N . ALA B 1 232 ? 4.875 -50.719 -3.246 1 94.62 232 ALA B N 1
ATOM 5325 C CA . ALA B 1 232 ? 3.459 -50.531 -2.945 1 94.62 232 ALA B CA 1
ATOM 5326 C C . ALA B 1 232 ? 3.256 -50.156 -1.481 1 94.62 232 ALA B C 1
ATOM 5328 O O . ALA B 1 232 ? 2.424 -49.281 -1.167 1 94.62 232 ALA B O 1
ATOM 5329 N N . SER B 1 233 ? 4.047 -50.781 -0.625 1 96.5 233 SER B N 1
ATOM 5330 C CA . SER B 1 233 ? 3.982 -50.469 0.798 1 96.5 233 SER B CA 1
ATOM 5331 C C . SER B 1 233 ? 4.395 -49.031 1.062 1 96.5 233 SER B C 1
ATOM 5333 O O . SER B 1 233 ? 3.762 -48.312 1.856 1 96.5 233 SER B O 1
ATOM 5335 N N . ALA B 1 234 ? 5.457 -48.562 0.403 1 97.38 234 ALA B N 1
ATOM 5336 C CA . ALA B 1 234 ? 5.934 -47.188 0.533 1 97.38 234 ALA B CA 1
ATOM 5337 C C . ALA B 1 234 ? 4.871 -46.188 0.08 1 97.38 234 ALA B C 1
ATOM 5339 O O . ALA B 1 234 ? 4.656 -45.156 0.729 1 97.38 234 ALA B O 1
ATOM 5340 N N . ARG B 1 235 ? 4.258 -46.438 -1.025 1 96.31 235 ARG B N 1
ATOM 5341 C CA . ARG B 1 235 ? 3.248 -45.562 -1.585 1 96.31 235 ARG B CA 1
ATOM 5342 C C . ARG B 1 235 ? 2.021 -45.469 -0.684 1 96.31 235 ARG B C 1
ATOM 5344 O O . ARG B 1 235 ? 1.401 -44.438 -0.554 1 96.31 235 ARG B O 1
ATOM 5351 N N . LEU B 1 236 ? 1.625 -46.656 -0.094 1 95.88 236 LEU B N 1
ATOM 5352 C CA . LEU B 1 236 ? 0.525 -46.656 0.865 1 95.88 236 LEU B CA 1
ATOM 5353 C C . LEU B 1 236 ? 0.857 -45.781 2.07 1 95.88 236 LEU B C 1
ATOM 5355 O O . LEU B 1 236 ? 0.039 -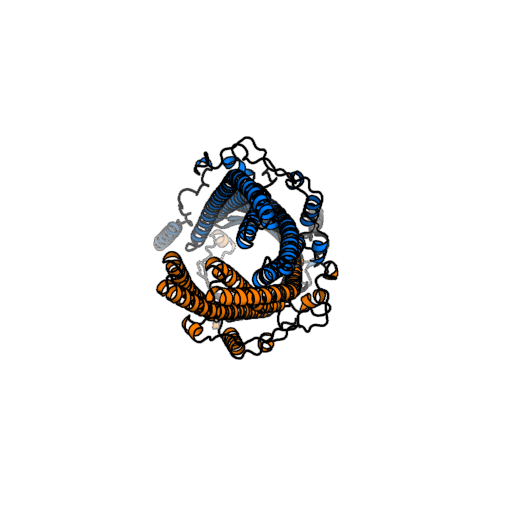44.969 2.492 1 95.88 236 LEU B O 1
ATOM 5359 N N . ALA B 1 237 ? 2.086 -45.938 2.607 1 97.56 237 ALA B N 1
ATOM 5360 C CA . ALA B 1 237 ? 2.521 -45.125 3.75 1 97.56 237 ALA B CA 1
ATOM 5361 C C . ALA B 1 237 ? 2.535 -43.625 3.406 1 97.56 237 ALA B C 1
ATOM 5363 O O . ALA B 1 237 ? 2.131 -42.812 4.219 1 97.56 237 ALA B O 1
ATOM 5364 N N . ASN B 1 238 ? 2.994 -43.281 2.232 1 96.94 238 ASN B N 1
ATOM 5365 C CA . ASN B 1 238 ? 3.01 -41.906 1.777 1 96.94 238 ASN B CA 1
ATOM 5366 C C . ASN B 1 238 ? 1.599 -41.344 1.665 1 96.94 238 ASN B C 1
ATOM 5368 O O . ASN B 1 238 ? 1.375 -40.156 1.954 1 96.94 238 ASN B O 1
ATOM 5372 N N . ALA B 1 239 ? 0.677 -42.125 1.155 1 96.44 239 ALA B N 1
ATOM 5373 C CA . ALA B 1 239 ? -0.713 -41.688 1.061 1 96.44 239 ALA B CA 1
ATOM 5374 C C . ALA B 1 239 ? -1.28 -41.375 2.439 1 96.44 239 ALA B C 1
ATOM 5376 O O . ALA B 1 239 ? -2.055 -40.406 2.59 1 96.44 239 ALA B O 1
ATOM 5377 N N . GLN B 1 240 ? -0.892 -42.219 3.436 1 97.56 240 GLN B N 1
ATOM 5378 C CA . GLN B 1 240 ? -1.31 -41.938 4.809 1 97.56 240 GLN B CA 1
ATOM 5379 C C . GLN B 1 240 ? -0.735 -40.625 5.309 1 97.56 240 GLN B C 1
ATOM 5381 O O . GLN B 1 240 ? -1.429 -39.844 5.973 1 97.56 240 GLN B O 1
ATOM 5386 N N . ALA B 1 241 ? 0.532 -40.312 4.969 1 98.06 241 ALA B N 1
ATOM 5387 C CA . ALA B 1 241 ? 1.173 -39.062 5.332 1 98.06 241 ALA B CA 1
ATOM 5388 C C . ALA B 1 241 ? 0.456 -37.875 4.691 1 98.06 241 ALA B C 1
ATOM 5390 O O . ALA B 1 241 ? 0.276 -36.812 5.324 1 98.06 241 ALA B O 1
ATOM 5391 N N . ASP B 1 242 ? 0.054 -38.031 3.463 1 97.19 242 ASP B N 1
ATOM 5392 C CA . ASP B 1 242 ? -0.649 -36.969 2.742 1 97.19 242 ASP B CA 1
ATOM 5393 C C . ASP B 1 242 ? -1.98 -36.656 3.414 1 97.19 242 ASP B C 1
ATOM 5395 O O . ASP B 1 242 ? -2.381 -35.469 3.471 1 97.19 242 ASP B O 1
ATOM 5399 N N . LEU B 1 243 ? -2.699 -37.688 3.826 1 97.75 243 LEU B N 1
ATOM 5400 C CA . LEU B 1 243 ? -3.965 -37.469 4.523 1 97.75 243 LEU B CA 1
ATOM 5401 C C . LEU B 1 243 ? -3.752 -36.688 5.824 1 97.75 243 LEU B C 1
ATOM 5403 O O . LEU B 1 243 ? -4.559 -35.844 6.18 1 97.75 243 LEU B O 1
ATOM 5407 N N . THR B 1 244 ? -2.67 -37.031 6.523 1 98.38 244 THR B N 1
ATOM 5408 C CA . THR B 1 244 ? -2.336 -36.344 7.758 1 98.38 244 THR B CA 1
ATOM 5409 C C . THR B 1 244 ? -2.025 -34.875 7.48 1 98.38 244 THR B C 1
ATOM 5411 O O . THR B 1 244 ? -2.48 -34 8.211 1 98.38 244 THR B O 1
ATOM 5414 N N . ALA B 1 245 ? -1.221 -34.594 6.422 1 98.25 245 ALA B N 1
ATOM 5415 C CA . ALA B 1 245 ? -0.911 -33.219 6.02 1 98.25 245 ALA B CA 1
ATOM 5416 C C . ALA B 1 245 ? -2.18 -32.469 5.668 1 98.25 245 ALA B C 1
ATOM 5418 O O . ALA B 1 245 ? -2.309 -31.281 6 1 98.25 245 ALA B O 1
ATOM 5419 N N . ASN B 1 246 ? -3.119 -33.094 4.996 1 97.88 246 ASN B N 1
ATOM 5420 C CA . ASN B 1 246 ? -4.395 -32.5 4.633 1 97.88 246 ASN B CA 1
ATOM 5421 C C . ASN B 1 246 ? -5.207 -32.125 5.867 1 97.88 246 ASN B C 1
ATOM 5423 O O . ASN B 1 246 ? -5.773 -31.031 5.93 1 97.88 246 ASN B O 1
ATOM 5427 N N . GLN B 1 247 ? -5.207 -33 6.816 1 98.19 247 GLN B N 1
ATOM 5428 C CA . GLN B 1 247 ? -5.926 -32.719 8.055 1 98.19 247 GLN B CA 1
ATOM 5429 C C . GLN B 1 247 ? -5.352 -31.5 8.758 1 98.19 247 GLN B C 1
ATOM 5431 O O . GLN B 1 247 ? -6.102 -30.672 9.281 1 98.19 247 GLN B O 1
ATOM 5436 N N . GLU B 1 248 ? -4.031 -31.359 8.789 1 98.38 248 GLU B N 1
ATOM 5437 C CA . GLU B 1 248 ? -3.383 -30.172 9.336 1 98.38 248 GLU B CA 1
ATOM 5438 C C . GLU B 1 248 ? -3.883 -28.906 8.648 1 98.38 248 GLU B C 1
ATOM 5440 O O . GLU B 1 248 ? -4.246 -27.938 9.312 1 98.38 248 GLU B O 1
ATOM 5445 N N . SER B 1 249 ? -3.893 -28.922 7.34 1 98.5 249 SER B N 1
ATOM 5446 C CA . SER B 1 249 ? -4.32 -27.766 6.566 1 98.5 249 SER B CA 1
ATOM 5447 C C . SER B 1 249 ? -5.77 -27.406 6.871 1 98.5 249 SER B C 1
ATOM 5449 O O . SER B 1 249 ? -6.109 -26.219 6.965 1 98.5 249 SER B O 1
ATOM 5451 N N . ILE B 1 250 ? -6.648 -28.406 6.988 1 98.38 250 ILE B N 1
ATOM 5452 C CA . ILE B 1 250 ? -8.055 -28.188 7.32 1 98.38 250 ILE B CA 1
ATOM 5453 C C . ILE B 1 250 ? -8.156 -27.484 8.664 1 98.38 250 ILE B C 1
ATOM 5455 O O . ILE B 1 250 ? -8.859 -26.469 8.781 1 98.38 250 ILE B O 1
ATOM 5459 N N . ASP B 1 251 ? -7.422 -27.953 9.625 1 98.62 251 ASP B N 1
ATOM 5460 C CA . ASP B 1 251 ? -7.484 -27.375 10.961 1 98.62 251 ASP B CA 1
ATOM 5461 C C . ASP B 1 251 ? -6.957 -25.938 10.977 1 98.62 251 ASP B C 1
ATOM 5463 O O . ASP B 1 251 ? -7.512 -25.078 11.648 1 98.62 251 ASP B O 1
ATOM 5467 N N . LEU B 1 252 ? -5.895 -25.688 10.227 1 98.69 252 LEU B N 1
ATOM 5468 C CA . LEU B 1 252 ? -5.328 -24.344 10.156 1 98.69 252 LEU B CA 1
ATOM 5469 C C . LEU B 1 252 ? -6.324 -23.359 9.555 1 98.69 252 LEU B C 1
ATOM 5471 O O . LEU B 1 252 ? -6.434 -22.219 10.008 1 98.69 252 LEU B O 1
ATOM 5475 N N . VAL B 1 253 ? -7.082 -23.734 8.531 1 98.62 253 VAL B N 1
ATOM 5476 C CA . VAL B 1 253 ? -8.07 -22.859 7.906 1 98.62 253 VAL B CA 1
ATOM 5477 C C . VAL B 1 253 ? -9.234 -22.625 8.859 1 98.62 253 VAL B C 1
ATOM 5479 O O . VAL B 1 253 ? -9.781 -21.531 8.922 1 98.62 253 VAL B O 1
ATOM 5482 N N . ARG B 1 254 ? -9.562 -23.672 9.586 1 98.69 254 ARG B N 1
ATOM 5483 C CA . ARG B 1 254 ? -10.594 -23.531 10.609 1 98.69 254 ARG B CA 1
ATOM 5484 C C . ARG B 1 254 ? -10.195 -22.469 11.633 1 98.69 254 ARG B C 1
ATOM 5486 O O . ARG B 1 254 ? -11.008 -21.625 12.016 1 98.69 254 ARG B O 1
ATOM 5493 N N . HIS B 1 255 ? -8.891 -22.5 12.141 1 98.75 255 HIS B N 1
ATOM 5494 C CA . HIS B 1 255 ? -8.375 -21.484 13.047 1 98.75 255 HIS B CA 1
ATOM 5495 C C . HIS B 1 255 ? -8.461 -20.094 12.422 1 98.75 255 HIS B C 1
ATOM 5497 O O . HIS B 1 255 ? -8.82 -19.125 13.102 1 98.75 255 HIS B O 1
ATOM 5503 N N . GLN B 1 256 ? -8.125 -20.062 11.172 1 98.69 256 GLN B N 1
ATOM 5504 C CA . GLN B 1 256 ? -8.133 -18.781 10.461 1 98.69 256 GLN B CA 1
ATOM 5505 C C . GLN B 1 256 ? -9.531 -18.172 10.445 1 98.69 256 GLN B C 1
ATOM 5507 O O . GLN B 1 256 ? -9.695 -16.984 10.695 1 98.69 256 GLN B O 1
ATOM 5512 N N . ILE B 1 257 ? -10.539 -18.953 10.117 1 98.75 257 ILE B N 1
ATOM 5513 C CA . ILE B 1 257 ? -11.906 -18.453 10.055 1 98.75 257 ILE B CA 1
ATOM 5514 C C . ILE B 1 257 ? -12.352 -17.969 11.43 1 98.75 257 ILE B C 1
ATOM 5516 O O . ILE B 1 257 ? -12.93 -16.891 11.555 1 98.75 257 ILE B O 1
ATOM 5520 N N . ALA B 1 258 ? -12.008 -18.766 12.422 1 98.81 258 ALA B N 1
ATOM 5521 C CA . ALA B 1 258 ? -12.367 -18.375 13.781 1 98.81 258 ALA B CA 1
ATOM 5522 C C . ALA B 1 258 ? -11.742 -17.031 14.148 1 98.81 258 ALA B C 1
ATOM 5524 O O . ALA B 1 258 ? -12.414 -16.172 14.727 1 98.81 258 ALA B O 1
ATOM 5525 N N . ALA B 1 259 ? -10.453 -16.859 13.836 1 98.69 259 ALA B N 1
ATOM 5526 C CA . ALA B 1 259 ? -9.758 -15.609 14.141 1 98.69 259 ALA B CA 1
ATOM 5527 C C . ALA B 1 259 ? -10.414 -14.422 13.43 1 98.69 259 ALA B C 1
ATOM 5529 O O . ALA B 1 259 ? -10.562 -13.344 14.016 1 98.69 259 ALA B O 1
ATOM 5530 N N . LEU B 1 260 ? -10.828 -14.562 12.172 1 98.62 260 LEU B N 1
ATOM 5531 C CA . LEU B 1 260 ? -11.5 -13.508 11.422 1 98.62 260 LEU B CA 1
ATOM 5532 C C . LEU B 1 260 ? -12.797 -13.102 12.109 1 98.62 260 LEU B C 1
ATOM 5534 O O . LEU B 1 260 ? -13.203 -11.938 12.039 1 98.62 260 LEU B O 1
ATOM 5538 N N . MET B 1 261 ? -13.398 -14.008 12.805 1 98.31 261 MET B N 1
ATOM 5539 C CA . MET B 1 261 ? -14.664 -13.773 13.492 1 98.31 261 MET B CA 1
ATOM 5540 C C . MET B 1 261 ? -14.43 -13.141 14.867 1 98.31 261 MET B C 1
ATOM 5542 O O . MET B 1 261 ? -15.383 -12.742 15.539 1 98.31 261 MET B O 1
ATOM 5546 N N . GLY B 1 262 ? -13.148 -13.086 15.305 1 98.12 262 GLY B N 1
ATOM 5547 C CA . GLY B 1 262 ? -12.844 -12.617 16.641 1 98.12 262 GLY B CA 1
ATOM 5548 C C . GLY B 1 262 ? -13.062 -13.664 17.719 1 98.12 262 GLY B C 1
ATOM 5549 O O . GLY B 1 262 ? -13.258 -13.336 18.891 1 98.12 262 GLY B O 1
ATOM 5550 N N . ALA B 1 263 ? -13.117 -14.906 17.281 1 98.25 263 ALA B N 1
ATOM 5551 C CA . ALA B 1 263 ? -13.367 -16 18.219 1 98.25 263 ALA B CA 1
ATOM 5552 C C . ALA B 1 263 ? -12.078 -16.781 18.5 1 98.25 263 ALA B C 1
ATOM 5554 O O . ALA B 1 263 ? -11.07 -16.578 17.828 1 98.25 263 ALA B O 1
ATOM 5555 N N . GLY B 1 264 ? -12.094 -17.609 19.531 1 97.81 264 GLY B N 1
ATOM 5556 C CA . GLY B 1 264 ? -10.984 -18.516 19.812 1 97.81 264 GLY B CA 1
ATOM 5557 C C . GLY B 1 264 ? -10.898 -19.672 18.844 1 97.81 264 GLY B C 1
ATOM 5558 O O . GLY B 1 264 ? -11.867 -19.984 18.141 1 97.81 264 GLY B O 1
ATOM 5559 N N . PRO B 1 265 ? -9.773 -20.312 18.734 1 98.06 265 PRO B N 1
ATOM 5560 C CA . PRO B 1 265 ? -9.555 -21.359 17.734 1 98.06 265 PRO B CA 1
ATOM 5561 C C . PRO B 1 265 ? -10.523 -22.531 17.891 1 98.06 265 PRO B C 1
ATOM 5563 O O . PRO B 1 265 ? -10.852 -23.203 16.906 1 98.06 265 PRO B O 1
ATOM 5566 N N . ASP B 1 266 ? -11.062 -22.75 19.062 1 98 266 ASP B N 1
ATOM 5567 C CA . ASP B 1 266 ? -11.977 -23.875 19.266 1 98 266 ASP B CA 1
ATOM 5568 C C . ASP B 1 266 ? -13.305 -23.625 18.562 1 98 266 ASP B C 1
ATOM 5570 O O . ASP B 1 266 ? -13.992 -24.594 18.188 1 98 266 ASP B O 1
ATOM 5574 N N . ARG B 1 267 ? -13.734 -22.438 18.344 1 97.75 267 ARG B N 1
ATOM 5575 C CA . ARG B 1 267 ? -14.922 -22.141 17.547 1 97.75 267 ARG B CA 1
ATOM 5576 C C . ARG B 1 267 ? -14.781 -22.688 16.141 1 97.75 267 ARG B C 1
ATOM 5578 O O . ARG B 1 267 ? -15.758 -23.109 15.531 1 97.75 267 ARG B O 1
ATOM 5585 N N . GLY B 1 268 ? -13.555 -22.672 15.617 1 97.75 268 GLY B N 1
ATOM 5586 C CA . GLY B 1 268 ? -13.273 -23.203 14.289 1 97.75 268 GLY B CA 1
ATOM 5587 C C . GLY B 1 268 ? -13.5 -24.703 14.188 1 97.75 268 GLY B C 1
ATOM 5588 O O . GLY B 1 268 ? -13.836 -25.219 13.117 1 97.75 268 GLY B O 1
ATOM 5589 N N . MET B 1 269 ? -13.375 -25.438 15.305 1 96.75 269 MET B N 1
ATOM 5590 C CA . MET B 1 269 ? -13.5 -26.891 15.32 1 96.75 269 MET B CA 1
ATOM 5591 C C . MET B 1 269 ? -14.938 -27.312 15.031 1 96.75 269 MET B C 1
ATOM 5593 O O . MET B 1 269 ? -15.188 -28.453 14.609 1 96.75 269 MET B O 1
ATOM 5597 N N . ALA B 1 270 ? -15.859 -26.406 15.234 1 96.75 270 ALA B N 1
ATOM 5598 C CA . ALA B 1 270 ? -17.281 -26.703 15.016 1 96.75 270 ALA B CA 1
ATOM 5599 C C . ALA B 1 270 ? -17.641 -26.562 13.539 1 96.75 270 ALA B C 1
ATOM 5601 O O . ALA B 1 270 ? -18.719 -26.969 13.117 1 96.75 270 ALA B O 1
ATOM 5602 N N . ILE B 1 271 ? -16.766 -25.969 12.766 1 98.06 271 ILE B N 1
ATOM 5603 C CA . ILE B 1 271 ? -17.031 -25.797 11.344 1 98.06 271 ILE B CA 1
ATOM 5604 C C . ILE B 1 271 ? -16.859 -27.125 10.617 1 98.06 271 ILE B C 1
ATOM 5606 O O . ILE B 1 271 ? -15.805 -27.75 10.688 1 98.06 271 ILE B O 1
ATOM 5610 N N . THR B 1 272 ? -17.922 -27.484 9.945 1 97.12 272 THR B N 1
ATOM 5611 C CA . THR B 1 272 ? -17.906 -28.766 9.234 1 97.12 272 THR B CA 1
ATOM 5612 C C . THR B 1 272 ? -17.656 -28.562 7.75 1 97.12 272 THR B C 1
ATOM 5614 O O . THR B 1 272 ? -17.438 -27.422 7.305 1 97.12 272 THR B O 1
ATOM 5617 N N . ARG B 1 273 ? -17.562 -29.578 7.012 1 95.62 273 ARG B N 1
ATOM 5618 C CA . ARG B 1 273 ? -17.344 -29.516 5.57 1 95.62 273 ARG B CA 1
ATOM 5619 C C . ARG B 1 273 ? -18.391 -28.625 4.902 1 95.62 273 ARG B C 1
ATOM 5621 O O . ARG B 1 273 ? -19.594 -28.812 5.105 1 95.62 273 ARG B O 1
ATOM 5628 N N . PRO B 1 274 ? -17.906 -27.688 4.141 1 94.38 274 PRO B N 1
ATOM 5629 C CA . PRO B 1 274 ? -18.859 -26.844 3.402 1 94.38 274 PRO B CA 1
ATOM 5630 C C . PRO B 1 274 ? -19.75 -27.656 2.459 1 94.38 274 PRO B C 1
ATOM 5632 O O . PRO B 1 274 ? -19.281 -28.609 1.839 1 94.38 274 PRO B O 1
ATOM 5635 N N . GLN B 1 275 ? -20.984 -27.25 2.395 1 86.94 275 GLN B N 1
ATOM 5636 C CA . GLN B 1 275 ? -21.891 -27.859 1.436 1 86.94 275 GLN B CA 1
ATOM 5637 C C . GLN B 1 275 ? -21.609 -27.391 0.016 1 86.94 275 GLN B C 1
ATOM 5639 O O . GLN B 1 275 ? -20.891 -26.406 -0.18 1 86.94 275 GLN B O 1
ATOM 5644 N N . SER B 1 276 ? -22 -28.266 -0.946 1 77.75 276 SER B N 1
ATOM 5645 C CA . SER B 1 276 ? -21.875 -27.828 -2.332 1 77.75 276 SER B CA 1
ATOM 5646 C C . SER B 1 276 ? -22.562 -26.5 -2.561 1 77.75 276 SER B C 1
ATOM 5648 O O . SER B 1 276 ? -23.766 -26.375 -2.352 1 77.75 276 SER B O 1
ATOM 5650 N N . VAL B 1 277 ? -21.656 -25.562 -2.926 1 72.31 277 VAL B N 1
ATOM 5651 C CA . VAL B 1 277 ? -22.203 -24.203 -3.039 1 72.31 277 VAL B CA 1
ATOM 5652 C C . VAL B 1 277 ? -22.734 -23.984 -4.453 1 72.31 277 VAL B C 1
ATOM 5654 O O . VAL B 1 277 ? -22.188 -24.531 -5.422 1 72.31 277 VAL B O 1
ATOM 5657 N N . LYS B 1 278 ? -23.875 -23.312 -4.469 1 77.5 278 LYS B N 1
ATOM 5658 C CA . LYS B 1 278 ? -24.391 -22.812 -5.734 1 77.5 278 LYS B CA 1
ATOM 5659 C C . LYS B 1 278 ? -23.656 -21.531 -6.152 1 77.5 278 LYS B C 1
ATOM 5661 O O . LYS B 1 278 ? -23.781 -20.5 -5.504 1 77.5 278 LYS B O 1
ATOM 5666 N N . LEU B 1 279 ? -22.781 -21.781 -7.156 1 77.94 279 LEU B N 1
ATOM 5667 C CA . LEU B 1 279 ? -22.047 -20.609 -7.629 1 77.94 279 LEU B CA 1
ATOM 5668 C C . LEU B 1 279 ? -22.891 -19.797 -8.602 1 77.94 279 LEU B C 1
ATOM 5670 O O . LEU B 1 279 ? -23.766 -20.359 -9.281 1 77.94 279 LEU B O 1
ATOM 5674 N N . ARG B 1 280 ? -22.703 -18.453 -8.539 1 69.69 280 ARG B N 1
ATOM 5675 C CA . ARG B 1 280 ? -23.375 -17.578 -9.484 1 69.69 280 ARG B CA 1
ATOM 5676 C C . ARG B 1 280 ? -22.875 -17.812 -10.906 1 69.69 280 ARG B C 1
ATOM 5678 O O . ARG B 1 280 ? -21.797 -18.359 -11.109 1 69.69 280 ARG B O 1
ATOM 5685 N N . ALA B 1 281 ? -23.828 -17.328 -11.75 1 65.06 281 ALA B N 1
ATOM 5686 C CA . ALA B 1 281 ? -23.406 -17.359 -13.156 1 65.06 281 ALA B CA 1
ATOM 5687 C C . ALA B 1 281 ? -22.219 -16.438 -13.398 1 65.06 281 ALA B C 1
ATOM 5689 O O . ALA B 1 281 ? -22.141 -15.359 -12.812 1 65.06 281 ALA B O 1
ATOM 5690 N N . VAL B 1 282 ? -21.469 -16.844 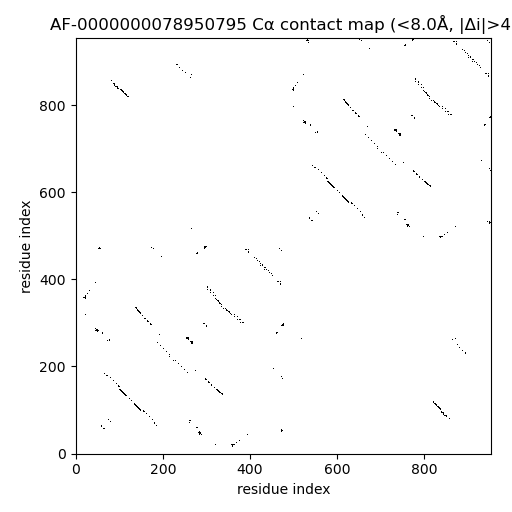-14.289 1 72.19 282 VAL B N 1
ATOM 5691 C CA . VAL B 1 282 ? -20.281 -16.094 -14.68 1 72.19 282 VAL B CA 1
ATOM 5692 C C . VAL B 1 282 ? -20.719 -14.852 -15.477 1 72.19 282 VAL B C 1
ATOM 5694 O O . VAL B 1 282 ? -21.562 -14.938 -16.359 1 72.19 282 VAL B O 1
ATOM 5697 N N . GLY B 1 283 ? -20.297 -13.758 -15.047 1 82.94 283 GLY B N 1
ATOM 5698 C CA . GLY B 1 283 ? -20.516 -12.57 -15.859 1 82.94 283 GLY B CA 1
ATOM 5699 C C . GLY B 1 283 ? -20.469 -11.281 -15.055 1 82.94 283 GLY B C 1
ATOM 5700 O O . GLY B 1 283 ? -20.25 -11.305 -13.844 1 82.94 283 GLY B O 1
ATOM 5701 N N . LEU B 1 284 ? -20.531 -10.203 -15.891 1 94.56 284 LEU B N 1
ATOM 5702 C CA . LEU B 1 284 ? -20.438 -8.859 -15.336 1 94.56 284 LEU B CA 1
ATOM 5703 C C . LEU B 1 284 ? -21.734 -8.086 -15.555 1 94.56 284 LEU B C 1
ATOM 5705 O O . LEU B 1 284 ? -22.422 -8.281 -16.562 1 94.56 284 LEU B O 1
ATOM 5709 N N . PRO B 1 285 ? -22.125 -7.254 -14.562 1 94.81 285 PRO B N 1
ATOM 5710 C CA . PRO B 1 285 ? -23.219 -6.32 -14.836 1 94.81 285 PRO B CA 1
ATOM 5711 C C . PRO B 1 285 ? -22.922 -5.371 -15.984 1 94.81 285 PRO B C 1
ATOM 5713 O O . PRO B 1 285 ? -21.75 -5.125 -16.297 1 94.81 285 PRO B O 1
ATOM 5716 N N . ASP B 1 286 ? -24.062 -4.836 -16.578 1 94.62 286 ASP B N 1
ATOM 5717 C CA . ASP B 1 286 ? -23.875 -3.82 -17.609 1 94.62 286 ASP B CA 1
ATOM 5718 C C . ASP B 1 286 ? -23.297 -2.535 -17.031 1 94.62 286 ASP B C 1
ATOM 5720 O O . ASP B 1 286 ? -23.547 -2.213 -15.859 1 94.62 286 ASP B O 1
ATOM 5724 N N . ASN B 1 287 ? -22.516 -1.849 -17.75 1 94 287 ASN B N 1
ATOM 5725 C CA . ASN B 1 287 ? -21.906 -0.578 -17.375 1 94 287 ASN B CA 1
ATOM 5726 C C . ASN B 1 287 ? -21.109 -0.7 -16.078 1 94 287 ASN B C 1
ATOM 5728 O O . ASN B 1 287 ? -21.141 0.198 -15.242 1 94 287 ASN B O 1
ATOM 5732 N N . ALA B 1 288 ? -20.406 -1.814 -15.945 1 95.38 288 ALA B N 1
ATOM 5733 C CA . ALA B 1 288 ? -19.688 -2.098 -14.703 1 95.38 288 ALA B CA 1
ATOM 5734 C C . ALA B 1 288 ? -18.703 -0.988 -14.367 1 95.38 288 ALA B C 1
ATOM 5736 O O . ALA B 1 288 ? -18.641 -0.525 -13.227 1 95.38 288 ALA B O 1
ATOM 5737 N N . ALA B 1 289 ? -17.969 -0.513 -15.398 1 94.5 289 ALA B N 1
ATOM 5738 C CA . ALA B 1 289 ? -16.953 0.5 -15.156 1 94.5 289 ALA B CA 1
ATOM 5739 C C . ALA B 1 289 ? -17.562 1.767 -14.562 1 94.5 289 ALA B C 1
ATOM 5741 O O . ALA B 1 289 ? -17.062 2.307 -13.578 1 94.5 289 ALA B O 1
ATOM 5742 N N . LEU B 1 290 ? -18.625 2.234 -15.07 1 93.94 290 LEU B N 1
ATOM 5743 C CA . LEU B 1 290 ? -19.281 3.451 -14.609 1 93.94 290 LEU B CA 1
ATOM 5744 C C . LEU B 1 290 ? -19.938 3.236 -13.242 1 93.94 290 LEU B C 1
ATOM 5746 O O . LEU B 1 290 ? -19.75 4.047 -12.336 1 93.94 290 LEU B O 1
ATOM 5750 N N . ASP B 1 291 ? -20.625 2.195 -13.086 1 95.25 291 ASP B N 1
ATOM 5751 C CA . ASP B 1 291 ? -21.422 1.975 -11.875 1 95.25 291 ASP B CA 1
ATOM 5752 C C . ASP B 1 291 ? -20.516 1.668 -10.68 1 95.25 291 ASP B C 1
ATOM 5754 O O . ASP B 1 291 ? -20.922 1.859 -9.531 1 95.25 291 ASP B O 1
ATOM 5758 N N . LEU B 1 292 ? -19.297 1.219 -10.914 1 96.19 292 LEU B N 1
ATOM 5759 C CA . LEU B 1 292 ? -18.344 0.978 -9.836 1 96.19 292 LEU B CA 1
ATOM 5760 C C . LEU B 1 292 ? -18.125 2.238 -9.008 1 96.19 292 LEU B C 1
ATOM 5762 O O . LEU B 1 292 ? -17.828 2.16 -7.809 1 96.19 292 LEU B O 1
ATOM 5766 N N . LEU B 1 293 ? -18.297 3.393 -9.625 1 96.25 293 LEU B N 1
ATOM 5767 C CA . LEU B 1 293 ? -18.078 4.676 -8.969 1 96.25 293 LEU B CA 1
ATOM 5768 C C . LEU B 1 293 ? -18.984 4.832 -7.754 1 96.25 293 LEU B C 1
ATOM 5770 O O . LEU B 1 293 ? -18.625 5.508 -6.789 1 96.25 293 LEU B O 1
ATOM 5774 N N . GLY B 1 294 ? -20.156 4.191 -7.789 1 96.56 294 GLY B N 1
ATOM 5775 C CA . GLY B 1 294 ? -21.094 4.277 -6.68 1 96.56 294 GLY B CA 1
ATOM 5776 C C . GLY B 1 294 ? -21.266 2.965 -5.941 1 96.56 294 GLY B C 1
ATOM 5777 O O . GLY B 1 294 ? -21.938 2.914 -4.902 1 96.56 294 GLY B O 1
ATOM 5778 N N . ARG B 1 295 ? -20.609 1.901 -6.469 1 96.44 295 ARG B N 1
ATOM 5779 C CA . ARG B 1 295 ? -20.844 0.569 -5.922 1 96.44 295 ARG B CA 1
ATOM 5780 C C . ARG B 1 295 ? -19.672 0.098 -5.086 1 96.44 295 ARG B C 1
ATOM 5782 O O . ARG B 1 295 ? -19.797 -0.824 -4.277 1 96.44 295 ARG B O 1
ATOM 5789 N N . ARG B 1 296 ? -18.469 0.686 -5.262 1 97.5 296 ARG B N 1
ATOM 5790 C CA . ARG B 1 296 ? -17.281 0.288 -4.504 1 97.5 296 ARG B CA 1
ATOM 5791 C C . ARG B 1 296 ? -17.016 1.257 -3.357 1 97.5 296 ARG B C 1
ATOM 5793 O O . ARG B 1 296 ? -16.719 2.432 -3.586 1 97.5 296 ARG B O 1
ATOM 5800 N N . PRO B 1 297 ? -17 0.705 -2.121 1 98.38 297 PRO B N 1
ATOM 5801 C CA . PRO B 1 297 ? -16.828 1.604 -0.98 1 98.38 297 PRO B CA 1
ATOM 5802 C C . PRO B 1 297 ? -15.484 2.33 -1.007 1 98.38 297 PRO B C 1
ATOM 5804 O O . PRO B 1 297 ? -15.406 3.506 -0.645 1 98.38 297 PRO B O 1
ATOM 5807 N N . ASP B 1 298 ? -14.438 1.673 -1.451 1 98.25 298 ASP B N 1
ATOM 5808 C CA . ASP B 1 298 ? -13.125 2.309 -1.438 1 98.25 298 ASP B CA 1
ATOM 5809 C C . ASP B 1 298 ? -13.062 3.457 -2.441 1 98.25 298 ASP B C 1
ATOM 5811 O O . ASP B 1 298 ? -12.422 4.48 -2.182 1 98.25 298 ASP B O 1
ATOM 5815 N N . ILE B 1 299 ? -13.75 3.352 -3.607 1 98.44 299 ILE B N 1
ATOM 5816 C CA . ILE B 1 299 ? -13.805 4.43 -4.59 1 98.44 299 ILE B CA 1
ATOM 5817 C C . ILE B 1 299 ? -14.602 5.602 -4.023 1 98.44 299 ILE B C 1
ATOM 5819 O O . ILE B 1 299 ? -14.18 6.754 -4.125 1 98.44 299 ILE B O 1
ATOM 5823 N N . VAL B 1 300 ? -15.727 5.312 -3.391 1 98.62 300 VAL B N 1
ATOM 5824 C CA . VAL B 1 300 ? -16.594 6.344 -2.816 1 98.62 300 VAL B CA 1
ATOM 5825 C C . VAL B 1 300 ? -15.844 7.062 -1.692 1 98.62 300 VAL B C 1
ATOM 5827 O O . VAL B 1 300 ? -15.875 8.289 -1.607 1 98.62 300 VAL B O 1
ATOM 5830 N N . ALA B 1 301 ? -15.172 6.273 -0.836 1 98.62 301 ALA B N 1
ATOM 5831 C CA . ALA B 1 301 ? -14.406 6.875 0.254 1 98.62 301 ALA B CA 1
ATOM 5832 C C . ALA B 1 301 ? -13.305 7.785 -0.283 1 98.62 301 ALA B C 1
ATOM 5834 O O . ALA B 1 301 ? -13.078 8.875 0.246 1 98.62 301 ALA B O 1
ATOM 5835 N N . ALA B 1 302 ? -12.594 7.34 -1.351 1 98.44 302 ALA B N 1
ATOM 5836 C CA . ALA B 1 302 ? -11.539 8.156 -1.962 1 98.44 302 ALA B CA 1
ATOM 5837 C C . ALA B 1 302 ? -12.117 9.453 -2.527 1 98.44 302 ALA B C 1
ATOM 5839 O O . ALA B 1 302 ? -11.492 10.508 -2.414 1 98.44 302 ALA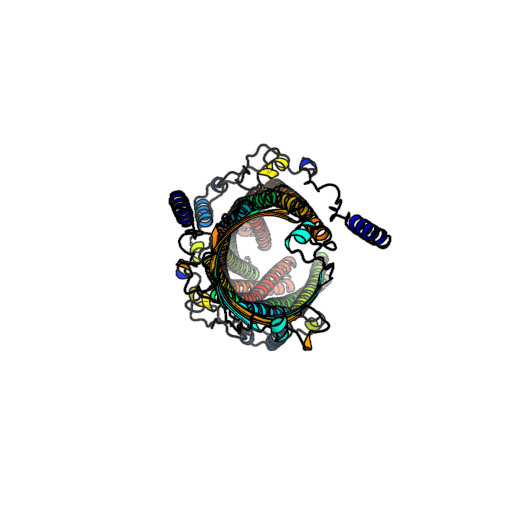 B O 1
ATOM 5840 N N . ARG B 1 303 ? -13.289 9.398 -3.135 1 98.19 303 ARG B N 1
ATOM 5841 C CA . ARG B 1 303 ? -13.953 10.586 -3.662 1 98.19 303 ARG B CA 1
ATOM 5842 C C . ARG B 1 303 ? -14.297 11.562 -2.543 1 98.19 303 ARG B C 1
ATOM 5844 O O . ARG B 1 303 ? -14.078 12.766 -2.676 1 98.19 303 ARG B O 1
ATOM 5851 N N . LEU B 1 304 ? -14.836 11.039 -1.432 1 98.62 304 LEU B N 1
ATOM 5852 C CA . LEU B 1 304 ? -15.203 11.867 -0.292 1 98.62 304 LEU B CA 1
ATOM 5853 C C . LEU B 1 304 ? -13.977 12.508 0.344 1 98.62 304 LEU B C 1
ATOM 5855 O O . LEU B 1 304 ? -14.023 13.648 0.796 1 98.62 304 LEU B O 1
ATOM 5859 N N . THR B 1 305 ? -12.914 11.797 0.358 1 98.5 305 THR B N 1
ATOM 5860 C CA . THR B 1 305 ? -11.664 12.336 0.873 1 98.5 305 THR B CA 1
ATOM 5861 C C . THR B 1 305 ? -11.164 13.484 0 1 98.5 305 THR B C 1
ATOM 5863 O O . THR B 1 305 ? -10.711 14.508 0.513 1 98.5 305 THR B O 1
ATOM 5866 N N . ALA B 1 306 ? -11.242 13.328 -1.362 1 98.44 306 ALA B N 1
ATOM 5867 C CA . ALA B 1 306 ? -10.883 14.406 -2.279 1 98.44 306 ALA B CA 1
ATOM 5868 C C . ALA B 1 306 ? -11.805 15.609 -2.098 1 98.44 306 ALA B C 1
ATOM 5870 O O . ALA B 1 306 ? -11.352 16.75 -2.139 1 98.44 306 ALA B O 1
ATOM 5871 N N . GLU B 1 307 ? -13.078 15.367 -1.843 1 98.31 307 GLU B N 1
ATOM 5872 C CA . GLU B 1 307 ? -14.047 16.422 -1.574 1 98.31 307 GLU B CA 1
ATOM 5873 C C . GLU B 1 307 ? -13.664 17.203 -0.319 1 98.31 307 GLU B C 1
ATOM 5875 O O . GLU B 1 307 ? -13.664 18.438 -0.326 1 98.31 307 GLU B O 1
ATOM 5880 N N . ALA B 1 308 ? -13.336 16.469 0.747 1 98.81 308 ALA B N 1
ATOM 5881 C CA . ALA B 1 308 ? -12.914 17.094 1.992 1 98.81 308 ALA B CA 1
ATOM 5882 C C . ALA B 1 308 ? -11.688 17.984 1.772 1 98.81 308 ALA B C 1
ATOM 5884 O O . ALA B 1 308 ? -11.617 19.109 2.273 1 98.81 308 ALA B O 1
ATOM 5885 N N . ALA B 1 309 ? -10.719 17.453 1.001 1 98.56 309 ALA B N 1
ATOM 5886 C CA . ALA B 1 309 ? -9.508 18.219 0.705 1 98.56 309 ALA B CA 1
ATOM 5887 C C . ALA B 1 309 ? -9.828 19.484 -0.07 1 98.56 309 ALA B C 1
ATOM 5889 O O . ALA B 1 309 ? -9.203 20.531 0.137 1 98.56 309 ALA B O 1
ATOM 5890 N N . GLY B 1 310 ? -10.844 19.422 -0.951 1 98.06 310 GLY B N 1
ATOM 5891 C CA . GLY B 1 310 ? -11.305 20.594 -1.666 1 98.06 310 GLY B CA 1
ATOM 5892 C C . GLY B 1 310 ? -11.844 21.688 -0.749 1 98.06 310 GLY B C 1
ATOM 5893 O O . GLY B 1 310 ? -11.539 22.859 -0.922 1 98.06 310 GLY B O 1
ATOM 5894 N N . TYR B 1 311 ? -12.594 21.297 0.254 1 98.56 311 TYR B N 1
ATOM 5895 C CA . TYR B 1 311 ? -13.109 22.25 1.229 1 98.56 311 TYR B CA 1
ATOM 5896 C C . TYR B 1 311 ? -11.984 22.844 2.059 1 98.56 311 TYR B C 1
ATOM 5898 O O . TYR B 1 311 ? -12.039 24.016 2.449 1 98.56 311 TYR B O 1
ATOM 5906 N N . ARG B 1 312 ? -10.961 22.109 2.311 1 98.38 312 ARG B N 1
ATOM 5907 C CA . ARG B 1 312 ? -9.836 22.625 3.092 1 98.38 312 ARG B CA 1
ATOM 5908 C C . ARG B 1 312 ? -9.062 23.672 2.307 1 98.38 312 ARG B C 1
ATOM 5910 O O . ARG B 1 312 ? -8.492 24.594 2.893 1 98.38 312 ARG B O 1
ATOM 5917 N N . VAL B 1 313 ? -9.008 23.547 0.923 1 98.06 313 VAL B N 1
ATOM 5918 C CA . VAL B 1 313 ? -8.438 24.609 0.09 1 98.06 313 VAL B CA 1
ATOM 5919 C C . VAL B 1 313 ? -9.227 25.891 0.287 1 98.06 313 VAL B C 1
ATOM 5921 O O . VAL B 1 313 ? -8.641 26.969 0.42 1 98.06 313 VAL B O 1
ATOM 5924 N N . LYS B 1 314 ? -10.555 25.781 0.385 1 97.62 314 LYS B N 1
ATOM 5925 C CA . LYS B 1 314 ? -11.398 26.953 0.631 1 97.62 314 LYS B CA 1
ATOM 5926 C C . LYS B 1 314 ? -11.117 27.562 2.002 1 97.62 314 LYS B C 1
ATOM 5928 O O . LYS B 1 314 ? -11.031 28.781 2.143 1 97.62 314 LYS B O 1
ATOM 5933 N N . VAL B 1 315 ? -10.938 26.672 3.02 1 98.31 315 VAL B N 1
ATOM 5934 C CA . VAL B 1 315 ? -10.586 27.141 4.355 1 98.31 315 VAL B CA 1
ATOM 5935 C C . VAL B 1 315 ? -9.305 27.969 4.293 1 98.31 315 VAL B C 1
ATOM 5937 O O . VAL B 1 315 ? -9.25 29.094 4.809 1 98.31 315 VAL B O 1
ATOM 5940 N N . ALA B 1 316 ? -8.273 27.453 3.643 1 97.75 316 ALA B N 1
ATOM 5941 C CA . ALA B 1 316 ? -6.984 28.141 3.543 1 97.75 316 ALA B CA 1
ATOM 5942 C C . ALA B 1 316 ? -7.125 29.453 2.801 1 97.75 316 ALA B C 1
ATOM 5944 O O . ALA B 1 316 ? -6.484 30.453 3.162 1 97.75 316 ALA B O 1
ATOM 5945 N N . LYS B 1 317 ? -7.965 29.547 1.778 1 96.56 317 LYS B N 1
ATOM 5946 C CA . LYS B 1 317 ? -8.18 30.766 1 1 96.56 317 LYS B CA 1
ATOM 5947 C C . LYS B 1 317 ? -8.812 31.859 1.856 1 96.56 317 LYS B C 1
ATOM 5949 O O . LYS B 1 317 ? -8.43 33.031 1.757 1 96.56 317 LYS B O 1
ATOM 5954 N N . THR B 1 318 ? -9.719 31.469 2.76 1 96.81 318 THR B N 1
ATOM 5955 C CA . THR B 1 318 ? -10.438 32.469 3.561 1 96.81 318 THR B CA 1
ATOM 5956 C C . THR B 1 318 ? -9.508 33.094 4.59 1 96.81 318 THR B C 1
ATOM 5958 O O . THR B 1 318 ? -9.828 34.156 5.152 1 96.81 318 THR B O 1
ATOM 5961 N N . GLN B 1 319 ? -8.344 32.5 4.852 1 96 319 GLN B N 1
ATOM 5962 C CA . GLN B 1 319 ? -7.41 33.062 5.832 1 96 319 GLN B CA 1
ATOM 5963 C C . GLN B 1 319 ? -6.742 34.312 5.312 1 96 319 GLN B C 1
ATOM 5965 O O . GLN B 1 319 ? -6.117 35.062 6.078 1 96 319 GLN B O 1
ATOM 5970 N N . PHE B 1 320 ? -6.883 34.656 3.979 1 95.25 320 PHE B N 1
ATOM 5971 C CA . PHE B 1 320 ? -6.328 35.875 3.389 1 95.25 320 PHE B CA 1
ATOM 5972 C C . PHE B 1 320 ? -7.27 37.062 3.604 1 95.25 320 PHE B C 1
ATOM 5974 O O . PHE B 1 320 ? -6.879 38.219 3.402 1 95.25 320 PHE B O 1
ATOM 5981 N N . TYR B 1 321 ? -8.523 36.75 4.059 1 94.81 321 TYR B N 1
ATOM 5982 C CA . TYR B 1 321 ? -9.539 37.812 4.223 1 94.81 321 TYR B CA 1
ATOM 5983 C C . TYR B 1 321 ? -9.664 38.219 5.688 1 94.81 321 TYR B C 1
ATOM 5985 O O . TYR B 1 321 ? -9.18 37.5 6.578 1 94.81 321 TYR B O 1
ATOM 5993 N N . PRO B 1 322 ? -10.258 39.406 5.996 1 94.25 322 PRO B N 1
ATOM 5994 C CA . PRO B 1 322 ? -10.414 39.812 7.387 1 94.25 322 PRO B CA 1
ATOM 5995 C C . PRO B 1 322 ? -11.297 38.875 8.203 1 94.25 322 PRO B C 1
ATOM 5997 O O . PRO B 1 322 ? -12.281 38.344 7.684 1 94.25 322 PRO B O 1
ATOM 6000 N N . ASN B 1 323 ? -10.898 38.688 9.383 1 94.19 323 ASN B N 1
ATOM 6001 C CA . ASN B 1 323 ? -11.75 38 10.352 1 94.19 323 ASN B CA 1
ATOM 6002 C C . ASN B 1 323 ? -12.57 38.969 11.172 1 94.19 323 ASN B C 1
ATOM 6004 O O . ASN B 1 323 ? -12.031 39.938 11.719 1 94.19 323 ASN B O 1
ATOM 6008 N N . VAL B 1 324 ? -13.859 38.781 11.211 1 94.69 324 VAL B N 1
ATOM 6009 C CA . VAL B 1 324 ? -14.766 39.625 11.961 1 94.69 324 VAL B CA 1
ATOM 6010 C C . VAL B 1 324 ? -15.289 38.906 13.188 1 94.69 324 VAL B C 1
ATOM 6012 O O . VAL B 1 324 ? -15.828 37.781 13.07 1 94.69 324 VAL B O 1
ATOM 6015 N N . SER B 1 325 ? -15.094 39.531 14.297 1 95.62 325 SER B N 1
ATOM 6016 C CA . SER B 1 325 ? -15.594 38.938 15.531 1 95.62 325 SER B CA 1
ATOM 6017 C C . SER B 1 325 ? -16.453 39.906 16.328 1 95.62 325 SER B C 1
ATOM 6019 O O . SER B 1 325 ? -16.25 41.125 16.25 1 95.62 325 SER B O 1
ATOM 6021 N N . LEU B 1 326 ? -17.453 39.438 16.984 1 95 326 LEU B N 1
ATOM 6022 C CA . LEU B 1 326 ? -18.25 40.156 17.969 1 95 326 LEU B CA 1
ATOM 6023 C C . LEU B 1 326 ? -17.906 39.688 19.375 1 95 326 LEU B C 1
ATOM 6025 O O . LEU B 1 326 ? -17.812 38.5 19.641 1 95 326 LEU B O 1
ATOM 6029 N N . ASN B 1 327 ? -17.641 40.656 20.188 1 94.12 327 ASN B N 1
ATOM 6030 C CA . ASN B 1 327 ? -17.266 40.375 21.578 1 94.12 327 ASN B CA 1
ATOM 6031 C C . ASN B 1 327 ? -18.188 41.094 22.562 1 94.12 327 ASN B C 1
ATOM 6033 O O . ASN B 1 327 ? -18.609 42.219 22.312 1 94.12 327 ASN B O 1
ATOM 6037 N N . GLY B 1 328 ? -18.562 40.438 23.609 1 91.31 328 GLY B N 1
ATOM 6038 C CA . GLY B 1 328 ? -19.312 41 24.734 1 91.31 328 GLY B CA 1
ATOM 6039 C C . GLY B 1 328 ? -18.734 40.594 26.078 1 91.31 328 GLY B C 1
ATOM 6040 O O . GLY B 1 328 ? -18.219 39.5 26.234 1 91.31 328 GLY B O 1
ATOM 6041 N N . ILE B 1 329 ? -18.781 41.562 27.031 1 90.81 329 ILE B N 1
ATOM 6042 C CA . ILE B 1 329 ? -18.328 41.281 28.391 1 90.81 329 ILE B CA 1
ATOM 6043 C C . ILE B 1 329 ? -19.297 41.906 29.391 1 90.81 329 ILE B C 1
ATOM 6045 O O . ILE B 1 329 ? -19.797 43 29.172 1 90.81 329 ILE B O 1
ATOM 6049 N N . VAL B 1 330 ? -19.75 41.219 30.391 1 88.44 330 VAL B N 1
ATOM 6050 C CA . VAL B 1 330 ? -20.516 41.719 31.531 1 88.44 330 VAL B CA 1
ATOM 6051 C C . VAL B 1 330 ? -19.906 41.219 32.844 1 88.44 330 VAL B C 1
ATOM 6053 O O . VAL B 1 330 ? -19.453 40.062 32.906 1 88.44 330 VAL B O 1
ATOM 6056 N N . GLY B 1 331 ? -19.766 42.125 33.688 1 88.12 331 GLY B N 1
ATOM 6057 C CA . GLY B 1 331 ? -19.203 41.625 34.938 1 88.12 331 GLY B CA 1
ATOM 6058 C C . GLY B 1 331 ? -19.141 42.688 36.031 1 88.12 331 GLY B C 1
ATOM 6059 O O . GLY B 1 331 ? -19.859 43.688 35.969 1 88.12 331 GLY B O 1
ATOM 6060 N N . TYR B 1 332 ? -18.391 42.312 37.031 1 82.25 332 TYR B N 1
ATOM 6061 C CA . TYR B 1 332 ? -18.234 43.156 38.219 1 82.25 332 TYR B CA 1
ATOM 6062 C C . TYR B 1 332 ? -16.766 43.219 38.656 1 82.25 332 TYR B C 1
ATOM 6064 O O . TYR B 1 332 ? -16.047 42.219 38.562 1 82.25 332 TYR B O 1
ATOM 6072 N N . GLN B 1 333 ? -16.344 44.406 38.969 1 81.94 333 GLN B N 1
ATOM 6073 C CA . GLN B 1 333 ? -14.992 44.625 39.469 1 81.94 333 GLN B CA 1
ATOM 6074 C C . GLN B 1 333 ? -15.031 45.375 40.812 1 81.94 333 GLN B C 1
ATOM 6076 O O . GLN B 1 333 ? -15.844 46.281 40.969 1 81.94 333 GLN B O 1
ATOM 6081 N N . THR B 1 334 ? -14.164 44.906 41.781 1 76.44 334 THR B N 1
ATOM 6082 C CA . THR B 1 334 ? -14.062 45.625 43.062 1 76.44 334 THR B CA 1
ATOM 6083 C C . THR B 1 334 ? -12.602 45.906 43.375 1 76.44 334 THR B C 1
ATOM 6085 O O . THR B 1 334 ? -11.703 45.156 43.031 1 76.44 334 THR B O 1
ATOM 6088 N N . ARG B 1 335 ? -12.25 47.031 43.906 1 72.25 335 ARG B N 1
ATOM 6089 C CA . ARG B 1 335 ? -10.906 47.438 44.344 1 72.25 335 ARG B CA 1
ATOM 6090 C C . ARG B 1 335 ? -10.617 46.969 45.75 1 72.25 335 ARG B C 1
ATOM 6092 O O . ARG B 1 335 ? -9.492 47.094 46.25 1 72.25 335 ARG B O 1
ATOM 6099 N N . ALA B 1 336 ? -11.594 46.531 46.5 1 69.56 336 ALA B N 1
ATOM 6100 C CA . ALA B 1 336 ? -11.43 45.969 47.844 1 69.56 336 ALA B CA 1
ATOM 6101 C C . ALA B 1 336 ? -12.336 44.75 48.031 1 69.56 336 ALA B C 1
ATOM 6103 O O . ALA B 1 336 ? -13.555 44.844 47.875 1 69.56 336 ALA B O 1
ATOM 6104 N N . LEU B 1 337 ? -11.703 43.562 48.219 1 71 337 LEU B N 1
ATOM 6105 C CA . LEU B 1 337 ? -12.453 42.312 48.344 1 71 337 LEU B CA 1
ATOM 6106 C C . LEU B 1 337 ? -13.5 42.438 49.438 1 71 337 LEU B C 1
ATOM 6108 O O . LEU B 1 337 ? -14.555 41.812 49.375 1 71 337 LEU B O 1
ATOM 6112 N N . GLU B 1 338 ? -13.148 43.281 50.5 1 67.75 338 GLU B N 1
ATOM 6113 C CA . GLU B 1 338 ? -14.047 43.438 51.625 1 67.75 338 GLU B CA 1
ATOM 6114 C C . GLU B 1 338 ? -15.359 44.094 51.219 1 67.75 338 GLU B C 1
ATOM 6116 O O . GLU B 1 338 ? -16.375 43.938 51.906 1 67.75 338 GLU B O 1
ATOM 6121 N N . HIS B 1 339 ? -15.234 44.906 50.219 1 62.12 339 HIS B N 1
ATOM 6122 C CA . HIS B 1 339 ? -16.422 45.656 49.844 1 62.12 339 HIS B CA 1
ATOM 6123 C C . HIS B 1 339 ? -17.047 45.125 48.562 1 62.12 339 HIS B C 1
ATOM 6125 O O . HIS B 1 339 ? -17.703 45.844 47.812 1 62.12 339 HIS B O 1
ATOM 6131 N N . MET B 1 340 ? -16.734 43.906 48.156 1 60.53 340 MET B N 1
ATOM 6132 C CA . MET B 1 340 ? -17.203 43.312 46.906 1 60.53 340 MET B CA 1
ATOM 6133 C C . MET B 1 340 ? -18.703 43.5 46.75 1 60.53 340 MET B C 1
ATOM 6135 O O . MET B 1 340 ? -19.203 43.781 45.656 1 60.53 340 MET B O 1
ATOM 6139 N N . ALA B 1 341 ? -19.469 43.281 47.844 1 59.5 341 ALA B N 1
ATOM 6140 C CA . ALA B 1 341 ? -20.922 43.281 47.781 1 59.5 341 ALA B CA 1
ATOM 6141 C C . ALA B 1 341 ? -21.469 44.719 47.781 1 59.5 341 ALA B C 1
ATOM 6143 O O . ALA B 1 341 ? -22.594 44.969 47.344 1 59.5 341 ALA B O 1
ATOM 6144 N N . THR B 1 342 ? -20.766 45.625 48.344 1 60.84 342 THR B N 1
ATOM 6145 C CA . THR B 1 342 ? -21.391 46.906 48.625 1 60.84 342 THR B CA 1
ATOM 6146 C C . THR B 1 342 ? -20.844 48 47.719 1 60.84 342 THR B C 1
ATOM 6148 O O . THR B 1 342 ? -21.516 49 47.438 1 60.84 342 THR B O 1
ATOM 6151 N N . HIS B 1 343 ? -19.562 47.781 47.125 1 61.25 343 HIS B N 1
ATOM 6152 C CA . HIS B 1 343 ? -18.953 48.875 46.375 1 61.25 343 HIS B CA 1
ATOM 6153 C C . HIS B 1 343 ? -18.344 48.375 45.062 1 61.25 343 HIS B C 1
ATOM 6155 O O . HIS B 1 343 ? -17.375 48.969 44.562 1 61.25 343 HIS B O 1
ATOM 6161 N N . GLY B 1 344 ? -19.031 47.375 44.469 1 63.66 344 GLY B N 1
ATOM 6162 C CA . GLY B 1 344 ? -18.469 46.906 43.219 1 63.66 344 GLY B CA 1
ATOM 6163 C C . GLY B 1 344 ? -18.922 47.688 42 1 63.66 344 GLY B C 1
ATOM 6164 O O . GLY B 1 344 ? -19.859 48.5 42.094 1 63.66 344 GLY B O 1
ATOM 6165 N N . LEU B 1 345 ? -18.016 47.781 41 1 72.38 345 LEU B N 1
ATOM 6166 C CA . LEU B 1 345 ? -18.297 48.406 39.719 1 72.38 345 LEU B CA 1
ATOM 6167 C C . LEU B 1 345 ? -18.797 47.406 38.688 1 72.38 345 LEU B C 1
ATOM 6169 O O . LEU B 1 345 ? -18.109 46.438 38.375 1 72.38 345 LEU B O 1
ATOM 6173 N N . ALA B 1 346 ? -20.203 47.594 38.375 1 78.31 346 ALA B N 1
ATOM 6174 C CA . ALA B 1 346 ? -20.719 46.781 37.281 1 78.31 346 ALA B CA 1
ATOM 6175 C C . ALA B 1 346 ? -20.25 47.312 35.906 1 78.31 346 ALA B C 1
ATOM 6177 O O . ALA B 1 346 ? -20.172 48.5 35.719 1 78.31 346 ALA B O 1
ATOM 6178 N N . LEU B 1 347 ? -19.797 46.375 35.156 1 79.94 347 LEU B N 1
ATOM 6179 C CA . LEU B 1 347 ? -19.344 46.781 33.812 1 79.94 347 LEU B CA 1
ATOM 6180 C C . LEU B 1 347 ? -20.016 45.938 32.75 1 79.94 347 LEU B C 1
ATOM 6182 O O . LEU B 1 347 ? -20.312 44.781 32.969 1 79.94 347 LEU B O 1
ATOM 6186 N N . GLY B 1 348 ? -20.359 46.531 31.547 1 83.69 348 GLY B N 1
ATOM 6187 C CA . GLY B 1 348 ? -20.828 45.906 30.328 1 83.69 348 GLY B CA 1
ATOM 6188 C C . GLY B 1 348 ? -20.328 46.594 29.078 1 83.69 348 GLY B C 1
ATOM 6189 O O . GLY B 1 348 ? -20.234 47.812 29.031 1 83.69 348 GLY B O 1
ATOM 6190 N N . ALA B 1 349 ? -19.875 45.781 28.219 1 86.81 349 ALA B N 1
ATOM 6191 C CA . ALA B 1 349 ? -19.422 46.344 26.953 1 86.81 349 ALA B CA 1
ATOM 6192 C C . ALA B 1 349 ? -19.641 45.375 25.797 1 86.81 349 ALA B C 1
ATOM 6194 O O . ALA B 1 349 ? -19.719 44.156 26 1 86.81 349 ALA B O 1
ATOM 6195 N N . ALA B 1 350 ? -19.953 45.844 24.625 1 90.5 350 ALA B N 1
ATOM 6196 C CA . ALA B 1 350 ? -20.016 45.094 23.359 1 90.5 350 ALA B CA 1
ATOM 6197 C C . ALA B 1 350 ? -19.156 45.75 22.297 1 90.5 350 ALA B C 1
ATOM 6199 O O . ALA B 1 350 ? -19.047 46.969 22.234 1 90.5 350 ALA B O 1
ATOM 6200 N N . SER B 1 351 ? -18.5 44.906 21.578 1 90.69 351 SER B N 1
ATOM 6201 C CA . SER B 1 351 ? -17.625 45.438 20.547 1 90.69 351 SER B CA 1
ATOM 6202 C C . SER B 1 351 ? -17.594 44.531 19.312 1 90.69 351 SER B C 1
ATOM 6204 O O . SER B 1 351 ? -17.891 43.344 19.406 1 90.69 351 SER B O 1
ATOM 6206 N N . ALA B 1 352 ? -17.359 45.062 18.172 1 92.69 352 ALA B N 1
ATOM 6207 C CA . ALA B 1 352 ? -17.031 44.375 16.922 1 92.69 352 ALA B CA 1
ATOM 6208 C C . ALA B 1 352 ? -15.602 44.656 16.5 1 92.69 352 ALA B C 1
ATOM 6210 O O . ALA B 1 352 ? -15.117 45.781 16.641 1 92.69 352 ALA B O 1
ATOM 6211 N N . ALA B 1 353 ? -14.938 43.625 16.141 1 93.19 353 ALA B N 1
ATOM 6212 C CA . ALA B 1 353 ? -13.539 43.75 15.758 1 93.19 353 ALA B CA 1
ATOM 6213 C C . ALA B 1 353 ? -13.289 43.125 14.391 1 93.19 353 ALA B C 1
ATOM 6215 O O . ALA B 1 353 ? -13.836 42.062 14.086 1 93.19 353 ALA B O 1
ATOM 6216 N N . LEU B 1 354 ? -12.586 43.781 13.508 1 93.12 354 LEU B N 1
ATOM 6217 C CA . LEU B 1 354 ? -12.086 43.281 12.227 1 93.12 354 LEU B CA 1
ATOM 6218 C C . LEU B 1 354 ? -10.57 43.156 12.25 1 93.12 354 LEU B C 1
ATOM 6220 O O . LEU B 1 354 ? -9.867 44.125 12.539 1 93.12 354 LEU B O 1
ATOM 6224 N N . ASN B 1 355 ? -10.078 41.969 12.094 1 94 355 ASN B N 1
ATOM 6225 C CA . ASN B 1 355 ? -8.648 41.688 11.992 1 94 355 ASN B CA 1
ATOM 6226 C C . ASN B 1 355 ? -8.258 41.25 10.578 1 94 355 ASN B C 1
ATOM 6228 O O . ASN B 1 355 ? -8.836 40.312 10.047 1 94 355 ASN B O 1
ATOM 6232 N N . LEU B 1 356 ? -7.355 41.906 9.922 1 93.06 356 LEU B N 1
ATOM 6233 C CA . LEU B 1 356 ? -6.918 41.625 8.555 1 93.06 356 LEU B CA 1
ATOM 6234 C C . LEU B 1 356 ? -5.414 41.375 8.508 1 93.06 356 LEU B C 1
ATOM 6236 O O . LEU B 1 356 ? -4.621 42.25 8.812 1 93.06 356 LEU B O 1
ATOM 6240 N N . PRO B 1 357 ? -4.996 40.156 8.156 1 92.69 357 PRO B N 1
ATOM 6241 C CA . PRO B 1 357 ? -3.559 40 7.922 1 92.69 357 PRO B CA 1
ATOM 6242 C C . PRO B 1 357 ? -3.062 40.75 6.699 1 92.69 357 PRO B C 1
ATOM 6244 O O . PRO B 1 357 ? -3.514 40.5 5.578 1 92.69 357 PRO B O 1
ATOM 6247 N N . ILE B 1 358 ? -2.16 41.625 6.906 1 92.75 358 ILE B N 1
ATOM 6248 C CA . ILE B 1 358 ? -1.649 42.469 5.824 1 92.75 358 ILE B CA 1
ATOM 6249 C C . ILE B 1 358 ? -0.382 41.844 5.246 1 92.75 358 ILE B C 1
ATOM 6251 O O . ILE B 1 358 ? -0.227 41.75 4.027 1 92.75 358 ILE B O 1
ATOM 6255 N N . PHE B 1 359 ? 0.498 41.469 6.066 1 93.88 359 PHE B N 1
ATOM 6256 C CA . PHE B 1 359 ? 1.753 40.812 5.68 1 93.88 359 PHE B CA 1
ATOM 6257 C C . PHE B 1 359 ? 2.129 39.719 6.664 1 93.88 359 PHE B C 1
ATOM 6259 O O . PHE B 1 359 ? 2.236 39.969 7.867 1 93.88 359 PHE B O 1
ATOM 6266 N N . ARG B 1 360 ? 2.32 38.531 6.176 1 94.25 360 ARG B N 1
ATOM 6267 C CA . ARG B 1 360 ? 2.656 37.406 7.027 1 94.25 360 ARG B CA 1
ATOM 6268 C C . ARG B 1 360 ? 3.875 36.656 6.492 1 94.25 360 ARG B C 1
ATOM 6270 O O . ARG B 1 360 ? 3.994 35.438 6.668 1 94.25 360 ARG B O 1
ATOM 6277 N N . GLY B 1 361 ? 4.711 37.281 5.645 1 94.19 361 GLY B N 1
ATOM 6278 C CA . GLY B 1 361 ? 5.988 36.75 5.195 1 94.19 361 GLY B CA 1
ATOM 6279 C C . GLY B 1 361 ? 5.848 35.5 4.348 1 94.19 361 GLY B C 1
ATOM 6280 O O . GLY B 1 361 ? 6.785 34.719 4.246 1 94.19 361 GLY B O 1
ATOM 6281 N N . GLY B 1 362 ? 4.707 35.188 3.861 1 95.38 362 GLY B N 1
ATOM 6282 C CA . GLY B 1 362 ? 4.488 34.031 3.014 1 95.38 362 GLY B CA 1
ATOM 6283 C C . GLY B 1 362 ? 3.84 32.875 3.748 1 95.38 362 GLY B C 1
ATOM 6284 O O . GLY B 1 362 ? 3.596 31.828 3.16 1 95.38 362 GLY B O 1
ATOM 6285 N N . SER B 1 363 ? 3.566 33 5.086 1 96.38 363 SER B N 1
ATOM 6286 C CA . SER B 1 363 ? 2.979 31.922 5.875 1 96.38 363 SER B CA 1
ATOM 6287 C C . SER B 1 363 ? 1.622 31.5 5.312 1 96.38 363 SER B C 1
ATOM 6289 O O . SER B 1 363 ? 1.372 30.312 5.098 1 96.38 363 SER B O 1
ATOM 6291 N N . LEU B 1 364 ? 0.769 32.531 4.965 1 96.88 364 LEU B N 1
ATOM 6292 C CA . LEU B 1 364 ? -0.557 32.219 4.438 1 96.88 364 LEU B CA 1
ATOM 6293 C C . LEU B 1 364 ? -0.46 31.609 3.043 1 96.88 364 LEU B C 1
ATOM 6295 O O . LEU B 1 364 ? -1.19 30.656 2.721 1 96.88 364 LEU B O 1
ATOM 6299 N N . SER B 1 365 ? 0.485 32.156 2.225 1 96.75 365 SER B N 1
ATOM 6300 C CA . SER B 1 365 ? 0.7 31.594 0.891 1 96.75 365 SER B CA 1
ATOM 6301 C C . SER B 1 365 ? 1.174 30.141 0.965 1 96.75 365 SER B C 1
ATOM 6303 O O . SER B 1 365 ? 0.717 29.297 0.197 1 96.75 365 SER B O 1
ATOM 6305 N N . GLY B 1 366 ? 2.141 29.844 1.876 1 97.62 366 GLY B N 1
ATOM 6306 C CA . GLY B 1 366 ? 2.607 28.484 2.08 1 97.62 366 GLY B CA 1
ATOM 6307 C C . GLY B 1 366 ? 1.503 27.531 2.506 1 97.62 366 GLY B C 1
ATOM 6308 O O . GLY B 1 366 ? 1.402 26.422 1.987 1 97.62 366 GLY B O 1
ATOM 6309 N N . GLN B 1 367 ? 0.67 28 3.406 1 97.62 367 GLN B N 1
ATOM 6310 C CA . GLN B 1 367 ? -0.449 27.188 3.883 1 97.62 367 GLN B CA 1
ATOM 6311 C C . GLN B 1 367 ? -1.431 26.891 2.754 1 97.62 367 GLN B C 1
ATOM 6313 O O . GLN B 1 367 ? -1.938 25.766 2.648 1 97.62 367 GLN B O 1
ATOM 6318 N N . TYR B 1 368 ? -1.751 27.906 1.935 1 97.75 368 TYR B N 1
ATOM 6319 C CA . TYR B 1 368 ? -2.648 27.734 0.798 1 97.75 368 TYR B CA 1
ATOM 6320 C C . TYR B 1 368 ? -2.078 26.734 -0.207 1 97.75 368 TYR B C 1
ATOM 6322 O O . TYR B 1 368 ? -2.791 25.859 -0.689 1 97.75 368 TYR B O 1
ATOM 6330 N N . ARG B 1 369 ? -0.774 26.828 -0.462 1 97.44 369 ARG B N 1
ATOM 6331 C CA . ARG B 1 369 ? -0.106 25.906 -1.375 1 97.44 369 ARG B CA 1
ATOM 6332 C C . ARG B 1 369 ? -0.127 24.484 -0.828 1 97.44 369 ARG B C 1
ATOM 6334 O O . ARG B 1 369 ? -0.309 23.531 -1.582 1 97.44 369 ARG B O 1
ATOM 6341 N N . GLU B 1 370 ? 0.084 24.297 0.496 1 98.19 370 GLU B N 1
ATOM 6342 C CA . GLU B 1 370 ? 0.009 22.984 1.13 1 98.19 370 GLU B CA 1
ATOM 6343 C C . GLU B 1 370 ? -1.383 22.375 0.979 1 98.19 370 GLU B C 1
ATOM 6345 O O . GLU B 1 370 ? -1.518 21.203 0.663 1 98.19 370 GLU B O 1
ATOM 6350 N N . ALA B 1 371 ? -2.396 23.188 1.188 1 98.12 371 ALA B N 1
ATOM 6351 C CA . ALA B 1 371 ? -3.768 22.703 1.047 1 98.12 371 ALA B CA 1
ATOM 6352 C C . ALA B 1 371 ? -4.055 22.297 -0.393 1 98.12 371 ALA B C 1
ATOM 6354 O O . ALA B 1 371 ? -4.68 21.266 -0.634 1 98.12 371 ALA B O 1
ATOM 6355 N N . TRP B 1 372 ? -3.6 23.125 -1.354 1 97.81 372 TRP B N 1
ATOM 6356 C CA . TRP B 1 372 ? -3.766 22.828 -2.775 1 97.81 372 TRP B CA 1
ATOM 6357 C C . TRP B 1 372 ? -3.074 21.516 -3.146 1 97.81 372 TRP B C 1
ATOM 6359 O O . TRP B 1 372 ? -3.652 20.688 -3.84 1 97.81 372 TRP B O 1
ATOM 6369 N N . ALA B 1 373 ? -1.865 21.328 -2.639 1 98.19 373 ALA B N 1
ATOM 6370 C CA . ALA B 1 373 ? -1.094 20.109 -2.91 1 98.19 373 ALA B CA 1
ATOM 6371 C C . ALA B 1 373 ? -1.779 18.891 -2.322 1 98.19 373 ALA B C 1
ATOM 6373 O O . ALA B 1 373 ? -1.806 17.828 -2.947 1 98.19 373 ALA B O 1
ATOM 6374 N N . THR B 1 374 ? -2.346 19 -1.135 1 98.25 374 THR B N 1
ATOM 6375 C CA . THR B 1 374 ? -3.072 17.906 -0.501 1 98.25 374 THR B CA 1
ATOM 6376 C C . THR B 1 374 ? -4.301 17.516 -1.323 1 98.25 374 THR B C 1
ATOM 6378 O O . THR B 1 374 ? -4.633 16.344 -1.443 1 98.25 374 THR B O 1
ATOM 6381 N N . TYR B 1 375 ? -5 18.5 -1.899 1 98.44 375 TYR B N 1
ATOM 6382 C CA . TYR B 1 375 ? -6.125 18.234 -2.789 1 98.44 375 TYR B CA 1
ATOM 6383 C C . TYR B 1 375 ? -5.676 17.5 -4.039 1 98.44 375 TYR B C 1
ATOM 6385 O O . TYR B 1 375 ? -6.289 16.5 -4.43 1 98.44 375 TYR B O 1
ATOM 6393 N N . GLN B 1 376 ? -4.543 17.922 -4.629 1 98.25 376 GLN B N 1
ATOM 6394 C CA . GLN B 1 376 ? -3.988 17.25 -5.797 1 98.25 376 GLN B CA 1
ATOM 6395 C C . GLN B 1 376 ? -3.639 15.797 -5.477 1 98.25 376 GLN B C 1
ATOM 6397 O O . GLN B 1 376 ? -3.893 14.898 -6.281 1 98.25 376 GLN B O 1
ATOM 6402 N N . GLU B 1 377 ? -3.043 15.562 -4.312 1 98.44 377 GLU B N 1
ATOM 6403 C CA . GLU B 1 377 ? -2.691 14.211 -3.879 1 98.44 377 GLU B CA 1
ATOM 6404 C C . GLU B 1 377 ? -3.934 13.344 -3.725 1 98.44 377 GLU B C 1
ATOM 6406 O O . GLU B 1 377 ? -3.934 12.172 -4.121 1 98.44 377 GLU B O 1
ATOM 6411 N N . ALA B 1 378 ? -4.992 13.93 -3.162 1 98.56 378 ALA B N 1
ATOM 6412 C CA . ALA B 1 378 ? -6.234 13.188 -2.957 1 98.56 378 ALA B CA 1
ATOM 6413 C C . ALA B 1 378 ? -6.871 12.805 -4.289 1 98.56 378 ALA B C 1
ATOM 6415 O O . ALA B 1 378 ? -7.379 11.688 -4.445 1 98.56 378 ALA B O 1
ATOM 6416 N N . VAL B 1 379 ? -6.816 13.703 -5.258 1 98.38 379 VAL B N 1
ATOM 6417 C CA . VAL B 1 379 ? -7.359 13.43 -6.586 1 98.38 379 VAL B CA 1
ATOM 6418 C C . VAL B 1 379 ? -6.562 12.305 -7.246 1 98.38 379 VAL B C 1
ATOM 6420 O O . VAL B 1 379 ? -7.145 11.367 -7.797 1 98.38 379 VAL B O 1
ATOM 6423 N N . ALA B 1 380 ? -5.258 12.352 -7.164 1 98.38 380 ALA B N 1
ATOM 6424 C CA . ALA B 1 380 ? -4.402 11.312 -7.742 1 98.38 380 ALA B CA 1
ATOM 6425 C C . ALA B 1 380 ? -4.633 9.969 -7.055 1 98.38 380 ALA B C 1
ATOM 6427 O O . ALA B 1 380 ? -4.617 8.922 -7.703 1 98.38 380 ALA B O 1
ATOM 6428 N N . SER B 1 381 ? -4.871 9.977 -5.754 1 98.5 381 SER B N 1
ATOM 6429 C CA . SER B 1 381 ? -5.148 8.758 -4.996 1 98.5 381 SER B CA 1
ATOM 6430 C C . SER B 1 381 ? -6.48 8.141 -5.406 1 98.5 381 SER B C 1
ATOM 6432 O O . SER B 1 381 ? -6.617 6.918 -5.453 1 98.5 381 SER B O 1
ATOM 6434 N N . TYR B 1 382 ? -7.48 9.023 -5.684 1 98.38 382 TYR B N 1
ATOM 6435 C CA . TYR B 1 382 ? -8.75 8.547 -6.227 1 98.38 382 TYR B CA 1
ATOM 6436 C C . TYR B 1 382 ? -8.531 7.836 -7.559 1 98.38 382 TYR B C 1
ATOM 6438 O O . TYR B 1 382 ? -9.039 6.73 -7.77 1 98.38 382 TYR B O 1
ATOM 6446 N N . ASP B 1 383 ? -7.762 8.422 -8.461 1 98.44 383 ASP B N 1
ATOM 6447 C CA . ASP B 1 383 ? -7.488 7.84 -9.773 1 98.44 383 ASP B CA 1
ATOM 6448 C C . ASP B 1 383 ? -6.773 6.496 -9.641 1 98.44 383 ASP B C 1
ATOM 6450 O O . ASP B 1 383 ? -7.074 5.551 -10.375 1 98.44 383 ASP B O 1
ATOM 6454 N N . LYS B 1 384 ? -5.848 6.383 -8.727 1 98.19 384 LYS B N 1
ATOM 6455 C CA . LYS B 1 384 ? -5.145 5.129 -8.469 1 98.19 384 LYS B CA 1
ATOM 6456 C C . LYS B 1 384 ? -6.109 4.047 -7.992 1 98.19 384 LYS B C 1
ATOM 6458 O O . LYS B 1 384 ? -6.066 2.912 -8.469 1 98.19 384 LYS B O 1
ATOM 6463 N N . THR B 1 385 ? -6.988 4.457 -7.07 1 98.31 385 THR B N 1
ATOM 6464 C CA . THR B 1 385 ? -7.973 3.521 -6.539 1 98.31 385 THR B CA 1
ATOM 6465 C C . THR B 1 385 ? -8.883 3.006 -7.648 1 98.31 385 THR B C 1
ATOM 6467 O O . THR B 1 385 ? -9.172 1.809 -7.715 1 98.31 385 THR B O 1
ATOM 6470 N N . LEU B 1 386 ? -9.289 3.896 -8.516 1 97.94 386 LEU B N 1
ATOM 6471 C CA . LEU B 1 386 ? -10.172 3.514 -9.609 1 97.94 386 LEU B CA 1
ATOM 6472 C C . LEU B 1 386 ? -9.461 2.574 -10.578 1 97.94 386 LEU B C 1
ATOM 6474 O O . LEU B 1 386 ? -10.023 1.55 -10.977 1 97.94 386 LEU B O 1
ATOM 6478 N N . SER B 1 387 ? -8.234 2.861 -10.984 1 97.62 387 SER B N 1
ATOM 6479 C CA . SER B 1 387 ? -7.465 2 -11.875 1 97.62 387 SER B CA 1
ATOM 6480 C C . SER B 1 387 ? -7.312 0.6 -11.297 1 97.62 387 SER B C 1
ATOM 6482 O O . SER B 1 387 ? -7.469 -0.395 -12.008 1 97.62 387 SER B O 1
ATOM 6484 N N . GLN B 1 388 ? -7.047 0.512 -10.016 1 97.81 388 GLN B N 1
ATOM 6485 C CA . GLN B 1 388 ? -6.883 -0.774 -9.344 1 97.81 388 GLN B CA 1
ATOM 6486 C C . GLN B 1 388 ? -8.203 -1.544 -9.305 1 97.81 388 GLN B C 1
ATOM 6488 O O . GLN B 1 388 ? -8.219 -2.762 -9.492 1 97.81 388 GLN B O 1
ATOM 6493 N N . ALA B 1 389 ? -9.234 -0.822 -9.047 1 98.19 389 ALA B N 1
ATOM 6494 C CA . ALA B 1 389 ? -10.547 -1.457 -9.016 1 98.19 389 ALA B CA 1
ATOM 6495 C C . ALA B 1 389 ? -10.898 -2.059 -10.375 1 98.19 389 ALA B C 1
ATOM 6497 O O . ALA B 1 389 ? -11.391 -3.188 -10.453 1 98.19 389 ALA B O 1
ATOM 6498 N N . LEU B 1 390 ? -10.664 -1.29 -11.438 1 98.19 390 LEU B N 1
ATOM 6499 C CA . LEU B 1 390 ? -10.945 -1.768 -12.789 1 98.19 390 LEU B CA 1
ATOM 6500 C C . LEU B 1 390 ? -10.109 -3.002 -13.109 1 98.19 390 LEU B C 1
ATOM 6502 O O . LEU B 1 390 ? -10.609 -3.953 -13.719 1 98.19 390 LEU B O 1
ATOM 6506 N N . GLN B 1 391 ? -8.859 -3.039 -12.695 1 98.31 391 GLN B N 1
ATOM 6507 C CA . GLN B 1 391 ? -8 -4.207 -12.883 1 98.31 391 GLN B CA 1
ATOM 6508 C C . GLN B 1 391 ? -8.57 -5.422 -12.156 1 98.31 391 GLN B C 1
ATOM 6510 O O . GLN B 1 391 ? -8.602 -6.523 -12.711 1 98.31 391 GLN B O 1
ATOM 6515 N N . GLN B 1 392 ? -9 -5.188 -10.953 1 98.19 392 GLN B N 1
ATOM 6516 C CA . GLN B 1 392 ? -9.508 -6.297 -10.148 1 98.19 392 GLN B CA 1
ATOM 6517 C C . GLN B 1 392 ? -10.734 -6.93 -10.797 1 98.19 392 GLN B C 1
ATOM 6519 O O . GLN B 1 392 ? -10.859 -8.156 -10.82 1 98.19 392 GLN B O 1
ATOM 6524 N N . VAL B 1 393 ? -11.602 -6.137 -11.32 1 97.88 393 VAL B N 1
ATOM 6525 C CA . VAL B 1 393 ? -12.781 -6.66 -12.008 1 97.88 393 VAL B CA 1
ATOM 6526 C C . VAL B 1 393 ? -12.352 -7.41 -13.266 1 97.88 393 VAL B C 1
ATOM 6528 O O . VAL B 1 393 ? -12.805 -8.531 -13.508 1 97.88 393 VAL B O 1
ATOM 6531 N N . ALA B 1 394 ? -11.484 -6.809 -14.062 1 97.88 394 ALA B N 1
ATOM 6532 C CA . ALA B 1 394 ? -11.008 -7.441 -15.289 1 97.88 394 ALA B CA 1
ATOM 6533 C C . ALA B 1 394 ? -10.344 -8.781 -15 1 97.88 394 ALA B C 1
ATOM 6535 O O . ALA B 1 394 ? -10.57 -9.766 -15.711 1 97.88 394 ALA B O 1
ATOM 6536 N N . ASP B 1 395 ? -9.547 -8.828 -13.93 1 97.94 395 ASP B N 1
ATOM 6537 C CA . ASP B 1 395 ? -8.859 -10.055 -13.539 1 97.94 395 ASP B CA 1
ATOM 6538 C C . ASP B 1 395 ? -9.859 -11.156 -13.18 1 97.94 395 ASP B C 1
ATOM 6540 O O . ASP B 1 395 ? -9.75 -12.281 -13.664 1 97.94 395 ASP B O 1
ATOM 6544 N N . ALA B 1 396 ? -10.758 -10.773 -12.344 1 96.31 396 ALA B N 1
ATOM 6545 C CA . ALA B 1 396 ? -11.734 -11.766 -11.898 1 96.31 396 ALA B CA 1
ATOM 6546 C C . ALA B 1 396 ? -12.562 -12.281 -13.07 1 96.31 396 ALA B C 1
ATOM 6548 O O . ALA B 1 396 ? -12.781 -13.492 -13.203 1 96.31 396 ALA B O 1
ATOM 6549 N N . ALA B 1 397 ? -13 -11.43 -13.938 1 95.12 397 ALA B N 1
ATOM 6550 C CA . ALA B 1 397 ? -13.797 -11.812 -15.102 1 95.12 397 ALA B CA 1
ATOM 6551 C C . ALA B 1 397 ? -12.992 -12.695 -16.047 1 95.12 397 ALA B C 1
ATOM 6553 O O . ALA B 1 397 ? -13.484 -13.727 -16.516 1 95.12 397 ALA B O 1
ATOM 6554 N N . THR B 1 398 ? -11.789 -12.289 -16.312 1 96.19 398 THR B N 1
ATOM 6555 C CA . THR B 1 398 ? -10.906 -13.062 -17.188 1 96.19 398 THR B CA 1
ATOM 6556 C C . THR B 1 398 ? -10.664 -14.453 -16.609 1 96.19 398 THR B C 1
ATOM 6558 O O . THR B 1 398 ? -10.773 -15.453 -17.328 1 96.19 398 THR B O 1
ATOM 6561 N N . SER B 1 399 ? -10.367 -14.516 -15.328 1 96.94 399 SER B N 1
ATOM 6562 C CA . SER B 1 399 ? -10.078 -15.797 -14.68 1 96.94 399 SER B CA 1
ATOM 6563 C C . SER B 1 399 ? -11.297 -16.703 -14.68 1 96.94 399 SER B C 1
ATOM 6565 O O . SER B 1 399 ? -11.18 -17.922 -14.883 1 96.94 399 SER B O 1
ATOM 6567 N N . GLN B 1 400 ? -12.477 -16.172 -14.492 1 93.75 400 GLN B N 1
ATOM 6568 C CA . GLN B 1 400 ? -13.695 -16.969 -14.516 1 93.75 400 GLN B CA 1
ATOM 6569 C C . GLN B 1 400 ? -13.938 -17.562 -15.898 1 93.75 400 GLN B C 1
ATOM 6571 O O . GLN B 1 400 ? -14.289 -18.734 -16.031 1 93.75 400 GLN B O 1
ATOM 6576 N N . LYS B 1 401 ? -13.742 -16.797 -16.875 1 92.5 401 LYS B N 1
ATOM 6577 C CA . LYS B 1 401 ? -13.945 -17.25 -18.234 1 92.5 401 LYS B CA 1
ATOM 6578 C C . LYS B 1 401 ? -12.977 -18.375 -18.578 1 92.5 401 LYS B C 1
ATOM 6580 O O . LYS B 1 401 ? -13.375 -19.406 -19.125 1 92.5 401 LYS B O 1
ATOM 6585 N N . GLN B 1 402 ? -11.742 -18.219 -18.219 1 94.88 402 GLN B N 1
ATOM 6586 C CA . GLN B 1 402 ? -10.719 -19.203 -18.547 1 94.88 402 GLN B CA 1
ATOM 6587 C C . GLN B 1 402 ? -10.891 -20.469 -17.688 1 94.88 402 GLN B C 1
ATOM 6589 O O . GLN B 1 402 ? -10.594 -21.578 -18.156 1 94.88 402 GLN B O 1
ATOM 6594 N N . LEU B 1 403 ? -11.398 -20.312 -16.484 1 95.44 403 LEU B N 1
ATOM 6595 C CA . LEU B 1 403 ? -11.57 -21.438 -15.57 1 95.44 403 LEU B CA 1
ATOM 6596 C C . LEU B 1 403 ? -12.531 -22.469 -16.156 1 95.44 403 LEU B C 1
ATOM 6598 O O . LEU B 1 403 ? -12.289 -23.672 -16.062 1 95.44 403 LEU B O 1
ATOM 6602 N N . ASN B 1 404 ? 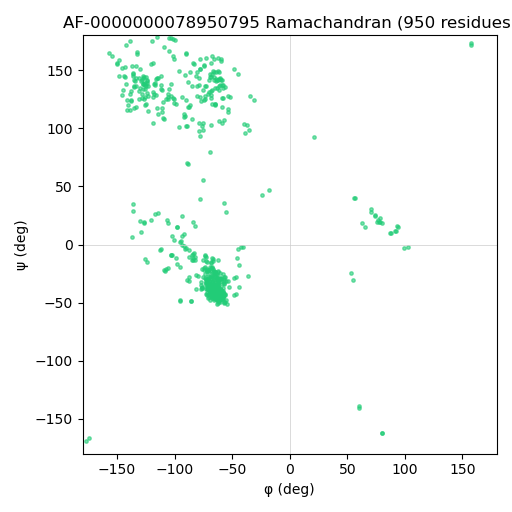-13.617 -22.062 -16.766 1 91.25 404 ASN B N 1
ATOM 6603 C CA . ASN B 1 404 ? -14.594 -22.984 -17.328 1 91.25 404 ASN B CA 1
ATOM 6604 C C . ASN B 1 404 ? -13.977 -23.844 -18.422 1 91.25 404 ASN B C 1
ATOM 6606 O O . ASN B 1 404 ? -14.172 -25.062 -18.453 1 91.25 404 ASN B O 1
ATOM 6610 N N . LEU B 1 405 ? -13.25 -23.234 -19.234 1 94.62 405 LEU B N 1
ATOM 6611 C CA . LEU B 1 405 ? -12.594 -23.953 -20.312 1 94.62 405 LEU B CA 1
ATOM 6612 C C . LEU B 1 405 ? -11.555 -24.922 -19.75 1 94.62 405 LEU B C 1
ATOM 6614 O O . LEU B 1 405 ? -11.492 -26.078 -20.172 1 94.62 405 LEU B O 1
ATOM 6618 N N . GLN B 1 406 ? -10.805 -24.5 -18.781 1 96.56 406 GLN B N 1
ATOM 6619 C CA . GLN B 1 406 ? -9.773 -25.312 -18.141 1 96.56 406 GLN B CA 1
ATOM 6620 C C . GLN B 1 406 ? -10.391 -26.531 -17.453 1 96.56 406 GLN B C 1
ATOM 6622 O O . GLN B 1 406 ? -9.867 -27.641 -17.547 1 96.56 406 GLN B O 1
ATOM 6627 N N . LEU B 1 407 ? -11.438 -26.281 -16.766 1 94.81 407 LEU B N 1
ATOM 6628 C CA . LEU B 1 407 ? -12.102 -27.359 -16.047 1 94.81 407 LEU B CA 1
ATOM 6629 C C . LEU B 1 407 ? -12.633 -28.406 -17 1 94.81 407 LEU B C 1
ATOM 6631 O O . LEU B 1 407 ? -12.438 -29.609 -16.781 1 94.81 407 LEU B O 1
ATOM 6635 N N . ASP B 1 408 ? -13.219 -28 -18.125 1 95.81 408 ASP B N 1
ATOM 6636 C CA . ASP B 1 408 ? -13.727 -28.938 -19.125 1 95.81 408 ASP B CA 1
ATOM 6637 C C . ASP B 1 408 ? -12.602 -29.797 -19.688 1 95.81 408 ASP B C 1
ATOM 6639 O O . ASP B 1 408 ? -12.719 -31.016 -19.766 1 95.81 408 ASP B O 1
ATOM 6643 N N . GLN B 1 409 ? -11.547 -29.141 -19.984 1 97.56 409 GLN B N 1
ATOM 6644 C CA . GLN B 1 409 ? -10.398 -29.844 -20.547 1 97.56 409 GLN B CA 1
ATOM 6645 C C . GLN B 1 409 ? -9.789 -30.812 -19.547 1 97.56 409 GLN B C 1
ATOM 6647 O O . GLN B 1 409 ? -9.43 -31.938 -19.906 1 97.56 409 GLN B O 1
ATOM 6652 N N . THR B 1 410 ? -9.719 -30.438 -18.281 1 97.69 410 THR B N 1
ATOM 6653 C CA . THR B 1 410 ? -9.125 -31.266 -17.234 1 97.69 410 THR B CA 1
ATOM 6654 C C . THR B 1 410 ? -10.039 -32.438 -16.906 1 97.69 410 THR B C 1
ATOM 6656 O O . THR B 1 410 ? -9.562 -33.562 -16.641 1 97.69 410 THR B O 1
ATOM 6659 N N . VAL B 1 411 ? -11.336 -32.25 -16.953 1 96.75 411 VAL B N 1
ATOM 6660 C CA . VAL B 1 411 ? -12.289 -33.344 -16.734 1 96.75 411 VAL B CA 1
ATOM 6661 C C . VAL B 1 411 ? -12.188 -34.344 -17.875 1 96.75 411 VAL B C 1
ATOM 6663 O O . VAL B 1 411 ? -12.219 -35.562 -17.641 1 96.75 411 VAL B O 1
ATOM 6666 N N . GLN B 1 412 ? -12.062 -33.844 -19.078 1 97.88 412 GLN B N 1
ATOM 6667 C CA . GLN B 1 412 ? -11.852 -34.75 -20.203 1 97.88 412 GLN B CA 1
ATOM 6668 C C . GLN B 1 412 ? -10.578 -35.562 -20.031 1 97.88 412 GLN B C 1
ATOM 6670 O O . GLN B 1 412 ? -10.578 -36.781 -20.266 1 97.88 412 GLN B O 1
ATOM 6675 N N . ALA B 1 413 ? -9.508 -34.906 -19.562 1 98.19 413 ALA B N 1
ATOM 6676 C CA . ALA B 1 413 ? -8.25 -35.625 -19.281 1 98.19 413 ALA B CA 1
ATOM 6677 C C . ALA B 1 413 ? -8.445 -36.688 -18.219 1 98.19 413 ALA B C 1
ATOM 6679 O O . ALA B 1 413 ? -7.957 -37.812 -18.359 1 98.19 413 ALA B O 1
ATOM 6680 N N . LEU B 1 414 ? -9.164 -36.344 -17.188 1 97.25 414 LEU B N 1
ATOM 6681 C CA . LEU B 1 414 ? -9.414 -37.281 -16.094 1 97.25 414 LEU B CA 1
ATOM 6682 C C . LEU B 1 414 ? -10.203 -38.469 -16.578 1 97.25 414 LEU B C 1
ATOM 6684 O O . LEU B 1 414 ? -9.875 -39.625 -16.234 1 97.25 414 LEU B O 1
ATOM 6688 N N . ASN B 1 415 ? -11.211 -38.281 -17.438 1 97.81 415 ASN B N 1
ATOM 6689 C CA . ASN B 1 415 ? -12.016 -39.375 -17.953 1 97.81 415 ASN B CA 1
ATOM 6690 C C . ASN B 1 415 ? -11.164 -40.375 -18.75 1 97.81 415 ASN B C 1
ATOM 6692 O O . ASN B 1 415 ? -11.258 -41.594 -18.531 1 97.81 415 ASN B O 1
ATOM 6696 N N . HIS B 1 416 ? -10.336 -39.844 -19.594 1 97.88 416 HIS B N 1
ATOM 6697 C CA . HIS B 1 416 ? -9.445 -40.688 -20.359 1 97.88 416 HIS B CA 1
ATOM 6698 C C . HIS B 1 416 ? -8.461 -41.438 -19.453 1 97.88 416 HIS B C 1
ATOM 6700 O O . HIS B 1 416 ? -8.172 -42.594 -19.672 1 97.88 416 HIS B O 1
ATOM 6706 N N . ALA B 1 417 ? -7.914 -40.719 -18.438 1 97.62 417 ALA B N 1
ATOM 6707 C CA . ALA B 1 417 ? -6.949 -41.344 -17.516 1 97.62 417 ALA B CA 1
ATOM 6708 C C . ALA B 1 417 ? -7.586 -42.469 -16.734 1 97.62 417 ALA B C 1
ATOM 6710 O O . ALA B 1 417 ? -6.949 -43.5 -16.5 1 97.62 417 ALA B O 1
ATOM 6711 N N . GLU B 1 418 ? -8.82 -42.312 -16.359 1 96.25 418 GLU B N 1
ATOM 6712 C CA . GLU B 1 418 ? -9.531 -43.344 -15.609 1 96.25 418 GLU B CA 1
ATOM 6713 C C . GLU B 1 418 ? -9.789 -44.594 -16.484 1 96.25 418 GLU B C 1
ATOM 6715 O O . GLU B 1 418 ? -9.648 -45.719 -16.016 1 96.25 418 GLU B O 1
ATOM 6720 N N . LEU B 1 419 ? -10.172 -44.375 -17.734 1 96.81 419 LEU B N 1
ATOM 6721 C CA . LEU B 1 419 ? -10.344 -45.469 -18.656 1 96.81 419 LEU B CA 1
ATOM 6722 C C . LEU B 1 419 ? -9.039 -46.25 -18.844 1 96.81 419 LEU B C 1
ATOM 6724 O O . LEU B 1 419 ? -9.023 -47.469 -18.828 1 96.81 419 LEU B O 1
ATOM 6728 N N . SER B 1 420 ? -7.98 -45.469 -18.984 1 96.88 420 SER B N 1
ATOM 6729 C CA . SER B 1 420 ? -6.664 -46.094 -19.141 1 96.88 420 SER B CA 1
ATOM 6730 C C . SER B 1 420 ? -6.301 -46.938 -17.922 1 96.88 420 SER B C 1
ATOM 6732 O O . SER B 1 420 ? -5.887 -48.094 -18.047 1 96.88 420 SER B O 1
ATOM 6734 N N . TYR B 1 421 ? -6.48 -46.375 -16.719 1 95.31 421 TYR B N 1
ATOM 6735 C CA . TYR B 1 421 ? -6.133 -47.062 -15.484 1 95.31 421 TYR B CA 1
ATOM 6736 C C . TYR B 1 421 ? -6.949 -48.344 -15.305 1 95.31 421 TYR B C 1
ATOM 6738 O O . TYR B 1 421 ? -6.418 -49.375 -14.883 1 95.31 421 TYR B O 1
ATOM 6746 N N . ASN B 1 422 ? -8.203 -48.312 -15.648 1 94.62 422 ASN B N 1
ATOM 6747 C CA . ASN B 1 422 ? -9.062 -49.5 -15.516 1 94.62 422 ASN B CA 1
ATOM 6748 C C . ASN B 1 422 ? -8.594 -50.656 -16.391 1 94.62 422 ASN B C 1
ATOM 6750 O O . ASN B 1 422 ? -8.562 -51.812 -15.953 1 94.62 422 ASN B O 1
ATOM 6754 N N . VAL B 1 423 ? -8.219 -50.312 -17.578 1 95.19 423 VAL B N 1
ATOM 6755 C CA . VAL B 1 423 ? -7.699 -51.312 -18.484 1 95.19 423 VAL B CA 1
ATOM 6756 C C . VAL B 1 423 ? -6.398 -51.906 -17.938 1 95.19 423 VAL B C 1
ATOM 6758 O O . VAL B 1 423 ? -6.215 -53.125 -17.906 1 95.19 423 VAL B O 1
ATOM 6761 N N . LEU B 1 424 ? -5.5 -51.031 -17.406 1 93.5 424 LEU B N 1
ATOM 6762 C CA . LEU B 1 424 ? -4.211 -51.438 -16.875 1 93.5 424 LEU B CA 1
ATOM 6763 C C . LEU B 1 424 ? -4.402 -52.312 -15.648 1 93.5 424 LEU B C 1
ATOM 6765 O O . LEU B 1 424 ? -3.73 -53.344 -15.5 1 93.5 424 LEU B O 1
ATOM 6769 N N . ALA B 1 425 ? -5.285 -51.969 -14.805 1 90.69 425 ALA B N 1
ATOM 6770 C CA . ALA B 1 425 ? -5.551 -52.75 -13.586 1 90.69 425 ALA B CA 1
ATOM 6771 C C . ALA B 1 425 ? -6.055 -54.156 -13.914 1 90.69 425 ALA B C 1
ATOM 6773 O O . ALA B 1 425 ? -5.613 -55.125 -13.312 1 90.69 425 ALA B O 1
ATOM 6774 N N . ASN B 1 426 ? -6.906 -54.281 -14.898 1 91.19 426 ASN B N 1
ATOM 6775 C CA . ASN B 1 426 ? -7.434 -55.562 -15.312 1 91.19 426 ASN B CA 1
ATOM 6776 C C . ASN B 1 426 ? -6.352 -56.438 -15.953 1 91.19 426 ASN B C 1
ATOM 6778 O O . ASN B 1 426 ? -6.27 -57.625 -15.68 1 91.19 426 ASN B O 1
ATOM 6782 N N . ARG B 1 427 ? -5.602 -55.812 -16.703 1 91.38 427 ARG B N 1
ATOM 6783 C CA . ARG B 1 427 ? -4.531 -56.562 -17.375 1 91.38 427 ARG B CA 1
ATOM 6784 C C . ARG B 1 427 ? -3.461 -57 -16.375 1 91.38 427 ARG B C 1
ATOM 6786 O O . ARG B 1 427 ? -2.852 -58.062 -16.547 1 91.38 427 ARG B O 1
ATOM 6793 N N . TYR B 1 428 ? -3.211 -56.219 -15.406 1 89.31 428 TYR B N 1
ATOM 6794 C CA . TYR B 1 428 ? -2.254 -56.562 -14.367 1 89.31 428 TYR B CA 1
ATOM 6795 C C . TYR B 1 428 ? -2.738 -57.781 -13.578 1 89.31 428 TYR B C 1
ATOM 6797 O O . TYR B 1 428 ? -1.957 -58.688 -13.281 1 89.31 428 TYR B O 1
ATOM 6805 N N . LYS B 1 429 ? -3.984 -57.781 -13.32 1 85.88 429 LYS B N 1
ATOM 6806 C CA . LYS B 1 429 ? -4.59 -58.938 -12.625 1 85.88 429 LYS B CA 1
ATOM 6807 C C . LYS B 1 429 ? -4.398 -60.219 -13.422 1 85.88 429 LYS B C 1
ATOM 6809 O O . LYS B 1 429 ? -4.207 -61.281 -12.844 1 85.88 429 LYS B O 1
ATOM 6814 N N . SER B 1 430 ? -4.363 -60.031 -14.742 1 87.88 430 SER B N 1
ATOM 6815 C CA . SER B 1 430 ? -4.254 -61.188 -15.633 1 87.88 430 SER B CA 1
ATOM 6816 C C . SER B 1 430 ? -2.801 -61.469 -16.016 1 87.88 430 SER B C 1
ATOM 6818 O O . SER B 1 430 ? -2.518 -62.344 -16.828 1 87.88 430 SER B O 1
ATOM 6820 N N . GLY B 1 431 ? -1.86 -60.688 -15.453 1 86.12 431 GLY B N 1
ATOM 6821 C CA . GLY B 1 431 ? -0.439 -60.875 -15.688 1 86.12 431 GLY B CA 1
ATOM 6822 C C . GLY B 1 431 ? 0.024 -60.375 -17.031 1 86.12 431 GLY B C 1
ATOM 6823 O O . GLY B 1 431 ? 1.089 -60.75 -17.516 1 86.12 431 GLY B O 1
ATOM 6824 N N . LEU B 1 432 ? -0.745 -59.469 -17.641 1 87.81 432 LEU B N 1
ATOM 6825 C CA . LEU B 1 432 ? -0.479 -59.062 -19 1 87.81 432 LEU B CA 1
ATOM 6826 C C . LEU B 1 432 ? 0.303 -57.75 -19.031 1 87.81 432 LEU B C 1
ATOM 6828 O O . LEU B 1 432 ? 0.835 -57.375 -20.078 1 87.81 432 LEU B O 1
ATOM 6832 N N . VAL B 1 433 ? 0.301 -57.031 -17.875 1 88.81 433 VAL B N 1
ATOM 6833 C CA . VAL B 1 433 ? 1.099 -55.812 -17.766 1 88.81 433 VAL B CA 1
ATOM 6834 C C . VAL B 1 433 ? 1.902 -55.812 -16.469 1 88.81 433 VAL B C 1
ATOM 6836 O O . VAL B 1 433 ? 1.639 -56.625 -15.578 1 88.81 433 VAL B O 1
ATOM 6839 N N . THR B 1 434 ? 2.889 -54.906 -16.406 1 88 434 THR B N 1
ATOM 6840 C CA . THR B 1 434 ? 3.766 -54.844 -15.242 1 88 434 THR B CA 1
ATOM 6841 C C . THR B 1 434 ? 3.209 -53.906 -14.195 1 88 434 THR B C 1
ATOM 6843 O O . THR B 1 434 ? 2.33 -53.094 -14.5 1 88 434 THR B O 1
ATOM 6846 N N . TYR B 1 435 ? 3.732 -54 -12.984 1 87.69 435 TYR B N 1
ATOM 6847 C CA . TYR B 1 435 ? 3.377 -53.125 -11.883 1 87.69 435 TYR B CA 1
ATOM 6848 C C . TYR B 1 435 ? 3.637 -51.656 -12.242 1 87.69 435 TYR B C 1
ATOM 6850 O O . TYR B 1 435 ? 2.85 -50.781 -11.891 1 87.69 435 TYR B O 1
ATOM 6858 N N . ILE B 1 436 ? 4.723 -51.406 -12.914 1 87.25 436 ILE B N 1
ATOM 6859 C CA . ILE B 1 436 ? 5.125 -50.031 -13.234 1 87.25 436 ILE B CA 1
ATOM 6860 C C . ILE B 1 436 ? 4.074 -49.375 -14.125 1 87.25 436 ILE B C 1
ATOM 6862 O O . ILE B 1 436 ? 3.801 -48.188 -14 1 87.25 436 ILE B O 1
ATOM 6866 N N . GLU B 1 437 ? 3.475 -50.156 -14.969 1 90.56 437 GLU B N 1
ATOM 6867 C CA . GLU B 1 437 ? 2.443 -49.625 -15.852 1 90.56 437 GLU B CA 1
ATOM 6868 C C . GLU B 1 437 ? 1.191 -49.219 -15.07 1 90.56 437 GLU B C 1
ATOM 6870 O O . GLU B 1 437 ? 0.595 -48.188 -15.32 1 90.56 437 GLU B O 1
ATOM 6875 N N . VAL B 1 438 ? 0.838 -50.062 -14.156 1 89.56 438 VAL B N 1
ATOM 6876 C CA . VAL B 1 438 ? -0.316 -49.781 -13.312 1 89.56 438 VAL B CA 1
ATOM 6877 C C . VAL B 1 438 ? -0.042 -48.531 -12.461 1 89.56 438 VAL B C 1
ATOM 6879 O O . VAL B 1 438 ? -0.908 -47.656 -12.328 1 89.56 438 VAL B O 1
ATOM 6882 N N . LEU B 1 439 ? 1.16 -48.469 -11.938 1 90.12 439 LEU B N 1
ATOM 6883 C CA . LEU B 1 439 ? 1.56 -47.344 -11.117 1 90.12 439 LEU B CA 1
ATOM 6884 C C . LEU B 1 439 ? 1.481 -46.031 -11.914 1 90.12 439 LEU B C 1
ATOM 6886 O O . LEU B 1 439 ? 1 -45.031 -11.406 1 90.12 439 LEU B O 1
ATOM 6890 N N . GLN B 1 440 ? 1.9 -45.969 -13.062 1 91.5 440 GLN B N 1
ATOM 6891 C CA . GLN B 1 440 ? 1.871 -44.781 -13.914 1 91.5 440 GLN B CA 1
ATOM 6892 C C . GLN B 1 440 ? 0.437 -44.344 -14.188 1 91.5 440 GLN B C 1
ATOM 6894 O O . GLN B 1 440 ? 0.139 -43.156 -14.18 1 91.5 440 GLN B O 1
ATOM 6899 N N . GLY B 1 441 ? -0.397 -45.344 -14.492 1 92.88 441 GLY B N 1
ATOM 6900 C CA . GLY B 1 441 ? -1.805 -45.031 -14.68 1 92.88 441 GLY B CA 1
ATOM 6901 C C . GLY B 1 441 ? -2.459 -44.469 -13.438 1 92.88 441 GLY B C 1
ATOM 6902 O O . GLY B 1 441 ? -3.203 -43.469 -13.516 1 92.88 441 GLY B O 1
ATOM 6903 N N . GLU B 1 442 ? -2.158 -45.062 -12.383 1 91.56 442 GLU B N 1
ATOM 6904 C CA . GLU B 1 442 ? -2.686 -44.594 -11.102 1 91.56 442 GLU B CA 1
ATOM 6905 C C . GLU B 1 442 ? -2.242 -43.156 -10.797 1 91.56 442 GLU B C 1
ATOM 6907 O O . GLU B 1 442 ? -3.051 -42.344 -10.375 1 91.56 442 GLU B O 1
ATOM 6912 N N . GLU B 1 443 ? -0.987 -42.875 -10.992 1 91.94 443 GLU B N 1
ATOM 6913 C CA . GLU B 1 443 ? -0.429 -41.562 -10.711 1 91.94 443 GLU B CA 1
ATOM 6914 C C . GLU B 1 443 ? -1.08 -40.5 -11.586 1 91.94 443 GLU B C 1
ATOM 6916 O O . GLU B 1 443 ? -1.337 -39.375 -11.125 1 91.94 443 GLU B O 1
ATOM 6921 N N . ASN B 1 444 ? -1.308 -40.844 -12.797 1 94.25 444 ASN B N 1
ATOM 6922 C CA . ASN B 1 444 ? -1.952 -39.875 -13.711 1 94.25 444 ASN B CA 1
ATOM 6923 C C . ASN B 1 444 ? -3.377 -39.562 -13.266 1 94.25 444 ASN B C 1
ATOM 6925 O O . ASN B 1 444 ? -3.781 -38.406 -13.258 1 94.25 444 ASN B O 1
ATOM 6929 N N . VAL B 1 445 ? -4.172 -40.625 -12.852 1 94.62 445 VAL B N 1
ATOM 6930 C CA . VAL B 1 445 ? -5.531 -40.438 -12.359 1 94.62 445 VAL B CA 1
ATOM 6931 C C . VAL B 1 445 ? -5.512 -39.531 -11.117 1 94.62 445 VAL B C 1
ATOM 6933 O O . VAL B 1 445 ? -6.293 -38.594 -11.008 1 94.62 445 VAL B O 1
ATOM 6936 N N . LEU B 1 446 ? -4.594 -39.812 -10.242 1 92.62 446 LEU B N 1
ATOM 6937 C CA . LEU B 1 446 ? -4.527 -39.062 -8.992 1 92.62 446 LEU B CA 1
ATOM 6938 C C . LEU B 1 446 ? -4.184 -37.594 -9.258 1 92.62 446 LEU B C 1
ATOM 6940 O O . LEU B 1 446 ? -4.793 -36.688 -8.672 1 92.62 446 LEU B O 1
ATOM 6944 N N . THR B 1 447 ? -3.227 -37.344 -10.086 1 94.44 447 THR B N 1
ATOM 6945 C CA . THR B 1 447 ? -2.82 -35.969 -10.438 1 94.44 447 THR B CA 1
ATOM 6946 C C . THR B 1 447 ? -3.992 -35.188 -11.031 1 94.44 447 THR B C 1
ATOM 6948 O O . THR B 1 447 ? -4.242 -34.062 -10.648 1 94.44 447 THR B O 1
ATOM 6951 N N . LEU B 1 448 ? -4.75 -35.844 -11.906 1 96.31 448 LEU B N 1
ATOM 6952 C CA . LEU B 1 448 ? -5.844 -35.156 -12.594 1 96.31 448 LEU B CA 1
ATOM 6953 C C . LEU B 1 448 ? -7.047 -35 -11.672 1 96.31 448 LEU B C 1
ATOM 6955 O O . LEU B 1 448 ? -7.762 -34 -11.758 1 96.31 448 LEU B O 1
ATOM 6959 N N . ARG B 1 449 ? -7.285 -35.969 -10.805 1 93.88 449 ARG B N 1
ATOM 6960 C CA . ARG B 1 449 ? -8.352 -35.812 -9.812 1 93.88 449 ARG B CA 1
ATOM 6961 C C . ARG B 1 449 ? -8.07 -34.625 -8.898 1 93.88 449 ARG B C 1
ATOM 6963 O O . ARG B 1 449 ? -8.977 -33.844 -8.602 1 93.88 449 ARG B O 1
ATOM 6970 N N . LYS B 1 450 ? -6.859 -34.469 -8.484 1 93.38 450 LYS B N 1
ATOM 6971 C CA . LYS B 1 450 ? -6.461 -33.344 -7.664 1 93.38 450 LYS B CA 1
ATOM 6972 C C . LYS B 1 450 ? -6.629 -32.031 -8.43 1 93.38 450 LYS B C 1
ATOM 6974 O O . LYS B 1 450 ? -7.102 -31.031 -7.871 1 93.38 450 LYS B O 1
ATOM 6979 N N . ALA B 1 451 ? -6.258 -32.031 -9.672 1 95.75 451 ALA B N 1
ATOM 6980 C CA . ALA B 1 451 ? -6.375 -30.844 -10.508 1 95.75 451 ALA B CA 1
ATOM 6981 C C . ALA B 1 451 ? -7.836 -30.422 -10.664 1 95.75 451 ALA B C 1
ATOM 6983 O O . ALA B 1 451 ? -8.164 -29.25 -10.57 1 95.75 451 ALA B O 1
ATOM 6984 N N . VAL B 1 452 ? -8.734 -31.422 -10.898 1 93.44 452 VAL B N 1
ATOM 6985 C CA . VAL B 1 452 ? -10.156 -31.125 -11.031 1 93.44 452 VAL B CA 1
ATOM 6986 C C . VAL B 1 452 ? -10.695 -30.562 -9.727 1 93.44 452 VAL B C 1
ATOM 6988 O O . VAL B 1 452 ? -11.414 -29.562 -9.727 1 93.44 452 VAL B O 1
ATOM 6991 N N . ALA B 1 453 ? -10.273 -31.125 -8.641 1 88.94 453 ALA B N 1
ATOM 6992 C CA . ALA B 1 453 ? -10.711 -30.641 -7.332 1 88.94 453 ALA B CA 1
ATOM 6993 C C . ALA B 1 453 ? -10.234 -29.203 -7.098 1 88.94 453 ALA B C 1
ATOM 6995 O O . ALA B 1 453 ? -10.992 -28.359 -6.617 1 88.94 453 ALA B O 1
ATOM 6996 N N . ASP B 1 454 ? -9.031 -28.922 -7.434 1 93.06 454 ASP B N 1
ATOM 6997 C CA . ASP B 1 454 ? -8.453 -27.594 -7.277 1 93.06 454 ASP B CA 1
ATOM 6998 C C . ASP B 1 454 ? -9.188 -26.562 -8.141 1 93.06 454 ASP B C 1
ATOM 7000 O O . ASP B 1 454 ? -9.469 -25.453 -7.691 1 93.06 454 ASP B O 1
ATOM 7004 N N . LEU B 1 455 ? -9.492 -26.938 -9.391 1 93.75 455 LEU B N 1
ATOM 7005 C CA . LEU B 1 455 ? -10.172 -26.031 -10.312 1 93.75 455 LEU B CA 1
ATOM 7006 C C . LEU B 1 455 ? -11.602 -25.766 -9.852 1 93.75 455 LEU B C 1
ATOM 7008 O O . LEU B 1 455 ? -12.078 -24.625 -9.938 1 93.75 455 LEU B O 1
ATOM 7012 N N . ARG B 1 456 ? -12.227 -26.766 -9.352 1 88.31 456 ARG B N 1
ATOM 7013 C CA . ARG B 1 456 ? -13.578 -26.578 -8.836 1 88.31 456 ARG B CA 1
ATOM 7014 C C . ARG B 1 456 ? -13.57 -25.656 -7.613 1 88.31 456 ARG B C 1
ATOM 7016 O O . ARG B 1 456 ? -14.438 -24.781 -7.477 1 88.31 456 ARG B O 1
ATOM 7023 N N . ALA B 1 457 ? -12.656 -25.781 -6.801 1 89 457 ALA B N 1
ATOM 7024 C CA . ALA B 1 457 ? -12.523 -24.906 -5.637 1 89 457 ALA B CA 1
ATOM 7025 C C . ALA B 1 457 ? -12.188 -23.484 -6.055 1 89 457 ALA B C 1
ATOM 7027 O O . ALA B 1 457 ? -12.625 -22.516 -5.414 1 89 457 ALA B O 1
ATOM 7028 N N . ARG B 1 458 ? -11.383 -23.375 -7.066 1 93.69 458 ARG B N 1
ATOM 7029 C CA . ARG B 1 458 ? -11 -22.062 -7.578 1 93.69 458 ARG B CA 1
ATOM 7030 C C . ARG B 1 458 ? -12.211 -21.297 -8.094 1 93.69 458 ARG B C 1
ATOM 7032 O O . ARG B 1 458 ? -12.242 -20.062 -8.039 1 93.69 458 ARG B O 1
ATOM 7039 N N . ALA B 1 459 ? -13.211 -22.078 -8.578 1 93.25 459 ALA B N 1
ATOM 7040 C CA . ALA B 1 459 ? -14.438 -21.422 -9.023 1 93.25 459 ALA B CA 1
ATOM 7041 C C . ALA B 1 459 ? -15.086 -20.641 -7.883 1 93.25 459 ALA B C 1
ATOM 7043 O O . ALA B 1 459 ? -15.508 -19.5 -8.07 1 93.25 459 ALA B O 1
ATOM 7044 N N . PHE B 1 460 ? -15.164 -21.203 -6.715 1 92.88 460 PHE B N 1
ATOM 7045 C CA . PHE B 1 460 ? -15.703 -20.547 -5.531 1 92.88 460 PHE B CA 1
ATOM 7046 C C . PHE B 1 460 ? -14.859 -19.328 -5.145 1 92.88 460 PHE B C 1
ATOM 7048 O O . PHE B 1 460 ? -15.391 -18.25 -4.914 1 92.88 460 PHE B O 1
ATOM 7055 N N . GLN B 1 461 ? -13.586 -19.438 -5.188 1 94.62 461 GLN B N 1
ATOM 7056 C CA . GLN B 1 461 ? -12.664 -18.375 -4.852 1 94.62 461 GLN B CA 1
ATOM 7057 C C . GLN B 1 461 ? -12.805 -17.203 -5.82 1 94.62 461 GLN B C 1
ATOM 7059 O O . GLN B 1 461 ? -12.781 -16.031 -5.41 1 94.62 461 GLN B O 1
ATOM 7064 N N . LEU B 1 462 ? -12.922 -17.547 -7.094 1 95.5 462 LEU B N 1
ATOM 7065 C CA . LEU B 1 462 ? -13.031 -16.516 -8.109 1 95.5 462 LEU B CA 1
ATOM 7066 C C . LEU B 1 462 ? -14.367 -15.781 -8.008 1 95.5 462 LEU B C 1
ATOM 7068 O O . LEU B 1 462 ? -14.445 -14.586 -8.281 1 95.5 462 LEU B O 1
ATOM 7072 N N . ASP B 1 463 ? -15.375 -16.516 -7.652 1 94.56 463 ASP B N 1
ATOM 7073 C CA . ASP B 1 463 ? -16.656 -15.867 -7.426 1 94.56 463 ASP B CA 1
ATOM 7074 C C . ASP B 1 463 ? -16.578 -14.859 -6.285 1 94.56 463 ASP B C 1
ATOM 7076 O O . ASP B 1 463 ? -17.062 -13.734 -6.41 1 94.56 463 ASP B O 1
ATOM 7080 N N . VAL B 1 464 ? -15.961 -15.234 -5.184 1 95.88 464 VAL B N 1
ATOM 7081 C CA . VAL B 1 464 ? -15.758 -14.344 -4.047 1 95.88 464 VAL B CA 1
ATOM 7082 C C . VAL B 1 464 ? -14.93 -13.133 -4.473 1 95.88 464 VAL B C 1
ATOM 7084 O O . VAL B 1 464 ? -15.242 -12 -4.113 1 95.88 464 VAL B O 1
ATOM 7087 N N . SER B 1 465 ? -13.875 -13.398 -5.258 1 96.56 465 SER B N 1
ATOM 7088 C CA . SER B 1 465 ? -13.023 -12.32 -5.75 1 96.56 465 SER B CA 1
ATOM 7089 C C . SER B 1 465 ? -13.812 -11.328 -6.602 1 96.56 465 SER B C 1
ATOM 7091 O O . SER B 1 465 ? -13.594 -10.117 -6.508 1 96.56 465 SER B O 1
ATOM 7093 N N . LEU B 1 466 ? -14.664 -11.844 -7.441 1 96 466 LEU B N 1
ATOM 7094 C CA . LEU B 1 466 ? -15.477 -10.969 -8.281 1 96 466 LEU B CA 1
ATOM 7095 C C . LEU B 1 466 ? -16.438 -10.148 -7.434 1 96 466 LEU B C 1
ATOM 7097 O O . LEU B 1 466 ? -16.641 -8.961 -7.684 1 96 466 LEU B O 1
ATOM 7101 N N . ILE B 1 467 ? -17.047 -10.758 -6.449 1 96.19 467 ILE B N 1
ATOM 7102 C CA . ILE B 1 467 ? -17.953 -10.062 -5.543 1 96.19 467 ILE B CA 1
ATOM 7103 C C . ILE B 1 467 ? -17.219 -8.914 -4.859 1 96.19 467 ILE B C 1
ATOM 7105 O O . ILE B 1 467 ? -17.734 -7.793 -4.781 1 96.19 467 ILE B O 1
ATOM 7109 N N . GLN B 1 468 ? -16.016 -9.195 -4.395 1 97.06 468 GLN B N 1
ATOM 7110 C CA . GLN B 1 468 ? -15.211 -8.156 -3.764 1 97.06 468 GLN B CA 1
ATOM 7111 C C . GLN B 1 468 ? -14.883 -7.039 -4.75 1 97.06 468 GLN B C 1
ATOM 7113 O O . GLN B 1 468 ? -14.984 -5.859 -4.414 1 97.06 468 GLN B O 1
ATOM 7118 N N . ALA B 1 469 ? -14.508 -7.445 -5.953 1 97.56 469 ALA B N 1
ATOM 7119 C CA . ALA B 1 469 ? -14.133 -6.484 -6.984 1 97.56 469 ALA B CA 1
ATOM 7120 C C . ALA B 1 469 ? -15.305 -5.59 -7.359 1 97.56 469 ALA B C 1
ATOM 7122 O O . ALA B 1 469 ? -15.117 -4.426 -7.723 1 97.56 469 ALA B O 1
ATOM 7123 N N . LEU B 1 470 ? -16.516 -6.129 -7.227 1 96.94 470 LEU B N 1
ATOM 7124 C CA . LEU B 1 470 ? -17.719 -5.391 -7.613 1 96.94 470 LEU B CA 1
ATOM 7125 C C . LEU B 1 470 ? -18.266 -4.598 -6.434 1 96.94 470 LEU B C 1
ATOM 7127 O O . LEU B 1 470 ? -19.281 -3.906 -6.562 1 96.94 470 LEU B O 1
ATOM 7131 N N . GLY B 1 471 ? -17.672 -4.719 -5.254 1 96.88 471 GLY B N 1
ATOM 7132 C CA . GLY B 1 471 ? -18.016 -3.875 -4.121 1 96.88 471 GLY B CA 1
ATOM 7133 C C . GLY B 1 471 ? -19.078 -4.484 -3.232 1 96.88 471 GLY B C 1
ATOM 7134 O O . GLY B 1 471 ? -19.656 -3.795 -2.389 1 96.88 471 GLY B O 1
ATOM 7135 N N . GLY B 1 472 ? -19.344 -5.77 -3.477 1 95.25 472 GLY B N 1
ATOM 7136 C CA . GLY B 1 472 ? -20.391 -6.406 -2.678 1 95.25 472 GLY B CA 1
ATOM 7137 C C . GLY B 1 472 ? -21.75 -5.75 -2.83 1 95.25 472 GLY B C 1
ATOM 7138 O O . GLY B 1 472 ? -22.156 -5.402 -3.941 1 95.25 472 GLY B O 1
ATOM 7139 N N . GLY B 1 473 ? -22.516 -5.641 -1.676 1 93.88 473 GLY B N 1
ATOM 7140 C CA . GLY B 1 473 ? -23.875 -5.117 -1.707 1 93.88 473 GLY B CA 1
ATOM 7141 C C . GLY B 1 473 ? -23.938 -3.617 -1.478 1 93.88 473 GLY B C 1
ATOM 7142 O O . GLY B 1 473 ? -25.016 -3.039 -1.417 1 93.88 473 GLY B O 1
ATOM 7143 N N . PHE B 1 474 ? -22.828 -2.992 -1.465 1 93.38 474 PHE B N 1
ATOM 7144 C CA . PHE B 1 474 ? -22.766 -1.567 -1.163 1 93.38 474 PHE B CA 1
ATOM 7145 C C . PHE B 1 474 ? -23.281 -0.745 -2.338 1 93.38 474 PHE B C 1
ATOM 7147 O O . PHE B 1 474 ? -23 -1.064 -3.496 1 93.38 474 PHE B O 1
ATOM 7154 N N . THR B 1 475 ? -24.109 0.297 -2.002 1 90 475 THR B N 1
ATOM 7155 C CA . THR B 1 475 ? -24.516 1.336 -2.941 1 90 475 THR B CA 1
ATOM 7156 C C . THR B 1 475 ? -24.484 2.709 -2.277 1 90 475 THR B C 1
ATOM 7158 O O . THR B 1 475 ? -25.062 2.906 -1.213 1 90 475 THR B O 1
ATOM 7161 N N . ALA B 1 476 ? -23.719 3.477 -3 1 89.19 476 ALA B N 1
ATOM 7162 C CA . ALA B 1 476 ? -23.641 4.832 -2.457 1 89.19 476 ALA B CA 1
ATOM 7163 C C . ALA B 1 476 ? -24.984 5.543 -2.604 1 89.19 476 ALA B C 1
ATOM 7165 O O . ALA B 1 476 ? -25.672 5.391 -3.615 1 89.19 476 ALA B O 1
ATOM 7166 N N . ALA B 1 477 ? -25.469 6.164 -1.554 1 70 477 ALA B N 1
ATOM 7167 C CA . ALA B 1 477 ? -26.734 6.898 -1.566 1 70 477 ALA B CA 1
ATOM 7168 C C . ALA B 1 477 ? -26.609 8.18 -2.381 1 70 477 ALA B C 1
ATOM 7170 O O . ALA B 1 477 ? -25.531 8.758 -2.484 1 70 477 ALA B O 1
#